Protein AF-0000000087134354 (afdb_homodimer)

Foldseek 3Di:
DPPLLVVPVVCVVVVVVVVVPVPCVVVPPLFQWDLLVVAQPPFAQVNLVVSCVVSVHDQCDADPVRHGSCPQSHWFAQAAPFWAADPLQPDDPVQAPDCVLDDVAKAKAEQPWGAGRVNHTPRNYGRPRAAEEEAEDFDVRNVLRSVVQRCCCGRRNGHYMYIYDHDCPCVLVCQAVDRSVNHYHHFKRFWDWPAPVVVVSCVVNVVWKDFDDFSPDWKFKAKKKWVLLQVVQCPDVVHAGPQALVCLQVPLVSQVLQFCCVQCVDPVQPPAPDALDDPQQLQDDRQKFWALLLVVQVVVVDTGGEEEEAHCVVPLCQRVQQNNLSSRGYMYGYNHHVSSLVVVVVCLVVVRIHMYIDMPPHCSCVVQPPTMDGRAWAADDPVRCVVFSDRQCSGHGSDRGPDSDNHGIDMTGTGMMGTPCQDPDPNHRHSD/DPPLLVVVVVVVVVVVVVVVPPPCVVVPPLFQWDLLVVAQPPFAQVNLVVCCVVSVHDQCDADPVRHGSCPQSHWFAQAAPFWAADPLQPDDPVQAPDCVLDDVAKAKAEQPWGAGRVNHTPRNYGRPRAAEEEAEDFDVRNSLRSVVQRCCCGRRNGHYMYIYDHACPCVLVCQAVDRSVNHYHHFKRFWHWPAPVVVVSCVVNVVWKDFDDFSPDWKFKAKKKWVLLQVVQCPDVVHAGPQALVCLQVPLVSQVLQFCCVQCVDPVQPPAPDALDDPLALQDDSQKFWALLLVVQVVVVHTGGEEEEAHCVVPLCQHVQQNNLSSRGYMYGYNHHVSSLVVVVVCLVVVRIHMYIDMPPHCSCVVQPPTMDGRAWAADDPVRPPPDSDRQGNDHGNDRTPDSDNHGIDMTGTGMMGTPCQDPDPNHRHSD

pLDDT: mean 79.3, std 19.85, range [17.42, 98.62]

Organism: NCBI:txid53985

Nearest PDB structures (foldseek):
  7yle-assembly1_A  TM=7.166E-01  e=1.846E-07  Roseovarius nubinhibens ISM
  3tmg-assembly4_D  TM=6.777E-01  e=1.315E-06  Borreliella burgdorferi
  3l6h-assembly1_A  TM=6.342E-01  e=6.408E-06  Lactococcus lactis
  2reg-assembly2_B  TM=6.059E-01  e=8.255E-06  unclassified
  5yh5-assembly1_A  TM=3.492E-01  e=7.245E-03  Staphylococcus aureus

Structure (mmCIF, N/CA/C/O backbone):
data_AF-0000000087134354-model_v1
#
loop_
_entity.id
_entity.type
_entity.pdbx_description
1 polymer 'Uncharacterized protein'
#
loop_
_atom_site.group_PDB
_atom_site.id
_atom_site.type_symbol
_atom_site.label_atom_id
_atom_site.label_alt_id
_atom_site.label_comp_id
_atom_site.label_asym_id
_atom_site.label_entity_id
_atom_site.label_seq_id
_atom_site.pdbx_PDB_ins_code
_atom_site.Cartn_x
_atom_site.Cartn_y
_atom_site.Cartn_z
_atom_site.occupancy
_atom_site.B_iso_or_equiv
_atom_site.auth_seq_id
_atom_site.auth_comp_id
_atom_site.auth_asym_id
_atom_site.auth_atom_id
_atom_site.pdbx_PDB_model_num
ATOM 1 N N . MET A 1 1 ? 23.562 -23.797 21.656 1 17.73 1 MET A N 1
ATOM 2 C CA . MET A 1 1 ? 23.828 -22.438 22.109 1 17.73 1 MET A CA 1
ATOM 3 C C . MET A 1 1 ? 23.266 -21.422 21.125 1 17.73 1 MET A C 1
ATOM 5 O O . MET A 1 1 ? 23.594 -21.453 19.938 1 17.73 1 MET A O 1
ATOM 9 N N . PHE A 1 2 ? 21.953 -21.062 21.359 1 21.17 2 PHE A N 1
ATOM 10 C CA . PHE A 1 2 ? 21.062 -20.156 20.641 1 21.17 2 PHE A CA 1
ATOM 11 C C . PHE A 1 2 ? 21.719 -18.797 20.453 1 21.17 2 PHE A C 1
ATOM 13 O O . PHE A 1 2 ? 22.125 -18.156 21.438 1 21.17 2 PHE A O 1
ATOM 20 N N . ASN A 1 3 ? 22.594 -18.719 19.406 1 20.06 3 ASN A N 1
ATOM 21 C CA . ASN A 1 3 ? 23.469 -17.562 19.172 1 20.06 3 ASN A CA 1
ATOM 22 C C . ASN A 1 3 ? 22.703 -16.25 19.219 1 20.06 3 ASN A C 1
ATOM 24 O O . ASN A 1 3 ? 21.766 -16.062 18.453 1 20.06 3 ASN A O 1
ATOM 28 N N . ALA A 1 4 ? 22.875 -15.43 20.328 1 24.58 4 ALA A N 1
ATOM 29 C CA . ALA A 1 4 ? 22.391 -14.172 20.891 1 24.58 4 ALA A CA 1
ATOM 30 C C . ALA A 1 4 ? 22.516 -13.039 19.891 1 24.58 4 ALA A C 1
ATOM 32 O O . ALA A 1 4 ? 22.078 -11.914 20.156 1 24.58 4 ALA A O 1
ATOM 33 N N . ARG A 1 5 ? 23.375 -13.273 18.906 1 27.39 5 ARG A N 1
ATOM 34 C CA . ARG A 1 5 ? 23.719 -12.109 18.109 1 27.39 5 ARG A CA 1
ATOM 35 C C . ARG A 1 5 ? 22.5 -11.578 17.359 1 27.39 5 ARG A C 1
ATOM 37 O O . ARG A 1 5 ? 22.484 -10.43 16.906 1 27.39 5 ARG A O 1
ATOM 44 N N . CYS A 1 6 ? 21.719 -12.5 16.938 1 25.86 6 CYS A N 1
ATOM 45 C CA . CYS A 1 6 ? 20.625 -12.195 16.016 1 25.86 6 CYS A CA 1
ATOM 46 C C . CYS A 1 6 ? 19.531 -11.406 16.734 1 25.86 6 CYS A C 1
ATOM 48 O O . CYS A 1 6 ? 18.547 -11 16.109 1 25.86 6 CYS A O 1
ATOM 50 N N . GLY A 1 7 ? 19.656 -11.328 18.203 1 24.22 7 GLY A N 1
ATOM 51 C CA . GLY A 1 7 ? 18.594 -10.773 19.031 1 24.22 7 GLY A CA 1
ATOM 52 C C . GLY A 1 7 ? 18.562 -9.258 19.031 1 24.22 7 GLY A C 1
ATOM 53 O O . GLY A 1 7 ? 17.547 -8.648 19.375 1 24.22 7 GLY A O 1
ATOM 54 N N . LEU A 1 8 ? 19.859 -8.719 18.859 1 25.52 8 LEU A N 1
ATOM 55 C CA . LEU A 1 8 ? 19.859 -7.297 19.188 1 25.52 8 LEU A CA 1
ATOM 56 C C . LEU A 1 8 ? 19.234 -6.473 18.062 1 25.52 8 LEU A C 1
ATOM 58 O O . LEU A 1 8 ? 18.719 -5.375 18.312 1 25.52 8 LEU A O 1
ATOM 62 N N . LYS A 1 9 ? 19.375 -6.883 16.844 1 29.17 9 LYS A N 1
ATOM 63 C CA . LYS A 1 9 ? 18.797 -6.047 15.789 1 29.17 9 LYS A CA 1
ATOM 64 C C . LYS A 1 9 ? 17.266 -6.004 15.898 1 29.17 9 LYS A C 1
ATOM 66 O O . LYS A 1 9 ? 16.641 -5.008 15.523 1 29.17 9 LYS A O 1
ATOM 71 N N . ARG A 1 10 ? 16.719 -7.09 16.406 1 29.55 10 ARG A N 1
ATOM 72 C CA . ARG A 1 10 ? 15.281 -7.164 16.625 1 29.55 10 ARG A CA 1
ATOM 73 C C . ARG A 1 10 ? 14.844 -6.238 17.75 1 29.55 10 ARG A C 1
ATOM 75 O O . ARG A 1 10 ? 13.703 -5.777 17.766 1 29.55 10 ARG A O 1
ATOM 82 N N . VAL A 1 11 ? 15.797 -6.008 18.719 1 27.39 11 VAL A N 1
ATOM 83 C CA . VAL A 1 11 ? 15.414 -5.246 19.906 1 27.39 11 VAL A CA 1
ATOM 84 C C . VAL A 1 11 ? 15.289 -3.768 19.547 1 27.39 11 VAL A C 1
ATOM 86 O O . VAL A 1 11 ? 14.383 -3.084 20.031 1 27.39 11 VAL A O 1
ATOM 89 N N . TYR A 1 12 ? 16.156 -3.326 18.609 1 28.84 12 TYR A N 1
ATOM 90 C CA . TYR A 1 12 ? 16.078 -1.876 18.453 1 28.84 12 TYR A CA 1
ATOM 91 C C . TYR A 1 12 ? 14.875 -1.473 17.625 1 28.84 12 TYR A C 1
ATOM 93 O O . TYR A 1 12 ? 14.242 -0.447 17.875 1 28.84 12 TYR A O 1
ATOM 101 N N . LEU A 1 13 ? 14.547 -2.275 16.531 1 28.45 13 LEU A N 1
ATOM 102 C CA . LEU A 1 13 ? 13.344 -1.919 15.789 1 28.45 13 LEU A CA 1
ATOM 103 C C . LEU A 1 13 ? 12.094 -2.256 16.594 1 28.45 13 LEU A C 1
ATOM 105 O O . LEU A 1 13 ? 11.094 -1.532 16.531 1 28.45 13 LEU A O 1
ATOM 109 N N . VAL A 1 14 ? 12.094 -3.334 17.438 1 29.77 14 VAL A N 1
ATOM 110 C CA . VAL A 1 14 ? 11.008 -3.621 18.375 1 29.77 14 VAL A CA 1
ATOM 111 C C . VAL A 1 14 ? 10.953 -2.541 19.453 1 29.77 14 VAL A C 1
ATOM 113 O O . VAL A 1 14 ? 9.867 -2.16 19.891 1 29.77 14 VAL A O 1
ATOM 116 N N . ALA A 1 15 ? 12.125 -2.107 19.953 1 28.81 15 ALA A N 1
ATOM 117 C CA . ALA A 1 15 ? 12.023 -1.011 20.906 1 28.81 15 ALA A CA 1
ATOM 118 C C . ALA A 1 15 ? 11.32 0.194 20.297 1 28.81 15 ALA A C 1
ATOM 120 O O . ALA A 1 15 ? 10.594 0.914 20.969 1 28.81 15 ALA A O 1
ATOM 121 N N . PHE A 1 16 ? 11.516 0.318 18.984 1 28.83 16 PHE A N 1
ATOM 122 C CA . PHE A 1 16 ? 10.812 1.447 18.375 1 28.83 16 PHE A CA 1
ATOM 123 C C . PHE A 1 16 ? 9.32 1.172 18.297 1 28.83 16 PHE A C 1
ATOM 125 O O . PHE A 1 16 ? 8.5 2.074 18.484 1 28.83 16 PHE A O 1
ATOM 132 N N . ALA A 1 17 ? 8.867 -0.079 17.953 1 30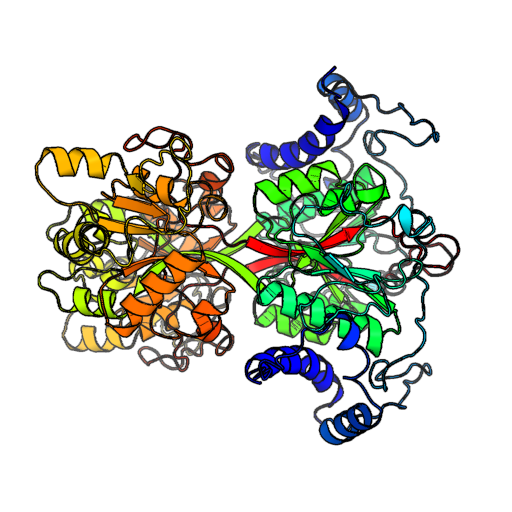.22 17 ALA A N 1
ATOM 133 C CA . ALA A 1 17 ? 7.441 -0.383 17.984 1 30.22 17 ALA A CA 1
ATOM 134 C C . ALA A 1 17 ? 6.891 -0.297 19.406 1 30.22 17 ALA A C 1
ATOM 136 O O . ALA A 1 17 ? 5.75 0.123 19.609 1 30.22 17 ALA A O 1
ATOM 137 N N . THR A 1 18 ? 7.668 -0.879 20.344 1 29.44 18 THR A N 1
ATOM 138 C CA . THR A 1 18 ? 7.164 -0.798 21.703 1 29.44 18 THR A CA 1
ATOM 139 C C . THR A 1 18 ? 7.125 0.65 22.188 1 29.44 18 THR A C 1
ATOM 141 O O . THR A 1 18 ? 6.469 0.963 23.188 1 29.44 18 THR A O 1
ATOM 144 N N . TRP A 1 19 ? 8.031 1.36 21.656 1 29.36 19 TRP A N 1
ATOM 145 C CA . TRP A 1 19 ? 7.859 2.734 22.125 1 29.36 19 TRP A CA 1
ATOM 146 C C . TRP A 1 19 ? 6.543 3.314 21.609 1 29.36 19 TRP A C 1
ATOM 148 O O . TRP A 1 19 ? 6.23 4.477 21.875 1 29.36 19 TRP A O 1
ATOM 158 N N . GLN A 1 20 ? 5.926 2.629 20.703 1 28.64 20 GLN A N 1
ATOM 159 C CA . GLN A 1 20 ? 4.602 3.166 20.406 1 28.64 20 GLN A CA 1
ATOM 160 C C . GLN A 1 20 ? 3.762 3.287 21.672 1 28.64 20 GLN A C 1
ATOM 162 O O . GLN A 1 20 ? 2.938 4.195 21.797 1 28.64 20 GLN A O 1
ATOM 167 N N . ALA A 1 21 ? 3.682 2.098 22.406 1 29.17 21 ALA A N 1
ATOM 168 C CA . ALA A 1 21 ? 2.76 2.223 23.531 1 29.17 21 ALA A CA 1
ATOM 169 C C . ALA A 1 21 ? 3.307 3.18 24.578 1 29.17 21 ALA A C 1
ATOM 171 O O . ALA A 1 21 ? 2.709 3.344 25.656 1 29.17 21 ALA A O 1
ATOM 172 N N . PHE A 1 22 ? 4.621 3.27 24.734 1 27.66 22 PHE A N 1
ATOM 173 C CA . PHE A 1 22 ? 4.84 4.328 25.703 1 27.66 22 PHE A CA 1
ATOM 174 C C . PHE A 1 22 ? 4.121 5.605 25.297 1 27.66 22 PHE A C 1
ATOM 176 O O . PHE A 1 22 ? 4.352 6.133 24.203 1 27.66 22 PHE A O 1
ATOM 183 N N . ALA A 1 23 ? 2.91 5.727 25.672 1 28.72 23 ALA A N 1
ATOM 184 C CA . ALA A 1 23 ? 2.221 7.008 25.797 1 28.72 23 ALA A CA 1
ATOM 185 C C . ALA A 1 23 ? 3.213 8.148 26.016 1 28.72 23 ALA A C 1
ATOM 187 O O . ALA A 1 23 ? 3.846 8.234 27.062 1 28.72 23 ALA A O 1
ATOM 188 N N . LEU A 1 24 ? 4.074 8.445 25.062 1 30.94 24 LEU A N 1
ATOM 189 C CA . LEU A 1 24 ? 4.582 9.797 25.281 1 30.94 24 LEU A CA 1
ATOM 190 C C . LEU A 1 24 ? 3.564 10.641 26.031 1 30.94 24 LEU A C 1
ATOM 192 O O . LEU A 1 24 ? 2.609 11.148 25.438 1 30.94 24 LEU A O 1
ATOM 196 N N . HIS A 1 25 ? 3.074 10.117 27.031 1 28.81 25 HIS A N 1
ATOM 197 C CA . HIS A 1 25 ? 2.58 11.148 27.953 1 28.81 25 HIS A CA 1
ATOM 198 C C . HIS A 1 25 ? 3.523 12.344 27.984 1 28.81 25 HIS A C 1
ATOM 200 O O . HIS A 1 25 ? 4.371 12.445 28.875 1 28.81 25 HIS A O 1
ATOM 206 N N . PHE A 1 26 ? 4.148 12.602 26.906 1 32.78 26 PHE A N 1
ATOM 207 C CA . PHE A 1 26 ? 4.707 13.938 27.078 1 32.78 26 PHE A CA 1
ATOM 208 C C . PHE A 1 26 ? 3.764 14.82 27.891 1 32.78 26 PHE A C 1
ATOM 210 O O . PHE A 1 26 ? 2.602 15 27.516 1 32.78 26 PHE A O 1
ATOM 217 N N . GLN A 1 27 ? 3.83 14.695 29.047 1 29.83 27 GLN A N 1
ATOM 218 C CA . GLN A 1 27 ? 3.346 15.852 29.797 1 29.83 27 GLN A CA 1
ATOM 219 C C . GLN A 1 27 ? 3.488 17.141 28.984 1 29.83 27 GLN A C 1
ATOM 221 O O . GLN A 1 27 ? 4.508 17.344 28.328 1 29.83 27 GLN A O 1
ATOM 226 N N . GLN A 1 28 ? 2.412 17.594 28.469 1 35.72 28 GLN A N 1
ATOM 227 C CA . GLN A 1 28 ? 2.404 18.984 28.062 1 35.72 28 GLN A CA 1
ATOM 228 C C . GLN A 1 28 ? 3.477 19.781 28.797 1 35.72 28 GLN A C 1
ATOM 230 O O . GLN A 1 28 ? 3.309 20.109 29.984 1 35.72 28 GLN A O 1
ATOM 235 N N . VAL A 1 29 ? 4.574 19.391 28.938 1 39.34 29 VAL A N 1
ATOM 236 C CA . VAL A 1 29 ? 5.426 20.438 29.484 1 39.34 29 VAL A CA 1
ATOM 237 C C . VAL A 1 29 ? 5.062 21.781 28.844 1 39.34 29 VAL A C 1
ATOM 239 O O . VAL A 1 29 ? 5.004 21.891 27.625 1 39.34 29 VAL A O 1
ATOM 242 N N . SER A 1 30 ? 4.297 22.547 29.516 1 46.53 30 SER A N 1
ATOM 243 C CA . SER A 1 30 ? 3.773 23.906 29.328 1 46.53 30 SER A CA 1
ATOM 244 C C . SER A 1 30 ? 4.793 24.797 28.625 1 46.53 30 SER A C 1
ATOM 246 O O . SER A 1 30 ? 4.43 25.812 28.031 1 46.53 30 SER A O 1
ATOM 248 N N . ALA A 1 31 ? 6.086 24.562 28.875 1 50.69 31 ALA A N 1
ATOM 249 C CA . ALA A 1 31 ? 6.945 25.594 28.312 1 50.69 31 ALA A CA 1
ATOM 250 C C . ALA A 1 31 ? 7.375 25.25 26.891 1 50.69 31 ALA A C 1
ATOM 252 O O . ALA A 1 31 ? 7.648 24.094 26.578 1 50.69 31 ALA A O 1
ATOM 253 N N . ALA A 1 32 ? 7.113 26.078 26 1 68.56 32 ALA A N 1
ATOM 254 C CA . ALA A 1 32 ? 7.527 26 24.594 1 68.56 32 ALA A CA 1
ATOM 255 C C . ALA A 1 32 ? 9.023 25.719 24.484 1 68.56 32 ALA A C 1
ATOM 257 O O . ALA A 1 32 ? 9.836 26.359 25.156 1 68.56 32 ALA A O 1
ATOM 258 N N . VAL A 1 33 ? 9.445 24.469 24.094 1 74.81 33 VAL A N 1
ATOM 259 C CA . VAL A 1 33 ? 10.859 24.172 23.859 1 74.81 33 VAL A CA 1
ATOM 260 C C . VAL A 1 33 ? 11.102 23.953 22.375 1 74.81 33 VAL A C 1
ATOM 262 O O . VAL A 1 33 ? 10.227 23.438 21.672 1 74.81 33 VAL A O 1
ATOM 265 N N . ALA A 1 34 ? 12.281 24.484 21.984 1 81.31 34 ALA A N 1
ATOM 266 C CA . ALA A 1 34 ? 12.695 24.172 20.625 1 81.31 34 ALA A CA 1
ATOM 267 C C . ALA A 1 34 ? 12.945 22.672 20.453 1 81.31 34 ALA A C 1
ATOM 269 O O . ALA A 1 34 ? 13.461 22.016 21.359 1 81.31 34 ALA A O 1
ATOM 270 N N . PRO A 1 35 ? 12.57 22.109 19.312 1 81.5 35 PRO A N 1
ATOM 271 C CA . PRO A 1 35 ? 12.742 20.672 19.109 1 81.5 35 PRO A CA 1
ATOM 272 C C . PRO A 1 35 ? 14.188 20.219 19.266 1 81.5 35 PRO A C 1
ATOM 274 O O . PRO A 1 35 ? 14.445 19.078 19.625 1 81.5 35 PRO A O 1
ATOM 277 N N . ASN A 1 36 ? 15.172 21.141 19.094 1 81.69 36 ASN A N 1
ATOM 278 C CA . ASN A 1 36 ? 16.578 20.781 19.188 1 81.69 36 ASN A CA 1
ATOM 279 C C . ASN A 1 36 ? 16.984 20.516 20.641 1 81.69 36 ASN A C 1
ATOM 281 O O . ASN A 1 36 ? 17.969 19.828 20.891 1 81.69 36 ASN A O 1
ATOM 285 N N . GLU A 1 37 ? 16.281 21.141 21.469 1 77.19 37 GLU A N 1
ATOM 286 C CA . GLU A 1 37 ? 16.656 21.078 22.891 1 77.19 37 GLU A CA 1
ATOM 287 C C . GLU A 1 37 ? 16.438 19.672 23.438 1 77.19 37 GLU A C 1
ATOM 289 O O . GLU A 1 37 ? 17 19.312 24.484 1 77.19 37 GLU A O 1
ATOM 294 N N . LEU A 1 38 ? 15.695 18.984 22.75 1 75.06 38 LEU A N 1
ATOM 295 C CA . LEU A 1 38 ? 15.352 17.641 23.219 1 75.06 38 LEU A CA 1
ATOM 296 C C . LEU A 1 38 ? 16.406 16.625 22.797 1 75.06 38 LEU A C 1
ATOM 298 O O . LEU A 1 38 ? 16.406 15.484 23.281 1 75.06 38 LEU A O 1
ATOM 302 N N . LEU A 1 39 ? 17.375 17.094 22.031 1 82.56 39 LEU A N 1
ATOM 303 C CA . LEU A 1 39 ? 18.359 16.156 21.469 1 82.56 39 LEU A CA 1
ATOM 304 C C . LEU A 1 39 ? 19.578 16.047 22.391 1 82.56 39 LEU A C 1
ATOM 306 O O . LEU A 1 39 ? 19.953 17.016 23.047 1 82.56 39 LEU A O 1
ATOM 310 N N . GLY A 1 40 ? 20.234 14.875 22.438 1 74.44 40 GLY A N 1
ATOM 311 C CA . GLY A 1 40 ? 21.453 14.648 23.188 1 74.44 40 GLY A CA 1
ATOM 312 C C . GLY A 1 40 ? 21.234 14.023 24.547 1 74.44 40 GLY A C 1
ATOM 313 O O . GLY A 1 40 ? 22.188 13.82 25.312 1 74.44 40 GLY A O 1
ATOM 314 N N . THR A 1 41 ? 20.031 13.727 24.797 1 72.56 41 THR A N 1
ATOM 315 C CA . THR A 1 41 ? 19.734 13.312 26.156 1 72.56 41 THR A CA 1
ATOM 316 C C . THR A 1 41 ? 19.219 11.875 26.203 1 72.56 41 THR A C 1
ATOM 318 O O . THR A 1 41 ? 19 11.32 27.281 1 72.56 41 THR A O 1
ATOM 321 N N . CYS A 1 42 ? 19.141 11.25 25.094 1 76.69 42 CYS A N 1
ATOM 322 C CA . CYS A 1 42 ? 18.453 9.969 25.078 1 76.69 42 CYS A CA 1
ATOM 323 C C . CYS A 1 42 ? 19.438 8.82 25.281 1 76.69 42 CYS A C 1
ATOM 325 O O . CYS A 1 42 ? 19.188 7.926 26.094 1 76.69 42 CYS A O 1
ATOM 327 N N . PHE A 1 43 ? 20.547 8.891 24.562 1 79.88 43 PHE A N 1
ATOM 328 C CA . PHE A 1 43 ? 21.531 7.824 24.672 1 79.88 43 PHE A CA 1
ATOM 329 C C . PHE A 1 43 ? 22.672 8.227 25.609 1 79.88 43 PHE A C 1
ATOM 331 O O . PHE A 1 43 ? 23.375 9.203 25.344 1 79.88 43 PHE A O 1
ATOM 338 N N . ASP A 1 44 ? 22.75 7.586 26.766 1 81.88 44 ASP A N 1
ATOM 339 C CA . ASP A 1 44 ? 23.875 7.801 27.672 1 81.88 44 ASP A CA 1
ATOM 340 C C . ASP A 1 44 ? 24.531 6.477 28.047 1 81.88 44 ASP A C 1
ATOM 342 O O . ASP A 1 44 ? 24.156 5.418 27.547 1 81.88 44 ASP A O 1
ATOM 346 N N . ASP A 1 45 ? 25.641 6.684 28.812 1 84.19 45 ASP A N 1
ATOM 347 C CA . ASP A 1 45 ? 26.406 5.496 29.188 1 84.19 45 ASP A CA 1
ATOM 348 C C . ASP A 1 45 ? 25.547 4.531 30 1 84.19 45 ASP A C 1
ATOM 350 O O . ASP A 1 45 ? 25.734 3.314 29.938 1 84.19 45 ASP A O 1
ATOM 354 N N . ALA A 1 46 ? 24.688 5.137 30.703 1 85.75 46 ALA A N 1
ATOM 355 C CA . ALA A 1 46 ? 23.797 4.293 31.484 1 85.75 46 ALA A CA 1
ATOM 356 C C . ALA A 1 46 ? 22.875 3.473 30.578 1 85.75 46 ALA A C 1
ATOM 358 O O . ALA A 1 46 ? 22.609 2.301 30.844 1 85.75 46 ALA A O 1
ATOM 359 N N . TRP A 1 47 ? 22.391 4.141 29.547 1 82.38 47 TRP A N 1
ATOM 360 C CA . TRP A 1 47 ? 21.594 3.436 28.547 1 82.38 47 TRP A CA 1
ATOM 361 C C . TRP A 1 47 ? 22.375 2.289 27.922 1 82.38 47 TRP A C 1
ATOM 363 O O . TRP A 1 47 ? 21.875 1.163 27.844 1 82.38 47 TRP A O 1
ATOM 373 N N . ALA A 1 48 ? 23.562 2.48 27.547 1 84.81 48 ALA A N 1
ATOM 374 C CA . ALA A 1 48 ? 24.406 1.466 26.906 1 84.81 48 ALA A CA 1
ATOM 375 C C . ALA A 1 48 ? 24.641 0.29 27.844 1 84.81 48 ALA A C 1
ATOM 377 O O . ALA A 1 48 ? 24.578 -0.87 27.438 1 84.81 48 ALA A O 1
ATOM 378 N N . ALA A 1 49 ? 24.875 0.635 29.062 1 87.81 49 ALA A N 1
ATOM 379 C CA . ALA A 1 49 ? 25.078 -0.4 30.078 1 87.81 49 ALA A CA 1
ATOM 380 C C . ALA A 1 49 ? 23.828 -1.232 30.281 1 87.81 49 ALA A C 1
ATOM 382 O O . ALA A 1 49 ? 23.891 -2.455 30.406 1 87.81 49 ALA A O 1
ATOM 383 N N . SER A 1 50 ? 22.797 -0.517 30.297 1 86 50 SER A N 1
ATOM 384 C CA . SER A 1 50 ? 21.516 -1.203 30.484 1 86 50 SER A CA 1
ATOM 385 C C . SER A 1 50 ? 21.219 -2.152 29.328 1 86 50 SER A C 1
ATOM 387 O O . SER A 1 50 ? 20.797 -3.287 29.531 1 86 50 SER A O 1
ATOM 389 N N . ILE A 1 51 ? 21.422 -1.726 28.141 1 79.94 51 ILE A N 1
ATOM 390 C CA . ILE A 1 51 ? 21.188 -2.551 26.969 1 79.94 51 ILE A CA 1
ATOM 391 C C . ILE A 1 51 ? 22.156 -3.738 26.969 1 79.94 51 ILE A C 1
ATOM 393 O O . ILE A 1 51 ? 21.75 -4.867 26.672 1 79.94 51 ILE A O 1
ATOM 397 N N . SER A 1 52 ? 23.391 -3.5 27.344 1 84.56 52 SER A N 1
ATOM 398 C CA . SER A 1 52 ? 24.375 -4.562 27.453 1 84.56 52 SER A CA 1
ATOM 399 C C . SER A 1 52 ? 23.938 -5.641 28.438 1 84.56 52 SER A C 1
ATOM 401 O O . SER A 1 52 ? 24.047 -6.836 28.141 1 84.56 52 SER A O 1
ATOM 403 N N . ALA A 1 53 ? 23.422 -5.207 29.453 1 85.5 53 ALA A N 1
ATOM 404 C CA . ALA A 1 53 ? 22.969 -6.125 30.5 1 85.5 53 ALA A CA 1
ATOM 405 C C . ALA A 1 53 ? 21.719 -6.887 30.062 1 85.5 53 ALA A C 1
ATOM 407 O O . ALA A 1 53 ? 21.641 -8.109 30.234 1 85.5 53 ALA A O 1
ATOM 408 N N . ASN A 1 54 ? 20.812 -6.129 29.531 1 80.31 54 ASN A N 1
ATOM 409 C CA . ASN A 1 54 ? 19.531 -6.703 29.172 1 80.31 54 ASN A CA 1
ATOM 410 C C . ASN A 1 54 ? 19.656 -7.707 28.031 1 80.31 54 ASN A C 1
ATOM 412 O O . ASN A 1 54 ? 18.969 -8.719 28 1 80.31 54 ASN A O 1
ATOM 416 N N . LEU A 1 55 ? 20.547 -7.438 27.078 1 81.12 55 LEU A N 1
ATOM 417 C CA . LEU A 1 55 ? 20.656 -8.281 25.891 1 81.12 55 LEU A CA 1
ATOM 418 C C . LEU A 1 55 ? 21.875 -9.188 25.969 1 81.12 55 LEU A C 1
ATOM 420 O O . LEU A 1 55 ? 22.125 -9.984 25.078 1 81.12 55 LEU A O 1
ATOM 424 N N . SER A 1 56 ? 22.562 -9.086 27.016 1 84.25 56 SER A N 1
ATOM 425 C CA . SER A 1 56 ? 23.781 -9.867 27.234 1 84.25 56 SER A CA 1
ATOM 426 C C . SER A 1 56 ? 24.75 -9.711 26.078 1 84.25 56 SER A C 1
ATOM 428 O O . SER A 1 56 ? 25.234 -10.711 25.531 1 84.25 56 SER A O 1
ATOM 430 N N . ILE A 1 57 ? 24.812 -8.453 25.672 1 82.69 57 ILE A N 1
ATOM 431 C CA . ILE A 1 57 ? 25.781 -8.117 24.641 1 82.69 57 ILE A CA 1
ATOM 432 C C . ILE A 1 57 ? 26.797 -7.117 25.188 1 82.69 57 ILE A C 1
ATOM 434 O O . ILE A 1 57 ? 26.547 -6.473 26.219 1 82.69 57 ILE A O 1
ATOM 438 N N . SER A 1 58 ? 28.016 -7.188 24.516 1 87.56 58 SER A N 1
ATOM 439 C CA . SER A 1 58 ? 29.094 -6.305 24.953 1 87.56 58 SER A CA 1
ATOM 440 C C . SER A 1 58 ? 29.297 -5.152 23.969 1 87.56 58 SER A C 1
ATOM 442 O O . SER A 1 58 ? 29.234 -5.352 22.75 1 87.56 58 SER A O 1
ATOM 444 N N . ALA A 1 59 ? 29.453 -3.953 24.562 1 84.38 59 ALA A N 1
ATOM 445 C CA . ALA A 1 59 ? 29.719 -2.76 23.766 1 84.38 59 ALA A CA 1
ATOM 446 C C . ALA A 1 59 ? 31.141 -2.773 23.219 1 84.38 59 ALA A C 1
ATOM 448 O O . ALA A 1 59 ? 31.469 -2.025 22.297 1 84.38 59 ALA A O 1
ATOM 449 N N . THR A 1 60 ? 32 -3.703 23.719 1 86.81 60 THR A N 1
ATOM 450 C CA . THR A 1 60 ? 33.438 -3.615 23.391 1 86.81 60 THR A CA 1
ATOM 451 C C . THR A 1 60 ? 33.875 -4.863 22.641 1 86.81 60 THR A C 1
ATOM 453 O O . THR A 1 60 ? 35.031 -4.93 22.188 1 86.81 60 THR A O 1
ATOM 456 N N . ASP A 1 61 ? 32.969 -5.766 22.531 1 85.81 61 ASP A N 1
ATOM 457 C CA . ASP A 1 61 ? 33.344 -6.988 21.828 1 85.81 61 ASP A CA 1
ATOM 458 C C . ASP A 1 61 ? 33.719 -6.691 20.375 1 85.81 61 ASP A C 1
ATOM 460 O O . ASP A 1 61 ? 33.094 -5.863 19.719 1 85.81 61 ASP A O 1
ATOM 464 N N . ARG A 1 62 ? 34.75 -7.262 19.844 1 82.38 62 ARG A N 1
ATOM 465 C CA . ARG A 1 62 ? 35.25 -7.129 18.469 1 82.38 62 ARG A CA 1
ATOM 466 C C . ARG A 1 62 ? 35.344 -8.492 17.797 1 82.38 62 ARG A C 1
ATOM 468 O O . ARG A 1 62 ? 35.562 -9.508 18.453 1 82.38 62 ARG A O 1
ATOM 475 N N . ASP A 1 63 ? 35.062 -8.508 16.531 1 68.31 63 ASP A N 1
ATOM 476 C CA . ASP A 1 63 ? 35.188 -9.742 15.758 1 68.31 63 ASP A CA 1
ATOM 477 C C . ASP A 1 63 ? 36.656 -10.039 15.422 1 68.31 63 ASP A C 1
ATOM 479 O O . ASP A 1 63 ? 37.562 -9.367 15.922 1 68.31 63 ASP A O 1
ATOM 483 N N . SER A 1 64 ? 36.875 -11.195 14.641 1 68.94 64 SER A N 1
ATOM 484 C CA . SER A 1 64 ? 38.219 -11.648 14.336 1 68.94 64 SER A CA 1
ATOM 485 C C . SER A 1 64 ? 38.969 -10.609 13.531 1 68.94 64 SER A C 1
ATOM 487 O O . SER A 1 64 ? 40.219 -10.586 13.555 1 68.94 64 SER A O 1
ATOM 489 N N . ALA A 1 65 ? 38.25 -9.711 12.984 1 63.53 65 ALA A N 1
ATOM 490 C CA . ALA A 1 65 ? 38.844 -8.672 12.156 1 63.53 65 ALA A CA 1
ATOM 491 C C . ALA A 1 65 ? 39.094 -7.395 12.961 1 63.53 65 ALA A C 1
ATOM 493 O O . ALA A 1 65 ? 39.594 -6.41 12.445 1 63.53 65 ALA A O 1
ATOM 494 N N . GLY A 1 66 ? 38.719 -7.41 14.258 1 72.31 66 GLY A N 1
ATOM 495 C CA . GLY A 1 66 ? 38.906 -6.258 15.125 1 72.31 66 GLY A CA 1
ATOM 496 C C . GLY A 1 66 ? 37.75 -5.262 15.055 1 72.31 66 GLY A C 1
ATOM 497 O O . GLY A 1 66 ? 37.844 -4.18 15.641 1 72.31 66 GLY A O 1
ATOM 498 N N . THR A 1 67 ? 36.75 -5.562 14.297 1 67.75 67 THR A N 1
ATOM 499 C CA . THR A 1 67 ? 35.625 -4.672 14.156 1 67.75 67 THR A CA 1
ATOM 500 C C . THR A 1 67 ? 34.625 -4.875 15.305 1 67.75 67 THR A C 1
ATOM 502 O O . THR A 1 67 ? 34.375 -6.004 15.719 1 67.75 67 THR A O 1
ATOM 505 N N . LEU A 1 68 ? 34.188 -3.662 15.781 1 74.38 68 LEU A N 1
ATOM 506 C CA . LEU A 1 68 ? 33.188 -3.752 16.859 1 74.38 68 LEU A CA 1
ATOM 507 C C . LEU A 1 68 ? 31.984 -4.559 16.406 1 74.38 68 LEU A C 1
ATOM 509 O O . LEU A 1 68 ? 31.453 -4.336 15.32 1 74.38 68 LEU A O 1
ATOM 513 N N . VAL A 1 69 ? 31.609 -5.457 17.312 1 71.19 69 VAL A N 1
ATOM 514 C CA . VAL A 1 69 ? 30.453 -6.293 17.031 1 71.19 69 VAL A CA 1
ATOM 515 C C . VAL A 1 69 ? 29.172 -5.457 17.156 1 71.19 69 VAL A C 1
ATOM 517 O O . VAL A 1 69 ? 28.234 -5.629 16.375 1 71.19 69 VAL A O 1
ATOM 520 N N . ASN A 1 70 ? 29.125 -4.559 18.141 1 76.62 70 ASN A N 1
ATOM 521 C CA . ASN A 1 70 ? 27.984 -3.676 18.359 1 76.62 70 ASN A CA 1
ATOM 522 C C . ASN A 1 70 ? 28.391 -2.207 18.297 1 76.62 70 ASN A C 1
ATOM 524 O O . ASN A 1 70 ? 28.453 -1.532 19.328 1 76.62 70 ASN A O 1
ATOM 528 N N . PRO A 1 71 ? 28.594 -1.764 17.078 1 75.94 71 PRO A N 1
ATOM 529 C CA . PRO A 1 71 ? 29.172 -0.429 16.938 1 75.94 71 PRO A CA 1
ATOM 530 C C . PRO A 1 71 ? 28.234 0.683 17.391 1 75.94 71 PRO A C 1
ATOM 532 O O . PRO A 1 71 ? 28.688 1.802 17.656 1 75.94 71 PRO A O 1
ATOM 535 N N . PHE A 1 72 ? 26.953 0.402 17.609 1 76.19 72 PHE A N 1
ATOM 536 C CA . PHE A 1 72 ? 26.016 1.47 17.938 1 76.19 72 PHE A CA 1
ATOM 537 C C . PHE A 1 72 ? 25.656 1.435 19.422 1 76.19 72 PHE A C 1
ATOM 539 O O . PHE A 1 72 ? 24.891 2.271 19.906 1 76.19 72 PHE A O 1
ATOM 546 N N . LEU A 1 73 ? 26.281 0.501 20.047 1 81.38 73 LEU A N 1
ATOM 547 C CA . LEU A 1 73 ? 26.047 0.378 21.484 1 81.38 73 LEU A CA 1
ATOM 548 C C . LEU A 1 73 ? 27.016 1.244 22.281 1 81.38 73 LEU A C 1
ATOM 550 O O . LEU A 1 73 ? 27.969 0.735 22.859 1 81.38 73 LEU A O 1
ATOM 554 N N . HIS A 1 74 ? 26.781 2.484 22.281 1 82.19 74 HIS A N 1
ATOM 555 C CA . HIS A 1 74 ? 27.609 3.459 22.984 1 82.19 74 HIS A CA 1
ATOM 556 C C . HIS A 1 74 ? 26.797 4.684 23.391 1 82.19 74 HIS A C 1
ATOM 558 O O . HIS A 1 74 ? 25.672 4.867 22.922 1 82.19 74 HIS A O 1
ATOM 564 N N . GLY A 1 75 ? 27.312 5.402 24.344 1 80.69 75 GLY A N 1
ATOM 565 C CA . GLY A 1 75 ? 26.719 6.688 24.656 1 80.69 75 GLY A CA 1
ATOM 566 C C . GLY A 1 75 ? 26.766 7.668 23.5 1 80.69 75 GLY A C 1
ATOM 567 O O . GLY A 1 75 ? 27.453 7.434 22.516 1 80.69 75 GLY A O 1
ATOM 568 N N . ALA A 1 76 ? 26.016 8.75 23.609 1 82.12 76 ALA A N 1
ATOM 569 C CA . ALA A 1 76 ? 25.859 9.742 22.547 1 82.12 76 ALA A CA 1
ATOM 570 C C . ALA A 1 76 ? 27.234 10.234 22.062 1 82.12 76 ALA A C 1
ATOM 572 O O . ALA A 1 76 ? 28.094 10.594 22.875 1 82.12 76 ALA A O 1
ATOM 573 N N . LEU A 1 77 ? 27.422 10.273 20.766 1 82 77 LEU A N 1
ATOM 574 C CA . LEU A 1 77 ? 28.641 10.82 20.172 1 82 77 LEU A CA 1
ATOM 575 C C . LEU A 1 77 ? 28.594 12.344 20.141 1 82 77 LEU A C 1
ATOM 577 O O . LEU A 1 77 ? 27.516 12.938 20.031 1 82 77 LEU A O 1
ATOM 581 N N . SER A 1 78 ? 29.844 12.93 20.281 1 81.19 78 SER A N 1
ATOM 582 C CA . SER A 1 78 ? 29.922 14.383 20.219 1 81.19 78 SER A CA 1
ATOM 583 C C . SER A 1 78 ? 30.422 14.844 18.859 1 81.19 78 SER A C 1
ATOM 585 O O . SER A 1 78 ? 30.328 16.031 18.531 1 81.19 78 SER A O 1
ATOM 587 N N . THR A 1 79 ? 30.906 13.859 18.094 1 84.19 79 THR A N 1
ATOM 588 C CA . THR A 1 79 ? 31.422 14.211 16.766 1 84.19 79 THR A CA 1
ATOM 589 C C . THR A 1 79 ? 31.062 13.141 15.742 1 84.19 79 THR A C 1
ATOM 591 O O . THR A 1 79 ? 31.125 11.945 16.031 1 84.19 79 THR A O 1
ATOM 594 N N . PRO A 1 80 ? 30.656 13.648 14.586 1 81.94 80 PRO A N 1
ATOM 595 C CA . PRO A 1 80 ? 30.297 12.688 13.539 1 81.94 80 PRO A CA 1
ATOM 596 C C . PRO A 1 80 ? 31.516 12.156 12.781 1 81.94 80 PRO A C 1
ATOM 598 O O . PRO A 1 80 ? 32.562 12.805 12.766 1 81.94 80 PRO A O 1
ATOM 601 N N . ARG A 1 81 ? 31.328 11 12.266 1 69.75 81 ARG A N 1
ATOM 602 C CA . ARG A 1 81 ? 32.344 10.43 11.406 1 69.75 81 ARG A CA 1
ATOM 603 C C . ARG A 1 81 ? 32.531 11.242 10.133 1 69.75 81 ARG A C 1
ATOM 605 O O . ARG A 1 81 ? 33.656 11.383 9.617 1 69.75 81 ARG A O 1
ATOM 612 N N . PHE A 1 82 ? 31.406 11.773 9.633 1 73.25 82 PHE A N 1
ATOM 613 C CA . PHE A 1 82 ? 31.422 12.578 8.422 1 73.25 82 PHE A CA 1
ATOM 614 C C . PHE A 1 82 ? 30.875 13.977 8.695 1 73.25 82 PHE A C 1
ATOM 616 O O . PHE A 1 82 ? 30.016 14.148 9.57 1 73.25 82 PHE A O 1
ATOM 623 N N . ARG A 1 83 ? 31.453 14.922 7.93 1 78.44 83 ARG A N 1
ATOM 624 C CA . ARG A 1 83 ? 31 16.312 8.102 1 78.44 83 ARG A CA 1
ATOM 625 C C . ARG A 1 83 ? 29.922 16.656 7.09 1 78.44 83 ARG A C 1
ATOM 627 O O . ARG A 1 83 ? 29.891 16.125 5.984 1 78.44 83 ARG A O 1
ATOM 634 N N . VAL A 1 84 ? 29 17.516 7.477 1 83.69 84 VAL A N 1
ATOM 635 C CA . VAL A 1 84 ? 28.031 18.094 6.559 1 83.69 84 VAL A CA 1
ATOM 636 C C . VAL A 1 84 ? 28.641 19.328 5.875 1 83.69 84 VAL A C 1
ATOM 638 O O . VAL A 1 84 ? 28.906 20.328 6.523 1 83.69 84 VAL A O 1
ATOM 641 N N . ASN A 1 85 ? 28.938 19.125 4.637 1 81.69 85 ASN A N 1
ATOM 642 C CA . ASN A 1 85 ? 29.5 20.219 3.848 1 81.69 85 ASN A CA 1
ATOM 643 C C . ASN A 1 85 ? 28.531 20.656 2.75 1 81.69 85 ASN A C 1
ATOM 645 O O . ASN A 1 85 ? 28.531 20.094 1.65 1 81.69 85 ASN A O 1
ATOM 649 N N . ASP A 1 86 ? 27.688 21.641 3.021 1 84 86 ASP A N 1
ATOM 650 C CA . ASP A 1 86 ? 26.75 22.234 2.072 1 84 86 ASP A CA 1
ATOM 651 C C . ASP A 1 86 ? 27.047 23.719 1.859 1 84 86 ASP A C 1
ATOM 653 O O . ASP A 1 86 ? 26.844 24.531 2.76 1 84 86 ASP A O 1
ATOM 657 N N . ALA A 1 87 ? 27.469 23.984 0.604 1 83.25 87 ALA A N 1
ATOM 658 C CA . ALA A 1 87 ? 27.844 25.359 0.282 1 83.25 87 ALA A CA 1
ATOM 659 C C . ALA A 1 87 ? 26.656 26.312 0.495 1 83.25 87 ALA A C 1
ATOM 661 O O . ALA A 1 87 ? 26.859 27.484 0.811 1 83.25 87 ALA A O 1
ATOM 662 N N . ARG A 1 88 ? 25.469 25.875 0.412 1 89.69 88 ARG A N 1
ATOM 663 C CA . ARG A 1 88 ? 24.297 26.719 0.564 1 89.69 88 ARG A CA 1
ATOM 664 C C . ARG A 1 88 ? 24.156 27.219 2 1 89.69 88 ARG A C 1
ATOM 666 O O . ARG A 1 88 ? 23.625 28.312 2.238 1 89.69 88 ARG A O 1
ATOM 673 N N . THR A 1 89 ? 24.641 26.375 2.957 1 92.25 89 THR A N 1
ATOM 674 C CA . THR A 1 89 ? 24.453 26.703 4.367 1 92.25 89 THR A CA 1
ATOM 675 C C . THR A 1 89 ? 25.641 27.5 4.895 1 92.25 89 THR A C 1
ATOM 677 O O . THR A 1 89 ? 25.641 27.953 6.039 1 92.25 89 THR A O 1
ATOM 680 N N . ALA A 1 90 ? 26.688 27.672 4.102 1 89.69 90 ALA A N 1
ATOM 681 C CA . ALA A 1 90 ? 27.875 28.406 4.508 1 89.69 90 ALA A CA 1
ATOM 682 C C . ALA A 1 90 ? 27.688 29.906 4.352 1 89.69 90 ALA A C 1
ATOM 684 O O . ALA A 1 90 ? 28.531 30.688 4.781 1 89.69 90 ALA A O 1
ATOM 685 N N . ARG A 1 91 ? 26.578 30.281 3.857 1 90.69 91 ARG A N 1
ATOM 686 C CA . ARG A 1 91 ? 26.281 31.703 3.67 1 90.69 91 ARG A CA 1
ATOM 687 C C . ARG A 1 91 ? 25.953 32.375 5 1 90.69 91 ARG A C 1
ATOM 689 O O . ARG A 1 91 ? 25.766 31.688 6.016 1 90.69 91 ARG A O 1
ATOM 696 N N . ALA A 1 92 ? 25.859 33.688 4.902 1 91.5 92 ALA A N 1
ATOM 697 C CA . ALA A 1 92 ? 25.562 34.438 6.117 1 91.5 92 ALA A CA 1
ATOM 698 C C . ALA A 1 92 ? 24.172 34.125 6.645 1 91.5 92 ALA A C 1
ATOM 700 O O . ALA A 1 92 ? 23.234 33.906 5.863 1 91.5 92 ALA A O 1
ATOM 701 N N . ARG A 1 93 ? 24.047 34.062 8.016 1 89.62 93 ARG A N 1
ATOM 702 C CA . ARG A 1 93 ? 22.797 33.688 8.672 1 89.62 93 ARG A CA 1
ATOM 703 C C . ARG A 1 93 ? 21.641 34.594 8.25 1 89.62 93 ARG A C 1
ATOM 705 O O . ARG A 1 93 ? 20.5 34.125 8.141 1 89.62 93 ARG A O 1
ATOM 712 N N . ASP A 1 94 ? 21.922 35.812 7.992 1 90.06 94 ASP A N 1
ATOM 713 C CA . ASP A 1 94 ? 20.875 36.781 7.656 1 90.06 94 ASP A CA 1
ATOM 714 C C . ASP A 1 94 ? 20.375 36.562 6.227 1 90.06 94 ASP A C 1
ATOM 716 O O . ASP A 1 94 ? 19.375 37.156 5.82 1 90.06 94 ASP A O 1
ATOM 720 N N . GLU A 1 95 ? 21.031 35.688 5.535 1 93.12 95 GLU A N 1
ATOM 721 C CA . GLU A 1 95 ? 20.609 35.344 4.18 1 93.12 95 GLU A CA 1
ATOM 722 C C . GLU A 1 95 ? 19.828 34.031 4.156 1 93.12 95 GLU A C 1
ATOM 724 O O . GLU A 1 95 ? 19.281 33.656 3.123 1 93.12 95 GLU A O 1
ATOM 729 N N . LEU A 1 96 ? 19.859 33.375 5.281 1 95.5 96 LEU A N 1
ATOM 730 C CA . LEU A 1 96 ? 19.297 32.031 5.324 1 95.5 96 LEU A CA 1
ATOM 731 C C . LEU A 1 96 ? 18.078 31.969 6.25 1 95.5 96 LEU A C 1
ATOM 733 O O . LEU A 1 96 ? 18.078 32.594 7.32 1 95.5 96 LEU A O 1
ATOM 737 N N . PHE A 1 97 ? 17.047 31.297 5.777 1 95.38 97 PHE A N 1
ATOM 738 C CA . PHE A 1 97 ? 15.844 30.984 6.555 1 95.38 97 PHE A CA 1
ATOM 739 C C . PHE A 1 97 ? 15.188 32.25 7.074 1 95.38 97 PHE A C 1
ATOM 741 O O . PHE A 1 97 ? 14.828 32.344 8.25 1 95.38 97 PHE A O 1
ATOM 748 N N . GLN A 1 98 ? 15.188 33.188 6.184 1 92.06 98 GLN A N 1
ATOM 749 C CA . GLN A 1 98 ? 14.461 34.438 6.461 1 92.06 98 GLN A CA 1
ATOM 750 C C . GLN A 1 98 ? 13 34.312 6.039 1 92.06 98 GLN A C 1
ATOM 752 O O . GLN A 1 98 ? 12.641 33.469 5.246 1 92.06 98 GLN A O 1
ATOM 757 N N . SER A 1 99 ? 12.141 35.219 6.539 1 87.94 99 SER A N 1
ATOM 758 C CA . SER A 1 99 ? 10.695 35.156 6.344 1 87.94 99 SER A CA 1
ATOM 759 C C . SER A 1 99 ? 10.328 35.25 4.867 1 87.94 99 SER A C 1
ATOM 761 O O . SER A 1 99 ? 9.305 34.719 4.434 1 87.94 99 SER A O 1
ATOM 763 N N . ASP A 1 100 ? 11.18 35.875 4.09 1 88.88 100 ASP A N 1
ATOM 764 C CA . ASP A 1 100 ? 10.867 36.094 2.68 1 88.88 100 ASP A CA 1
ATOM 765 C C . ASP A 1 100 ? 11.266 34.875 1.84 1 88.88 100 ASP A C 1
ATOM 767 O O . ASP A 1 100 ? 11 34.844 0.638 1 88.88 100 ASP A O 1
ATOM 771 N N . CYS A 1 101 ? 11.875 33.875 2.406 1 89.38 101 CYS A N 1
ATOM 772 C CA . CYS A 1 101 ? 12.305 32.688 1.66 1 89.38 101 CYS A CA 1
ATOM 773 C C . CYS A 1 101 ? 11.711 31.422 2.258 1 89.38 101 CYS A C 1
ATOM 775 O O . CYS A 1 101 ? 12.172 30.312 1.967 1 89.38 101 CYS A O 1
ATOM 777 N N . MET A 1 102 ? 10.859 31.5 3.197 1 88.06 102 MET A N 1
ATOM 778 C CA . MET A 1 102 ? 10.18 30.375 3.811 1 88.06 102 MET A CA 1
ATOM 779 C C . MET A 1 102 ? 8.664 30.547 3.744 1 88.06 102 MET A C 1
ATOM 781 O O . MET A 1 102 ? 8.172 31.672 3.686 1 88.06 102 MET A O 1
ATOM 785 N N . PRO A 1 103 ? 7.973 29.391 3.693 1 83 103 PRO A N 1
ATOM 786 C CA . PRO A 1 103 ? 6.523 29.531 3.863 1 83 103 PRO A CA 1
ATOM 787 C C . PRO A 1 103 ? 6.152 30.281 5.141 1 83 103 PRO A C 1
ATOM 789 O O . PRO A 1 103 ? 6.891 30.234 6.125 1 83 103 PRO A O 1
ATOM 792 N N . SER A 1 104 ? 5.004 30.984 5.141 1 82.19 104 SER A N 1
ATOM 793 C CA . SER A 1 104 ? 4.602 31.891 6.215 1 82.19 104 SER A CA 1
ATOM 794 C C . SER A 1 104 ? 4.453 31.141 7.535 1 82.19 104 SER A C 1
ATOM 796 O O . SER A 1 104 ? 4.609 31.719 8.609 1 82.19 104 SER A O 1
ATOM 798 N N . ASP A 1 105 ? 4.195 29.891 7.496 1 84.06 105 ASP A N 1
ATOM 799 C CA . ASP A 1 105 ? 3.955 29.172 8.742 1 84.06 105 ASP A CA 1
ATOM 800 C C . ASP A 1 105 ? 5.16 28.312 9.117 1 84.06 105 ASP A C 1
ATOM 802 O O . ASP A 1 105 ? 5.07 27.469 10.008 1 84.06 105 ASP A O 1
ATOM 806 N N . SER A 1 106 ? 6.277 28.562 8.508 1 90.31 106 SER A N 1
ATOM 807 C CA . SER A 1 106 ? 7.469 27.75 8.766 1 90.31 106 SER A CA 1
ATOM 808 C C . SER A 1 106 ? 8.367 28.422 9.805 1 90.31 106 SER A C 1
ATOM 810 O O . SER A 1 106 ? 8.312 29.641 9.984 1 90.31 106 SER A O 1
ATOM 812 N N . VAL A 1 107 ? 9.086 27.656 10.57 1 92 107 VAL A N 1
ATOM 813 C CA . VAL A 1 107 ? 10.047 28.109 11.57 1 92 107 VAL A CA 1
ATOM 814 C C . VAL A 1 107 ? 11.336 27.312 11.445 1 92 107 VAL A C 1
ATOM 816 O O . VAL A 1 107 ? 11.297 26.094 11.219 1 92 107 VAL A O 1
ATOM 819 N N . PHE A 1 108 ? 12.438 28.031 11.547 1 94.62 108 PHE A N 1
ATOM 820 C CA . PHE A 1 108 ? 13.742 27.375 11.531 1 94.62 108 PHE A CA 1
ATOM 821 C C . PHE A 1 108 ? 14.344 27.344 12.93 1 94.62 108 PHE A C 1
ATOM 823 O O . PHE A 1 108 ? 14.352 28.359 13.633 1 94.62 108 PHE A O 1
ATOM 830 N N . TYR A 1 109 ? 14.797 26.172 13.281 1 94.94 109 TYR A N 1
ATOM 831 C CA . TYR A 1 109 ? 15.508 25.953 14.539 1 94.94 109 TYR A CA 1
ATOM 832 C C . TYR A 1 109 ? 16.922 25.422 14.281 1 94.94 109 TYR A C 1
ATOM 834 O O . TYR A 1 109 ? 17.109 24.219 14.141 1 94.94 109 TYR A O 1
ATOM 842 N N . GLY A 1 110 ? 17.859 26.297 14.281 1 95.19 110 GLY A N 1
ATOM 843 C CA . GLY A 1 110 ? 19.234 25.891 14.141 1 95.19 110 GLY A CA 1
ATOM 844 C C . GLY A 1 110 ? 19.812 25.281 15.406 1 95.19 110 GLY A C 1
ATOM 845 O O . GLY A 1 110 ? 19.156 25.266 16.453 1 95.19 110 GLY A O 1
ATOM 846 N N . VAL A 1 111 ? 20.969 24.734 15.281 1 93.31 111 VAL A N 1
ATOM 847 C CA . VAL A 1 111 ? 21.641 24.172 16.453 1 93.31 111 VAL A CA 1
ATOM 848 C C . VAL A 1 111 ? 21.828 25.25 17.516 1 93.31 111 VAL A C 1
ATOM 850 O O . VAL A 1 111 ? 22.375 26.328 17.219 1 93.31 111 VAL A O 1
ATOM 853 N N . GLY A 1 112 ? 21.312 25.031 18.703 1 89.94 112 GLY A N 1
ATOM 854 C CA . GLY A 1 112 ? 21.422 26 19.781 1 89.94 112 GLY A CA 1
ATOM 855 C C . GLY A 1 112 ? 20.281 27.016 19.797 1 89.94 112 GLY A C 1
ATOM 856 O O . GLY A 1 112 ? 20.328 28 20.531 1 89.94 112 GLY A O 1
ATOM 857 N N . ALA A 1 113 ? 19.312 26.797 19 1 93.25 113 ALA A N 1
ATOM 858 C CA . ALA A 1 113 ? 18.172 27.719 18.953 1 93.25 113 ALA A CA 1
ATOM 859 C C . ALA A 1 113 ? 17.5 27.828 20.312 1 93.25 113 ALA A C 1
ATOM 861 O O . ALA A 1 113 ? 17.453 26.859 21.078 1 93.25 113 ALA A O 1
ATOM 862 N N . ARG A 1 114 ? 17.016 29.016 20.641 1 90.44 114 ARG A N 1
ATOM 863 C CA . ARG A 1 114 ? 16.281 29.297 21.875 1 90.44 114 ARG A CA 1
ATOM 864 C C . ARG A 1 114 ? 14.93 29.953 21.562 1 90.44 114 ARG A C 1
ATOM 866 O O . ARG A 1 114 ? 14.82 30.766 20.641 1 90.44 114 ARG A O 1
ATOM 873 N N . VAL A 1 115 ? 13.961 29.531 22.297 1 90.94 115 VAL A N 1
ATOM 874 C CA . VAL A 1 115 ? 12.625 30.094 22.125 1 90.94 115 VAL A CA 1
ATOM 875 C C . VAL A 1 115 ? 12.148 30.703 23.453 1 90.94 115 VAL A C 1
ATOM 877 O O . VAL A 1 115 ? 12.648 30.344 24.516 1 90.94 115 VAL A O 1
ATOM 880 N N . ASP A 1 116 ? 11.312 31.656 23.391 1 90.25 116 ASP A N 1
ATOM 881 C CA . ASP A 1 116 ? 10.727 32.219 24.609 1 90.25 116 ASP A CA 1
ATOM 882 C C . ASP A 1 116 ? 9.547 31.391 25.094 1 90.25 116 ASP A C 1
ATOM 884 O O . ASP A 1 116 ? 9.312 30.297 24.594 1 90.25 116 ASP A O 1
ATOM 888 N N . SER A 1 117 ? 8.844 31.875 26.094 1 83.75 117 SER A N 1
ATOM 889 C CA . SER A 1 117 ? 7.766 31.125 26.75 1 83.75 117 SER A CA 1
ATOM 890 C C . SER A 1 117 ? 6.594 30.922 25.797 1 83.75 117 SER A C 1
ATOM 892 O O . SER A 1 117 ? 5.816 29.984 25.953 1 83.75 117 SER A O 1
ATOM 894 N N . ASP A 1 118 ? 6.547 31.844 24.734 1 86.62 118 ASP A N 1
ATOM 895 C CA . ASP A 1 118 ? 5.461 31.734 23.766 1 86.62 118 ASP A CA 1
ATOM 896 C C . ASP A 1 118 ? 5.879 30.906 22.562 1 86.62 118 ASP A C 1
ATOM 898 O O . ASP A 1 118 ? 5.074 30.656 21.656 1 86.62 118 ASP A O 1
ATOM 902 N N . GLY A 1 119 ? 7.078 30.453 22.531 1 86.12 119 GLY A N 1
ATOM 903 C CA . GLY A 1 119 ? 7.57 29.609 21.453 1 86.12 119 GLY A CA 1
ATOM 904 C C . GLY A 1 119 ? 8.219 30.375 20.328 1 86.12 119 GLY A C 1
ATOM 905 O O . GLY A 1 119 ? 8.578 29.797 19.297 1 86.12 119 GLY A O 1
ATOM 906 N N . ASN A 1 120 ? 8.328 31.688 20.531 1 89.38 120 ASN A N 1
ATOM 907 C CA . ASN A 1 120 ? 8.984 32.5 19.516 1 89.38 120 ASN A CA 1
ATOM 908 C C . ASN A 1 120 ? 10.5 32.312 19.547 1 89.38 120 ASN A C 1
ATOM 910 O O . ASN A 1 120 ? 11.094 32.25 20.625 1 89.38 120 ASN A O 1
ATOM 914 N N . VAL A 1 121 ? 11.016 32.281 18.391 1 90.62 121 VAL A N 1
ATOM 915 C CA . VAL A 1 121 ? 12.461 32.094 18.297 1 90.62 121 VAL A CA 1
ATOM 916 C C . VAL A 1 121 ? 13.18 33.375 18.719 1 90.62 121 VAL A C 1
ATOM 918 O O . VAL A 1 121 ? 12.953 34.438 18.141 1 90.62 121 VAL A O 1
ATOM 921 N N . ILE A 1 122 ? 14.047 33.312 19.734 1 91.62 122 ILE A N 1
ATOM 922 C CA . ILE A 1 122 ? 14.836 34.469 20.188 1 91.62 122 ILE A CA 1
ATOM 923 C C . ILE A 1 122 ? 16.25 34.375 19.625 1 91.62 122 ILE A C 1
ATOM 925 O O . ILE A 1 122 ? 16.906 35.375 19.391 1 91.62 122 ILE A O 1
ATOM 929 N N . ASP A 1 123 ? 16.734 33.188 19.438 1 91 123 ASP A N 1
ATOM 930 C CA . ASP A 1 123 ? 17.984 32.844 18.781 1 91 123 ASP A CA 1
ATOM 931 C C . ASP A 1 123 ? 17.781 31.703 17.781 1 91 123 ASP A C 1
ATOM 933 O O . ASP A 1 123 ? 17.438 30.594 18.156 1 91 123 ASP A O 1
ATOM 937 N N . PRO A 1 124 ? 17.984 31.969 16.484 1 91.88 124 PRO A N 1
ATOM 938 C CA . PRO A 1 124 ? 17.688 30.953 15.469 1 91.88 124 PRO A CA 1
ATOM 939 C C . PRO A 1 124 ? 18.734 29.828 15.438 1 91.88 124 PRO A C 1
ATOM 941 O O . PRO A 1 124 ? 18.5 28.781 14.82 1 91.88 124 PRO A O 1
ATOM 944 N N . GLY A 1 125 ? 19.875 30.016 16.062 1 93.25 125 GLY A N 1
ATOM 945 C CA . GLY A 1 125 ? 20.891 28.969 16.141 1 93.25 125 GLY A CA 1
ATOM 946 C C . GLY A 1 125 ? 21.75 28.875 14.898 1 93.25 125 GLY A C 1
ATOM 947 O O . GLY A 1 125 ? 21.562 29.641 13.953 1 93.25 125 GLY A O 1
ATOM 948 N N . ARG A 1 126 ? 22.688 27.953 14.867 1 94 126 ARG A N 1
ATOM 949 C CA . ARG A 1 126 ? 23.656 27.766 13.797 1 94 126 ARG A CA 1
ATOM 950 C C . ARG A 1 126 ? 23.094 26.906 12.68 1 94 126 ARG A C 1
ATOM 952 O O . ARG A 1 126 ? 22.375 25.922 12.938 1 94 126 ARG A O 1
ATOM 959 N N . VAL A 1 127 ? 23.484 27.25 11.445 1 93.94 127 VAL A N 1
ATOM 960 C CA . VAL A 1 127 ? 23.016 26.516 10.273 1 93.94 127 VAL A CA 1
ATOM 961 C C . VAL A 1 127 ? 24.156 25.719 9.672 1 93.94 127 VAL A C 1
ATOM 963 O O . VAL A 1 127 ? 24.016 24.516 9.414 1 93.94 127 VAL A O 1
ATOM 966 N N . ASN A 1 128 ? 25.266 26.391 9.555 1 93.19 128 ASN A N 1
ATOM 967 C CA . ASN A 1 128 ? 26.391 25.812 8.82 1 93.19 128 ASN A CA 1
ATOM 968 C C . ASN A 1 128 ? 26.906 24.547 9.5 1 93.19 128 ASN A C 1
ATOM 970 O O . ASN A 1 128 ? 27.078 24.516 10.719 1 93.19 128 ASN A O 1
ATOM 974 N N . GLY A 1 129 ? 27.031 23.531 8.656 1 90.5 129 GLY A N 1
ATOM 975 C CA . GLY A 1 129 ? 27.609 22.281 9.148 1 90.5 129 GLY A CA 1
ATOM 976 C C . GLY A 1 129 ? 26.594 21.375 9.805 1 90.5 129 GLY A C 1
ATOM 977 O O . GLY A 1 129 ? 26.938 20.297 10.289 1 90.5 129 GLY A O 1
ATOM 978 N N . THR A 1 130 ? 25.375 21.766 9.852 1 92.88 130 THR A N 1
ATOM 979 C CA . THR A 1 130 ? 24.344 20.969 10.523 1 92.88 130 THR A CA 1
ATOM 980 C C . THR A 1 130 ? 23.531 20.172 9.508 1 92.88 130 THR A C 1
ATOM 982 O O . THR A 1 130 ? 23.484 20.516 8.32 1 92.88 130 THR A O 1
ATOM 985 N N . LEU A 1 131 ? 23 19.016 9.914 1 92.75 131 LEU A N 1
ATOM 986 C CA . LEU A 1 131 ? 22 18.281 9.148 1 92.75 131 LEU A CA 1
ATOM 987 C C . LEU A 1 131 ? 20.625 18.891 9.344 1 92.75 131 LEU A C 1
ATOM 989 O O . LEU A 1 131 ? 20.062 18.844 10.445 1 92.75 131 LEU A O 1
ATOM 993 N N . ILE A 1 132 ? 20.047 19.438 8.297 1 94.19 132 ILE A N 1
ATOM 994 C CA . ILE A 1 132 ? 18.766 20.125 8.414 1 94.19 132 ILE A CA 1
ATOM 995 C C . ILE A 1 132 ? 17.625 19.188 8.055 1 94.19 132 ILE A C 1
ATOM 997 O O . ILE A 1 132 ? 17.469 18.812 6.887 1 94.19 132 ILE A O 1
ATOM 1001 N N . LEU A 1 133 ? 16.797 18.859 9.016 1 93.19 133 LEU A N 1
ATOM 1002 C CA . LEU A 1 133 ? 15.648 17.969 8.836 1 93.19 133 LEU A CA 1
ATOM 1003 C C . LEU A 1 133 ? 14.352 18.766 8.789 1 93.19 133 LEU A C 1
ATOM 1005 O O . LEU A 1 133 ? 14.133 19.656 9.625 1 93.19 133 LEU A O 1
ATOM 1009 N N . GLU A 1 134 ? 13.586 18.422 7.785 1 92.69 134 GLU A N 1
ATOM 1010 C CA . GLU A 1 134 ? 12.227 18.969 7.812 1 92.69 134 GLU A CA 1
ATOM 1011 C C . GLU A 1 134 ? 11.359 18.219 8.82 1 92.69 134 GLU A C 1
ATOM 1013 O O . GLU A 1 134 ? 11.453 17 8.938 1 92.69 134 GLU A O 1
ATOM 1018 N N . ILE A 1 135 ? 10.617 18.969 9.617 1 90.44 135 ILE A N 1
ATOM 1019 C CA . ILE A 1 135 ? 9.703 18.391 10.586 1 90.44 135 ILE A CA 1
ATOM 1020 C C . ILE A 1 135 ? 8.328 19.047 10.461 1 90.44 135 ILE A C 1
ATOM 1022 O O . ILE A 1 135 ? 8.203 20.266 10.586 1 90.44 135 ILE A O 1
ATOM 1026 N N . ASP A 1 136 ? 7.355 18.219 10.141 1 87.69 136 ASP A N 1
ATOM 1027 C CA . ASP A 1 136 ? 6.008 18.766 9.984 1 87.69 136 ASP A CA 1
ATOM 1028 C C . ASP A 1 136 ? 5.207 18.609 11.273 1 87.69 136 ASP A C 1
ATOM 1030 O O . ASP A 1 136 ? 5.656 17.969 12.227 1 87.69 136 ASP A O 1
ATOM 1034 N N . LYS A 1 137 ? 4.066 19.219 11.281 1 80.12 137 LYS A N 1
ATOM 1035 C CA . LYS A 1 137 ? 3.334 19.422 12.523 1 80.12 137 LYS A CA 1
ATOM 1036 C C . LYS A 1 137 ? 2.428 18.234 12.836 1 80.12 137 LYS A C 1
ATOM 1038 O O . LYS A 1 137 ? 1.944 18.094 13.961 1 80.12 137 LYS A O 1
ATOM 1043 N N . TRP A 1 138 ? 2.203 17.406 11.906 1 84 138 TRP A N 1
ATOM 1044 C CA . TRP A 1 138 ? 1.34 16.281 12.258 1 84 138 TRP A CA 1
ATOM 1045 C C . TRP A 1 138 ? 2.127 15.203 12.992 1 84 138 TRP A C 1
ATOM 1047 O O . TRP A 1 138 ? 3.344 15.094 12.82 1 84 138 TRP A O 1
ATOM 1057 N N . SER A 1 139 ? 1.549 14.414 13.781 1 84.19 139 SER A N 1
ATOM 1058 C CA . SER A 1 139 ? 2.152 13.594 14.828 1 84.19 139 SER A CA 1
ATOM 1059 C C . SER A 1 139 ? 3.113 12.57 14.242 1 84.19 139 SER A C 1
ATOM 1061 O O . SER A 1 139 ? 4.234 12.406 14.734 1 84.19 139 SER A O 1
ATOM 1063 N N . SER A 1 140 ? 2.689 11.836 13.227 1 87.88 140 SER A N 1
ATOM 1064 C CA . SER A 1 140 ? 3.533 10.773 12.703 1 87.88 140 SER A CA 1
ATOM 1065 C C . SER A 1 140 ? 4.824 11.328 12.109 1 87.88 140 SER A C 1
ATOM 1067 O O . SER A 1 140 ? 5.898 10.75 12.297 1 87.88 140 SER A O 1
ATOM 1069 N N . HIS A 1 141 ? 4.688 12.469 11.453 1 89.94 141 HIS A N 1
ATOM 1070 C CA . HIS A 1 141 ? 5.875 13.109 10.898 1 89.94 141 HIS A CA 1
ATOM 1071 C C . HIS A 1 141 ? 6.809 13.586 12.008 1 89.94 141 HIS A C 1
ATOM 1073 O O . HIS A 1 141 ? 8.023 13.352 11.945 1 89.94 141 HIS A O 1
ATOM 1079 N N . SER A 1 142 ? 6.25 14.242 12.984 1 88.25 142 SER A N 1
ATOM 1080 C CA . SER A 1 142 ? 7.035 14.773 14.102 1 88.25 142 SER A CA 1
ATOM 1081 C C . SER A 1 142 ? 7.758 13.648 14.844 1 88.25 142 SER A C 1
ATOM 1083 O O . SER A 1 142 ? 8.938 13.781 15.164 1 88.25 142 SER A O 1
ATOM 1085 N N . LEU A 1 143 ? 7.043 12.656 15.008 1 87.81 143 LEU A N 1
ATOM 1086 C CA . LEU A 1 143 ? 7.621 11.523 15.727 1 87.81 143 LEU A CA 1
ATOM 1087 C C . LEU A 1 143 ? 8.766 10.898 14.93 1 87.81 143 LEU A C 1
ATOM 1089 O O . LEU A 1 143 ? 9.852 10.68 15.469 1 87.81 143 LEU A O 1
ATOM 1093 N N . SER A 1 144 ? 8.484 10.602 13.656 1 89.31 144 SER A N 1
ATOM 1094 C CA . SER A 1 144 ? 9.5 9.945 12.836 1 89.31 144 SER A CA 1
ATOM 1095 C C . SER A 1 144 ? 10.711 10.852 12.625 1 89.31 144 SER A C 1
ATOM 1097 O O . SER A 1 144 ? 11.852 10.383 12.648 1 89.31 144 SER A O 1
ATOM 1099 N N . SER A 1 145 ? 10.477 12.125 12.453 1 90.12 145 SER A N 1
ATOM 1100 C CA . SER A 1 145 ? 11.578 13.07 12.273 1 90.12 145 SER A CA 1
ATOM 1101 C C . SER A 1 145 ? 12.406 13.195 13.547 1 90.12 145 SER A C 1
ATOM 1103 O O . SER A 1 145 ? 13.641 13.273 13.484 1 90.12 145 SER A O 1
ATOM 1105 N N . THR A 1 146 ? 11.766 13.242 14.664 1 89.75 146 THR A N 1
ATOM 1106 C CA . THR A 1 146 ? 12.477 13.328 15.93 1 89.75 146 THR A CA 1
ATOM 1107 C C . THR A 1 146 ? 13.328 12.078 16.156 1 89.75 146 THR A C 1
ATOM 1109 O O . THR A 1 146 ? 14.469 12.172 16.625 1 89.75 146 THR A O 1
ATOM 1112 N N . LEU A 1 147 ? 12.766 11.008 15.836 1 86.94 147 LEU A N 1
ATOM 1113 C CA . LEU A 1 147 ? 13.516 9.766 15.953 1 86.94 147 LEU A CA 1
ATOM 1114 C C . LEU A 1 147 ? 14.766 9.797 15.086 1 86.94 147 LEU A C 1
ATOM 1116 O O . LEU A 1 147 ? 15.852 9.422 15.531 1 86.94 147 LEU A O 1
ATOM 1120 N N . LEU A 1 148 ? 14.617 10.195 13.867 1 88.88 148 LEU A N 1
ATOM 1121 C CA . LEU A 1 148 ? 15.781 10.32 12.992 1 88.88 148 LEU A CA 1
ATOM 1122 C C . LEU A 1 148 ? 16.797 11.289 13.57 1 88.88 148 LEU A C 1
ATOM 1124 O O . LEU A 1 148 ? 18 11.039 13.508 1 88.88 148 LEU A O 1
ATOM 1128 N N . ALA A 1 149 ? 16.312 12.336 14.117 1 90.69 149 ALA A N 1
ATOM 1129 C CA . ALA A 1 149 ? 17.188 13.344 14.703 1 90.69 149 ALA A CA 1
ATOM 1130 C C . ALA A 1 149 ? 17.984 12.758 15.875 1 90.69 149 ALA A C 1
ATOM 1132 O O . ALA A 1 149 ? 19.188 13.023 16.016 1 90.69 149 ALA A O 1
ATOM 1133 N N . ILE A 1 150 ? 17.328 12.062 16.703 1 88 150 ILE A N 1
ATOM 1134 C CA . ILE A 1 150 ? 17.984 11.422 17.828 1 88 150 ILE A CA 1
ATOM 1135 C C . ILE A 1 150 ? 19.078 10.477 17.328 1 88 150 ILE A C 1
ATOM 1137 O O . ILE A 1 150 ? 20.219 10.5 17.812 1 88 150 ILE A O 1
ATOM 1141 N N . LEU A 1 151 ? 18.766 9.68 16.297 1 85.56 151 LEU A N 1
ATOM 1142 C CA . LEU A 1 151 ? 19.75 8.75 15.742 1 85.56 151 LEU A CA 1
ATOM 1143 C C . LEU A 1 151 ? 20.906 9.5 15.102 1 85.56 151 LEU A C 1
ATOM 1145 O O . LEU A 1 151 ? 22.078 9.156 15.32 1 85.56 151 LEU A O 1
ATOM 1149 N N . ALA A 1 152 ? 20.609 10.508 14.383 1 87 152 ALA A N 1
ATOM 1150 C CA . ALA A 1 152 ? 21.625 11.289 13.68 1 87 152 ALA A CA 1
ATOM 1151 C C . ALA A 1 152 ? 22.547 11.984 14.672 1 87 152 ALA A C 1
ATOM 1153 O O . ALA A 1 152 ? 23.781 11.953 14.523 1 87 152 ALA A O 1
ATOM 1154 N N . GLN A 1 153 ? 21.953 12.531 15.656 1 88.5 153 GLN A N 1
ATOM 1155 C CA . GLN A 1 153 ? 22.75 13.359 16.562 1 88.5 153 GLN A CA 1
ATOM 1156 C C . GLN A 1 153 ? 23.453 12.5 17.609 1 88.5 153 GLN A C 1
ATOM 1158 O O . GLN A 1 153 ? 24.656 12.664 17.859 1 88.5 153 GLN A O 1
ATOM 1163 N N . GLU A 1 154 ? 22.719 11.617 18.172 1 85.75 154 GLU A N 1
ATOM 1164 C CA . GLU A 1 154 ? 23.266 10.93 19.328 1 85.75 154 GLU A CA 1
ATOM 1165 C C . GLU A 1 154 ? 24.031 9.664 18.938 1 85.75 154 GLU A C 1
ATOM 1167 O O . GLU A 1 154 ? 25.047 9.328 19.531 1 85.75 154 GLU A O 1
ATOM 1172 N N . LEU A 1 155 ? 23.562 9.008 17.984 1 81.81 155 LEU A N 1
ATOM 1173 C CA . LEU A 1 155 ? 24.219 7.773 17.578 1 81.81 155 LEU A CA 1
ATOM 1174 C C . LEU A 1 155 ? 25.344 8.055 16.578 1 81.81 155 LEU A C 1
ATOM 1176 O O . LEU A 1 155 ? 26.375 7.379 16.594 1 81.81 155 LEU A O 1
ATOM 1180 N N . LEU A 1 156 ? 25.141 9.062 15.703 1 82.38 156 LEU A N 1
ATOM 1181 C CA . LEU A 1 156 ? 26.094 9.273 14.617 1 82.38 156 LEU A CA 1
ATOM 1182 C C . LEU A 1 156 ? 26.906 10.547 14.836 1 82.38 156 LEU A C 1
ATOM 1184 O O . LEU A 1 156 ? 27.875 10.797 14.125 1 82.38 156 LEU A O 1
ATOM 1188 N N . GLY A 1 157 ? 26.438 11.398 15.766 1 85.94 157 GLY A N 1
ATOM 1189 C CA . GLY A 1 157 ? 27.234 12.523 16.203 1 85.94 157 GLY A CA 1
ATOM 1190 C C . GLY A 1 157 ? 26.969 13.797 15.422 1 85.94 157 GLY A C 1
ATOM 1191 O O . GLY A 1 157 ? 27.609 14.82 15.656 1 85.94 157 GLY A O 1
ATOM 1192 N N . TYR A 1 158 ? 26.047 13.789 14.5 1 89.75 158 TYR A N 1
ATOM 1193 C CA . TYR A 1 158 ? 25.719 14.984 13.734 1 89.75 158 TYR A CA 1
ATOM 1194 C C . TYR A 1 158 ? 25.016 16.016 14.609 1 89.75 158 TYR A C 1
ATOM 1196 O O . TYR A 1 158 ? 24.391 15.672 15.609 1 89.75 158 TYR A O 1
ATOM 1204 N N . GLU A 1 159 ? 25.266 17.219 14.219 1 91.06 159 GLU A N 1
ATOM 1205 C CA . GLU A 1 159 ? 24.406 18.266 14.758 1 91.06 159 GLU A CA 1
ATOM 1206 C C . GLU A 1 159 ? 23.172 18.484 13.875 1 91.06 159 GLU A C 1
ATOM 1208 O O . GLU A 1 159 ? 23.297 18.516 12.648 1 91.06 159 GLU A O 1
ATOM 1213 N N . VAL A 1 160 ? 22.016 18.594 14.484 1 93.5 160 VAL A N 1
ATOM 1214 C CA . VAL A 1 160 ? 20.781 18.562 13.711 1 93.5 160 VAL A CA 1
ATOM 1215 C C . VAL A 1 160 ? 20.031 19.891 13.875 1 93.5 160 VAL A C 1
ATOM 1217 O O . VAL A 1 160 ? 19.906 20.406 14.992 1 93.5 160 VAL A O 1
ATOM 1220 N N . SER A 1 161 ? 19.672 20.531 12.812 1 94.88 161 SER A N 1
ATOM 1221 C CA . SER A 1 161 ? 18.734 21.641 12.742 1 94.88 161 SER A CA 1
ATOM 1222 C C . SER A 1 161 ? 17.375 21.188 12.211 1 94.88 161 SER A C 1
ATOM 1224 O O . SER A 1 161 ? 17.281 20.172 11.508 1 94.88 161 SER A O 1
ATOM 1226 N N . PHE A 1 162 ? 16.266 21.953 12.57 1 94.69 162 PHE A N 1
ATOM 1227 C CA . PHE A 1 162 ? 14.93 21.609 12.117 1 94.69 162 PHE A CA 1
ATOM 1228 C C . PHE A 1 162 ? 14.336 22.75 11.289 1 94.69 162 PHE A C 1
ATOM 1230 O O . PHE A 1 162 ? 14.477 23.922 11.641 1 94.69 162 PHE A O 1
ATOM 1237 N N . PHE A 1 163 ? 13.828 22.375 10.188 1 94 163 PHE A N 1
ATOM 1238 C CA . PHE A 1 163 ? 12.93 23.234 9.43 1 94 163 PHE A CA 1
ATOM 1239 C C . PHE A 1 163 ? 11.477 22.797 9.609 1 94 163 PHE A C 1
ATOM 1241 O O . PHE A 1 163 ? 11.055 21.797 9.039 1 94 163 PHE A O 1
ATOM 1248 N N . GLN A 1 164 ? 10.742 23.5 10.367 1 91.12 164 GLN A N 1
ATOM 1249 C CA . GLN A 1 164 ? 9.352 23.141 10.648 1 91.12 164 GLN A CA 1
ATOM 1250 C C . GLN A 1 164 ? 8.398 23.797 9.648 1 91.12 164 GLN A C 1
ATOM 1252 O O . GLN A 1 164 ? 8.477 25 9.406 1 91.12 164 GLN A O 1
ATOM 1257 N N . ALA A 1 165 ? 7.625 22.938 9.016 1 82.62 165 ALA A N 1
ATOM 1258 C CA . ALA A 1 165 ? 6.637 23.453 8.07 1 82.62 165 ALA A CA 1
ATOM 1259 C C . ALA A 1 165 ? 5.336 22.656 8.148 1 82.62 165 ALA A C 1
ATOM 1261 O O . ALA A 1 165 ? 5.234 21.703 8.922 1 82.62 165 ALA A O 1
ATOM 1262 N N . SER A 1 166 ? 4.117 23.203 7.539 1 72 166 SER A N 1
ATOM 1263 C CA . SER A 1 166 ? 2.828 22.531 7.539 1 72 166 SER A CA 1
ATOM 1264 C C . SER A 1 166 ? 2.619 21.734 6.254 1 72 166 SER A C 1
ATOM 1266 O O . SER A 1 166 ? 1.534 21.203 6.02 1 72 166 SER A O 1
ATOM 1268 N N . GLY A 1 167 ? 3.648 21.453 5.59 1 68.44 167 GLY A N 1
ATOM 1269 C CA . GLY A 1 167 ? 3.449 20.672 4.379 1 68.44 167 GLY A CA 1
ATOM 1270 C C . GLY A 1 167 ? 4.727 20.453 3.586 1 68.44 167 GLY A C 1
ATOM 1271 O O . GLY A 1 167 ? 5.719 21.156 3.801 1 68.44 167 GLY A O 1
ATOM 1272 N N . SER A 1 168 ? 4.645 19.391 2.82 1 63.62 168 SER A N 1
ATOM 1273 C CA . SER A 1 168 ? 5.828 18.969 2.072 1 63.62 168 SER A CA 1
ATOM 1274 C C . SER A 1 168 ? 5.918 19.703 0.735 1 63.62 168 SER A C 1
ATOM 1276 O O . SER A 1 168 ? 6.77 19.375 -0.097 1 63.62 168 SER A O 1
ATOM 1278 N N . ALA A 1 169 ? 5.02 20.797 0.764 1 64.38 169 ALA A N 1
ATOM 1279 C CA . ALA A 1 169 ? 5.09 21.531 -0.499 1 64.38 169 ALA A CA 1
ATOM 1280 C C . ALA A 1 169 ? 6.473 22.141 -0.706 1 64.38 169 ALA A C 1
ATOM 1282 O O . ALA A 1 169 ? 7.129 22.531 0.257 1 64.38 169 ALA A O 1
ATOM 1283 N N . ASP A 1 170 ? 7.102 22.047 -1.731 1 76.31 170 ASP A N 1
ATOM 1284 C CA . ASP A 1 170 ? 8.344 22.656 -2.209 1 76.31 170 ASP A CA 1
ATOM 1285 C C . ASP A 1 170 ? 9.562 22 -1.547 1 76.31 170 ASP A C 1
ATOM 1287 O O . ASP A 1 170 ? 10.648 22.578 -1.552 1 76.31 170 ASP A O 1
ATOM 1291 N N . MET A 1 171 ? 9.305 20.984 -0.808 1 82.69 171 MET A N 1
ATOM 1292 C CA . MET A 1 171 ? 10.422 20.328 -0.13 1 82.69 171 MET A CA 1
ATOM 1293 C C . MET A 1 171 ? 11.539 20 -1.112 1 82.69 171 MET A C 1
ATOM 1295 O O . MET A 1 171 ? 12.719 20.141 -0.788 1 82.69 171 MET A O 1
ATOM 1299 N N . THR A 1 172 ? 11.156 19.547 -2.293 1 81.19 172 THR A N 1
ATOM 1300 C CA . THR A 1 172 ? 12.188 19.156 -3.25 1 81.19 172 THR A CA 1
ATOM 1301 C C . THR A 1 172 ? 12.922 20.391 -3.775 1 81.19 172 THR A C 1
ATOM 1303 O O . THR A 1 172 ? 14.109 20.312 -4.117 1 81.19 172 THR A O 1
ATOM 1306 N N . GLN A 1 173 ? 12.195 21.516 -3.842 1 83 173 GLN A N 1
ATOM 1307 C CA . GLN A 1 173 ? 12.875 22.75 -4.188 1 83 173 GLN A CA 1
ATOM 1308 C C . GLN A 1 173 ? 13.898 23.125 -3.123 1 83 173 GLN A C 1
ATOM 1310 O O . GLN A 1 173 ? 15.023 23.531 -3.447 1 83 173 GLN A O 1
ATOM 1315 N N . ARG A 1 174 ? 13.555 22.953 -1.892 1 88.75 174 ARG A N 1
ATOM 1316 C CA . ARG A 1 174 ? 14.461 23.266 -0.791 1 88.75 174 ARG A CA 1
ATOM 1317 C C . ARG A 1 174 ? 15.648 22.312 -0.772 1 88.75 174 ARG A C 1
ATOM 1319 O O . ARG A 1 174 ? 16.672 22.594 -0.156 1 88.75 174 ARG A O 1
ATOM 1326 N N . MET A 1 175 ? 15.492 21.203 -1.487 1 85.38 175 MET A N 1
ATOM 1327 C CA . MET A 1 175 ? 16.562 20.203 -1.574 1 85.38 175 MET A CA 1
ATOM 1328 C C . MET A 1 175 ? 17.375 20.406 -2.846 1 85.38 175 MET A C 1
ATOM 1330 O O . MET A 1 175 ? 18.312 19.641 -3.107 1 85.38 175 MET A O 1
ATOM 1334 N N . SER A 1 176 ? 16.969 21.438 -3.547 1 80.31 176 SER A N 1
ATOM 1335 C CA . SER A 1 176 ? 17.656 21.688 -4.809 1 80.31 176 SER A CA 1
ATOM 1336 C C . SER A 1 176 ? 18.625 22.859 -4.676 1 80.31 176 SER A C 1
ATOM 1338 O O . SER A 1 176 ? 18.766 23.438 -3.602 1 80.31 176 SER A O 1
ATOM 1340 N N . SER A 1 177 ? 19.344 23.172 -5.793 1 79.75 177 SER A N 1
ATOM 1341 C CA . SER A 1 177 ? 20.359 24.219 -5.793 1 79.75 177 SER A CA 1
ATOM 1342 C C . SER A 1 177 ? 19.781 25.547 -6.23 1 79.75 177 SER A C 1
ATOM 1344 O O . SER A 1 177 ? 20.5 26.531 -6.395 1 79.75 177 SER A O 1
ATOM 1346 N N . VAL A 1 178 ? 18.391 25.531 -6.43 1 81.25 178 VAL A N 1
ATOM 1347 C CA . VAL A 1 178 ? 17.812 26.75 -7.004 1 81.25 178 VAL A CA 1
ATOM 1348 C C . VAL A 1 178 ? 16.656 27.234 -6.125 1 81.25 178 VAL A C 1
ATOM 1350 O O . VAL A 1 178 ? 16.172 26.484 -5.27 1 81.25 178 VAL A O 1
ATOM 1353 N N . LYS A 1 179 ? 16.266 28.531 -6.25 1 87.62 179 LYS A N 1
ATOM 1354 C CA . LYS A 1 179 ? 15.125 29.156 -5.59 1 87.62 179 LYS A CA 1
ATOM 1355 C C . LYS A 1 179 ? 15.203 28.984 -4.078 1 87.62 179 LYS A C 1
ATOM 1357 O O . LYS A 1 179 ? 16.219 29.328 -3.463 1 87.62 179 LYS A O 1
ATOM 1362 N N . THR A 1 180 ? 14.242 28.312 -3.5 1 88.56 180 THR A N 1
ATOM 1363 C CA . THR A 1 180 ? 14.234 28.234 -2.043 1 88.56 180 THR A CA 1
ATOM 1364 C C . THR A 1 180 ? 15.344 27.328 -1.535 1 88.56 180 THR A C 1
ATOM 1366 O O . THR A 1 180 ? 15.703 27.375 -0.356 1 88.56 180 THR A O 1
ATOM 1369 N N . GLY A 1 181 ? 15.852 26.516 -2.395 1 88.19 181 GLY A N 1
ATOM 1370 C CA . GLY A 1 181 ? 17.016 25.719 -2.021 1 88.19 181 GLY A CA 1
ATOM 1371 C C . GLY A 1 181 ? 18.234 26.562 -1.678 1 88.19 181 GLY A C 1
ATOM 1372 O O . GLY A 1 181 ? 19.094 26.125 -0.919 1 88.19 181 GLY A O 1
ATOM 1373 N N . THR A 1 182 ? 18.312 27.75 -2.203 1 87.81 182 THR A N 1
ATOM 1374 C CA . THR A 1 182 ? 19.469 28.609 -1.99 1 87.81 182 THR A CA 1
ATOM 1375 C C . THR A 1 182 ? 19.359 29.344 -0.656 1 87.81 182 THR A C 1
ATOM 1377 O O . THR A 1 182 ? 20.375 29.75 -0.077 1 87.81 182 THR A O 1
ATOM 1380 N N . CYS A 1 183 ? 18.156 29.5 -0.087 1 91.94 183 CYS A N 1
ATOM 1381 C CA . CYS A 1 183 ? 18.016 30.344 1.096 1 91.94 183 CYS A CA 1
ATOM 1382 C C . CYS A 1 183 ? 17.344 29.578 2.229 1 91.94 183 CYS A C 1
ATOM 1384 O O . CYS A 1 183 ? 17.359 30.016 3.381 1 91.94 183 CYS A O 1
ATOM 1386 N N . SER A 1 184 ? 16.719 28.422 1.949 1 93.12 184 SER A N 1
ATOM 1387 C CA . SER A 1 184 ? 16.156 27.562 2.979 1 93.12 184 SER A CA 1
ATOM 1388 C C . SER A 1 184 ? 16.469 26.094 2.703 1 93.12 184 SER A C 1
ATOM 1390 O O . SER A 1 184 ? 15.578 25.25 2.695 1 93.12 184 SER A O 1
ATOM 1392 N N . PRO A 1 185 ? 17.734 25.844 2.584 1 91.75 185 PRO A N 1
ATOM 1393 C CA . PRO A 1 185 ? 18.109 24.469 2.252 1 91.75 185 PRO A CA 1
ATOM 1394 C C . PRO A 1 185 ? 17.703 23.469 3.322 1 91.75 185 PRO A C 1
ATOM 1396 O O . PRO A 1 185 ? 17.781 23.766 4.516 1 91.75 185 PRO A O 1
ATOM 1399 N N . THR A 1 186 ? 17.203 22.312 2.877 1 91.56 186 THR A N 1
ATOM 1400 C CA . THR A 1 186 ? 16.844 21.188 3.73 1 91.56 186 THR A C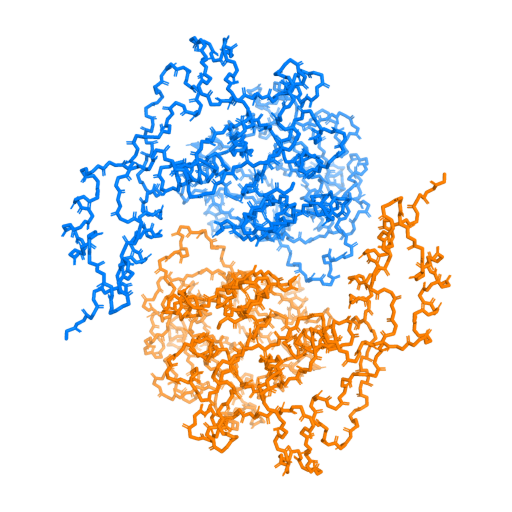A 1
ATOM 1401 C C . THR A 1 186 ? 17.469 19.891 3.223 1 91.56 186 THR A C 1
ATOM 1403 O O . THR A 1 186 ? 17.641 19.719 2.016 1 91.56 186 THR A O 1
ATOM 1406 N N . HIS A 1 187 ? 17.812 19.047 4.164 1 90.19 187 HIS A N 1
ATOM 1407 C CA . HIS A 1 187 ? 18.609 17.891 3.779 1 90.19 187 HIS A CA 1
ATOM 1408 C C . HIS A 1 187 ? 17.766 16.609 3.789 1 90.19 187 HIS A C 1
ATOM 1410 O O . HIS A 1 187 ? 18.125 15.625 3.139 1 90.19 187 HIS A O 1
ATOM 1416 N N . ALA A 1 188 ? 16.656 16.609 4.551 1 89.88 188 ALA A N 1
ATOM 1417 C CA . ALA A 1 188 ? 15.875 15.367 4.602 1 89.88 188 ALA A CA 1
ATOM 1418 C C . ALA A 1 188 ? 14.43 15.648 5.008 1 89.88 188 ALA A C 1
ATOM 1420 O O . ALA A 1 188 ? 14.164 16.531 5.828 1 89.88 188 ALA A O 1
ATOM 1421 N N . ASN A 1 189 ? 13.516 15.016 4.453 1 90.31 189 ASN A N 1
ATOM 1422 C CA . ASN A 1 189 ? 12.125 14.836 4.852 1 90.31 189 ASN A CA 1
ATOM 1423 C C . ASN A 1 189 ? 11.75 13.359 4.922 1 90.31 189 ASN A C 1
ATOM 1425 O O . ASN A 1 189 ? 11.773 12.656 3.908 1 90.31 189 ASN A O 1
ATOM 1429 N N . ILE A 1 190 ? 11.391 12.875 6.043 1 88.62 190 ILE A N 1
ATOM 1430 C CA . ILE A 1 190 ? 11.414 11.43 6.227 1 88.62 190 ILE A CA 1
ATOM 1431 C C . ILE A 1 190 ? 10 10.867 6.047 1 88.62 190 ILE A C 1
ATOM 1433 O O . ILE A 1 190 ? 9.82 9.656 5.965 1 88.62 190 ILE A O 1
ATOM 1437 N N . GLU A 1 191 ? 9.055 11.656 6.016 1 88.75 191 GLU A N 1
ATOM 1438 C CA . GLU A 1 191 ? 7.691 11.195 5.758 1 88.75 191 GLU A CA 1
ATOM 1439 C C . GLU A 1 191 ? 7.016 12.047 4.684 1 88.75 191 GLU A C 1
ATOM 1441 O O . GLU A 1 191 ? 6.344 13.031 4.992 1 88.75 191 GLU A O 1
ATOM 1446 N N . VAL A 1 192 ? 7.184 11.633 3.543 1 85.81 192 VAL A N 1
ATOM 1447 C CA . VAL A 1 192 ? 6.594 12.297 2.385 1 85.81 192 VAL A CA 1
ATOM 1448 C C . VAL A 1 192 ? 5.465 11.445 1.818 1 85.81 192 VAL A C 1
ATOM 1450 O O . VAL A 1 192 ? 5.656 10.258 1.539 1 85.81 192 VAL A O 1
ATOM 1453 N N . TRP A 1 193 ? 4.258 12.031 1.75 1 80.62 193 TRP A N 1
ATOM 1454 C CA . TRP A 1 193 ? 3.127 11.352 1.124 1 80.62 193 TRP A CA 1
ATOM 1455 C C . TRP A 1 193 ? 3.26 11.359 -0.395 1 80.62 193 TRP A C 1
ATOM 1457 O O . TRP A 1 193 ? 3.244 12.422 -1.02 1 80.62 193 TRP A O 1
ATOM 1467 N N . MET A 1 194 ? 3.42 10.211 -0.997 1 75.12 194 MET A N 1
ATOM 1468 C CA . MET A 1 194 ? 3.703 10.109 -2.426 1 75.12 194 MET A CA 1
ATOM 1469 C C . MET A 1 194 ? 2.412 10.062 -3.234 1 75.12 194 MET A C 1
ATOM 1471 O O . MET A 1 194 ? 2.217 9.156 -4.047 1 75.12 194 MET A O 1
ATOM 1475 N N . ASP A 1 195 ? 1.638 11.047 -2.965 1 66.69 195 ASP A N 1
ATOM 1476 C CA . ASP A 1 195 ? 0.463 11.195 -3.82 1 66.69 195 ASP A CA 1
ATOM 1477 C C . ASP A 1 195 ? 0.845 11.766 -5.188 1 66.69 195 ASP A C 1
ATOM 1479 O O . ASP A 1 195 ? 2.006 12.109 -5.418 1 66.69 195 ASP A O 1
ATOM 1483 N N . ALA A 1 196 ? -0.107 11.812 -6.102 1 61.22 196 ALA A N 1
ATOM 1484 C CA . ALA A 1 196 ? 0.186 12.188 -7.48 1 61.22 196 ALA A CA 1
ATOM 1485 C C . ALA A 1 196 ? 0.789 13.594 -7.555 1 61.22 196 ALA A C 1
ATOM 1487 O O . ALA A 1 196 ? 1.708 13.836 -8.336 1 61.22 196 ALA A O 1
ATOM 1488 N N . ALA A 1 197 ? 0.293 14.5 -6.727 1 62.44 197 ALA A N 1
ATOM 1489 C CA . ALA A 1 197 ? 0.813 15.867 -6.723 1 62.44 197 ALA A CA 1
ATOM 1490 C C . ALA A 1 197 ? 2.26 15.906 -6.238 1 62.44 197 ALA A C 1
ATOM 1492 O O . ALA A 1 197 ? 3.104 16.578 -6.836 1 62.44 197 ALA A O 1
ATOM 1493 N N . THR A 1 198 ? 2.525 15.203 -5.219 1 69.5 198 THR A N 1
ATOM 1494 C CA . THR A 1 198 ? 3.877 15.133 -4.672 1 69.5 198 THR A CA 1
ATOM 1495 C C . THR A 1 198 ? 4.832 14.492 -5.68 1 69.5 198 THR A C 1
ATOM 1497 O O . THR A 1 198 ? 5.945 14.984 -5.883 1 69.5 198 THR A O 1
ATOM 1500 N N . VAL A 1 199 ? 4.359 13.453 -6.344 1 64.38 199 VAL A N 1
ATOM 1501 C CA . VAL A 1 199 ? 5.199 12.773 -7.32 1 64.38 199 VAL A CA 1
ATOM 1502 C C . VAL A 1 199 ? 5.566 13.734 -8.453 1 64.38 199 VAL A C 1
ATOM 1504 O O . VAL A 1 199 ? 6.719 13.766 -8.891 1 64.38 199 VAL A O 1
ATOM 1507 N N . ARG A 1 200 ? 4.656 14.531 -8.859 1 63.94 200 ARG A N 1
ATOM 1508 C CA . ARG A 1 200 ? 4.93 15.516 -9.906 1 63.94 200 ARG A CA 1
ATOM 1509 C C . ARG A 1 200 ? 5.961 16.547 -9.438 1 63.94 200 ARG A C 1
ATOM 1511 O O . ARG A 1 200 ? 6.855 16.922 -10.195 1 63.94 200 ARG A O 1
ATOM 1518 N N . SER A 1 201 ? 5.809 16.938 -8.18 1 65.75 201 SER A N 1
ATOM 1519 C CA . SER A 1 201 ? 6.746 17.906 -7.625 1 65.75 201 SER A CA 1
ATOM 1520 C C . SER A 1 201 ? 8.148 17.312 -7.523 1 65.75 201 SER A C 1
ATOM 1522 O O . SER A 1 201 ? 9.141 18 -7.809 1 65.75 201 SER A O 1
ATOM 1524 N N . LEU A 1 202 ? 8.219 16.078 -7.152 1 66 202 LEU A N 1
ATOM 1525 C CA . LEU A 1 202 ? 9.492 15.375 -7.035 1 66 202 LEU A CA 1
ATOM 1526 C C . LEU A 1 202 ? 10.164 15.234 -8.398 1 66 202 LEU A C 1
ATOM 1528 O O . LEU A 1 202 ? 11.391 15.297 -8.492 1 66 202 LEU A O 1
ATOM 1532 N N . SER A 1 203 ? 9.312 15.188 -9.336 1 64.12 203 SER A N 1
ATOM 1533 C CA . SER A 1 203 ? 9.844 14.977 -10.68 1 64.12 203 SER A CA 1
ATOM 1534 C C . SER A 1 203 ? 10.562 16.219 -11.195 1 64.12 203 SER A C 1
ATOM 1536 O O . SER A 1 203 ? 11.555 16.125 -11.922 1 64.12 203 SER A O 1
ATOM 1538 N N . VAL A 1 204 ? 10.188 17.375 -10.742 1 68.69 204 VAL A N 1
ATOM 1539 C CA . VAL A 1 204 ? 10.75 18.641 -11.195 1 68.69 204 VAL A CA 1
ATOM 1540 C C . VAL A 1 204 ? 12.211 18.734 -10.766 1 68.69 204 VAL A C 1
ATOM 1542 O O . VAL A 1 204 ? 13.055 19.234 -11.516 1 68.69 204 VAL A O 1
ATOM 1545 N N . TYR A 1 205 ? 12.555 18.219 -9.602 1 72.75 205 TYR A N 1
ATOM 1546 C CA . TYR A 1 205 ? 13.906 18.328 -9.055 1 72.75 205 TYR A CA 1
ATOM 1547 C C . TYR A 1 205 ? 14.539 16.953 -8.883 1 72.75 205 TYR A C 1
ATOM 1549 O O . TYR A 1 205 ? 15.336 16.75 -7.969 1 72.75 205 TYR A O 1
ATOM 1557 N N . SER A 1 206 ? 14.109 16.016 -9.672 1 66.56 206 SER A N 1
ATOM 1558 C CA . SER A 1 206 ? 14.516 14.625 -9.555 1 66.56 206 SER A CA 1
ATOM 1559 C C . SER A 1 206 ? 16.016 14.469 -9.781 1 66.56 206 SER A C 1
ATOM 1561 O O . SER A 1 206 ? 16.609 13.453 -9.391 1 66.56 206 SER A O 1
ATOM 1563 N N . ASN A 1 207 ? 16.641 15.484 -10.352 1 61.34 207 ASN A N 1
ATOM 1564 C CA . ASN A 1 207 ? 18.078 15.43 -10.562 1 61.34 207 ASN A CA 1
ATOM 1565 C C . ASN A 1 207 ? 18.844 15.781 -9.297 1 61.34 207 ASN A C 1
ATOM 1567 O O . ASN A 1 207 ? 20.047 15.508 -9.195 1 61.34 207 ASN A O 1
ATOM 1571 N N . GLU A 1 208 ? 18.156 16.391 -8.367 1 70.12 208 GLU A N 1
ATOM 1572 C CA . GLU A 1 208 ? 18.875 16.859 -7.184 1 70.12 208 GLU A CA 1
ATOM 1573 C C . GLU A 1 208 ? 18.297 16.266 -5.91 1 70.12 208 GLU A C 1
ATOM 1575 O O . GLU A 1 208 ? 18.922 16.344 -4.844 1 70.12 208 GLU A O 1
ATOM 1580 N N . SER A 1 209 ? 17.156 15.711 -6.031 1 74.88 209 SER A N 1
ATOM 1581 C CA . SER A 1 209 ? 16.531 15.062 -4.883 1 74.88 209 SER A CA 1
ATOM 1582 C C . SER A 1 209 ? 15.844 13.766 -5.285 1 74.88 209 SER A C 1
ATOM 1584 O O . SER A 1 209 ? 15.453 13.594 -6.441 1 74.88 209 SER A O 1
ATOM 1586 N N . SER A 1 210 ? 15.812 12.781 -4.379 1 71.5 210 SER A N 1
ATOM 1587 C CA . SER A 1 210 ? 15.195 11.5 -4.703 1 71.5 210 SER A CA 1
ATOM 1588 C C . SER A 1 210 ? 14.477 10.914 -3.492 1 71.5 210 SER A C 1
ATOM 1590 O O . SER A 1 210 ? 14.875 11.141 -2.352 1 71.5 210 SER A O 1
ATOM 1592 N N . PHE A 1 211 ? 13.391 10.273 -3.855 1 72.06 211 PHE A N 1
ATOM 1593 C CA . PHE A 1 211 ? 12.734 9.43 -2.867 1 72.06 211 PHE A CA 1
ATOM 1594 C C . PHE A 1 211 ? 13.57 8.195 -2.561 1 72.06 211 PHE A C 1
ATOM 1596 O O . PHE A 1 211 ? 14.008 7.496 -3.473 1 72.06 211 PHE A O 1
ATOM 1603 N N . VAL A 1 212 ? 13.977 7.902 -1.316 1 67 212 VAL A N 1
ATOM 1604 C CA . VAL A 1 212 ? 15.008 6.906 -1.051 1 67 212 VAL A CA 1
ATOM 1605 C C . VAL A 1 212 ? 14.391 5.688 -0.364 1 67 212 VAL A C 1
ATOM 1607 O O . VAL A 1 212 ? 14.914 4.578 -0.47 1 67 212 VAL A O 1
ATOM 1610 N N . GLY A 1 213 ? 13.227 5.848 0.331 1 67.81 213 GLY A N 1
ATOM 1611 C CA . GLY A 1 213 ? 12.719 4.641 0.966 1 67.81 213 GLY A CA 1
ATOM 1612 C C . GLY A 1 213 ? 11.5 4.887 1.83 1 67.81 213 GLY A C 1
ATOM 1613 O O . GLY A 1 213 ? 11.133 6.039 2.082 1 67.81 213 GLY A O 1
ATOM 1614 N N . SER A 1 214 ? 11.031 3.771 2.35 1 71.75 214 SER A N 1
ATOM 1615 C CA . SER A 1 214 ? 9.82 3.791 3.168 1 71.75 214 SER A CA 1
ATOM 1616 C C . SER A 1 214 ? 10.141 4.148 4.617 1 71.75 214 SER A C 1
ATOM 1618 O O . SER A 1 214 ? 11.203 3.777 5.133 1 71.75 214 SER A O 1
ATOM 1620 N N . VAL A 1 215 ? 9.305 4.926 5.211 1 76.94 215 VAL A N 1
ATOM 1621 C CA . VAL A 1 215 ? 9.422 5.195 6.641 1 76.94 215 VAL A CA 1
ATOM 1622 C C . VAL A 1 215 ? 8.914 3.994 7.434 1 76.94 215 VAL A C 1
ATOM 1624 O O . VAL A 1 215 ? 9.18 3.879 8.633 1 76.94 215 VAL A O 1
ATOM 1627 N N . GLY A 1 216 ? 8.336 3.076 6.801 1 69.81 216 GLY A N 1
ATOM 1628 C CA . GLY A 1 216 ? 7.945 1.846 7.465 1 69.81 216 GLY A CA 1
ATOM 1629 C C . GLY A 1 216 ? 6.441 1.703 7.617 1 69.81 216 GLY A C 1
ATOM 1630 O O . GLY A 1 216 ? 5.953 0.675 8.094 1 69.81 216 GLY A O 1
ATOM 1631 N N . TYR A 1 217 ? 5.707 2.73 7.301 1 77.25 217 TYR A N 1
ATOM 1632 C CA . TYR A 1 217 ? 4.25 2.678 7.32 1 77.25 217 TYR A CA 1
ATOM 1633 C C . TYR A 1 217 ? 3.66 3.424 6.125 1 77.25 217 TYR A C 1
ATOM 1635 O O . TYR A 1 217 ? 4.363 4.184 5.453 1 77.25 217 TYR A O 1
ATOM 1643 N N . ASP A 1 218 ? 2.381 3.146 5.863 1 76.38 218 ASP A N 1
ATOM 1644 C CA . ASP A 1 218 ? 1.71 3.705 4.695 1 76.38 218 ASP A CA 1
ATOM 1645 C C . ASP A 1 218 ? 0.639 4.715 5.105 1 76.38 218 ASP A C 1
ATOM 1647 O O . ASP A 1 218 ? 0.254 4.777 6.273 1 76.38 218 ASP A O 1
ATOM 1651 N N . GLY A 1 219 ? 0.375 5.488 4.145 1 82.12 219 GLY A N 1
ATOM 1652 C CA . GLY A 1 219 ? -0.732 6.414 4.309 1 82.12 219 GLY A CA 1
ATOM 1653 C C . GLY A 1 219 ? -1.997 5.969 3.6 1 82.12 219 GLY A C 1
ATOM 1654 O O . GLY A 1 219 ? -1.937 5.414 2.5 1 82.12 219 GLY A O 1
ATOM 1655 N N . LEU A 1 220 ? -3.098 6.164 4.23 1 83.94 220 LEU A N 1
ATOM 1656 C CA . LEU A 1 220 ? -4.379 5.789 3.639 1 83.94 220 LEU A CA 1
ATOM 1657 C C . LEU A 1 220 ? -5.488 6.723 4.105 1 83.94 220 LEU A C 1
ATOM 1659 O O . LEU A 1 220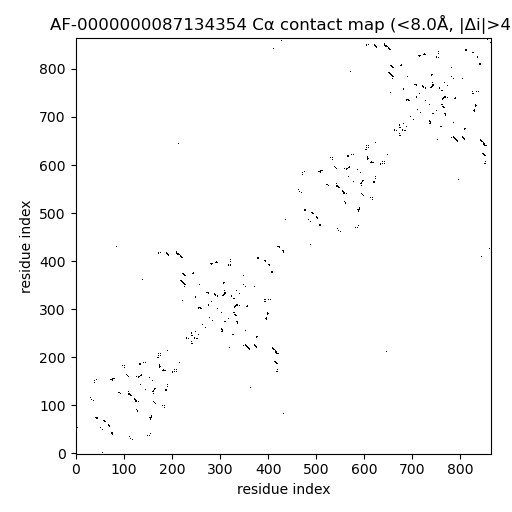 ? -5.691 6.898 5.309 1 83.94 220 LEU A O 1
ATOM 1663 N N . SER A 1 221 ? -6.125 7.383 3.166 1 88.44 221 SER A N 1
ATOM 1664 C CA . SER A 1 221 ? -7.316 8.18 3.432 1 88.44 221 SER A CA 1
ATOM 1665 C C . SER A 1 221 ? -8.586 7.414 3.068 1 88.44 221 SER A C 1
ATOM 1667 O O . SER A 1 221 ? -8.516 6.355 2.438 1 88.44 221 SER A O 1
ATOM 1669 N N . GLY A 1 222 ? -9.672 7.941 3.537 1 91.62 222 GLY A N 1
ATOM 1670 C CA . GLY A 1 222 ? -10.906 7.281 3.133 1 91.62 222 GLY A CA 1
ATOM 1671 C C . GLY A 1 222 ? -12.117 7.734 3.928 1 91.62 222 GLY A C 1
ATOM 1672 O O . GLY A 1 222 ? -12.07 8.773 4.594 1 91.62 222 GLY A O 1
ATOM 1673 N N . LEU A 1 223 ? -13.195 7.031 3.615 1 96.06 223 LEU A N 1
ATOM 1674 C CA . LEU A 1 223 ? -14.453 7.211 4.32 1 96.06 223 LEU A CA 1
ATOM 1675 C C . LEU A 1 223 ? -14.539 6.293 5.535 1 96.06 223 LEU A C 1
ATOM 1677 O O . LEU A 1 223 ? -14.227 5.102 5.438 1 96.06 223 LEU A O 1
ATOM 1681 N N . PHE A 1 224 ? -14.883 6.871 6.664 1 95.88 224 PHE A N 1
ATOM 1682 C CA . PHE A 1 224 ? -15 6.113 7.906 1 95.88 224 PHE A CA 1
ATOM 1683 C C . PHE A 1 224 ? -16.391 6.273 8.508 1 95.88 224 PHE A C 1
ATOM 1685 O O . PHE A 1 224 ? -17.062 7.27 8.258 1 95.88 224 PHE A O 1
ATOM 1692 N N . ALA A 1 225 ? -16.812 5.301 9.219 1 96.75 225 ALA A N 1
ATOM 1693 C CA . ALA A 1 225 ? -18.078 5.305 9.938 1 96.75 225 ALA A CA 1
ATOM 1694 C C . ALA A 1 225 ? -17.891 4.82 11.375 1 96.75 225 ALA A C 1
ATOM 1696 O O . ALA A 1 225 ? -16.953 4.09 11.68 1 96.75 225 ALA A O 1
ATOM 1697 N N . SER A 1 226 ? -18.781 5.277 12.289 1 95.25 226 SER A N 1
ATOM 1698 C CA . SER A 1 226 ? -18.734 4.812 13.672 1 95.25 226 SER A CA 1
ATOM 1699 C C . SER A 1 226 ? -19.172 3.359 13.781 1 95.25 226 SER A C 1
ATOM 1701 O O . SER A 1 226 ? -20.094 2.934 13.078 1 95.25 226 SER A O 1
ATOM 1703 N N . THR A 1 227 ? -18.516 2.584 14.656 1 91.88 227 THR A N 1
ATOM 1704 C CA . THR A 1 227 ? -18.875 1.19 14.891 1 91.88 227 THR A CA 1
ATOM 1705 C C . THR A 1 227 ? -20.297 1.086 15.43 1 91.88 227 THR A C 1
ATOM 1707 O O . THR A 1 227 ? -21.016 0.127 15.133 1 91.88 227 THR A O 1
ATOM 1710 N N . SER A 1 228 ? -20.719 2.133 16.141 1 94.5 228 SER A N 1
ATOM 1711 C CA . SER A 1 228 ? -22.078 2.146 16.656 1 94.5 228 SER A CA 1
ATOM 1712 C C . SER A 1 228 ? -23.109 2.209 15.531 1 94.5 228 SER A C 1
ATOM 1714 O O . SER A 1 228 ? -24.172 1.588 15.609 1 94.5 228 SER A O 1
ATOM 1716 N N . LEU A 1 229 ? -22.797 2.957 14.492 1 96.75 229 LEU A N 1
ATOM 1717 C CA . LEU A 1 229 ? -23.672 3 13.32 1 96.75 229 LEU A CA 1
ATOM 1718 C C . LEU A 1 229 ? -23.734 1.637 12.641 1 96.75 229 LEU A C 1
ATOM 1720 O O . LEU A 1 229 ? -24.797 1.211 12.203 1 96.75 229 LEU A O 1
ATOM 1724 N N . ILE A 1 230 ? -22.641 0.941 12.555 1 94.69 230 ILE A N 1
ATOM 1725 C CA . ILE A 1 230 ? -22.594 -0.387 11.953 1 94.69 230 ILE A CA 1
ATOM 1726 C C . ILE A 1 230 ? -23.453 -1.357 12.758 1 94.69 230 ILE A C 1
ATOM 1728 O O . ILE A 1 230 ? -24.25 -2.102 12.203 1 94.69 230 ILE A O 1
ATOM 1732 N N . GLU A 1 231 ? -23.328 -1.288 14.078 1 93.94 231 GLU A N 1
ATOM 1733 C CA . GLU A 1 231 ? -24.109 -2.146 14.961 1 93.94 231 GLU A CA 1
ATOM 1734 C C . GLU A 1 231 ? -25.609 -1.865 14.82 1 93.94 231 GLU A C 1
ATOM 1736 O O . GLU A 1 231 ? -26.422 -2.793 14.75 1 93.94 231 GLU A O 1
ATOM 1741 N N . THR A 1 232 ? -25.906 -0.593 14.742 1 95.12 232 THR A N 1
ATOM 1742 C CA . THR A 1 232 ? -27.297 -0.19 14.531 1 95.12 232 THR A CA 1
ATOM 1743 C C . THR A 1 232 ? -27.828 -0.769 13.227 1 95.12 232 THR A C 1
ATOM 1745 O O . THR A 1 232 ? -28.953 -1.27 13.18 1 95.12 232 THR A O 1
ATOM 1748 N N . GLY A 1 233 ? -27.062 -0.686 12.234 1 95.31 233 GLY A N 1
ATOM 1749 C CA . GLY A 1 233 ? -27.469 -1.193 10.93 1 95.31 233 GLY A CA 1
ATOM 1750 C C . GLY A 1 233 ? -27.688 -2.695 10.914 1 95.31 233 GLY A C 1
ATOM 1751 O O . GLY A 1 233 ? -28.656 -3.184 10.328 1 95.31 233 GLY A O 1
ATOM 1752 N N . LEU A 1 234 ? -26.906 -3.404 11.633 1 93.56 234 LEU A N 1
ATOM 1753 C CA . LEU A 1 234 ? -26.938 -4.863 11.625 1 93.56 234 LEU A CA 1
ATOM 1754 C C . LEU A 1 234 ? -28.141 -5.371 12.406 1 93.56 234 LEU A C 1
ATOM 1756 O O . LEU A 1 234 ? -28.609 -6.496 12.188 1 93.56 234 LEU A O 1
ATOM 1760 N N . THR A 1 235 ? -28.734 -4.508 13.219 1 93.81 235 THR A N 1
ATOM 1761 C CA . THR A 1 235 ? -29.875 -4.902 14.023 1 93.81 235 THR A CA 1
ATOM 1762 C C . THR A 1 235 ? -31.156 -4.285 13.461 1 93.81 235 THR A C 1
ATOM 1764 O O . THR A 1 235 ? -32.25 -4.539 13.977 1 93.81 235 THR A O 1
ATOM 1767 N N . ALA A 1 236 ? -30.938 -3.486 12.469 1 93.62 236 ALA A N 1
ATOM 1768 C CA . ALA A 1 236 ? -32.094 -2.875 11.828 1 93.62 236 ALA A CA 1
ATOM 1769 C C . ALA A 1 236 ? -32.875 -3.904 11.031 1 93.62 236 ALA A C 1
ATOM 1771 O O . ALA A 1 236 ? -32.438 -5.027 10.82 1 93.62 236 ALA A O 1
ATOM 1772 N N . SER A 1 237 ? -34.219 -3.514 10.633 1 90.81 237 SER A N 1
ATOM 1773 C CA . SER A 1 237 ? -35.062 -4.344 9.781 1 90.81 237 SER A CA 1
ATOM 1774 C C . SER A 1 237 ? -35.656 -3.539 8.633 1 90.81 237 SER A C 1
ATOM 1776 O O . SER A 1 237 ? -36.5 -2.684 8.844 1 90.81 237 SER A O 1
ATOM 1778 N N . PRO A 1 238 ? -35.219 -3.727 7.453 1 90.81 238 PRO A N 1
ATOM 1779 C CA . PRO A 1 238 ? -34.156 -4.629 7.047 1 90.81 238 PRO A CA 1
ATOM 1780 C C . PRO A 1 238 ? -32.781 -4.117 7.449 1 90.81 238 PRO A C 1
ATOM 1782 O O . PRO A 1 238 ? -32.594 -2.914 7.648 1 90.81 238 PRO A O 1
ATOM 1785 N N . PRO A 1 239 ? -31.828 -5.023 7.527 1 93.56 239 PRO A N 1
ATOM 1786 C CA . PRO A 1 239 ? -30.5 -4.602 7.941 1 93.56 239 PRO A CA 1
ATOM 1787 C C . PRO A 1 239 ? -29.766 -3.807 6.859 1 93.56 239 PRO A C 1
ATOM 1789 O O . PRO A 1 239 ? -30.094 -3.918 5.676 1 93.56 239 PRO A O 1
ATOM 1792 N N . PHE A 1 240 ? -28.828 -2.967 7.285 1 96.06 240 PHE A N 1
ATOM 1793 C CA . PHE A 1 240 ? -27.906 -2.291 6.379 1 96.06 240 PHE A CA 1
ATOM 1794 C C . PHE A 1 240 ? -26.484 -2.342 6.914 1 96.06 240 PHE A C 1
ATOM 1796 O O . PHE A 1 240 ? -26.266 -2.51 8.117 1 96.06 240 PHE A O 1
ATOM 1803 N N . SER A 1 241 ? -25.5 -2.316 6.023 1 96.12 241 SER A N 1
ATOM 1804 C CA . SER A 1 241 ? -24.078 -2.318 6.352 1 96.12 241 SER A CA 1
ATOM 1805 C C . SER A 1 241 ? -23.469 -0.933 6.172 1 96.12 241 SER A C 1
ATOM 1807 O O . SER A 1 241 ? -23.141 -0.531 5.055 1 96.12 241 SER A O 1
ATOM 1809 N N . ALA A 1 242 ? -23.172 -0.264 7.293 1 97.12 242 ALA A N 1
ATOM 1810 C CA . ALA A 1 242 ? -22.609 1.085 7.234 1 97.12 242 ALA A CA 1
ATOM 1811 C C . ALA A 1 242 ? -21.125 1.052 6.887 1 97.12 242 ALA A C 1
ATOM 1813 O O . ALA A 1 242 ? -20.5 2.098 6.684 1 97.12 242 ALA A O 1
ATOM 1814 N N . ASP A 1 243 ? -20.547 -0.165 6.793 1 95.19 243 ASP A N 1
ATOM 1815 C CA . ASP A 1 243 ? -19.156 -0.314 6.402 1 95.19 243 ASP A CA 1
ATOM 1816 C C . ASP A 1 243 ? -19.031 -0.742 4.941 1 95.19 243 ASP A C 1
ATOM 1818 O O . ASP A 1 243 ? -17.984 -1.222 4.512 1 95.19 243 ASP A O 1
ATOM 1822 N N . PHE A 1 244 ? -20.141 -0.582 4.16 1 96.25 244 PHE A N 1
ATOM 1823 C CA . PHE A 1 244 ? -20.141 -0.934 2.744 1 96.25 244 PHE A CA 1
ATOM 1824 C C . PHE A 1 244 ? -20.828 0.15 1.921 1 96.25 244 PHE A C 1
ATOM 1826 O O . PHE A 1 244 ? -21.984 0.507 2.189 1 96.25 244 PHE A O 1
ATOM 1833 N N . TRP A 1 245 ? -20.141 0.59 0.829 1 95.5 245 TRP A N 1
ATOM 1834 C CA . TRP A 1 245 ? -20.5 1.803 0.104 1 95.5 245 TRP A CA 1
ATOM 1835 C C . TRP A 1 245 ? -21.891 1.674 -0.506 1 95.5 245 TRP A C 1
ATOM 1837 O O . TRP A 1 245 ? -22.625 2.656 -0.595 1 95.5 245 TRP A O 1
ATOM 1847 N N . ARG A 1 246 ? -22.281 0.517 -1.001 1 96.06 246 ARG A N 1
ATOM 1848 C CA . ARG A 1 246 ? -23.516 0.371 -1.777 1 96.06 246 ARG A CA 1
ATOM 1849 C C . ARG A 1 246 ? -24.734 0.666 -0.921 1 96.06 246 ARG A C 1
ATOM 1851 O O . ARG A 1 246 ? -25.75 1.171 -1.423 1 96.06 246 ARG A O 1
ATOM 1858 N N . ASP A 1 247 ? -24.625 0.407 0.39 1 97.38 247 ASP A N 1
ATOM 1859 C CA . ASP A 1 247 ? -25.766 0.646 1.274 1 97.38 247 ASP A CA 1
ATOM 1860 C C . ASP A 1 247 ? -26 2.141 1.479 1 97.38 247 ASP A C 1
ATOM 1862 O O . ASP A 1 247 ? -27.109 2.564 1.797 1 97.38 247 ASP A O 1
ATOM 1866 N N . TYR A 1 248 ? -25 2.988 1.217 1 97.88 248 TYR A N 1
ATOM 1867 C CA . TYR A 1 248 ? -25.141 4.438 1.266 1 97.88 248 TYR A CA 1
ATOM 1868 C C . TYR A 1 248 ? -25.984 4.945 0.104 1 97.88 248 TYR A C 1
ATOM 1870 O O . TYR A 1 248 ? -26.469 6.078 0.128 1 97.88 248 TYR A O 1
ATOM 1878 N N . ARG A 1 249 ? -26.094 4.152 -0.865 1 96.56 249 ARG A N 1
ATOM 1879 C CA . ARG A 1 249 ? -26.891 4.461 -2.045 1 96.56 249 ARG A CA 1
ATOM 1880 C C . ARG A 1 249 ? -28.281 3.811 -1.958 1 96.56 249 ARG A C 1
ATOM 1882 O O . ARG A 1 249 ? -29.281 4.457 -2.23 1 96.56 249 ARG A O 1
ATOM 1889 N N . ASP A 1 250 ? -28.359 2.564 -1.418 1 95.56 250 ASP A N 1
ATOM 1890 C CA . ASP A 1 250 ? -29.531 1.73 -1.675 1 95.56 250 ASP A CA 1
ATOM 1891 C C . ASP A 1 250 ? -30.406 1.617 -0.43 1 95.56 250 ASP A C 1
ATOM 1893 O O . ASP A 1 250 ? -31.562 1.183 -0.513 1 95.56 250 ASP A O 1
ATOM 1897 N N . LYS A 1 251 ? -29.875 1.972 0.759 1 96.62 251 LYS A N 1
ATOM 1898 C CA . LYS A 1 251 ? -30.609 1.764 2 1 96.62 251 LYS A CA 1
ATOM 1899 C C . LYS A 1 251 ? -31.078 3.092 2.592 1 96.62 251 LYS A C 1
ATOM 1901 O O . LYS A 1 251 ? -30.297 3.795 3.242 1 96.62 251 LYS A O 1
ATOM 1906 N N . ASP A 1 252 ? -32.375 3.348 2.527 1 96.81 252 ASP A N 1
ATOM 1907 C CA . ASP A 1 252 ? -32.969 4.578 3.035 1 96.81 252 ASP A CA 1
ATOM 1908 C C . ASP A 1 252 ? -32.719 4.727 4.535 1 96.81 252 ASP A C 1
ATOM 1910 O O . ASP A 1 252 ? -32.562 5.84 5.035 1 96.81 252 ASP A O 1
ATOM 1914 N N . ALA A 1 253 ? -32.75 3.592 5.188 1 97.12 253 ALA A N 1
ATOM 1915 C CA . ALA A 1 253 ? -32.562 3.637 6.637 1 97.12 253 ALA A CA 1
ATOM 1916 C C . ALA A 1 253 ? -31.172 4.191 6.988 1 97.12 253 ALA A C 1
ATOM 1918 O O . ALA A 1 253 ? -31.031 4.945 7.953 1 97.12 253 ALA A O 1
ATOM 1919 N N . LEU A 1 254 ? -30.141 3.746 6.242 1 98.12 254 LEU A N 1
ATOM 1920 C CA . LEU A 1 254 ? -28.781 4.254 6.473 1 98.12 254 LEU A CA 1
ATOM 1921 C C . LEU A 1 254 ? -28.703 5.746 6.16 1 98.12 254 LEU A C 1
ATOM 1923 O O . LEU A 1 254 ? -28.141 6.516 6.934 1 98.12 254 LEU A O 1
ATOM 1927 N N . ILE A 1 255 ? -29.328 6.172 5.055 1 98.19 255 ILE A N 1
ATOM 1928 C CA . ILE A 1 255 ? -29.359 7.578 4.664 1 98.19 255 ILE A CA 1
ATOM 1929 C C . ILE A 1 255 ? -30.047 8.398 5.75 1 98.19 255 ILE A C 1
ATOM 1931 O O . ILE A 1 255 ? -29.594 9.492 6.098 1 98.19 255 ILE A O 1
ATOM 1935 N N . HIS A 1 256 ? -31.047 7.824 6.32 1 97.44 256 HIS A N 1
ATOM 1936 C CA . HIS A 1 256 ? -31.797 8.508 7.371 1 97.44 256 HIS A CA 1
ATOM 1937 C C . HIS A 1 256 ? -30.953 8.672 8.633 1 97.44 256 HIS A C 1
ATOM 1939 O O . HIS A 1 256 ? -30.984 9.719 9.281 1 97.44 256 HIS A O 1
ATOM 1945 N N . GLU A 1 257 ? -30.25 7.629 9.023 1 97.5 257 GLU A N 1
ATOM 1946 C CA . GLU A 1 257 ? -29.406 7.691 10.219 1 97.5 257 GLU A CA 1
ATOM 1947 C C . GLU A 1 257 ? -28.359 8.789 10.086 1 97.5 257 GLU A C 1
ATOM 1949 O O . GLU A 1 257 ? -27.969 9.398 11.086 1 97.5 257 GLU A O 1
ATOM 1954 N N . LEU A 1 258 ? -27.891 9.062 8.828 1 98.38 258 LEU A N 1
ATOM 1955 C CA . LEU A 1 258 ? -26.828 10.031 8.57 1 98.38 258 LEU A CA 1
ATOM 1956 C C . LEU A 1 258 ? -27.391 11.32 7.98 1 98.38 258 LEU A C 1
ATOM 1958 O O . LEU A 1 258 ? -26.672 12.094 7.352 1 98.38 258 LEU A O 1
ATOM 1962 N N . ARG A 1 259 ? -28.672 11.562 8.133 1 98.44 259 ARG A N 1
ATOM 1963 C CA . ARG A 1 259 ? -29.359 12.656 7.457 1 98.44 259 ARG A CA 1
ATOM 1964 C C . ARG A 1 259 ? -28.688 13.992 7.758 1 98.44 259 ARG A C 1
ATOM 1966 O O . ARG A 1 259 ? -28.266 14.242 8.891 1 98.44 259 ARG A O 1
ATOM 1973 N N . ALA A 1 260 ? -28.625 14.859 6.801 1 97.75 260 ALA A N 1
ATOM 1974 C CA . ALA A 1 260 ? -27.891 16.109 6.832 1 97.75 260 ALA A CA 1
ATOM 1975 C C . ALA A 1 260 ? -28.469 17.062 7.875 1 97.75 260 ALA A C 1
ATOM 1977 O O . ALA A 1 260 ? -27.734 17.891 8.438 1 97.75 260 ALA A O 1
ATOM 1978 N N . SER A 1 261 ? -29.734 16.906 8.172 1 97.88 261 SER A N 1
ATOM 1979 C CA . SER A 1 261 ? -30.391 17.812 9.117 1 97.88 261 SER A CA 1
ATOM 1980 C C . SER A 1 261 ? -29.766 17.703 10.5 1 97.88 261 SER A C 1
ATOM 1982 O O . SER A 1 261 ? -29.812 18.656 11.281 1 97.88 261 SER A O 1
ATOM 1984 N N . VAL A 1 262 ? -29.156 16.547 10.789 1 96.81 262 VAL A N 1
ATOM 1985 C CA . VAL A 1 262 ? -28.516 16.375 12.086 1 96.81 262 VAL A CA 1
ATOM 1986 C C . VAL A 1 262 ? -27.391 17.391 12.234 1 96.81 262 VAL A C 1
ATOM 1988 O O . VAL A 1 262 ? -27.188 17.969 13.305 1 96.81 262 VAL A O 1
ATOM 1991 N N . LEU A 1 263 ? -26.625 17.609 11.148 1 98.06 263 LEU A N 1
ATOM 1992 C CA . LEU A 1 263 ? -25.562 18.609 11.164 1 98.06 263 LEU A CA 1
ATOM 1993 C C . LEU A 1 263 ? -26.141 20.016 11.039 1 98.06 263 LEU A C 1
ATOM 1995 O O . LEU A 1 263 ? -25.812 20.906 11.836 1 98.06 263 LEU A O 1
ATOM 1999 N N . PHE A 1 264 ? -27.094 20.234 10.133 1 97.88 264 PHE A N 1
ATOM 2000 C CA . PHE A 1 264 ? -27.562 21.562 9.781 1 97.88 264 PHE A CA 1
ATOM 2001 C C . PHE A 1 264 ? -28.359 22.172 10.93 1 97.88 264 PHE A C 1
ATOM 2003 O O . PHE A 1 264 ? -28.406 23.391 11.078 1 97.88 264 PHE A O 1
ATOM 2010 N N . ASP A 1 265 ? -28.953 21.344 11.75 1 97.06 265 ASP A N 1
ATOM 2011 C CA . ASP A 1 265 ? -29.766 21.828 12.867 1 97.06 265 ASP A CA 1
ATOM 2012 C C . ASP A 1 265 ? -28.938 21.938 14.141 1 97.06 265 ASP A C 1
ATOM 2014 O O . ASP A 1 265 ? -29.469 22.172 15.227 1 97.06 265 ASP A O 1
ATOM 2018 N N . ASN A 1 266 ? -27.656 21.766 14.055 1 96.81 266 ASN A N 1
ATOM 2019 C CA . ASN A 1 266 ? -26.75 21.859 15.195 1 96.81 266 ASN A CA 1
ATOM 2020 C C . ASN A 1 266 ? -25.953 23.141 15.172 1 96.81 266 ASN A C 1
ATOM 2022 O O . ASN A 1 266 ? -24.875 23.203 14.578 1 96.81 266 ASN A O 1
ATOM 2026 N N . PRO A 1 267 ? -26.359 24.188 15.875 1 96.31 267 PRO A N 1
ATOM 2027 C CA . PRO A 1 267 ? -25.719 25.5 15.789 1 96.31 267 PRO A CA 1
ATOM 2028 C C . PRO A 1 267 ? -24.297 25.484 16.328 1 96.31 267 PRO A C 1
ATOM 2030 O O . PRO A 1 267 ? -23.531 26.422 16.078 1 96.31 267 PRO A O 1
ATOM 2033 N N . ASP A 1 268 ? -23.938 24.438 17.062 1 96.69 268 ASP A N 1
ATOM 2034 C CA . ASP A 1 268 ? -22.578 24.344 17.594 1 96.69 268 ASP A CA 1
ATOM 2035 C C . ASP A 1 268 ? -21.578 24 16.5 1 96.69 268 ASP A C 1
ATOM 2037 O O . ASP A 1 268 ? -20.375 24.203 16.656 1 96.69 268 ASP A O 1
ATOM 2041 N N . HIS A 1 269 ? -22.141 23.453 15.359 1 97.88 269 HIS A N 1
ATOM 2042 C CA . HIS A 1 269 ? -21.203 22.891 14.391 1 97.88 269 HIS A CA 1
ATOM 2043 C C . HIS A 1 269 ? -21.469 23.453 12.992 1 97.88 269 HIS A C 1
ATOM 2045 O O . HIS A 1 269 ? -20.609 23.359 12.117 1 97.88 269 HIS A O 1
ATOM 2051 N N . TYR A 1 270 ? -22.625 24 12.734 1 97.69 270 TYR A N 1
ATOM 2052 C CA . TYR A 1 270 ? -22.953 24.5 11.406 1 97.69 270 TYR A CA 1
ATOM 2053 C C . TYR A 1 270 ? -23.734 25.812 11.492 1 97.69 270 TYR A C 1
ATOM 2055 O O . TYR A 1 270 ? -24.703 25.906 12.234 1 97.69 270 TYR A O 1
ATOM 2063 N N . PRO A 1 271 ? -23.391 26.859 10.82 1 97 271 PRO A N 1
ATOM 2064 C CA . PRO A 1 271 ? -22.188 26.906 9.984 1 97 271 PRO A CA 1
ATOM 2065 C C . PRO A 1 271 ? -20.891 26.828 10.797 1 97 271 PRO A C 1
ATOM 2067 O O . PRO A 1 271 ? -20.875 27.219 11.969 1 97 271 PRO A O 1
ATOM 2070 N N . PRO A 1 272 ? -19.891 26.203 10.172 1 97.69 272 PRO A N 1
ATOM 2071 C CA . PRO A 1 272 ? -18.641 26.078 10.93 1 97.69 272 PRO A CA 1
ATOM 2072 C C . PRO A 1 272 ? -17.969 27.422 11.18 1 97.69 272 PRO A C 1
ATOM 2074 O O . PRO A 1 272 ? -18.109 28.344 10.367 1 97.69 272 PRO A O 1
ATOM 2077 N N . LYS A 1 273 ? -17.25 27.484 12.328 1 93.81 273 LYS A N 1
ATOM 2078 C CA . LYS A 1 273 ? -16.5 28.688 12.664 1 93.81 273 LYS A CA 1
ATOM 2079 C C . LYS A 1 273 ? -15.445 29 11.602 1 93.81 273 LYS A C 1
ATOM 2081 O O . LYS A 1 273 ? -15.266 30.156 11.211 1 93.81 273 LYS A O 1
ATOM 2086 N N . GLU A 1 274 ? -14.805 28.047 11.211 1 93.56 274 GLU A N 1
ATOM 2087 C CA . GLU A 1 274 ? -13.852 28.109 10.109 1 93.56 274 GLU A CA 1
ATOM 2088 C C . GLU A 1 274 ? -14.219 27.125 9 1 93.56 274 GLU A C 1
ATOM 2090 O O . GLU A 1 274 ? -14.133 25.906 9.195 1 93.56 274 GLU A O 1
ATOM 2095 N N . SER A 1 275 ? -14.562 27.672 7.871 1 94.06 275 SER A N 1
ATOM 2096 C CA . SER A 1 275 ? -14.93 26.812 6.754 1 94.06 275 SER A CA 1
ATOM 2097 C C . SER A 1 275 ? -13.719 26.094 6.188 1 94.06 275 SER A C 1
ATOM 2099 O O . SER A 1 275 ? -12.641 26.672 6.051 1 94.06 275 SER A O 1
ATOM 2101 N N . GLY A 1 276 ? -13.93 24.828 5.875 1 94.38 276 GLY A N 1
ATOM 2102 C CA . GLY A 1 276 ? -12.867 24.031 5.277 1 94.38 276 GLY A CA 1
ATOM 2103 C C . GLY A 1 276 ? -12.836 24.109 3.764 1 94.38 276 GLY A C 1
ATOM 2104 O O . GLY A 1 276 ? -12 23.484 3.119 1 94.38 276 GLY A O 1
ATOM 2105 N N . CYS A 1 277 ? -13.773 24.859 3.186 1 91 277 CYS A N 1
ATOM 2106 C CA . CYS A 1 277 ? -13.758 25.047 1.737 1 91 277 CYS A CA 1
ATOM 2107 C C . CYS A 1 277 ? -14.312 26.406 1.349 1 91 277 CYS A C 1
ATOM 2109 O O . CYS A 1 277 ? -15.242 26.906 1.983 1 91 277 CYS A O 1
ATOM 2111 N N . ALA A 1 278 ? -13.688 27.078 0.371 1 89.81 278 ALA A N 1
ATOM 2112 C CA . ALA A 1 278 ? -14.164 28.359 -0.165 1 89.81 278 ALA A CA 1
ATOM 2113 C C . ALA A 1 278 ? -15.281 28.141 -1.18 1 89.81 278 ALA A C 1
ATOM 2115 O O . ALA A 1 278 ? -15.266 27.156 -1.93 1 89.81 278 ALA A O 1
ATOM 2116 N N . ASP A 1 279 ? -16.25 29.078 -1.187 1 87.81 279 ASP A N 1
ATOM 2117 C CA . ASP A 1 279 ? -17.312 29 -2.186 1 87.81 279 ASP A CA 1
ATOM 2118 C C . ASP A 1 279 ? -16.734 28.953 -3.598 1 87.81 279 ASP A C 1
ATOM 2120 O O . ASP A 1 279 ? -15.828 29.719 -3.926 1 87.81 279 ASP A O 1
ATOM 2124 N N . GLY A 1 280 ? -17.234 28 -4.398 1 80.94 280 GLY A N 1
ATOM 2125 C CA . GLY A 1 280 ? -16.766 27.891 -5.773 1 80.94 280 GLY A CA 1
ATOM 2126 C C . GLY A 1 280 ? -15.641 26.906 -5.949 1 80.94 280 GLY A C 1
ATOM 2127 O O . GLY A 1 280 ? -15.344 26.484 -7.07 1 80.94 280 GLY A O 1
ATOM 2128 N N . VAL A 1 281 ? -15.07 26.516 -4.809 1 78.12 281 VAL A N 1
ATOM 2129 C CA . VAL A 1 281 ? -13.992 25.547 -4.855 1 78.12 281 VAL A CA 1
ATOM 2130 C C . VAL A 1 281 ? -14.547 24.141 -4.637 1 78.12 281 VAL A C 1
ATOM 2132 O O . VAL A 1 281 ? -15.219 23.875 -3.631 1 78.12 281 VAL A O 1
ATOM 2135 N N . LEU A 1 282 ? -14.312 23.219 -5.488 1 78.81 282 LEU A N 1
ATOM 2136 C CA . LEU A 1 282 ? -14.773 21.828 -5.422 1 78.81 282 LEU A CA 1
ATOM 2137 C C . LEU A 1 282 ? -16.297 21.781 -5.266 1 78.81 282 LEU A C 1
ATOM 2139 O O . LEU A 1 282 ? -16.812 20.969 -4.492 1 78.81 282 LEU A O 1
ATOM 2143 N N . GLY A 1 283 ? -16.906 22.75 -5.859 1 82.31 283 GLY A N 1
ATOM 2144 C CA . GLY A 1 283 ? -18.359 22.781 -5.816 1 82.31 283 GLY A CA 1
ATOM 2145 C C . GLY A 1 283 ? -18.906 23.266 -4.484 1 82.31 283 GLY A C 1
ATOM 2146 O O . GLY A 1 283 ? -20.078 23.062 -4.188 1 82.31 283 GLY A O 1
ATOM 2147 N N . CYS A 1 284 ? -18.125 23.906 -3.734 1 88.69 284 CYS A N 1
ATOM 2148 C CA . CYS A 1 284 ? -18.469 24.281 -2.369 1 88.69 284 CYS A CA 1
ATOM 2149 C C . CYS A 1 284 ? -19.359 25.516 -2.355 1 88.69 284 CYS A C 1
ATOM 2151 O O . CYS A 1 284 ? -19.109 26.469 -3.109 1 88.69 284 CYS A O 1
ATOM 2153 N N . LYS A 1 285 ? -20.375 25.484 -1.604 1 90.44 285 LYS A N 1
ATOM 2154 C CA . LYS A 1 285 ? -21.234 26.594 -1.215 1 90.44 285 LYS A CA 1
ATOM 2155 C C . LYS A 1 285 ? -21.672 26.469 0.242 1 90.44 285 LYS A C 1
ATOM 2157 O O . LYS A 1 285 ? -22.156 25.422 0.664 1 90.44 285 LYS A O 1
ATOM 2162 N N . ASP A 1 286 ? -21.422 27.547 1.033 1 93.81 286 ASP A N 1
ATOM 2163 C CA . ASP A 1 286 ? -21.781 27.562 2.449 1 93.81 286 ASP A CA 1
ATOM 2164 C C . ASP A 1 286 ? -21.125 26.391 3.184 1 93.81 286 ASP A C 1
ATOM 2166 O O . ASP A 1 286 ? -21.797 25.672 3.93 1 93.81 286 ASP A O 1
ATOM 2170 N N . SER A 1 287 ? -19.922 26 2.836 1 95.25 287 SER A N 1
ATOM 2171 C CA . SER A 1 287 ? -19.031 25.031 3.492 1 95.25 287 SER A CA 1
ATOM 2172 C C . SER A 1 287 ? -19.422 23.609 3.139 1 95.25 287 SER A C 1
ATOM 2174 O O . SER A 1 287 ? -18.953 22.656 3.783 1 95.25 287 SER A O 1
ATOM 2176 N N . CYS A 1 288 ? -20.328 23.484 2.131 1 95.19 288 CYS A N 1
ATOM 2177 C CA . CYS A 1 288 ? -20.719 22.141 1.717 1 95.19 288 CYS A CA 1
ATOM 2178 C C . CYS A 1 288 ? -20.75 22.031 0.198 1 95.19 288 CYS A C 1
ATOM 2180 O O . CYS A 1 288 ? -20.875 23.031 -0.502 1 95.19 288 CYS A O 1
ATOM 2182 N N . SER A 1 289 ? -20.531 20.844 -0.266 1 91.94 289 SER A N 1
ATOM 2183 C CA . SER A 1 289 ? -20.906 20.438 -1.616 1 91.94 289 SER A CA 1
ATOM 2184 C C . SER A 1 289 ? -21.922 19.297 -1.587 1 91.94 289 SER A C 1
ATOM 2186 O O . SER A 1 289 ? -22.281 18.812 -0.516 1 91.94 289 SER A O 1
ATOM 2188 N N . LYS A 1 290 ? -22.5 18.969 -2.713 1 92.31 290 LYS A N 1
ATOM 2189 C CA . LYS A 1 290 ? -23.469 17.891 -2.748 1 92.31 290 LYS A CA 1
ATOM 2190 C C . LYS A 1 290 ? -23.344 17.078 -4.039 1 92.31 290 LYS A C 1
ATOM 2192 O O . LYS A 1 290 ? -22.953 17.625 -5.078 1 92.31 290 LYS A O 1
ATOM 2197 N N . SER A 1 291 ? -23.672 15.836 -4.02 1 90.69 291 SER A N 1
ATOM 2198 C CA . SER A 1 291 ? -23.656 14.977 -5.195 1 90.69 291 SER A CA 1
ATOM 2199 C C . SER A 1 291 ? -24.859 15.242 -6.086 1 90.69 291 SER A C 1
ATOM 2201 O O . SER A 1 291 ? -25.859 15.812 -5.637 1 90.69 291 SER A O 1
ATOM 2203 N N . GLU A 1 292 ? -24.75 14.867 -7.316 1 87.69 292 GLU A N 1
ATOM 2204 C CA . GLU A 1 292 ? -25.891 14.953 -8.219 1 87.69 292 GLU A CA 1
ATOM 2205 C C . GLU A 1 292 ? -27.078 14.148 -7.691 1 87.69 292 GLU A C 1
ATOM 2207 O O . GLU A 1 292 ? -28.234 14.594 -7.773 1 87.69 292 GLU A O 1
ATOM 2212 N N . ALA A 1 293 ? -26.797 12.977 -7.172 1 93.19 293 ALA A N 1
ATOM 2213 C CA . ALA A 1 293 ? -27.844 12.117 -6.621 1 93.19 293 ALA A CA 1
ATOM 2214 C C . ALA A 1 293 ? -28.594 12.82 -5.488 1 93.19 293 ALA A C 1
ATOM 2216 O O . ALA A 1 293 ? -29.797 12.625 -5.312 1 93.19 293 ALA A O 1
ATOM 2217 N N . CYS A 1 294 ? -27.859 13.594 -4.742 1 94.88 294 CYS A N 1
ATOM 2218 C CA . CYS A 1 294 ? -28.5 14.352 -3.67 1 94.88 294 CYS A CA 1
ATOM 2219 C C . CYS A 1 294 ? -29.453 15.398 -4.23 1 94.88 294 CYS A C 1
ATOM 2221 O O . CYS A 1 294 ? -30.562 15.578 -3.711 1 94.88 294 CYS A O 1
ATOM 2223 N N . THR A 1 295 ? -29.078 16.078 -5.277 1 91.88 295 THR A N 1
ATOM 2224 C CA . THR A 1 295 ? -29.953 17.047 -5.926 1 91.88 295 THR A CA 1
ATOM 2225 C C . THR A 1 295 ? -31.266 16.375 -6.363 1 91.88 295 THR A C 1
ATOM 2227 O O . THR A 1 295 ? -32.344 16.891 -6.094 1 91.88 295 THR A O 1
ATOM 2230 N N . THR A 1 296 ? -31.109 15.297 -6.98 1 92.69 296 THR A N 1
ATOM 2231 C CA . THR A 1 296 ? -32.281 14.555 -7.469 1 92.69 296 THR A CA 1
ATOM 2232 C C . THR A 1 296 ? -33.156 14.102 -6.309 1 92.69 296 THR A C 1
ATOM 2234 O O . THR A 1 296 ? -34.375 14.195 -6.379 1 92.69 296 THR A O 1
ATOM 2237 N N . ARG A 1 297 ? -32.531 13.633 -5.293 1 95.75 297 ARG A N 1
ATOM 2238 C CA . ARG A 1 297 ? -33.25 13.141 -4.121 1 95.75 297 ARG A CA 1
ATOM 2239 C C . ARG A 1 297 ? -34.031 14.273 -3.447 1 95.75 297 ARG A C 1
ATOM 2241 O O . ARG A 1 297 ? -35.188 14.102 -3.082 1 95.75 297 ARG A O 1
ATOM 2248 N N . GLU A 1 298 ? -33.469 15.406 -3.355 1 95.69 298 GLU A N 1
ATOM 2249 C CA . GLU A 1 298 ? -34.094 16.562 -2.713 1 95.69 298 GLU A CA 1
ATOM 2250 C C . GLU A 1 298 ? -35.25 17.094 -3.551 1 95.69 298 GLU A C 1
ATOM 2252 O O . GLU A 1 298 ? -36.25 17.578 -3.008 1 95.69 298 GLU A O 1
ATOM 2257 N N . LEU A 1 299 ? -35.094 17.047 -4.82 1 94.81 299 LEU A N 1
ATOM 2258 C CA . LEU A 1 299 ? -36.156 17.453 -5.707 1 94.81 299 LEU A CA 1
ATOM 2259 C C . LEU A 1 299 ? -37.406 16.594 -5.469 1 94.81 299 LEU A C 1
ATOM 2261 O O . LEU A 1 299 ? -38.531 17.062 -5.691 1 94.81 299 LEU A O 1
ATOM 2265 N N . LYS A 1 300 ? -37.25 15.383 -4.938 1 96.06 300 LYS A N 1
ATOM 2266 C CA . LYS A 1 300 ? -38.344 14.484 -4.633 1 96.06 300 LYS A CA 1
ATOM 2267 C C . LYS A 1 300 ? -38.844 14.672 -3.199 1 96.06 300 LYS A C 1
ATOM 2269 O O . LYS A 1 300 ? -39.75 13.969 -2.75 1 96.06 300 LYS A O 1
ATOM 2274 N N . GLY A 1 301 ? -38.188 15.508 -2.463 1 96.31 301 GLY A N 1
ATOM 2275 C CA . GLY A 1 301 ? -38.625 15.844 -1.118 1 96.31 301 GLY A CA 1
ATOM 2276 C C . GLY A 1 301 ? -37.938 15.016 -0.045 1 96.31 301 GLY A C 1
ATOM 2277 O O . GLY A 1 301 ? -38.344 15.062 1.124 1 96.31 301 GLY A O 1
ATOM 2278 N N . ASP A 1 302 ? -36.938 14.203 -0.397 1 96.88 302 ASP A N 1
ATOM 2279 C CA . ASP A 1 302 ? -36.25 13.344 0.56 1 96.88 302 ASP A CA 1
ATOM 2280 C C . ASP A 1 302 ? -34.938 13.992 1.032 1 96.88 302 ASP A C 1
ATOM 2282 O O . ASP A 1 302 ? -34.438 14.891 0.378 1 96.88 302 ASP A O 1
ATOM 2286 N N . GLU A 1 303 ? -34.469 13.5 2.154 1 96.88 303 GLU A N 1
ATOM 2287 C CA . GLU A 1 303 ? -33.219 14.039 2.725 1 96.88 303 GLU A CA 1
ATOM 2288 C C . GLU A 1 303 ? -32 13.234 2.268 1 96.88 303 GLU A C 1
ATOM 2290 O O . GLU A 1 303 ? -32.125 12.039 1.997 1 96.88 303 GLU A O 1
ATOM 2295 N N . CYS A 1 304 ? -30.875 13.992 2.178 1 98.06 304 CYS A N 1
ATOM 2296 C CA . CYS A 1 304 ? -29.609 13.359 1.837 1 98.06 304 CYS A CA 1
ATOM 2297 C C . CYS A 1 304 ? -28.797 13.07 3.09 1 98.06 304 CYS A C 1
ATOM 2299 O O . CYS A 1 304 ? -29.094 13.578 4.168 1 98.06 304 CYS A O 1
ATOM 2301 N N . LEU A 1 305 ? -27.812 12.164 2.961 1 98.62 305 LEU A N 1
ATOM 2302 C CA . LEU A 1 305 ? -26.875 11.953 4.059 1 98.62 305 LEU A CA 1
ATOM 2303 C C . LEU A 1 305 ? -25.781 13.016 4.051 1 98.62 305 LEU A C 1
ATOM 2305 O O . LEU A 1 305 ? -25.672 13.789 3.092 1 98.62 305 LEU A O 1
ATOM 2309 N N . VAL A 1 306 ? -25.031 13.102 5.172 1 98.62 306 VAL A N 1
ATOM 2310 C CA . VAL A 1 306 ? -23.938 14.07 5.25 1 98.62 306 VAL A CA 1
ATOM 2311 C C . VAL A 1 306 ? -22.641 13.352 5.609 1 98.62 306 VAL A C 1
ATOM 2313 O O . VAL A 1 306 ? -22.641 12.445 6.441 1 98.62 306 VAL A O 1
ATOM 2316 N N . VAL A 1 307 ? -21.609 13.641 4.891 1 98.31 307 VAL A N 1
ATOM 2317 C CA . VAL A 1 307 ? -20.234 13.227 5.195 1 98.31 307 VAL A CA 1
ATOM 2318 C C . VAL A 1 307 ? -19.453 14.414 5.742 1 98.31 307 VAL A C 1
ATOM 2320 O O . VAL A 1 307 ? -19.406 15.484 5.121 1 98.31 307 VAL A O 1
ATOM 2323 N N . ILE A 1 308 ? -18.859 14.227 6.898 1 98.56 308 ILE A N 1
ATOM 2324 C CA . ILE A 1 308 ? -18.062 15.281 7.508 1 98.56 308 ILE A CA 1
ATOM 2325 C C . ILE A 1 308 ? -16.656 15.297 6.883 1 98.56 308 ILE A C 1
ATOM 2327 O O . ILE A 1 308 ? -15.945 14.297 6.918 1 98.56 308 ILE A O 1
ATOM 2331 N N . MET A 1 309 ? -16.391 16.406 6.309 1 96.5 309 MET A N 1
ATOM 2332 C CA . MET A 1 309 ? -15.094 16.609 5.664 1 96.5 309 MET A CA 1
ATOM 2333 C C . MET A 1 309 ? -14.211 17.531 6.496 1 96.5 309 MET A C 1
ATOM 2335 O O . MET A 1 309 ? -14.711 18.281 7.328 1 96.5 309 MET A O 1
ATOM 2339 N N . MET A 1 310 ? -12.93 17.469 6.273 1 94.75 310 MET A N 1
ATOM 2340 C CA . MET A 1 310 ? -11.977 18.375 6.906 1 94.75 310 MET A CA 1
ATOM 2341 C C . MET A 1 310 ? -11.758 19.609 6.051 1 94.75 310 MET A C 1
ATOM 2343 O O . MET A 1 310 ? -12.727 20.266 5.648 1 94.75 310 MET A O 1
ATOM 2347 N N . ASP A 1 311 ? -10.547 19.938 5.824 1 91.88 311 ASP A N 1
ATOM 2348 C CA . ASP A 1 311 ? -10.195 20.984 4.879 1 91.88 311 ASP A CA 1
ATOM 2349 C C . ASP A 1 311 ? -10.07 20.438 3.461 1 91.88 311 ASP A C 1
ATOM 2351 O O . ASP A 1 311 ? -9.562 19.328 3.262 1 91.88 311 ASP A O 1
ATOM 2355 N N . ALA A 1 312 ? -10.531 21.281 2.488 1 88 312 ALA A N 1
ATOM 2356 C CA . ALA A 1 312 ? -10.57 20.844 1.094 1 88 312 ALA A CA 1
ATOM 2357 C C . ALA A 1 312 ? -9.172 20.469 0.6 1 88 312 ALA A C 1
ATOM 2359 O O . ALA A 1 312 ? -9.031 19.703 -0.361 1 88 312 ALA A O 1
ATOM 2360 N N . SER A 1 313 ? -8.156 20.938 1.237 1 80.75 313 SER A N 1
ATOM 2361 C CA . SER A 1 313 ? -6.785 20.656 0.818 1 80.75 313 SER A CA 1
ATOM 2362 C C . SER A 1 313 ? -6.383 19.234 1.177 1 80.75 313 SER A C 1
ATOM 2364 O O . SER A 1 313 ? -5.398 18.703 0.654 1 80.75 313 SER A O 1
ATOM 2366 N N . TYR A 1 314 ? -7.129 18.578 2.023 1 83.06 314 TYR A N 1
ATOM 2367 C CA . TYR A 1 314 ? -6.777 17.234 2.471 1 83.06 314 TYR A CA 1
ATOM 2368 C C . TYR A 1 314 ? -7.297 16.188 1.496 1 83.06 314 TYR A C 1
ATOM 2370 O O . TYR A 1 314 ? -6.801 15.055 1.471 1 83.06 314 TYR A O 1
ATOM 2378 N N . ASP A 1 315 ? -8.289 16.453 0.869 1 82.62 315 ASP A N 1
ATOM 2379 C CA . ASP A 1 315 ? -8.852 15.641 -0.203 1 82.62 315 ASP A CA 1
ATOM 2380 C C . ASP A 1 315 ? -9.336 16.516 -1.359 1 82.62 315 ASP A C 1
ATOM 2382 O O . ASP A 1 315 ? -10.383 17.156 -1.265 1 82.62 315 ASP A O 1
ATOM 2386 N N . VAL A 1 316 ? -8.656 16.484 -2.438 1 79.19 316 VAL A N 1
ATOM 2387 C CA . VAL A 1 316 ? -8.938 17.391 -3.537 1 79.19 316 VAL A CA 1
ATOM 2388 C C . VAL A 1 316 ? -10.055 16.828 -4.41 1 79.19 316 VAL A C 1
ATOM 2390 O O . VAL A 1 316 ? -9.922 16.75 -5.633 1 79.19 316 VAL A O 1
ATOM 2393 N N . GLY A 1 317 ? -11.125 16.328 -3.729 1 80.75 317 GLY A N 1
ATOM 2394 C CA . GLY A 1 317 ? -12.352 15.953 -4.414 1 80.75 317 GLY A CA 1
ATOM 2395 C C . GLY A 1 317 ? -12.453 14.461 -4.676 1 80.75 317 GLY A C 1
ATOM 2396 O O . GLY A 1 317 ? -13.406 14 -5.301 1 80.75 317 GLY A O 1
ATOM 2397 N N . TYR A 1 318 ? -11.547 13.68 -4.234 1 81.81 318 TYR A N 1
ATOM 2398 C CA . TYR A 1 318 ? -11.547 12.25 -4.539 1 81.81 318 TYR A CA 1
ATOM 2399 C C . TYR A 1 318 ? -12.758 11.562 -3.932 1 81.81 318 TYR A C 1
ATOM 2401 O O . TYR A 1 318 ? -13.477 10.828 -4.621 1 81.81 318 TYR A O 1
ATOM 2409 N N . LEU A 1 319 ? -12.977 11.766 -2.691 1 88.5 319 LEU A N 1
ATOM 2410 C CA . LEU A 1 319 ? -14.102 11.117 -2.035 1 88.5 319 LEU A CA 1
ATOM 2411 C C . LEU A 1 319 ? -15.422 11.594 -2.627 1 88.5 319 LEU A C 1
ATOM 2413 O O . LEU A 1 319 ? -16.328 10.789 -2.85 1 88.5 319 LEU A O 1
ATOM 2417 N N . GLN A 1 320 ? -15.5 12.914 -2.861 1 87.81 320 GLN A N 1
ATOM 2418 C CA . GLN A 1 320 ? -16.688 13.469 -3.494 1 87.81 320 GLN A CA 1
ATOM 2419 C C . GLN A 1 320 ? -16.969 12.781 -4.832 1 87.81 320 GLN A C 1
ATOM 2421 O O . GLN A 1 320 ? -18.109 12.391 -5.109 1 87.81 320 GLN A O 1
ATOM 2426 N N . ALA A 1 321 ? -15.953 12.664 -5.602 1 84.19 321 ALA A N 1
ATOM 2427 C CA . ALA A 1 321 ? -16.094 12.039 -6.918 1 84.19 321 ALA A CA 1
ATOM 2428 C C . ALA A 1 321 ? -16.5 10.578 -6.789 1 84.19 321 ALA A C 1
ATOM 2430 O O . ALA A 1 321 ? -17.391 10.109 -7.504 1 84.19 321 ALA A O 1
ATOM 2431 N N . THR A 1 322 ? -15.844 9.859 -5.883 1 86.25 322 THR A N 1
ATOM 2432 C CA . THR A 1 322 ? -16.125 8.438 -5.695 1 86.25 322 THR A CA 1
ATOM 2433 C C . THR A 1 322 ? -17.594 8.234 -5.293 1 86.25 322 THR A C 1
ATOM 2435 O O . THR A 1 322 ? -18.281 7.402 -5.879 1 86.25 322 THR A O 1
ATOM 2438 N N . MET A 1 323 ? -18.062 9 -4.414 1 90.69 323 MET A N 1
ATOM 2439 C CA . MET A 1 323 ? -19.422 8.812 -3.918 1 90.69 323 MET A CA 1
ATOM 2440 C C . MET A 1 323 ? -20.438 9.328 -4.93 1 90.69 323 MET A C 1
ATOM 2442 O O . MET A 1 323 ? -21.469 8.695 -5.145 1 90.69 323 MET A O 1
ATOM 2446 N N . SER A 1 324 ? -20.141 10.438 -5.562 1 87.69 324 SER A N 1
ATOM 2447 C CA . SER A 1 324 ? -21.047 10.992 -6.562 1 87.69 324 SER A CA 1
ATOM 2448 C C . SER A 1 324 ? -21.188 10.062 -7.758 1 87.69 324 SER A C 1
ATOM 2450 O O . SER A 1 324 ? -22.312 9.789 -8.211 1 87.69 324 SER A O 1
ATOM 2452 N N . ASN A 1 325 ? -20.109 9.555 -8.234 1 85.5 325 ASN A N 1
ATOM 2453 C CA . ASN A 1 325 ? -20.109 8.688 -9.414 1 85.5 325 ASN A CA 1
ATOM 2454 C C . ASN A 1 325 ? -20.766 7.348 -9.117 1 85.5 325 ASN A C 1
ATOM 2456 O O . ASN A 1 325 ? -21.156 6.617 -10.031 1 85.5 325 ASN A O 1
ATOM 2460 N N . ASN A 1 326 ? -20.875 7.016 -7.883 1 89.44 326 ASN A N 1
ATOM 2461 C CA . ASN A 1 326 ? -21.547 5.773 -7.5 1 89.44 326 ASN A CA 1
ATOM 2462 C C . ASN A 1 326 ? -22.984 6.023 -7.047 1 89.44 326 ASN A C 1
ATOM 2464 O O . ASN A 1 326 ? -23.609 5.156 -6.438 1 89.44 326 ASN A O 1
ATOM 2468 N N . GLY A 1 327 ? -23.5 7.281 -7.242 1 91.69 327 GLY A N 1
ATOM 2469 C CA . GLY A 1 327 ? -24.906 7.578 -7.066 1 91.69 327 GLY A CA 1
ATOM 2470 C C . GLY A 1 327 ? -25.297 7.77 -5.617 1 91.69 327 GLY A C 1
ATOM 2471 O O . GLY A 1 327 ? -26.469 7.605 -5.258 1 91.69 327 GLY A O 1
ATOM 2472 N N . ILE A 1 328 ? -24.375 7.973 -4.77 1 95.81 328 ILE A N 1
ATOM 2473 C CA . ILE A 1 328 ? -24.672 8.148 -3.352 1 95.81 328 ILE A CA 1
ATOM 2474 C C . ILE A 1 328 ? -25.188 9.562 -3.105 1 95.81 328 ILE A C 1
ATOM 2476 O O . ILE A 1 328 ? -24.531 10.547 -3.463 1 95.81 328 ILE A O 1
ATOM 2480 N N . PRO A 1 329 ? -26.391 9.75 -2.561 1 97.19 329 PRO A N 1
ATOM 2481 C CA . PRO A 1 329 ? -26.953 11.078 -2.301 1 97.19 329 PRO A CA 1
ATOM 2482 C C . PRO A 1 329 ? -26.375 11.727 -1.045 1 97.19 329 PRO A C 1
ATOM 2484 O O . PRO A 1 329 ? -26.938 11.602 0.039 1 97.19 329 PRO A O 1
ATOM 2487 N N . ALA A 1 330 ? -25.281 12.5 -1.215 1 96.69 330 ALA A N 1
ATOM 2488 C CA . ALA A 1 330 ? -24.531 12.953 -0.046 1 96.69 330 ALA A CA 1
ATOM 2489 C C . ALA A 1 330 ? -24.219 14.438 -0.139 1 96.69 330 ALA A C 1
ATOM 2491 O O . ALA A 1 330 ? -23.938 14.953 -1.222 1 96.69 330 ALA A O 1
ATOM 2492 N N . TYR A 1 331 ? -24.344 15.07 1.029 1 96.38 331 TYR A N 1
ATOM 2493 C CA . TYR A 1 331 ? -23.641 16.312 1.28 1 96.38 331 TYR A CA 1
ATOM 2494 C C . TYR A 1 331 ? -22.219 16.047 1.758 1 96.38 331 TYR A C 1
ATOM 2496 O O . TYR A 1 331 ? -21.984 15.102 2.516 1 96.38 331 TYR A O 1
ATOM 2504 N N . PHE A 1 332 ? -21.312 16.781 1.282 1 96.06 332 PHE A N 1
ATOM 2505 C CA . PHE A 1 332 ? -19.953 16.844 1.8 1 96.06 332 PHE A CA 1
ATOM 2506 C C . PHE A 1 332 ? -19.688 18.172 2.477 1 96.06 332 PHE A C 1
ATOM 2508 O O . PHE A 1 332 ? -19.516 19.188 1.806 1 96.06 332 PHE A O 1
ATOM 2515 N N . CYS A 1 333 ? -19.672 18.203 3.805 1 97.44 333 CYS A N 1
ATOM 2516 C CA . CYS A 1 333 ? -19.578 19.469 4.527 1 97.44 333 CYS A CA 1
ATOM 2517 C C . CYS A 1 333 ? -18.203 19.625 5.172 1 97.44 333 CYS A C 1
ATOM 2519 O O . CYS A 1 333 ? -17.812 18.812 6.008 1 97.44 333 CYS A O 1
ATOM 2521 N N . PHE A 1 334 ? -17.547 20.672 4.781 1 97 334 PHE A N 1
ATOM 2522 C CA . PHE A 1 334 ? -16.172 20.953 5.176 1 97 334 PHE A CA 1
ATOM 2523 C C . PHE A 1 334 ? -16.141 21.828 6.434 1 97 334 PHE A C 1
ATOM 2525 O O . PHE A 1 334 ? -16.203 23.047 6.352 1 97 334 PHE A O 1
ATOM 2532 N N . LEU A 1 335 ? -15.93 21.188 7.582 1 98.12 335 LEU A N 1
ATOM 2533 C CA . LEU A 1 335 ? -16.016 21.875 8.867 1 98.12 335 LEU A CA 1
ATOM 2534 C C . LEU A 1 335 ? -14.648 22.375 9.312 1 98.12 335 LEU A C 1
ATOM 2536 O O . LEU A 1 335 ? -14.484 22.828 10.445 1 98.12 335 LEU A O 1
ATOM 2540 N N . GLY A 1 336 ? -13.656 22.25 8.383 1 95.31 336 GLY A N 1
ATOM 2541 C CA . GLY A 1 336 ? -12.297 22.547 8.805 1 95.31 336 GLY A CA 1
ATOM 2542 C C . GLY A 1 336 ? -11.672 21.438 9.609 1 95.31 336 GLY A C 1
ATOM 2543 O O . GLY A 1 336 ? -12.359 20.5 10.039 1 95.31 336 GLY A O 1
ATOM 2544 N N . ILE A 1 337 ? -10.406 21.531 9.852 1 90.75 337 ILE A N 1
ATOM 2545 C CA . ILE A 1 337 ? -9.656 20.469 10.523 1 90.75 337 ILE A CA 1
ATOM 2546 C C . ILE A 1 337 ? -10.141 20.344 11.969 1 90.75 337 ILE A C 1
ATOM 2548 O O . ILE A 1 337 ? -10.586 19.266 12.383 1 90.75 337 ILE A O 1
ATOM 2552 N N . ALA A 1 338 ? -10.133 21.453 12.711 1 91.88 338 ALA A N 1
ATOM 2553 C CA . ALA A 1 338 ? -10.516 21.438 14.117 1 91.88 338 ALA A CA 1
ATOM 2554 C C . ALA A 1 338 ? -12.016 21.156 14.273 1 91.88 338 ALA A C 1
ATOM 2556 O O . ALA A 1 338 ? -12.43 20.422 15.164 1 91.88 338 ALA A O 1
ATOM 2557 N N . GLY A 1 339 ? -12.773 21.766 13.391 1 96.81 339 GLY A N 1
ATOM 2558 C CA . GLY A 1 339 ? -14.219 21.578 13.453 1 96.81 339 GLY A CA 1
ATOM 2559 C C . GLY A 1 339 ? -14.648 20.156 13.188 1 96.81 339 GLY A C 1
ATOM 2560 O O . GLY A 1 339 ? -15.516 19.625 13.891 1 96.81 339 GLY A O 1
ATOM 2561 N N . ALA A 1 340 ? -14.062 19.531 12.141 1 97.5 340 ALA A N 1
ATOM 2562 C CA . ALA A 1 340 ? -14.383 18.141 11.812 1 97.5 340 ALA A CA 1
ATOM 2563 C C . ALA A 1 340 ? -14.008 17.203 12.961 1 97.5 340 ALA A C 1
ATOM 2565 O O . ALA A 1 340 ? -14.797 16.344 13.352 1 97.5 340 ALA A O 1
ATOM 2566 N N . ALA A 1 341 ? -12.797 17.438 13.508 1 94.69 341 ALA A N 1
ATOM 2567 C CA . ALA A 1 341 ? -12.336 16.609 14.617 1 94.69 341 ALA A CA 1
ATOM 2568 C C . ALA A 1 341 ? -13.273 16.719 15.812 1 94.69 341 ALA A C 1
ATOM 2570 O O . ALA A 1 341 ? -13.633 15.703 16.422 1 94.69 341 ALA A O 1
ATOM 2571 N N . LYS A 1 342 ? -13.656 17.922 16.125 1 96.38 342 LYS A N 1
ATOM 2572 C CA . LYS A 1 342 ? -14.547 18.156 17.266 1 96.38 342 LYS A CA 1
ATOM 2573 C C . LYS A 1 342 ? -15.906 17.5 17.031 1 96.38 342 LYS A C 1
ATOM 2575 O O . LYS A 1 342 ? -16.438 16.812 17.922 1 96.38 342 LYS A O 1
ATOM 2580 N N . TYR A 1 343 ? -16.5 17.703 15.883 1 97.88 343 TYR A N 1
ATOM 2581 C CA . TYR A 1 343 ? -17.812 17.125 15.57 1 97.88 343 TYR A CA 1
ATOM 2582 C C . TYR A 1 343 ? -17.766 15.609 15.695 1 97.88 343 TYR A C 1
ATOM 2584 O O . TYR A 1 343 ? -18.641 15.016 16.328 1 97.88 343 TYR A O 1
ATOM 2592 N N . VAL A 1 344 ? -16.797 14.953 15.07 1 98.06 344 VAL A N 1
ATOM 2593 C CA . VAL A 1 344 ? -16.703 13.5 15.047 1 98.06 344 VAL A CA 1
ATOM 2594 C C . VAL A 1 344 ? -16.453 12.977 16.453 1 98.06 344 VAL A C 1
ATOM 2596 O O . VAL A 1 344 ? -17.062 11.984 16.875 1 98.06 344 VAL A O 1
ATOM 2599 N N . ALA A 1 345 ? -15.562 13.68 17.203 1 96.94 345 ALA A N 1
ATOM 2600 C CA . ALA A 1 345 ? -15.312 13.281 18.578 1 96.94 345 ALA A CA 1
ATOM 2601 C C . ALA A 1 345 ? -16.594 13.297 19.406 1 96.94 345 ALA A C 1
ATOM 2603 O O . ALA A 1 345 ? -16.875 12.352 20.141 1 96.94 345 ALA A O 1
ATOM 2604 N N . GLU A 1 346 ? -17.359 14.32 19.266 1 97.31 346 GLU A N 1
ATOM 2605 C CA . GLU A 1 346 ? -18.609 14.438 19.984 1 97.31 346 GLU A CA 1
ATOM 2606 C C . GLU A 1 346 ? -19.625 13.383 19.531 1 97.31 346 GLU A C 1
ATOM 2608 O O . GLU A 1 346 ? -20.328 12.805 20.359 1 97.31 346 GLU A O 1
ATOM 2613 N N . ALA A 1 347 ? -19.672 13.188 18.234 1 97.31 347 ALA A N 1
ATOM 2614 C CA . ALA A 1 347 ? -20.562 12.164 17.703 1 97.31 347 ALA A CA 1
ATOM 2615 C C . ALA A 1 347 ? -20.219 10.789 18.266 1 97.31 347 ALA A C 1
ATOM 2617 O O . ALA A 1 347 ? -21.109 10.039 18.656 1 97.31 347 ALA A O 1
ATOM 2618 N N . LEU A 1 348 ? -18.953 10.438 18.297 1 96.81 348 LEU A N 1
ATOM 2619 C CA . LEU A 1 348 ? -18.516 9.148 18.828 1 96.81 348 LEU A CA 1
ATOM 2620 C C . LEU A 1 348 ? -18.828 9.039 20.328 1 96.81 348 LEU A C 1
ATOM 2622 O O . LEU A 1 348 ? -19.344 8.016 20.781 1 96.81 348 LEU A O 1
ATOM 2626 N N . ALA A 1 349 ? -18.562 10.156 21.062 1 95.75 349 ALA A N 1
ATOM 2627 C CA . ALA A 1 349 ? -18.844 10.172 22.5 1 95.75 349 ALA A CA 1
ATOM 2628 C C . ALA A 1 349 ? -20.328 9.961 22.781 1 95.75 349 ALA A C 1
ATOM 2630 O O . ALA A 1 349 ? -20.688 9.266 23.734 1 95.75 349 ALA A O 1
ATOM 2631 N N . ASN A 1 350 ? -21.172 10.477 21.938 1 95.69 350 ASN A N 1
ATOM 2632 C CA . ASN A 1 350 ? -22.625 10.445 22.141 1 95.69 350 ASN A CA 1
ATOM 2633 C C . ASN A 1 350 ? -23.266 9.297 21.359 1 95.69 350 ASN A C 1
ATOM 2635 O O . ASN A 1 350 ? -24.5 9.172 21.344 1 95.69 350 ASN A O 1
ATOM 2639 N N . LYS A 1 351 ? -22.469 8.508 20.656 1 93.81 351 LYS A N 1
ATOM 2640 C CA . LYS A 1 351 ? -22.938 7.402 19.828 1 93.81 351 LYS A CA 1
ATOM 2641 C C . LYS A 1 351 ? -23.953 7.883 18.781 1 93.81 351 LYS A C 1
ATOM 2643 O O . LYS A 1 351 ? -24.938 7.199 18.5 1 93.81 351 LYS A O 1
ATOM 2648 N N . THR A 1 352 ? -23.75 9.164 18.391 1 94.06 352 THR A N 1
ATOM 2649 C CA . THR A 1 352 ? -24.484 9.68 17.234 1 94.06 352 THR A CA 1
ATOM 2650 C C . THR A 1 352 ? -23.859 9.172 15.93 1 94.06 352 THR A C 1
ATOM 2652 O O . THR A 1 352 ? -22.641 9.227 15.75 1 94.06 352 THR A O 1
ATOM 2655 N N . PRO A 1 353 ? -24.734 8.672 15.016 1 95 353 PRO A N 1
ATOM 2656 C CA . PRO A 1 353 ? -24.219 8.188 13.734 1 95 353 PRO A CA 1
ATOM 2657 C C . PRO A 1 353 ? -23.406 9.25 12.992 1 95 353 PRO A C 1
ATOM 2659 O O . PRO A 1 353 ? -23.812 10.406 12.922 1 95 353 PRO A O 1
ATOM 2662 N N . VAL A 1 354 ? -22.25 8.805 12.516 1 97.94 354 VAL A N 1
ATOM 2663 C CA . VAL A 1 354 ? -21.422 9.766 11.797 1 97.94 354 VAL A CA 1
ATOM 2664 C C . VAL A 1 354 ? -20.609 9.047 10.719 1 97.94 354 VAL A C 1
ATOM 2666 O O . VAL A 1 354 ? -20.125 7.93 10.938 1 97.94 354 VAL A O 1
ATOM 2669 N N . ALA A 1 355 ? -20.562 9.539 9.539 1 98.31 355 ALA A N 1
ATOM 2670 C CA . ALA A 1 355 ? -19.641 9.195 8.453 1 98.31 355 ALA A CA 1
ATOM 2671 C C . ALA A 1 355 ? -18.719 10.367 8.141 1 98.31 355 ALA A C 1
ATOM 2673 O O . ALA A 1 355 ? -19.141 11.516 8.07 1 98.31 355 ALA A O 1
ATOM 2674 N N . PHE A 1 356 ? -17.422 10.109 8.008 1 98.25 356 PHE A N 1
ATOM 2675 C CA . PHE A 1 356 ? -16.484 11.219 7.914 1 98.25 356 PHE A CA 1
ATOM 2676 C C . PHE A 1 356 ? -15.234 10.812 7.152 1 98.25 356 PHE A C 1
ATOM 2678 O O . PHE A 1 356 ? -14.906 9.625 7.082 1 98.25 356 PHE A O 1
ATOM 2685 N N . TYR A 1 357 ? -14.625 11.789 6.578 1 96.5 357 TYR A N 1
ATOM 2686 C CA . TYR A 1 357 ? -13.32 11.641 5.941 1 96.5 357 TYR A CA 1
ATOM 2687 C C . TYR A 1 357 ? -12.195 11.742 6.965 1 96.5 357 TYR A C 1
ATOM 2689 O O . TYR A 1 357 ? -12.25 12.57 7.875 1 96.5 357 TYR A O 1
ATOM 2697 N N . ASN A 1 358 ? -11.25 10.828 6.816 1 93.88 358 ASN A N 1
ATOM 2698 C CA . ASN A 1 358 ? -10.031 10.914 7.613 1 93.88 358 ASN A CA 1
ATOM 2699 C C . ASN A 1 358 ? -8.875 10.188 6.938 1 93.88 358 ASN A C 1
ATOM 2701 O O . ASN A 1 358 ? -8.992 9.734 5.797 1 93.88 358 ASN A O 1
ATOM 2705 N N . TYR A 1 359 ? -7.746 10.312 7.555 1 89 359 TYR A N 1
ATOM 2706 C CA . TYR A 1 359 ? -6.547 9.68 7.016 1 89 359 TYR A CA 1
ATOM 2707 C C . TYR A 1 359 ? -5.715 9.055 8.133 1 89 359 TYR A C 1
ATOM 2709 O O . TYR A 1 359 ? -5.781 9.484 9.281 1 89 359 TYR A O 1
ATOM 2717 N N . GLN A 1 360 ? -4.988 7.969 7.699 1 84.5 360 GLN A N 1
ATOM 2718 C CA . GLN A 1 360 ? -4.047 7.285 8.586 1 84.5 360 GLN A CA 1
ATOM 2719 C C . GLN A 1 360 ? -2.637 7.305 8 1 84.5 360 GLN A C 1
ATOM 2721 O O . GLN A 1 360 ? -2.459 7.207 6.789 1 84.5 360 GLN A O 1
ATOM 2726 N N . PRO A 1 361 ? -1.6 7.465 8.875 1 84.5 361 PRO A N 1
ATOM 2727 C CA . PRO A 1 361 ? -1.627 7.465 10.344 1 84.5 361 PRO A CA 1
ATOM 2728 C C . PRO A 1 361 ? -2.029 8.82 10.922 1 84.5 361 PRO A C 1
ATOM 2730 O O . PRO A 1 361 ? -1.686 9.867 10.359 1 84.5 361 PRO A O 1
ATOM 2733 N N . ASP A 1 362 ? -2.805 8.836 11.922 1 84.38 362 ASP A N 1
ATOM 2734 C CA . ASP A 1 362 ? -3.182 10 12.719 1 84.38 362 ASP A CA 1
ATOM 2735 C C . ASP A 1 362 ? -3.533 9.594 14.148 1 84.38 362 ASP A C 1
ATOM 2737 O O . ASP A 1 362 ? -4.121 8.531 14.375 1 84.38 362 ASP A O 1
ATOM 2741 N N . GLU A 1 363 ? -3.129 10.43 15.062 1 84.94 363 GLU A N 1
ATOM 2742 C CA . GLU A 1 363 ? -3.373 10.133 16.469 1 84.94 363 GLU A CA 1
ATOM 2743 C C . GLU A 1 363 ? -4.867 9.977 16.75 1 84.94 363 GLU A C 1
ATOM 2745 O O . GLU A 1 363 ? -5.258 9.312 17.703 1 84.94 363 GLU A O 1
ATOM 2750 N N . PHE A 1 364 ? -5.691 10.523 15.93 1 85.88 364 PHE A N 1
ATOM 2751 C CA . PHE A 1 364 ? -7.137 10.391 16.047 1 85.88 364 PHE A CA 1
ATOM 2752 C C . PHE A 1 364 ? -7.531 8.922 16.188 1 85.88 364 PHE A C 1
ATOM 2754 O O . PHE A 1 364 ? -8.328 8.578 17.062 1 85.88 364 PHE A O 1
ATOM 2761 N N . PHE A 1 365 ? -6.953 8.062 15.445 1 84.19 365 PHE A N 1
ATOM 2762 C CA . PHE A 1 365 ? -7.336 6.66 15.406 1 84.19 365 PHE A CA 1
ATOM 2763 C C . PHE A 1 365 ? -6.863 5.938 16.672 1 84.19 365 PHE A C 1
ATOM 2765 O O . PHE A 1 365 ? -7.426 4.906 17.047 1 84.19 365 PHE A O 1
ATOM 2772 N N . GLN A 1 366 ? -5.859 6.477 17.312 1 81.19 366 GLN A N 1
ATOM 2773 C CA . GLN A 1 366 ? -5.383 5.891 18.562 1 81.19 366 GLN A CA 1
ATOM 2774 C C . GLN A 1 366 ? -6.324 6.223 19.719 1 81.19 366 GLN A C 1
ATOM 2776 O O . GLN A 1 366 ? -6.453 5.445 20.656 1 81.19 366 GLN A O 1
ATOM 2781 N N . HIS A 1 367 ? -6.957 7.34 19.625 1 86.88 367 HIS A N 1
ATOM 2782 C CA . HIS A 1 367 ? -7.871 7.777 20.672 1 86.88 367 HIS A CA 1
ATOM 2783 C C . HIS A 1 367 ? -9.203 7.047 20.578 1 86.88 367 HIS A C 1
ATOM 2785 O O . HIS A 1 367 ? -9.938 6.953 21.578 1 86.88 367 HIS A O 1
ATOM 2791 N N . TYR A 1 368 ? -9.469 6.539 19.391 1 89.38 368 TYR A N 1
ATOM 2792 C CA . TYR A 1 368 ? -10.797 5.969 19.203 1 89.38 368 TYR A CA 1
ATOM 2793 C C . TYR A 1 368 ? -10.703 4.539 18.672 1 89.38 368 TYR A C 1
ATOM 2795 O O . TYR A 1 368 ? -11.492 4.133 17.828 1 89.38 368 TYR A O 1
ATOM 2803 N N . ILE A 1 369 ? -9.797 3.793 19.25 1 82.31 369 ILE A N 1
ATOM 2804 C CA . ILE A 1 369 ? -9.602 2.396 18.875 1 82.31 369 ILE A CA 1
ATOM 2805 C C . ILE A 1 369 ? -10.898 1.619 19.078 1 82.31 369 ILE A C 1
ATOM 2807 O O . ILE A 1 369 ? -11.523 1.716 20.141 1 82.31 369 ILE A O 1
ATOM 2811 N N . GLY A 1 370 ? -11.297 0.953 18.031 1 82.31 370 GLY A N 1
ATOM 2812 C CA . GLY A 1 370 ? -12.469 0.092 18.125 1 82.31 370 GLY A CA 1
ATOM 2813 C C . GLY A 1 370 ? -13.773 0.836 17.906 1 82.31 370 GLY A C 1
ATOM 2814 O O . GLY A 1 370 ? -14.852 0.231 17.922 1 82.31 370 GLY A O 1
ATOM 2815 N N . GLU A 1 371 ? -13.711 2.148 17.656 1 90.38 371 GLU A N 1
ATOM 2816 C CA . GLU A 1 371 ? -14.938 2.939 17.562 1 90.38 371 GLU A CA 1
ATOM 2817 C C . GLU A 1 371 ? -15.195 3.383 16.125 1 90.38 371 GLU A C 1
ATOM 2819 O O . GLU A 1 371 ? -16.266 3.908 15.812 1 90.38 371 GLU A O 1
ATOM 2824 N N . ILE A 1 372 ? -14.266 3.141 15.297 1 91.44 372 ILE A N 1
ATOM 2825 C CA . ILE A 1 372 ? -14.352 3.615 13.922 1 91.44 372 ILE A CA 1
ATOM 2826 C C . ILE A 1 372 ? -13.961 2.49 12.969 1 91.44 372 ILE A C 1
ATOM 2828 O O . ILE A 1 372 ? -13.133 1.641 13.297 1 91.44 372 ILE A O 1
ATOM 2832 N N . GLU A 1 373 ? -14.648 2.438 11.906 1 89.62 373 GLU A N 1
ATOM 2833 C CA . GLU A 1 373 ? -14.359 1.461 10.859 1 89.62 373 GLU A CA 1
ATOM 2834 C C . GLU A 1 373 ? -14.305 2.123 9.484 1 89.62 373 GLU A C 1
ATOM 2836 O O . GLU A 1 373 ? -15.039 3.076 9.219 1 89.62 373 GLU A O 1
ATOM 2841 N N . ARG A 1 374 ? -13.406 1.616 8.641 1 91.69 374 ARG A N 1
ATOM 2842 C CA . ARG A 1 374 ? -13.328 2.119 7.277 1 91.69 374 ARG A CA 1
ATOM 2843 C C . ARG A 1 374 ? -14.484 1.586 6.434 1 91.69 374 ARG A C 1
ATOM 2845 O O . ARG A 1 374 ? -14.859 0.418 6.555 1 91.69 374 ARG A O 1
ATOM 2852 N N . VAL A 1 375 ? -15.023 2.436 5.637 1 95.19 375 VAL A N 1
ATOM 2853 C CA . VAL A 1 375 ? -16.094 2.033 4.719 1 95.19 375 VAL A CA 1
ATOM 2854 C C . VAL A 1 375 ? -15.484 1.48 3.434 1 95.19 375 VAL A C 1
ATOM 2856 O O . VAL A 1 375 ? -14.609 2.109 2.83 1 95.19 375 VAL A O 1
ATOM 2859 N N . ALA A 1 376 ? -15.914 0.266 3.064 1 92.94 376 ALA A N 1
ATOM 2860 C CA . ALA A 1 376 ? -15.445 -0.325 1.814 1 92.94 376 ALA A CA 1
ATOM 2861 C C . ALA A 1 376 ? -16.031 0.405 0.609 1 92.94 376 ALA A C 1
ATOM 2863 O O . ALA A 1 376 ? -17.234 0.351 0.37 1 92.94 376 ALA A O 1
ATOM 2864 N N . LEU A 1 377 ? -15.164 1.112 -0.101 1 91.56 377 LEU A N 1
ATOM 2865 C CA . LEU A 1 377 ? -15.5 1.736 -1.375 1 91.56 377 LEU A CA 1
ATOM 2866 C C . LEU A 1 377 ? -15.164 0.813 -2.541 1 91.56 377 LEU A C 1
ATOM 2868 O O . LEU A 1 377 ? -14.508 -0.216 -2.352 1 91.56 377 LEU A O 1
ATOM 2872 N N . PRO A 1 378 ? -15.695 1.159 -3.684 1 86.62 378 PRO A N 1
ATOM 2873 C CA . PRO A 1 378 ? -15.383 0.273 -4.809 1 86.62 378 PRO A CA 1
ATOM 2874 C C . PRO A 1 378 ? -13.883 0.112 -5.035 1 86.62 378 PRO A C 1
ATOM 2876 O O . PRO A 1 378 ? -13.125 1.081 -4.914 1 86.62 378 PRO A O 1
ATOM 2879 N N . TRP A 1 379 ? -13.539 -1.147 -5.285 1 78.5 379 TRP A N 1
ATOM 2880 C CA . TRP A 1 379 ? -12.117 -1.432 -5.461 1 78.5 379 TRP A CA 1
ATOM 2881 C C . TRP A 1 379 ? -11.586 -0.777 -6.73 1 78.5 379 TRP A C 1
ATOM 2883 O O . TRP A 1 379 ? -12.297 -0.685 -7.734 1 78.5 379 TRP A O 1
ATOM 2893 N N . ALA A 1 380 ? -10.305 -0.302 -6.57 1 62.31 380 ALA A N 1
ATOM 2894 C CA . ALA A 1 380 ? -9.602 0.354 -7.668 1 62.31 380 ALA A CA 1
ATOM 2895 C C . ALA A 1 380 ? -8.586 -0.587 -8.312 1 62.31 380 ALA A C 1
ATOM 2897 O O . ALA A 1 380 ? -7.734 -1.156 -7.621 1 62.31 380 ALA A O 1
ATOM 2898 N N . THR A 1 381 ? -8.914 -1.025 -9.625 1 59.41 381 THR A N 1
ATOM 2899 C CA . THR A 1 381 ? -7.828 -1.702 -10.328 1 59.41 381 THR A CA 1
ATOM 2900 C C . THR A 1 381 ? -6.797 -0.695 -10.828 1 59.41 381 THR A C 1
ATOM 2902 O O . THR A 1 381 ? -7.121 0.473 -11.055 1 59.41 381 THR A O 1
ATOM 2905 N N . PRO A 1 382 ? -5.559 -1.052 -10.789 1 56.59 382 PRO A N 1
ATOM 2906 C CA . PRO A 1 382 ? -4.543 -0.147 -11.328 1 56.59 382 PRO A CA 1
ATOM 2907 C C . PRO A 1 382 ? -4.941 0.461 -12.672 1 56.59 382 PRO A C 1
ATOM 2909 O O . PRO A 1 382 ? -4.637 1.625 -12.945 1 56.59 382 PRO A O 1
ATOM 2912 N N . GLU A 1 383 ? -5.609 -0.295 -13.484 1 54.94 383 GLU A N 1
ATOM 2913 C CA . GLU A 1 383 ? -5.992 0.174 -14.812 1 54.94 383 GLU A CA 1
ATOM 2914 C C . GLU A 1 383 ? -6.965 1.345 -14.727 1 54.94 383 GLU A C 1
ATOM 2916 O O . GLU A 1 383 ? -6.906 2.271 -15.539 1 54.94 383 GLU A O 1
ATOM 2921 N N . LEU A 1 384 ? -7.664 1.246 -13.633 1 55.97 384 LEU A N 1
ATOM 2922 C CA . LEU A 1 384 ? -8.68 2.281 -13.492 1 55.97 384 LEU A C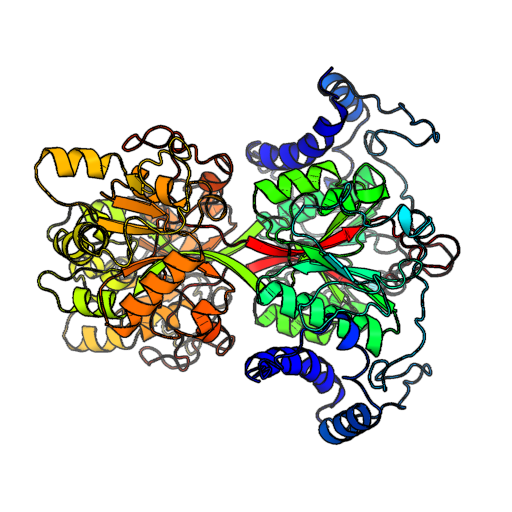A 1
ATOM 2923 C C . LEU A 1 384 ? -8.117 3.506 -12.781 1 55.97 384 LEU A C 1
ATOM 2925 O O . LEU A 1 384 ? -8.586 4.625 -12.992 1 55.97 384 LEU A O 1
ATOM 2929 N N . THR A 1 385 ? -7.012 3.225 -11.914 1 53.5 385 THR A N 1
ATOM 2930 C CA . THR A 1 385 ? -6.426 4.305 -11.133 1 53.5 385 THR A CA 1
ATOM 2931 C C . THR A 1 385 ? -5.527 5.18 -12 1 53.5 385 THR A C 1
ATOM 2933 O O . THR A 1 385 ? -5.395 6.379 -11.75 1 53.5 385 THR A O 1
ATOM 2936 N N . GLY A 1 386 ? -4.645 4.598 -12.852 1 48.88 386 GLY A N 1
ATOM 2937 C CA . GLY A 1 386 ? -3.68 5.336 -13.648 1 48.88 386 GLY A CA 1
ATOM 2938 C C . GLY A 1 386 ? -4.301 6.48 -14.43 1 48.88 386 GLY A C 1
ATOM 2939 O O . GLY A 1 386 ? -3.643 7.488 -14.688 1 48.88 386 GLY A O 1
ATOM 2940 N N . VAL A 1 387 ? -5.383 6.18 -14.875 1 44.16 387 VAL A N 1
ATOM 2941 C CA . VAL A 1 387 ? -5.902 7.164 -15.812 1 44.16 387 VAL A CA 1
ATOM 2942 C C . VAL A 1 387 ? -6.281 8.445 -15.062 1 44.16 387 VAL A C 1
ATOM 2944 O O . VAL A 1 387 ? -6.426 9.508 -15.672 1 44.16 387 VAL A O 1
ATOM 2947 N N . ASN A 1 388 ? -6.383 8.43 -13.758 1 44.5 388 ASN A N 1
ATOM 2948 C CA . ASN A 1 388 ? -7.168 9.586 -13.344 1 44.5 388 ASN A CA 1
ATOM 2949 C C . ASN A 1 388 ? -6.539 10.289 -12.141 1 44.5 388 ASN A C 1
ATOM 2951 O O . ASN A 1 388 ? -7.25 10.727 -11.234 1 44.5 388 ASN A O 1
ATOM 2955 N N . THR A 1 389 ? -5.246 10.164 -11.977 1 47.41 389 THR A N 1
ATOM 2956 C CA . THR A 1 389 ? -4.641 10.773 -10.797 1 47.41 389 THR A CA 1
ATOM 2957 C C . THR A 1 389 ? -4.727 12.297 -10.875 1 47.41 389 THR A C 1
ATOM 2959 O O . THR A 1 389 ? -3.984 13 -10.18 1 47.41 389 THR A O 1
ATOM 2962 N N . GLY A 1 390 ? -5.668 12.867 -11.648 1 47.09 390 GLY A N 1
ATOM 2963 C CA . GLY A 1 390 ? -5.695 14.32 -11.703 1 47.09 390 GLY A CA 1
ATOM 2964 C C . GLY A 1 390 ? -6.648 14.93 -10.688 1 47.09 390 GLY A C 1
ATOM 2965 O O . GLY A 1 390 ? -6.973 14.305 -9.68 1 47.09 390 GLY A O 1
ATOM 2966 N N . GLU A 1 391 ? -6.953 16.188 -10.945 1 51.16 391 GLU A N 1
ATOM 2967 C CA . GLU A 1 391 ? -7.887 17.062 -10.242 1 51.16 391 GLU A CA 1
ATOM 2968 C C . GLU A 1 391 ? -9.305 16.5 -10.273 1 51.16 391 GLU A C 1
ATOM 2970 O O . GLU A 1 391 ? -9.797 16.109 -11.336 1 51.16 391 GLU A O 1
ATOM 2975 N N . PHE A 1 392 ? -9.641 15.812 -9.328 1 54.5 392 PHE A N 1
ATOM 2976 C CA . PHE A 1 392 ? -10.945 15.172 -9.312 1 54.5 392 PHE A CA 1
ATOM 2977 C C . PHE A 1 392 ? -12.062 16.219 -9.336 1 54.5 392 PHE A C 1
ATOM 2979 O O . PHE A 1 392 ? -13.242 15.867 -9.422 1 54.5 392 PHE A O 1
ATOM 2986 N N . GLY A 1 393 ? -11.727 17.562 -9.883 1 49.22 393 GLY A N 1
ATOM 2987 C CA . GLY A 1 393 ? -12.445 18.734 -10.359 1 49.22 393 GLY A CA 1
ATOM 2988 C C . GLY A 1 393 ? -13.891 18.781 -9.883 1 49.22 393 GLY A C 1
ATOM 2989 O O . GLY A 1 393 ? -14.727 18 -10.352 1 49.22 393 GLY A O 1
ATOM 2990 N N . GLU A 1 394 ? -14.289 18.625 -8.562 1 53.34 394 GLU A N 1
ATOM 2991 C CA . GLU A 1 394 ? -15.734 18.844 -8.547 1 53.34 394 GLU A CA 1
ATOM 2992 C C . GLU A 1 394 ? -16.078 20.219 -9.102 1 53.34 394 GLU A C 1
ATOM 2994 O O . GLU A 1 394 ? -15.5 21.234 -8.688 1 53.34 394 GLU A O 1
ATOM 2999 N N . MET A 1 395 ? -16.5 20.219 -10.281 1 53.16 395 MET A N 1
ATOM 3000 C CA . MET A 1 395 ? -16.953 21.547 -10.703 1 53.16 395 MET A CA 1
ATOM 3001 C C . MET A 1 395 ? -18.016 22.078 -9.758 1 53.16 395 MET A C 1
ATOM 3003 O O . MET A 1 395 ? -18.188 21.578 -8.648 1 53.16 395 MET A O 1
ATOM 3007 N N . ALA A 1 396 ? -19.422 22.25 -10.273 1 51.56 396 ALA A N 1
ATOM 3008 C CA . ALA A 1 396 ? -20.516 22.969 -9.617 1 51.56 396 ALA A CA 1
ATOM 3009 C C . ALA A 1 396 ? -21.234 22.078 -8.609 1 51.56 396 ALA A C 1
ATOM 3011 O O . ALA A 1 396 ? -21.188 20.844 -8.727 1 51.56 396 ALA A O 1
ATOM 3012 N N . MET A 1 397 ? -21.578 22.688 -7.484 1 53.75 397 MET A N 1
ATOM 3013 C CA . MET A 1 397 ? -22.391 22.016 -6.477 1 53.75 397 MET A CA 1
ATOM 3014 C C . MET A 1 397 ? -23.5 21.203 -7.133 1 53.75 397 MET A C 1
ATOM 3016 O O . MET A 1 397 ? -24.281 21.734 -7.93 1 53.75 397 MET A O 1
ATOM 3020 N N . GLY A 1 398 ? -23.516 19.938 -6.812 1 57.19 398 GLY A N 1
ATOM 3021 C CA . GLY A 1 398 ? -24.625 19.094 -7.254 1 57.19 398 GLY A CA 1
ATOM 3022 C C . GLY A 1 398 ? -24.438 18.562 -8.664 1 57.19 398 GLY A C 1
ATOM 3023 O O . GLY A 1 398 ? -25.359 17.984 -9.242 1 57.19 398 GLY A O 1
ATOM 3024 N N . MET A 1 399 ? -23.297 18.844 -9.25 1 55.28 399 MET A N 1
ATOM 3025 C CA . MET A 1 399 ? -23.047 18.328 -10.594 1 55.28 399 MET A CA 1
ATOM 3026 C C . MET A 1 399 ? -22.047 17.172 -10.562 1 55.28 399 MET A C 1
ATOM 3028 O O . MET A 1 399 ? -21.297 17.031 -9.602 1 55.28 399 MET A O 1
ATOM 3032 N N . LEU A 1 400 ? -22.234 16.234 -11.602 1 56.62 400 LEU A N 1
ATOM 3033 C CA . LEU A 1 400 ? -21.312 15.109 -11.734 1 56.62 400 LEU A CA 1
ATOM 3034 C C . LEU A 1 400 ? -19.875 15.602 -11.859 1 56.62 400 LEU A C 1
ATOM 3036 O O . LEU A 1 400 ? -19.609 16.594 -12.539 1 56.62 400 LEU A O 1
ATOM 3040 N N . PRO A 1 401 ? -19.062 14.906 -11.078 1 59 401 PRO A N 1
ATOM 3041 C CA . PRO A 1 401 ? -17.641 15.266 -11.203 1 59 401 PRO A CA 1
ATOM 3042 C C . PRO A 1 401 ? -17.094 15.039 -12.617 1 59 401 PRO A C 1
ATOM 3044 O O . PRO A 1 401 ? -17.672 14.273 -13.391 1 59 401 PRO A O 1
ATOM 3047 N N . THR A 1 402 ? -16.203 15.789 -12.961 1 59.12 402 THR A N 1
ATOM 3048 C CA . THR A 1 402 ? -15.562 15.688 -14.273 1 59.12 402 THR A CA 1
ATOM 3049 C C . THR A 1 402 ? -14.773 14.391 -14.391 1 59.12 402 THR A C 1
ATOM 3051 O O . THR A 1 402 ? -14.516 13.914 -15.5 1 59.12 402 THR A O 1
ATOM 3054 N N . THR A 1 403 ? -14.539 13.82 -13.18 1 63.34 403 THR A N 1
ATOM 3055 C CA . THR A 1 403 ? -13.758 12.586 -13.227 1 63.34 403 THR A CA 1
ATOM 3056 C C . THR A 1 403 ? -14.656 11.367 -13.023 1 63.34 403 THR A C 1
ATOM 3058 O O . THR A 1 403 ? -15.578 11.398 -12.203 1 63.34 403 THR A O 1
ATOM 3061 N N . PRO A 1 404 ? -14.516 10.406 -13.875 1 64.31 404 PRO A N 1
ATOM 3062 C CA . PRO A 1 404 ? -15.336 9.203 -13.719 1 64.31 404 PRO A CA 1
ATOM 3063 C C . PRO A 1 404 ? -14.852 8.305 -12.586 1 64.31 404 PRO A C 1
ATOM 3065 O O . PRO A 1 404 ? -15.367 7.195 -12.406 1 64.31 404 PRO A O 1
ATOM 3068 N N . PHE A 1 405 ? -14.078 8.875 -11.68 1 63.81 405 PHE A N 1
ATOM 3069 C CA . PHE A 1 405 ? -13.469 8.023 -10.656 1 63.81 405 PHE A CA 1
ATOM 3070 C C . PHE A 1 405 ? -14.492 7.637 -9.602 1 63.81 405 PHE A C 1
ATOM 3072 O O . PHE A 1 405 ? -15.211 8.492 -9.078 1 63.81 405 PHE A O 1
ATOM 3079 N N . GLY A 1 406 ? -14.688 6.41 -9.414 1 65.69 406 GLY A N 1
ATOM 3080 C CA . GLY A 1 406 ? -15.602 5.898 -8.406 1 65.69 406 GLY A CA 1
ATOM 3081 C C . GLY A 1 406 ? -15.008 4.773 -7.578 1 65.69 406 GLY A C 1
ATOM 3082 O O . GLY A 1 406 ? -15.703 3.824 -7.223 1 65.69 406 GLY A O 1
ATOM 3083 N N . LEU A 1 407 ? -13.641 4.984 -7.246 1 74.88 407 LEU A N 1
ATOM 3084 C CA . LEU A 1 407 ? -12.938 3.855 -6.641 1 74.88 407 LEU A CA 1
ATOM 3085 C C . LEU A 1 407 ? -12.406 4.227 -5.262 1 74.88 407 LEU A C 1
ATOM 3087 O O . LEU A 1 407 ? -12.523 5.379 -4.832 1 74.88 407 LEU A O 1
ATOM 3091 N N . THR A 1 408 ? -11.938 3.211 -4.562 1 77.19 408 THR A N 1
ATOM 3092 C CA . THR A 1 408 ? -11.375 3.369 -3.23 1 77.19 408 THR A CA 1
ATOM 3093 C C . THR A 1 408 ? -10.039 4.109 -3.295 1 77.19 408 THR A C 1
ATOM 3095 O O . THR A 1 408 ? -9.461 4.262 -4.371 1 77.19 408 THR A O 1
ATOM 3098 N N . PHE A 1 409 ? -9.68 4.613 -2.113 1 73 409 PHE A N 1
ATOM 3099 C CA . PHE A 1 409 ? -8.406 5.309 -1.968 1 73 409 PHE A CA 1
ATOM 3100 C C . PHE A 1 409 ? -7.238 4.34 -2.102 1 73 409 PHE A C 1
ATOM 3102 O O . PHE A 1 409 ? -7.301 3.215 -1.602 1 73 409 PHE A O 1
ATOM 3109 N N . ARG A 1 410 ? -6.281 4.871 -2.666 1 73 410 ARG A N 1
ATOM 3110 C CA . ARG A 1 410 ? -5.051 4.09 -2.762 1 73 410 ARG A CA 1
ATOM 3111 C C . ARG A 1 410 ? -4.199 4.25 -1.508 1 73 410 ARG A C 1
ATOM 3113 O O . ARG A 1 410 ? -4.203 5.312 -0.881 1 73 410 ARG A O 1
ATOM 3120 N N . MET A 1 411 ? -3.576 3.189 -1.217 1 74.81 411 MET A N 1
ATOM 3121 C CA . MET A 1 411 ? -2.545 3.273 -0.185 1 74.81 411 MET A CA 1
ATOM 3122 C C . MET A 1 411 ? -1.288 3.947 -0.724 1 74.81 411 MET A C 1
ATOM 3124 O O . MET A 1 411 ? -0.875 3.686 -1.855 1 74.81 411 MET A O 1
ATOM 3128 N N . TYR A 1 412 ? -0.785 4.902 0.063 1 74.5 412 TYR A N 1
ATOM 3129 C CA . TYR A 1 412 ? 0.42 5.617 -0.347 1 74.5 412 TYR A CA 1
ATOM 3130 C C . TYR A 1 412 ? 1.628 5.152 0.459 1 74.5 412 TYR A C 1
ATOM 3132 O O . TYR A 1 412 ? 1.524 4.922 1.666 1 74.5 412 TYR A O 1
ATOM 3140 N N . TYR A 1 413 ? 2.666 5.086 -0.307 1 69.25 413 TYR A N 1
ATOM 3141 C CA . TYR A 1 413 ? 3.959 4.926 0.351 1 69.25 413 TYR A CA 1
ATOM 3142 C C . TYR A 1 413 ? 4.375 6.211 1.058 1 69.25 413 TYR A C 1
ATOM 3144 O O . TYR A 1 413 ? 4.215 7.309 0.513 1 69.25 413 TYR A O 1
ATOM 3152 N N . LEU A 1 414 ? 4.652 6.035 2.283 1 77.38 414 LEU A N 1
ATOM 3153 C CA . LEU A 1 414 ? 5.289 7.137 2.996 1 77.38 414 LEU A CA 1
ATOM 3154 C C . LEU A 1 414 ? 6.789 6.895 3.143 1 77.38 414 LEU A C 1
ATOM 3156 O O . LEU A 1 414 ? 7.211 5.797 3.508 1 77.38 414 LEU A O 1
ATOM 3160 N N . GLY A 1 415 ? 7.562 7.891 2.674 1 77.94 415 GLY A N 1
ATOM 3161 C CA . GLY A 1 415 ? 8.992 7.633 2.756 1 77.94 415 GLY A CA 1
ATOM 3162 C C . GLY A 1 415 ? 9.828 8.898 2.74 1 77.94 415 GLY A C 1
ATOM 3163 O O . GLY A 1 415 ? 9.297 10 2.928 1 77.94 415 GLY A O 1
ATOM 3164 N N . SER A 1 416 ? 11.117 8.633 2.633 1 75.75 416 SER A N 1
ATOM 3165 C CA . SER A 1 416 ? 12.102 9.695 2.803 1 75.75 416 SER A CA 1
ATOM 3166 C C . SER A 1 416 ? 12.539 10.258 1.457 1 75.75 416 SER A C 1
ATOM 3168 O O . SER A 1 416 ? 12.711 9.516 0.49 1 75.75 416 SER A O 1
ATOM 3170 N N . THR A 1 417 ? 12.648 11.547 1.431 1 71.25 417 THR A N 1
ATOM 3171 C CA . THR A 1 417 ? 13.266 12.234 0.301 1 71.25 417 THR A CA 1
ATOM 3172 C C . THR A 1 417 ? 14.516 12.984 0.739 1 71.25 417 THR A C 1
ATOM 3174 O O . THR A 1 417 ? 14.539 13.609 1.801 1 71.25 417 THR A O 1
ATOM 3177 N N . LEU A 1 418 ? 15.602 12.711 -0.024 1 71.94 418 LEU A N 1
ATOM 3178 C CA . LEU A 1 418 ? 16.906 13.281 0.27 1 71.94 418 LEU A CA 1
ATOM 3179 C C . LEU A 1 418 ? 17.5 13.945 -0.966 1 71.94 418 LEU A C 1
ATOM 3181 O O . LEU A 1 418 ? 17.172 13.578 -2.096 1 71.94 418 LEU A O 1
ATOM 3185 N N . PRO A 1 419 ? 18.312 15 -0.731 1 67 419 PRO A N 1
ATOM 3186 C CA . PRO A 1 419 ? 19.109 15.508 -1.863 1 67 419 PRO A CA 1
ATOM 3187 C C . PRO A 1 419 ? 20.141 14.5 -2.352 1 67 419 PRO A C 1
ATOM 3189 O O . PRO A 1 419 ? 20.625 13.672 -1.569 1 67 419 PRO A O 1
ATOM 3192 N N . MET A 1 420 ? 20.344 14.414 -3.723 1 54.41 420 MET A N 1
ATOM 3193 C CA . MET A 1 420 ? 21.328 13.516 -4.312 1 54.41 420 MET A CA 1
ATOM 3194 C C . MET A 1 420 ? 22.719 14.125 -4.234 1 54.41 420 MET A C 1
ATOM 3196 O O . MET A 1 420 ? 23.703 13.5 -4.664 1 54.41 420 MET A O 1
ATOM 3200 N N . PHE A 1 421 ? 23.031 15.258 -3.898 1 48.16 421 PHE A N 1
ATOM 3201 C CA . PHE A 1 421 ? 24.359 15.852 -3.953 1 48.16 421 PHE A CA 1
ATOM 3202 C C . PHE A 1 421 ? 25.344 15.039 -3.129 1 48.16 421 PHE A C 1
ATOM 3204 O O . PHE A 1 421 ? 26.438 15.516 -2.809 1 48.16 421 PHE A O 1
ATOM 3211 N N . TYR A 1 422 ? 24.938 13.828 -2.904 1 41.84 422 TYR A N 1
ATOM 3212 C CA . TYR A 1 422 ? 25.969 13.141 -2.129 1 41.84 422 TYR A CA 1
ATOM 3213 C C . TYR A 1 422 ? 27.062 12.617 -3.033 1 41.84 422 TYR A C 1
ATOM 3215 O O . TYR A 1 422 ? 26.797 11.898 -4.004 1 41.84 422 TYR A O 1
ATOM 3223 N N . ARG A 1 423 ? 27.844 13.539 -3.514 1 41.06 423 ARG A N 1
ATOM 3224 C CA . ARG A 1 423 ? 28.984 13.023 -4.258 1 41.06 423 ARG A CA 1
ATOM 3225 C C . ARG A 1 423 ? 30.156 12.727 -3.328 1 41.06 423 ARG A C 1
ATOM 3227 O O . ARG A 1 423 ? 30.391 13.469 -2.371 1 41.06 423 ARG A O 1
ATOM 3234 N N . ARG A 1 424 ? 30.5 11.492 -3.316 1 35.88 424 ARG A N 1
ATOM 3235 C CA . ARG A 1 424 ? 31.766 11.148 -2.678 1 35.88 424 ARG A CA 1
ATOM 3236 C C . ARG A 1 424 ? 32.938 11.828 -3.385 1 35.88 424 ARG A C 1
ATOM 3238 O O . ARG A 1 424 ? 33.125 11.641 -4.586 1 35.88 424 ARG A O 1
ATOM 3245 N N . THR A 1 425 ? 33.094 13.008 -3.193 1 34.59 425 THR A N 1
ATOM 3246 C CA . THR A 1 425 ? 34.406 13.453 -3.656 1 34.59 425 THR A CA 1
ATOM 3247 C C . THR A 1 425 ? 35.5 13.102 -2.641 1 34.59 425 THR A C 1
ATOM 3249 O O . THR A 1 425 ? 35.375 13.453 -1.466 1 34.59 425 THR A O 1
ATOM 3252 N N . LYS A 1 426 ? 36.719 12.695 -3.199 1 37.94 426 LYS A N 1
ATOM 3253 C CA . LYS A 1 426 ? 38 12.391 -2.582 1 37.94 426 LYS A CA 1
ATOM 3254 C C . LYS A 1 426 ? 37.812 11.828 -1.176 1 37.94 426 LYS A C 1
ATOM 3256 O O . LYS A 1 426 ? 38.375 12.344 -0.216 1 37.94 426 LYS A O 1
ATOM 3261 N N . GLY A 1 427 ? 37.031 10.758 -0.907 1 35.53 427 GLY A N 1
ATOM 3262 C CA . GLY A 1 427 ? 36.938 10.039 0.353 1 35.53 427 GLY A CA 1
ATOM 3263 C C . GLY A 1 427 ? 35.812 10.547 1.229 1 35.53 427 GLY A C 1
ATOM 3264 O O . GLY A 1 427 ? 35.5 9.953 2.268 1 35.53 427 GLY A O 1
ATOM 3265 N N . GLU A 1 428 ? 35.562 11.789 1.134 1 33.41 428 GLU A N 1
ATOM 3266 C CA . GLU A 1 428 ? 34.562 12.352 2.02 1 33.41 428 GLU A CA 1
ATOM 3267 C C . GLU A 1 428 ? 33.156 12.328 1.372 1 33.41 428 GLU A C 1
ATOM 3269 O O . GLU A 1 428 ? 33.031 12.5 0.157 1 33.41 428 GLU A O 1
ATOM 3274 N N . TRP A 1 429 ? 32.344 11.547 1.895 1 34.28 429 TRP A N 1
ATOM 3275 C CA . TRP A 1 429 ? 30.953 11.641 1.487 1 34.28 429 TRP A CA 1
ATOM 3276 C C . TRP A 1 429 ? 30.469 13.078 1.581 1 34.28 429 TRP A C 1
ATOM 3278 O O . TRP A 1 429 ? 30.641 13.734 2.609 1 34.28 429 TRP A O 1
ATOM 3288 N N . GLN A 1 430 ? 30.625 13.883 0.529 1 33.91 430 GLN A N 1
ATOM 3289 C CA . GLN A 1 430 ? 30.094 15.25 0.53 1 33.91 430 GLN A CA 1
ATOM 3290 C C . GLN A 1 430 ? 28.625 15.266 0.131 1 33.91 430 GLN A C 1
ATOM 3292 O O . GLN A 1 430 ? 28.203 14.516 -0.754 1 33.91 430 GLN A O 1
ATOM 3297 N N . VAL A 1 431 ? 27.797 15.391 0.93 1 36.91 431 VAL A N 1
ATOM 3298 C CA . VAL A 1 431 ? 26.484 15.891 0.527 1 36.91 431 VAL A CA 1
ATOM 3299 C C . VAL A 1 431 ? 26.656 17.141 -0.341 1 36.91 431 VAL A C 1
ATOM 3301 O O . VAL A 1 431 ? 27.266 18.125 0.083 1 36.91 431 VAL A O 1
ATOM 3304 N N . LEU A 1 432 ? 26.922 17.031 -1.776 1 35.12 432 LEU A N 1
ATOM 3305 C CA . LEU A 1 432 ? 26.938 18.312 -2.473 1 35.12 432 LEU A CA 1
ATOM 3306 C C . LEU A 1 432 ? 25.609 19.047 -2.305 1 35.12 432 LEU A C 1
ATOM 3308 O O . LEU A 1 432 ? 24.547 18.406 -2.289 1 35.12 432 LEU A O 1
ATOM 3312 N N . MET B 1 1 ? 8.352 29.938 -24.172 1 17.42 1 MET B N 1
ATOM 3313 C CA . MET B 1 1 ? 9.047 28.797 -24.719 1 17.42 1 MET B CA 1
ATOM 3314 C C . MET B 1 1 ? 9.164 27.672 -23.703 1 17.42 1 MET B C 1
ATOM 3316 O O . MET B 1 1 ? 9.688 27.875 -22.609 1 17.42 1 MET B O 1
ATOM 3320 N N . PHE B 1 2 ? 8.094 26.781 -23.672 1 20.86 2 PHE B N 1
ATOM 3321 C CA . PHE B 1 2 ? 7.789 25.625 -22.828 1 20.86 2 PHE B CA 1
ATOM 3322 C C . PHE B 1 2 ? 8.953 24.641 -22.828 1 20.86 2 PHE B C 1
ATOM 3324 O O . PHE B 1 2 ? 9.383 24.188 -23.891 1 20.86 2 PHE B O 1
ATOM 3331 N N . ASN B 1 3 ? 9.961 24.953 -21.969 1 19.27 3 ASN B N 1
ATOM 3332 C CA . ASN B 1 3 ? 11.25 24.266 -21.969 1 19.27 3 ASN B CA 1
ATOM 3333 C C . ASN B 1 3 ? 11.086 22.75 -21.906 1 19.27 3 ASN B C 1
ATOM 3335 O O . ASN B 1 3 ? 10.461 22.234 -20.984 1 19.27 3 ASN B O 1
ATOM 3339 N N . ALA B 1 4 ? 11.367 22.031 -23.062 1 24.33 4 ALA B N 1
ATOM 3340 C CA . ALA B 1 4 ? 11.344 20.656 -23.562 1 24.33 4 ALA B CA 1
ATOM 3341 C C . ALA B 1 4 ? 12.102 19.719 -22.641 1 24.33 4 ALA B C 1
ATOM 3343 O O . ALA B 1 4 ? 12.125 18.5 -22.859 1 24.33 4 ALA B O 1
ATOM 3344 N N . ARG B 1 5 ? 12.977 20.344 -21.828 1 26.58 5 ARG B N 1
ATOM 3345 C CA . ARG B 1 5 ? 13.914 19.453 -21.141 1 26.58 5 ARG B CA 1
ATOM 3346 C C . ARG B 1 5 ? 13.18 18.5 -20.219 1 26.58 5 ARG B C 1
ATOM 3348 O O . ARG B 1 5 ? 13.727 17.469 -19.828 1 26.58 5 ARG B O 1
ATOM 3355 N N . CYS B 1 6 ? 12.188 19.016 -19.578 1 25.61 6 CYS B N 1
ATOM 3356 C CA . CYS B 1 6 ? 11.516 18.328 -18.484 1 25.61 6 CYS B CA 1
ATOM 3357 C C . CYS B 1 6 ? 10.695 17.156 -19.016 1 25.61 6 CYS B C 1
ATOM 3359 O O . CYS B 1 6 ? 10.07 16.438 -18.234 1 25.61 6 CYS B O 1
ATOM 3361 N N . GLY B 1 7 ? 10.594 17.078 -20.469 1 23.91 7 GLY B N 1
ATOM 3362 C CA . GLY B 1 7 ? 9.719 16.125 -21.141 1 23.91 7 GLY B CA 1
ATOM 3363 C C . GLY B 1 7 ? 10.281 14.719 -21.172 1 23.91 7 GLY B C 1
ATOM 3364 O O . GLY B 1 7 ? 9.539 13.75 -21.391 1 23.91 7 GLY B O 1
ATOM 3365 N N . LEU B 1 8 ? 11.68 14.719 -21.234 1 25.31 8 LEU B N 1
ATOM 3366 C CA . LEU B 1 8 ? 12.219 13.422 -21.625 1 25.31 8 LEU B CA 1
ATOM 3367 C C . LEU B 1 8 ? 12.188 12.453 -20.453 1 25.31 8 LEU B C 1
ATOM 3369 O O . LEU B 1 8 ? 12.086 11.234 -20.656 1 25.31 8 LEU B O 1
ATOM 3373 N N . LYS B 1 9 ? 12.375 12.969 -19.234 1 28.66 9 LYS B N 1
ATOM 3374 C CA . LYS B 1 9 ? 12.406 12.016 -18.125 1 28.66 9 LYS B CA 1
ATOM 3375 C C . LYS B 1 9 ? 11.047 11.352 -17.938 1 28.66 9 LYS B C 1
ATOM 3377 O O . LYS B 1 9 ? 10.969 10.203 -17.5 1 28.66 9 LYS B O 1
ATOM 3382 N N . ARG B 1 10 ? 9.992 12.023 -18.25 1 29.61 10 ARG B N 1
ATOM 3383 C CA . ARG B 1 10 ? 8.633 11.5 -18.203 1 29.61 10 ARG B CA 1
ATOM 3384 C C . ARG B 1 10 ? 8.391 10.484 -19.312 1 29.61 10 ARG B C 1
ATOM 3386 O O . ARG B 1 10 ? 7.52 9.617 -19.188 1 29.61 10 ARG B O 1
ATOM 3393 N N . VAL B 1 11 ? 9.203 10.664 -20.438 1 26.94 11 VAL B N 1
ATOM 3394 C CA . VAL B 1 11 ? 8.984 9.828 -21.609 1 26.94 11 VAL B CA 1
ATOM 3395 C C . VAL B 1 11 ? 9.5 8.414 -21.328 1 26.94 11 VAL B C 1
ATOM 3397 O O . VAL B 1 11 ? 8.883 7.43 -21.734 1 26.94 11 VAL B O 1
ATOM 3400 N N . TYR B 1 12 ? 10.633 8.352 -20.562 1 28.73 12 TYR B N 1
ATOM 3401 C CA . TYR B 1 12 ? 11.148 6.992 -20.531 1 28.73 12 TYR B CA 1
ATOM 3402 C C . TYR B 1 12 ? 10.336 6.129 -19.578 1 28.73 12 TYR B C 1
ATOM 3404 O O . TYR B 1 12 ? 10.117 4.941 -19.828 1 28.73 12 TYR B O 1
ATOM 3412 N N . LEU B 1 13 ? 9.898 6.688 -18.391 1 28.33 13 LEU B N 1
ATOM 3413 C CA . LEU B 1 13 ? 9.062 5.855 -17.516 1 28.33 13 LEU B CA 1
ATOM 3414 C C . LEU B 1 13 ? 7.672 5.68 -18.109 1 28.33 13 LEU B C 1
ATOM 3416 O O . LEU B 1 13 ? 7.062 4.617 -17.969 1 28.33 13 LEU B O 1
ATOM 3420 N N . VAL B 1 14 ? 7.121 6.688 -18.844 1 29.39 14 VAL B N 1
ATOM 3421 C CA . VAL B 1 14 ? 5.883 6.527 -19.594 1 29.39 14 VAL B CA 1
ATOM 3422 C C . VAL B 1 14 ? 6.109 5.555 -20.75 1 29.39 14 VAL B C 1
ATOM 3424 O O . VAL B 1 14 ? 5.227 4.758 -21.078 1 29.39 14 VAL B O 1
ATOM 3427 N N . ALA B 1 15 ? 7.27 5.652 -21.453 1 28.7 15 ALA B N 1
ATOM 3428 C CA . ALA B 1 15 ? 7.496 4.625 -22.469 1 28.7 15 ALA B CA 1
ATOM 3429 C C . ALA B 1 15 ? 7.445 3.23 -21.859 1 28.7 15 ALA B C 1
ATOM 3431 O O . ALA B 1 15 ? 6.98 2.281 -22.5 1 28.7 15 ALA B O 1
ATOM 3432 N N . PHE B 1 16 ? 7.859 3.168 -20.609 1 28.88 16 PHE B N 1
ATOM 3433 C CA . PHE B 1 16 ? 7.77 1.842 -20 1 28.88 16 PHE B CA 1
ATOM 3434 C C . PHE B 1 16 ? 6.316 1.48 -19.703 1 28.88 16 PHE B C 1
ATOM 3436 O O . PHE B 1 16 ? 5.914 0.328 -19.875 1 28.88 16 PHE B O 1
ATOM 3443 N N . ALA B 1 17 ? 5.461 2.424 -19.234 1 29.84 17 ALA B N 1
ATOM 3444 C CA . ALA B 1 17 ? 4.043 2.117 -19.062 1 29.84 17 ALA B CA 1
ATOM 3445 C C . ALA B 1 17 ? 3.377 1.853 -20.422 1 29.84 17 ALA B C 1
ATOM 3447 O O . ALA B 1 17 ? 2.477 1.017 -20.516 1 29.84 17 ALA B O 1
ATOM 3448 N N . THR B 1 18 ? 3.713 2.732 -21.359 1 29.28 18 THR B N 1
ATOM 3449 C CA . THR B 1 18 ? 3.111 2.473 -22.672 1 29.28 18 THR B CA 1
ATOM 3450 C C . THR B 1 18 ? 3.621 1.153 -23.234 1 29.28 18 THR B C 1
ATOM 3452 O O . THR B 1 18 ? 3.049 0.625 -24.203 1 29.28 18 THR B O 1
ATOM 3455 N N . TRP B 1 19 ? 4.793 0.868 -22.875 1 29.73 19 TRP B N 1
ATOM 3456 C CA . TRP B 1 19 ? 5.129 -0.457 -23.391 1 29.73 19 TRP B CA 1
ATOM 3457 C C . TRP B 1 19 ? 4.223 -1.522 -22.781 1 29.73 19 TRP B C 1
ATOM 3459 O O . TRP B 1 19 ? 4.379 -2.713 -23.062 1 29.73 19 TRP B O 1
ATOM 3469 N N . GLN B 1 20 ? 3.465 -1.154 -21.797 1 28.52 20 GLN B N 1
ATOM 3470 C CA . GLN B 1 20 ? 2.5 -2.186 -21.438 1 28.52 20 GLN B CA 1
ATOM 3471 C C . GLN B 1 20 ? 1.677 -2.625 -22.641 1 28.52 20 GLN B C 1
ATOM 3473 O O . GLN B 1 20 ? 1.253 -3.779 -22.719 1 28.52 20 GLN B O 1
ATOM 3478 N N . ALA B 1 21 ? 1.066 -1.557 -23.328 1 29.02 21 ALA B N 1
ATOM 3479 C CA . ALA B 1 21 ? 0.164 -2.021 -24.375 1 29.02 21 ALA B CA 1
ATOM 3480 C C . ALA B 1 21 ? 0.938 -2.693 -25.5 1 29.02 21 ALA B C 1
ATOM 3482 O O . ALA B 1 21 ? 0.356 -3.074 -26.516 1 29.02 21 ALA B O 1
ATOM 3483 N N . PHE B 1 22 ? 2.158 -2.264 -25.781 1 27.34 22 PHE B N 1
ATOM 3484 C CA . PHE B 1 22 ? 2.674 -3.186 -26.781 1 27.34 22 PHE B CA 1
ATOM 3485 C C . PHE B 1 22 ? 2.523 -4.629 -26.312 1 27.34 22 PHE B C 1
ATOM 3487 O O . PHE B 1 22 ? 3.053 -5.012 -25.281 1 27.34 22 PHE B O 1
ATOM 3494 N N . ALA B 1 23 ? 1.41 -5.195 -26.516 1 28.61 23 ALA B N 1
ATOM 3495 C CA . ALA B 1 23 ? 1.213 -6.641 -26.609 1 28.61 23 ALA B CA 1
ATOM 3496 C C . ALA B 1 23 ? 2.516 -7.352 -26.953 1 28.61 23 ALA B C 1
ATOM 3498 O O . ALA B 1 23 ? 3.023 -7.219 -28.062 1 28.61 23 ALA B O 1
ATOM 3499 N N . LEU B 1 24 ? 3.535 -7.309 -26.094 1 30.72 24 LEU B N 1
ATOM 3500 C CA . LEU B 1 24 ? 4.488 -8.375 -26.375 1 30.72 24 LEU B CA 1
ATOM 3501 C C . LEU B 1 24 ? 3.801 -9.555 -27.062 1 30.72 24 LEU B C 1
ATOM 3503 O O . LEU B 1 24 ? 3.18 -10.383 -26.391 1 30.72 24 LEU B O 1
ATOM 3507 N N . HIS B 1 25 ? 3.031 -9.281 -27.969 1 28.92 25 HIS B N 1
ATOM 3508 C CA . HIS B 1 25 ? 2.893 -10.422 -28.875 1 28.92 25 HIS B CA 1
ATOM 3509 C C . HIS B 1 25 ? 4.227 -11.141 -29.062 1 28.92 25 HIS B C 1
ATOM 3511 O O . HIS B 1 25 ? 4.918 -10.914 -30.047 1 28.92 25 HIS B O 1
ATOM 3517 N N . PHE B 1 26 ? 5.035 -11.094 -28.062 1 32.5 26 PHE B N 1
ATOM 3518 C CA . PHE B 1 26 ? 6.051 -12.109 -28.328 1 32.5 26 PHE B CA 1
ATOM 3519 C C . PHE B 1 26 ? 5.438 -13.32 -29.016 1 32.5 26 PHE B C 1
ATOM 3521 O O . PHE B 1 26 ? 4.484 -13.914 -28.5 1 32.5 26 PHE B O 1
ATOM 3528 N N . GLN B 1 27 ? 5.332 -13.234 -30.172 1 30.19 27 GLN B N 1
ATOM 3529 C CA . GLN B 1 27 ? 5.258 -14.523 -30.844 1 30.19 27 GLN B CA 1
ATOM 3530 C C . GLN B 1 27 ? 5.988 -15.609 -30.062 1 30.19 27 GLN B C 1
ATOM 3532 O O . GLN B 1 27 ? 7.07 -15.367 -29.516 1 30.19 27 GLN B O 1
ATOM 3537 N N . GLN B 1 28 ? 5.254 -16.438 -29.406 1 35.69 28 GLN B N 1
ATOM 3538 C CA . GLN B 1 28 ? 5.855 -17.703 -29.016 1 35.69 28 GLN B CA 1
ATOM 3539 C C . GLN B 1 28 ? 7.066 -18.031 -29.891 1 35.69 28 GLN B C 1
ATOM 3541 O O . GLN B 1 28 ? 6.914 -18.438 -31.047 1 35.69 28 GLN B O 1
ATOM 3546 N N . VAL B 1 29 ? 7.879 -17.234 -30.172 1 39.53 29 VAL B N 1
ATOM 3547 C CA . VAL B 1 29 ? 9.008 -17.875 -30.844 1 39.53 29 VAL B CA 1
ATOM 3548 C C . VAL B 1 29 ? 9.305 -19.219 -30.203 1 39.53 29 VAL B C 1
ATOM 3550 O O . VAL B 1 29 ? 9.438 -19.328 -28.969 1 39.53 29 VAL B O 1
ATOM 3553 N N . SER B 1 30 ? 8.836 -20.266 -30.75 1 46.88 30 SER B N 1
ATOM 3554 C CA . SER B 1 30 ? 8.945 -21.703 -30.516 1 46.88 30 SER B CA 1
ATOM 3555 C C . SER B 1 30 ? 10.312 -22.078 -29.969 1 46.88 30 SER B C 1
ATOM 3557 O O . SER B 1 30 ? 10.469 -23.109 -29.312 1 46.88 30 SER B O 1
ATOM 3559 N N . ALA B 1 31 ? 11.375 -21.359 -30.406 1 51 31 ALA B N 1
ATOM 3560 C CA . ALA B 1 31 ? 12.648 -21.938 -29.969 1 51 31 ALA B CA 1
ATOM 3561 C C . ALA B 1 31 ? 13.086 -21.375 -28.625 1 51 31 ALA B C 1
ATOM 3563 O O . ALA B 1 31 ? 12.922 -20.188 -28.359 1 51 31 ALA B O 1
ATOM 3564 N N . ALA B 1 32 ? 13.297 -22.172 -27.703 1 69.81 32 ALA B N 1
ATOM 3565 C CA . ALA B 1 32 ? 13.828 -21.859 -26.375 1 69.81 32 ALA B CA 1
ATOM 3566 C C . ALA B 1 32 ? 15.078 -21 -26.469 1 69.81 32 ALA B C 1
ATOM 3568 O O . ALA B 1 32 ? 15.984 -21.281 -27.25 1 69.81 32 ALA B O 1
ATOM 3569 N N . VAL B 1 33 ? 15.016 -19.656 -26.094 1 75 33 VAL B N 1
ATOM 3570 C CA . VAL B 1 33 ? 16.203 -18.812 -26.062 1 75 33 VAL B CA 1
ATOM 3571 C C . VAL B 1 33 ? 16.531 -18.453 -24.609 1 75 33 VAL B C 1
ATOM 3573 O O . VAL B 1 33 ? 15.633 -18.312 -23.781 1 75 33 VAL B O 1
ATOM 3576 N N . ALA B 1 34 ? 17.875 -18.453 -24.391 1 81.38 34 ALA B N 1
ATOM 3577 C CA . ALA B 1 34 ? 18.312 -17.953 -23.094 1 81.38 34 ALA B CA 1
ATOM 3578 C C . ALA B 1 34 ? 17.969 -16.484 -22.922 1 81.38 34 ALA B C 1
ATOM 3580 O O . ALA B 1 34 ? 18.047 -15.703 -23.875 1 81.38 34 ALA B O 1
ATOM 3581 N N . PRO B 1 35 ? 17.547 -16.078 -21.734 1 81.62 35 PRO B N 1
ATOM 3582 C CA . PRO B 1 35 ? 17.156 -14.68 -21.516 1 81.62 35 PRO B CA 1
ATOM 3583 C C . PRO B 1 35 ? 18.281 -13.688 -21.859 1 81.62 35 PRO B C 1
ATOM 3585 O O . PRO B 1 35 ? 18 -12.547 -22.219 1 81.62 35 PRO B O 1
ATOM 3588 N N . ASN B 1 36 ? 19.562 -14.133 -21.828 1 81.25 36 ASN B N 1
ATOM 3589 C CA . ASN B 1 36 ? 20.688 -13.242 -22.109 1 81.25 36 ASN B CA 1
ATOM 3590 C C . ASN B 1 36 ? 20.766 -12.898 -23.594 1 81.25 36 ASN B C 1
ATOM 3592 O O . ASN B 1 36 ? 21.344 -11.883 -23.969 1 81.25 36 ASN B O 1
ATOM 3596 N N . GLU B 1 37 ? 20.25 -13.797 -24.328 1 77 37 GLU B N 1
ATOM 3597 C CA . GLU B 1 37 ? 20.359 -13.633 -25.781 1 77 37 GLU B CA 1
ATOM 3598 C C . GLU B 1 37 ? 19.531 -12.453 -26.266 1 77 37 GLU B C 1
ATOM 3600 O O . GLU B 1 37 ? 19.75 -11.938 -27.359 1 77 37 GLU B O 1
ATOM 3605 N N . LEU B 1 38 ? 18.703 -12.094 -25.469 1 75.25 38 LEU B N 1
ATOM 3606 C CA . LEU B 1 38 ? 17.781 -11.039 -25.875 1 75.25 38 LEU B CA 1
ATOM 3607 C C . LEU B 1 38 ? 18.359 -9.664 -25.562 1 75.25 38 LEU B C 1
ATOM 3609 O O . LEU B 1 38 ? 17.812 -8.641 -26 1 75.25 38 LEU B O 1
ATOM 3613 N N . LEU B 1 39 ? 19.531 -9.664 -24.922 1 82.62 39 LEU B N 1
ATOM 3614 C CA . LEU B 1 39 ? 20.109 -8.391 -24.5 1 82.62 39 LEU B CA 1
ATOM 3615 C C . LEU B 1 39 ? 21.031 -7.828 -25.562 1 82.62 39 LEU B C 1
ATOM 3617 O O . LEU B 1 39 ? 21.672 -8.578 -26.312 1 82.62 39 LEU B O 1
ATOM 3621 N N . GLY B 1 40 ? 21.141 -6.484 -25.688 1 74.19 40 GLY B N 1
ATOM 3622 C CA . GLY B 1 40 ? 22.062 -5.805 -26.578 1 74.19 40 GLY B CA 1
ATOM 3623 C C . GLY B 1 40 ? 21.422 -5.371 -27.891 1 74.19 40 GLY B C 1
ATOM 3624 O O . GLY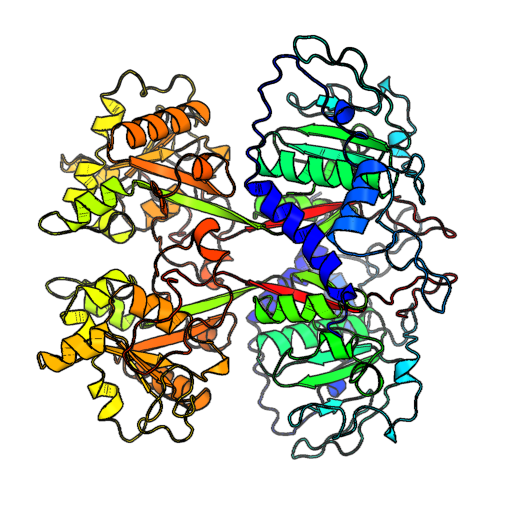 B 1 40 ? 22.094 -4.828 -28.766 1 74.19 40 GLY B O 1
ATOM 36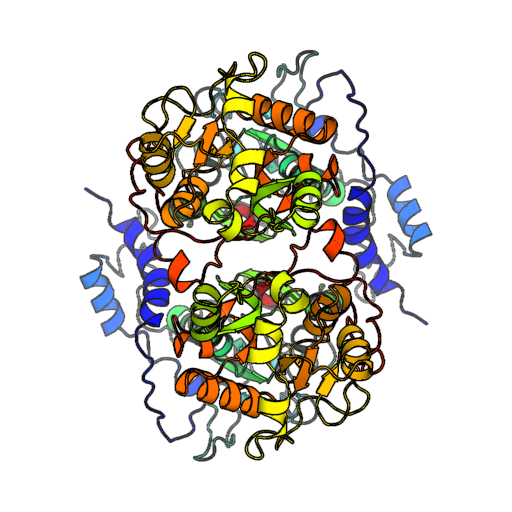25 N N . THR B 1 41 ? 20.188 -5.598 -27.953 1 72.44 41 THR B N 1
ATOM 3626 C CA . THR B 1 41 ? 19.578 -5.383 -29.266 1 72.44 41 THR B CA 1
ATOM 3627 C C . THR B 1 41 ? 18.531 -4.27 -29.203 1 72.44 41 THR B C 1
ATOM 3629 O O . THR B 1 41 ? 17.969 -3.891 -30.219 1 72.44 41 THR B O 1
ATOM 3632 N N . CYS B 1 42 ? 18.359 -3.689 -28.094 1 77 42 CYS B N 1
ATOM 3633 C CA . CYS B 1 42 ? 17.234 -2.781 -27.938 1 77 42 CYS B CA 1
ATOM 3634 C C . CYS B 1 42 ? 17.641 -1.348 -28.266 1 77 42 CYS B C 1
ATOM 3636 O O . CYS B 1 42 ? 16.953 -0.657 -29.016 1 77 42 CYS B O 1
ATOM 3638 N N . PHE B 1 43 ? 18.781 -0.938 -27.688 1 80 43 PHE B N 1
ATOM 3639 C CA . PHE B 1 43 ? 19.234 0.432 -27.891 1 80 43 PHE B CA 1
ATOM 3640 C C . PHE B 1 43 ? 20.297 0.49 -28.984 1 80 43 PHE B C 1
ATOM 3642 O O . PHE B 1 43 ? 21.375 -0.098 -28.828 1 80 43 PHE B O 1
ATOM 3649 N N . ASP B 1 44 ? 19.953 1.061 -30.125 1 81.56 44 ASP B N 1
ATOM 3650 C CA . ASP B 1 44 ? 20.953 1.295 -31.172 1 81.56 44 ASP B CA 1
ATOM 3651 C C . ASP B 1 44 ? 20.969 2.762 -31.594 1 81.56 44 ASP B C 1
ATOM 3653 O O . ASP B 1 44 ? 20.266 3.59 -31.016 1 81.56 44 ASP B O 1
ATOM 3657 N N . ASP B 1 45 ? 21.953 3.01 -32.5 1 83.88 45 ASP B N 1
ATOM 3658 C CA . ASP B 1 45 ? 22.125 4.395 -32.938 1 83.88 45 ASP B CA 1
ATOM 3659 C C . ASP B 1 45 ? 20.859 4.914 -33.594 1 83.88 45 ASP B C 1
ATOM 3661 O O . ASP B 1 45 ? 20.547 6.105 -33.531 1 83.88 45 ASP B O 1
ATOM 3665 N N . ALA B 1 46 ? 20.219 4.004 -34.219 1 85.62 46 ALA B N 1
ATOM 3666 C CA . ALA B 1 46 ? 18.953 4.395 -34.844 1 85.62 46 ALA B CA 1
ATOM 3667 C C . ALA B 1 46 ? 17.922 4.809 -33.812 1 85.62 46 ALA B C 1
ATOM 3669 O O . ALA B 1 46 ? 17.188 5.77 -34 1 85.62 46 ALA B O 1
ATOM 3670 N N . TRP B 1 47 ? 17.891 4.035 -32.75 1 82.12 47 TRP B N 1
ATOM 3671 C CA . TRP B 1 47 ? 17.016 4.383 -31.625 1 82.12 47 TRP B CA 1
ATOM 3672 C C . TRP B 1 47 ? 17.344 5.766 -31.078 1 82.12 47 TRP B C 1
ATOM 3674 O O . TRP B 1 47 ? 16.453 6.602 -30.906 1 82.12 47 TRP B O 1
ATOM 3684 N N . ALA B 1 48 ? 18.562 6.066 -30.859 1 84.69 48 ALA B N 1
ATOM 3685 C CA . ALA B 1 48 ? 19 7.348 -30.312 1 84.69 48 ALA B CA 1
ATOM 3686 C C . ALA B 1 48 ? 18.625 8.5 -31.25 1 84.69 48 ALA B C 1
ATOM 3688 O O . ALA B 1 48 ? 18.156 9.547 -30.797 1 84.69 48 ALA B O 1
ATOM 3689 N N . ALA B 1 49 ? 18.812 8.25 -32.469 1 87.75 49 ALA B N 1
ATOM 3690 C CA . ALA B 1 49 ? 18.453 9.258 -33.469 1 87.75 49 ALA B CA 1
ATOM 3691 C C . ALA B 1 49 ? 16.953 9.508 -33.5 1 87.75 49 ALA B C 1
ATOM 3693 O O . ALA B 1 49 ? 16.516 10.656 -33.594 1 87.75 49 ALA B O 1
ATOM 3694 N N . SER B 1 50 ? 16.297 8.445 -33.406 1 85.62 50 SER B N 1
ATOM 3695 C CA . SER B 1 50 ? 14.836 8.555 -33.406 1 85.62 50 SER B CA 1
ATOM 3696 C C . SER B 1 50 ? 14.352 9.344 -32.188 1 85.62 50 SER B C 1
ATOM 3698 O O . SER B 1 50 ? 13.477 10.211 -32.312 1 85.62 50 SER B O 1
ATOM 3700 N N . ILE B 1 51 ? 14.867 9.055 -31.047 1 80.38 51 ILE B N 1
ATOM 3701 C CA . ILE B 1 51 ? 14.477 9.75 -29.812 1 80.38 51 ILE B CA 1
ATOM 3702 C C . ILE B 1 51 ? 14.875 11.227 -29.922 1 80.38 51 ILE B C 1
ATOM 3704 O O . ILE B 1 51 ? 14.102 12.109 -29.547 1 80.38 51 ILE B O 1
ATOM 3708 N N . SER B 1 52 ? 16.031 11.484 -30.469 1 84.62 52 SER B N 1
ATOM 3709 C CA . SER B 1 52 ? 16.5 12.852 -30.672 1 84.62 52 SER B CA 1
ATOM 3710 C C . SER B 1 52 ? 15.523 13.633 -31.547 1 84.62 52 SER B C 1
ATOM 3712 O O . SER B 1 52 ? 15.18 14.773 -31.25 1 84.62 52 SER B O 1
ATOM 3714 N N . ALA B 1 53 ? 15.102 13.008 -32.531 1 85.19 53 ALA B N 1
ATOM 3715 C CA . ALA B 1 53 ? 14.195 13.641 -33.5 1 85.19 53 ALA B CA 1
ATOM 3716 C C . ALA B 1 53 ? 12.812 13.852 -32.875 1 85.19 53 ALA B C 1
ATOM 3718 O O . ALA B 1 53 ? 12.234 14.938 -33 1 85.19 53 ALA B O 1
ATOM 3719 N N . ASN B 1 54 ? 12.352 12.82 -32.219 1 79.75 54 ASN B N 1
ATOM 3720 C CA . ASN B 1 54 ? 11 12.836 -31.688 1 79.75 54 ASN B CA 1
ATOM 3721 C C . ASN B 1 54 ? 10.875 13.844 -30.547 1 79.75 54 ASN B C 1
ATOM 3723 O O . ASN B 1 54 ? 9.836 14.492 -30.391 1 79.75 54 ASN B O 1
ATOM 3727 N N . LEU B 1 55 ? 11.898 13.969 -29.719 1 80.38 55 LEU B N 1
ATOM 3728 C CA . LEU B 1 55 ? 11.812 14.812 -28.531 1 80.38 55 LEU B CA 1
ATOM 3729 C C . LEU B 1 55 ? 12.555 16.125 -28.75 1 80.38 55 LEU B C 1
ATOM 3731 O O . LEU B 1 55 ? 12.586 16.984 -27.875 1 80.38 55 LEU B O 1
ATOM 3735 N N . SER B 1 56 ? 13.078 16.297 -29.875 1 83.56 56 SER B N 1
ATOM 3736 C CA . SER B 1 56 ? 13.836 17.5 -30.234 1 83.56 56 SER B CA 1
ATOM 3737 C C . SER B 1 56 ? 14.938 17.781 -29.219 1 83.56 56 SER B C 1
ATOM 3739 O O . SER B 1 56 ? 15.055 18.891 -28.719 1 83.56 56 SER B O 1
ATOM 3741 N N . ILE B 1 57 ? 15.555 16.641 -28.875 1 82.25 57 ILE B N 1
ATOM 3742 C CA . ILE B 1 57 ? 16.719 16.75 -27.984 1 82.25 57 ILE B CA 1
ATOM 3743 C C . ILE B 1 57 ? 17.953 16.234 -28.688 1 82.25 57 ILE B C 1
ATOM 3745 O O . ILE B 1 57 ? 17.859 15.508 -29.688 1 82.25 57 ILE B O 1
ATOM 3749 N N . SER B 1 58 ? 19.125 16.812 -28.188 1 87.19 58 SER B N 1
ATOM 3750 C CA . SER B 1 58 ? 20.406 16.422 -28.781 1 87.19 58 SER B CA 1
ATOM 3751 C C . SER B 1 58 ? 21.172 15.477 -27.875 1 87.19 58 SER B C 1
ATOM 3753 O O . SER B 1 58 ? 21.219 15.672 -26.656 1 87.19 58 SER B O 1
ATOM 3755 N N . ALA B 1 59 ? 21.734 14.422 -28.516 1 84.25 59 ALA B N 1
ATOM 3756 C CA . ALA B 1 59 ? 22.578 13.461 -27.797 1 84.25 59 ALA B CA 1
ATOM 3757 C C . ALA B 1 59 ? 23.938 14.062 -27.453 1 84.25 59 ALA B C 1
ATOM 3759 O O . ALA B 1 59 ? 24.656 13.539 -26.594 1 84.25 59 ALA B O 1
ATOM 3760 N N . THR B 1 60 ? 24.266 15.242 -28.031 1 86.31 60 THR B N 1
ATOM 3761 C CA . THR B 1 60 ? 25.625 15.742 -27.906 1 86.31 60 THR B CA 1
ATOM 3762 C C . THR B 1 60 ? 25.641 17.094 -27.188 1 86.31 60 THR B C 1
ATOM 3764 O O . THR B 1 60 ? 26.703 17.641 -26.891 1 86.31 60 THR B O 1
ATOM 3767 N N . ASP B 1 61 ? 24.469 17.562 -26.922 1 85.38 61 ASP B N 1
ATOM 3768 C CA . ASP B 1 61 ? 24.406 18.844 -26.25 1 85.38 61 ASP B CA 1
ATOM 3769 C C . ASP B 1 61 ? 25.062 18.781 -24.875 1 85.38 61 ASP B C 1
ATOM 3771 O O . ASP B 1 61 ? 24.922 17.781 -24.156 1 85.38 61 ASP B O 1
ATOM 3775 N N . ARG B 1 62 ? 25.859 19.719 -24.469 1 82.19 62 ARG B N 1
ATOM 3776 C CA . ARG B 1 62 ? 26.531 19.828 -23.188 1 82.19 62 ARG B CA 1
ATOM 3777 C C . ARG B 1 62 ? 26.172 21.125 -22.484 1 82.19 62 ARG B C 1
ATOM 3779 O O . ARG B 1 62 ? 25.875 22.141 -23.141 1 82.19 62 ARG B O 1
ATOM 3786 N N . ASP B 1 63 ? 26.078 21.094 -21.172 1 68 63 ASP B N 1
ATOM 3787 C CA . ASP B 1 63 ? 25.797 22.297 -20.391 1 68 63 ASP B CA 1
ATOM 3788 C C . ASP B 1 63 ? 27.062 23.156 -20.25 1 68 63 ASP B C 1
ATOM 3790 O O . ASP B 1 63 ? 28.078 22.891 -20.906 1 68 63 ASP B O 1
ATOM 3794 N N . SER B 1 64 ? 26.859 24.297 -19.484 1 69.06 64 SER B N 1
ATOM 3795 C CA . SER B 1 64 ? 27.938 25.266 -19.359 1 69.06 64 SER B CA 1
ATOM 3796 C C . SER B 1 64 ? 29.172 24.641 -18.688 1 69.06 64 SER B C 1
ATOM 3798 O O . SER B 1 64 ? 30.297 25.125 -18.875 1 69.06 64 SER B O 1
ATOM 3800 N N . ALA B 1 65 ? 28.953 23.547 -18.062 1 63.56 65 ALA B N 1
ATOM 3801 C CA . ALA B 1 65 ? 30.031 22.859 -17.359 1 63.56 65 ALA B CA 1
ATOM 3802 C C . ALA B 1 65 ? 30.641 21.766 -18.219 1 63.56 65 ALA B C 1
ATOM 3804 O O . ALA B 1 65 ? 31.562 21.078 -17.797 1 63.56 65 ALA B O 1
ATOM 3805 N N . GLY B 1 66 ? 30.141 21.609 -19.469 1 72.12 66 GLY B N 1
ATOM 3806 C CA . GLY B 1 66 ? 30.656 20.609 -20.391 1 72.12 66 GLY B CA 1
ATOM 3807 C C . GLY B 1 66 ? 30.031 19.234 -20.188 1 72.12 66 GLY B C 1
ATOM 3808 O O . GLY B 1 66 ? 30.469 18.266 -20.812 1 72.12 66 GLY B O 1
ATOM 3809 N N . THR B 1 67 ? 29.109 19.125 -19.297 1 67.62 67 THR B N 1
ATOM 3810 C CA . THR B 1 67 ? 28.453 17.859 -19.031 1 67.62 67 THR B CA 1
ATOM 3811 C C . THR B 1 67 ? 27.312 17.609 -20.031 1 67.62 67 THR B C 1
ATOM 3813 O O . THR B 1 67 ? 26.578 18.531 -20.375 1 67.62 67 THR B O 1
ATOM 3816 N N . LEU B 1 68 ? 27.328 16.328 -20.5 1 74.12 68 LEU B N 1
ATOM 3817 C CA . LEU B 1 68 ? 26.266 15.984 -21.422 1 74.12 68 LEU B CA 1
ATOM 3818 C C . LEU B 1 68 ? 24.891 16.25 -20.781 1 74.12 68 LEU B C 1
ATOM 3820 O O . LEU B 1 68 ? 24.656 15.852 -19.641 1 74.12 68 LEU B O 1
ATOM 3824 N N . VAL B 1 69 ? 24.062 16.891 -21.609 1 70.88 69 VAL B N 1
ATOM 3825 C CA . VAL B 1 69 ? 22.719 17.188 -21.156 1 70.88 69 VAL B CA 1
ATOM 3826 C C . VAL B 1 69 ? 21.891 15.906 -21.109 1 70.88 69 VAL B C 1
ATOM 3828 O O . VAL B 1 69 ? 21.078 15.711 -20.203 1 70.88 69 VAL B O 1
ATOM 3831 N N . ASN B 1 70 ? 22.078 15.031 -22.109 1 76.44 70 ASN B N 1
ATOM 3832 C CA . ASN B 1 70 ? 21.359 13.758 -22.203 1 76.44 70 ASN B CA 1
ATOM 3833 C C . ASN B 1 70 ? 22.328 12.578 -22.234 1 76.44 70 ASN B C 1
ATOM 3835 O O . ASN B 1 70 ? 22.516 11.953 -23.281 1 76.44 70 ASN B O 1
ATOM 3839 N N . PRO B 1 71 ? 22.859 12.297 -21.047 1 75.88 71 PRO B N 1
ATOM 3840 C CA . PRO B 1 71 ? 23.953 11.32 -21.016 1 75.88 71 PRO B CA 1
ATOM 3841 C C . PRO B 1 71 ? 23.484 9.906 -21.375 1 75.88 71 PRO B C 1
ATOM 3843 O O . PRO B 1 71 ? 24.297 9.055 -21.734 1 75.88 71 PRO B O 1
ATOM 3846 N N . PHE B 1 72 ? 22.172 9.641 -21.406 1 76.38 72 PHE B N 1
ATOM 3847 C CA . PHE B 1 72 ? 21.719 8.273 -21.641 1 76.38 72 PHE B CA 1
ATOM 3848 C C . PHE B 1 72 ? 21.172 8.125 -23.062 1 76.38 72 PHE B C 1
ATOM 3850 O O . PHE B 1 72 ? 20.75 7.035 -23.453 1 76.38 72 PHE B O 1
ATOM 3857 N N . LEU B 1 73 ? 21.281 9.203 -23.75 1 81.19 73 LEU B N 1
ATOM 3858 C CA . LEU B 1 73 ? 20.797 9.172 -25.125 1 81.19 73 LEU B CA 1
ATOM 3859 C C . LEU B 1 73 ? 21.922 8.734 -26.078 1 81.19 73 LEU B C 1
ATOM 3861 O O . LEU B 1 73 ? 22.5 9.57 -26.781 1 81.19 73 LEU B O 1
ATOM 3865 N N . HIS B 1 74 ? 22.203 7.5 -26.078 1 81.94 74 HIS B N 1
ATOM 3866 C CA . HIS B 1 74 ? 23.234 6.914 -26.922 1 81.94 74 HIS B CA 1
ATOM 3867 C C . HIS B 1 74 ? 22.938 5.453 -27.234 1 81.94 74 HIS B C 1
ATOM 3869 O O . HIS B 1 74 ? 22.062 4.848 -26.594 1 81.94 74 HIS B O 1
ATOM 3875 N N . GLY B 1 75 ? 23.547 4.977 -28.281 1 80.31 75 GLY B N 1
ATOM 3876 C CA . GLY B 1 75 ? 23.469 3.549 -28.547 1 80.31 75 GLY B CA 1
ATOM 3877 C C . GLY B 1 75 ? 24.078 2.705 -27.438 1 80.31 75 GLY B C 1
ATOM 3878 O O . GLY B 1 75 ? 24.766 3.225 -26.562 1 80.31 75 GLY B O 1
ATOM 3879 N N . ALA B 1 76 ? 23.797 1.419 -27.453 1 82.12 76 ALA B N 1
ATOM 3880 C CA . ALA B 1 76 ? 24.219 0.484 -26.422 1 82.12 76 ALA B CA 1
ATOM 3881 C C . ALA B 1 76 ? 25.719 0.58 -26.156 1 82.12 76 ALA B C 1
ATOM 3883 O O . ALA B 1 76 ? 26.516 0.581 -27.109 1 82.12 76 ALA B O 1
ATOM 3884 N N . LEU B 1 77 ? 26.109 0.647 -24.906 1 82.06 77 LEU B N 1
ATOM 3885 C CA . LEU B 1 77 ? 27.516 0.648 -24.516 1 82.06 77 LEU B CA 1
ATOM 3886 C C . LEU B 1 77 ? 28.078 -0.768 -24.531 1 82.06 77 LEU B C 1
ATOM 3888 O O . LEU B 1 77 ? 27.344 -1.734 -24.297 1 82.06 77 LEU B O 1
ATOM 3892 N N . SER B 1 78 ? 29.422 -0.82 -24.875 1 81.62 78 SER B N 1
ATOM 3893 C CA . SER B 1 78 ? 30.078 -2.123 -24.859 1 81.62 78 SER B CA 1
ATOM 3894 C C . SER B 1 78 ? 30.922 -2.307 -23.594 1 81.62 78 SER B C 1
ATOM 3896 O O . SER B 1 78 ? 31.344 -3.42 -23.281 1 81.62 78 SER B O 1
ATOM 3898 N N . THR B 1 79 ? 31.062 -1.188 -22.891 1 84.38 79 THR B N 1
ATOM 3899 C CA . THR B 1 79 ? 31.875 -1.265 -21.672 1 84.38 79 THR B CA 1
ATOM 3900 C C . THR B 1 79 ? 31.266 -0.39 -20.562 1 84.38 79 THR B C 1
ATOM 3902 O O . THR B 1 79 ? 30.812 0.723 -20.828 1 84.38 79 THR B O 1
ATOM 3905 N N . PRO B 1 80 ? 31.266 -0.977 -19.375 1 81.81 80 PRO B N 1
ATOM 3906 C CA . PRO B 1 80 ? 30.703 -0.202 -18.266 1 81.81 80 PRO B CA 1
ATOM 3907 C C . PRO B 1 80 ? 31.703 0.792 -17.688 1 81.81 80 PRO B C 1
ATOM 3909 O O . PRO B 1 80 ? 32.906 0.62 -17.844 1 81.81 80 PRO B O 1
ATOM 3912 N N . ARG B 1 81 ? 31.141 1.804 -17.109 1 69.94 81 ARG B N 1
ATOM 3913 C CA . ARG B 1 81 ? 31.969 2.768 -16.406 1 69.94 81 ARG B CA 1
ATOM 3914 C C . ARG B 1 81 ? 32.625 2.129 -15.188 1 69.94 81 ARG B C 1
ATOM 3916 O O . ARG B 1 81 ? 33.781 2.467 -14.836 1 69.94 81 ARG B O 1
ATOM 3923 N N . PHE B 1 82 ? 31.906 1.224 -14.555 1 73.25 82 PHE B N 1
ATOM 3924 C CA . PHE B 1 82 ? 32.406 0.526 -13.375 1 73.25 82 PHE B CA 1
ATOM 3925 C C . PHE B 1 82 ? 32.438 -0.98 -13.609 1 73.25 82 PHE B C 1
ATOM 3927 O O . PHE B 1 82 ? 31.609 -1.51 -14.359 1 73.25 82 PHE B O 1
ATOM 3934 N N . ARG B 1 83 ? 33.438 -1.596 -12.953 1 78.5 83 ARG B N 1
ATOM 3935 C CA . ARG B 1 83 ? 33.562 -3.043 -13.094 1 78.5 83 ARG B CA 1
ATOM 3936 C C . ARG B 1 83 ? 32.844 -3.768 -11.953 1 78.5 83 ARG B C 1
ATOM 3938 O O . ARG B 1 83 ? 32.75 -3.244 -10.836 1 78.5 83 ARG B O 1
ATOM 3945 N N . VAL B 1 84 ? 32.312 -4.926 -12.234 1 83.06 84 VAL B N 1
ATOM 3946 C CA . VAL B 1 84 ? 31.781 -5.82 -11.203 1 83.06 84 VAL B CA 1
ATOM 3947 C C . VAL B 1 84 ? 32.906 -6.676 -10.641 1 83.06 84 VAL B C 1
ATOM 3949 O O . VAL B 1 84 ? 33.469 -7.512 -11.352 1 83.06 84 VAL B O 1
ATOM 3952 N N . ASN B 1 85 ? 33.281 -6.32 -9.445 1 81.56 85 ASN B N 1
ATOM 3953 C CA . ASN B 1 85 ? 34.312 -7.078 -8.773 1 81.56 85 ASN B CA 1
ATOM 3954 C C . ASN B 1 85 ? 33.781 -7.832 -7.562 1 81.56 85 ASN B C 1
ATOM 3956 O O . ASN B 1 85 ? 33.719 -7.281 -6.461 1 81.56 85 ASN B O 1
ATOM 3960 N N . ASP B 1 86 ? 33.375 -9.086 -7.746 1 84.06 86 ASP B N 1
ATOM 3961 C CA . ASP B 1 86 ? 32.875 -9.969 -6.691 1 84.06 86 ASP B CA 1
ATOM 3962 C C . ASP B 1 86 ? 33.75 -11.203 -6.555 1 84.06 86 ASP B C 1
ATOM 3964 O O . ASP B 1 86 ? 33.781 -12.055 -7.441 1 84.06 86 ASP B O 1
ATOM 3968 N N . ALA B 1 87 ? 34.438 -11.219 -5.359 1 83.31 87 ALA B N 1
ATOM 3969 C CA . ALA B 1 87 ? 35.344 -12.32 -5.125 1 83.31 87 ALA B CA 1
ATOM 3970 C C . ALA B 1 87 ? 34.625 -13.664 -5.191 1 83.31 87 ALA B C 1
ATOM 3972 O O . ALA B 1 87 ? 35.25 -14.672 -5.559 1 83.31 87 ALA B O 1
ATOM 3973 N N . ARG B 1 88 ? 33.406 -13.734 -4.945 1 90.19 88 ARG B N 1
ATOM 3974 C CA . ARG B 1 88 ? 32.656 -14.984 -4.949 1 90.19 88 ARG B CA 1
ATOM 3975 C C . ARG B 1 88 ? 32.531 -15.547 -6.363 1 90.19 88 ARG B C 1
ATOM 3977 O O . ARG B 1 88 ? 32.469 -16.766 -6.547 1 90.19 88 ARG B O 1
ATOM 3984 N N . THR B 1 89 ? 32.5 -14.648 -7.367 1 92.19 89 THR B N 1
ATOM 3985 C CA . THR B 1 89 ? 32.281 -15.062 -8.75 1 92.19 89 THR B CA 1
ATOM 3986 C C . THR B 1 89 ? 33.625 -15.328 -9.453 1 92.19 89 THR B C 1
ATOM 3988 O O . THR B 1 89 ? 33.625 -15.789 -10.594 1 92.19 89 THR B O 1
ATOM 3991 N N . ALA B 1 90 ? 34.719 -15.062 -8.805 1 89.44 90 ALA B N 1
ATOM 3992 C CA . ALA B 1 90 ? 36.062 -15.258 -9.391 1 89.44 90 ALA B CA 1
ATOM 3993 C C . ALA B 1 90 ? 36.5 -16.719 -9.258 1 89.44 90 ALA B C 1
ATOM 3995 O O . ALA B 1 90 ? 37.531 -17.109 -9.82 1 89.44 90 ALA B O 1
ATOM 3996 N N . ARG B 1 91 ? 35.688 -17.484 -8.633 1 90.5 91 ARG B N 1
ATOM 3997 C CA . ARG B 1 91 ? 36.031 -18.891 -8.453 1 90.5 91 ARG B CA 1
ATOM 3998 C C . ARG B 1 91 ? 35.812 -19.672 -9.75 1 90.5 91 ARG B C 1
ATOM 4000 O O . ARG B 1 91 ? 35.219 -19.156 -10.703 1 90.5 91 ARG B O 1
ATOM 4007 N N . ALA B 1 92 ? 36.25 -20.938 -9.672 1 91.31 92 ALA B N 1
ATOM 4008 C CA . ALA B 1 92 ? 36.094 -21.781 -10.852 1 91.31 92 ALA B CA 1
ATOM 4009 C C . ALA B 1 92 ? 34.625 -22.047 -11.172 1 91.31 92 ALA B C 1
ATOM 4011 O O . ALA B 1 92 ? 33.812 -22.203 -10.258 1 91.31 92 ALA B O 1
ATOM 4012 N N . ARG B 1 93 ? 34.312 -22.078 -12.516 1 89.62 93 ARG B N 1
ATOM 4013 C CA . ARG B 1 93 ? 32.938 -22.234 -12.977 1 89.62 93 ARG B CA 1
ATOM 4014 C C . ARG B 1 93 ? 32.312 -23.516 -12.43 1 89.62 93 ARG B C 1
ATOM 4016 O O . ARG B 1 93 ? 31.125 -23.547 -12.141 1 89.62 93 ARG B O 1
ATOM 4023 N N . ASP B 1 94 ? 33.094 -24.547 -12.258 1 90.06 94 ASP B N 1
ATOM 4024 C CA . ASP B 1 94 ? 32.594 -25.844 -11.812 1 90.06 94 ASP B CA 1
ATOM 4025 C C . ASP B 1 94 ? 32.25 -25.812 -10.32 1 90.06 94 ASP B C 1
ATOM 4027 O O . ASP B 1 94 ? 31.641 -26.734 -9.797 1 90.06 94 ASP B O 1
ATOM 4031 N N . GLU B 1 95 ? 32.594 -24.719 -9.703 1 93.12 95 GLU B N 1
ATOM 4032 C CA . GLU B 1 95 ? 32.281 -24.547 -8.289 1 93.12 95 GLU B CA 1
ATOM 4033 C C . GLU B 1 95 ? 31.047 -23.656 -8.109 1 93.12 95 GLU B C 1
ATOM 4035 O O . GLU B 1 95 ? 30.531 -23.5 -7 1 93.12 95 GLU B O 1
ATOM 4040 N N . LEU B 1 96 ? 30.641 -23.062 -9.211 1 95.5 96 LEU B N 1
ATOM 4041 C CA . LEU B 1 96 ? 29.594 -22.047 -9.125 1 95.5 96 LEU B CA 1
ATOM 4042 C C . LEU B 1 96 ? 28.344 -22.516 -9.867 1 95.5 96 LEU B C 1
ATOM 4044 O O . LEU B 1 96 ? 28.438 -23.094 -10.953 1 95.5 96 LEU B O 1
ATOM 4048 N N . PHE B 1 97 ? 27.203 -22.297 -9.234 1 95.44 97 PHE B N 1
ATOM 4049 C CA . PHE B 1 97 ? 25.891 -22.5 -9.828 1 95.44 97 PHE B CA 1
ATOM 4050 C C . PHE B 1 97 ? 25.719 -23.953 -10.281 1 95.44 97 PHE B C 1
ATOM 4052 O O . PHE B 1 97 ? 25.266 -24.203 -11.398 1 95.44 97 PHE B O 1
ATOM 4059 N N . GLN B 1 98 ? 26.234 -24.781 -9.422 1 92.12 98 GLN B N 1
ATOM 4060 C CA . GLN B 1 98 ? 26.031 -26.203 -9.633 1 92.12 98 GLN B CA 1
ATOM 4061 C C . GLN B 1 98 ? 24.719 -26.688 -9.008 1 92.12 98 GLN B C 1
ATOM 4063 O O . GLN B 1 98 ? 24.172 -26.016 -8.141 1 92.12 98 GLN B O 1
ATOM 4068 N N . SER B 1 99 ? 24.219 -27.859 -9.414 1 88.19 99 SER B N 1
ATOM 4069 C CA . SER B 1 99 ? 22.906 -28.359 -9.016 1 88.19 99 SER B CA 1
ATOM 4070 C C . SER B 1 99 ? 22.828 -28.578 -7.508 1 88.19 99 SER B C 1
ATOM 4072 O O . SER B 1 99 ? 21.75 -28.484 -6.918 1 88.19 99 SER B O 1
ATOM 4074 N N . ASP B 1 100 ? 23.953 -28.797 -6.875 1 89.06 100 ASP B N 1
ATOM 4075 C CA . ASP B 1 100 ? 23.969 -29.078 -5.441 1 89.06 100 ASP B CA 1
ATOM 4076 C C . ASP B 1 100 ? 23.953 -27.781 -4.625 1 89.06 100 ASP B C 1
ATOM 4078 O O . ASP B 1 100 ? 23.859 -27.828 -3.396 1 89.06 100 ASP B O 1
ATOM 4082 N N . CYS B 1 101 ? 24.016 -26.609 -5.242 1 89.5 101 CYS B N 1
ATOM 4083 C CA . CYS B 1 101 ? 24.031 -25.344 -4.523 1 89.5 101 CYS B CA 1
ATOM 4084 C C . CYS B 1 101 ? 22.906 -24.438 -4.992 1 89.5 101 CYS B C 1
ATOM 4086 O O . CYS B 1 101 ? 22.922 -23.234 -4.719 1 89.5 101 CYS B O 1
ATOM 4088 N N . MET B 1 102 ? 22.062 -24.875 -5.824 1 88.12 102 MET B N 1
ATOM 4089 C CA . MET B 1 102 ? 20.906 -24.125 -6.305 1 88.12 102 MET B CA 1
ATOM 4090 C C . MET B 1 102 ? 19.609 -24.891 -6.031 1 88.12 102 MET B C 1
ATOM 4092 O O . MET B 1 102 ? 19.625 -26.109 -5.93 1 88.12 102 MET B O 1
ATOM 4096 N N . PRO B 1 103 ? 18.531 -24.109 -5.852 1 83.12 103 PRO B N 1
ATOM 4097 C CA . PRO B 1 103 ? 17.25 -24.812 -5.824 1 83.12 103 PRO B CA 1
ATOM 4098 C C . PRO B 1 103 ? 17.031 -25.688 -7.062 1 83.12 103 PRO B C 1
ATOM 4100 O O . PRO B 1 103 ? 17.531 -25.375 -8.141 1 83.12 103 PRO B O 1
ATOM 4103 N N . SER B 1 104 ? 16.281 -26.797 -6.918 1 82.38 104 SER B N 1
ATOM 4104 C CA . SER B 1 104 ? 16.125 -27.812 -7.953 1 82.38 104 SER B CA 1
ATOM 4105 C C . SER B 1 104 ? 15.5 -27.219 -9.219 1 82.38 104 SER B C 1
ATOM 4107 O O . SER B 1 104 ? 15.734 -27.719 -10.32 1 82.38 104 SER B O 1
ATOM 4109 N N . ASP B 1 105 ? 14.766 -26.188 -9.094 1 84 105 ASP B N 1
ATOM 4110 C CA . ASP B 1 105 ? 14.07 -25.656 -10.266 1 84 105 ASP B CA 1
ATOM 4111 C C . ASP B 1 105 ? 14.766 -24.406 -10.789 1 84 105 ASP B C 1
ATOM 4113 O O . ASP B 1 105 ? 14.219 -23.688 -11.633 1 84 105 ASP B O 1
ATOM 4117 N N . SER B 1 106 ? 15.969 -24.172 -10.344 1 90.25 106 SER B N 1
ATOM 4118 C CA . SER B 1 106 ? 16.688 -22.969 -10.75 1 90.25 106 SER B CA 1
ATOM 4119 C C . SER B 1 106 ? 17.625 -23.25 -11.93 1 90.25 106 SER B C 1
ATOM 4121 O O . SER B 1 106 ? 18.031 -24.391 -12.141 1 90.25 106 SER B O 1
ATOM 4123 N N . VAL B 1 107 ? 17.859 -22.281 -12.758 1 92 107 VAL B N 1
ATOM 4124 C CA . VAL B 1 107 ? 18.766 -22.344 -13.898 1 92 107 VAL B CA 1
ATOM 4125 C C . VAL B 1 107 ? 19.625 -21.078 -13.93 1 92 107 VAL B C 1
ATOM 4127 O O . VAL B 1 107 ? 19.141 -19.984 -13.664 1 92 107 VAL B O 1
ATOM 4130 N N . PHE B 1 108 ? 20.891 -21.297 -14.188 1 94.62 108 PHE B N 1
ATOM 4131 C CA . PHE B 1 108 ? 21.812 -20.188 -14.344 1 94.62 108 PHE B CA 1
ATOM 4132 C C . PHE B 1 108 ? 22.156 -19.953 -15.812 1 94.62 108 PHE B C 1
ATOM 4134 O O . PHE B 1 108 ? 22.469 -20.906 -16.531 1 94.62 108 PHE B O 1
ATOM 4141 N N . TYR B 1 109 ? 22.047 -18.703 -16.188 1 94.94 109 TYR B N 1
ATOM 4142 C CA . TYR B 1 109 ? 22.422 -18.266 -17.531 1 94.94 109 TYR B CA 1
ATOM 4143 C C . TYR B 1 109 ? 23.516 -17.203 -17.453 1 94.94 109 TYR B C 1
ATOM 4145 O O . TYR B 1 109 ? 23.234 -16.016 -17.312 1 94.94 109 TYR B O 1
ATOM 4153 N N . GLY B 1 110 ? 24.719 -17.641 -17.609 1 95.19 110 GLY B N 1
ATOM 4154 C CA . GLY B 1 110 ? 25.828 -16.703 -17.656 1 95.19 110 GLY B CA 1
ATOM 4155 C C . GLY B 1 110 ? 25.938 -15.977 -18.984 1 95.19 110 GLY B C 1
ATOM 4156 O O . GLY B 1 110 ? 25.188 -16.25 -19.922 1 95.19 110 GLY B O 1
ATOM 4157 N N . VAL B 1 111 ? 26.781 -15 -19 1 93.25 111 VAL B N 1
ATOM 4158 C CA . VAL B 1 111 ? 27 -14.258 -20.234 1 93.25 111 VAL B CA 1
ATOM 4159 C C . VAL B 1 111 ? 27.469 -15.211 -21.344 1 93.25 111 VAL B C 1
ATOM 4161 O O . VAL B 1 111 ? 28.422 -15.969 -21.156 1 93.25 111 VAL B O 1
ATOM 4164 N N . GLY B 1 112 ? 26.734 -15.25 -22.438 1 90 112 GLY B N 1
ATOM 4165 C CA . GLY B 1 112 ? 27.062 -16.141 -23.547 1 90 112 GLY B CA 1
ATOM 4166 C C . GLY B 1 112 ? 26.438 -17.516 -23.422 1 90 112 GLY B C 1
ATOM 4167 O O . GLY B 1 112 ? 26.766 -18.422 -24.172 1 90 112 GLY B O 1
ATOM 4168 N N . ALA B 1 113 ? 25.594 -17.672 -22.5 1 93.19 113 ALA B N 1
ATOM 4169 C CA . ALA B 1 113 ? 24.922 -18.969 -22.312 1 93.19 113 ALA B CA 1
ATOM 4170 C C . ALA B 1 113 ? 24.172 -19.375 -23.562 1 93.19 113 ALA B C 1
ATOM 4172 O O . ALA B 1 113 ? 23.625 -18.547 -24.281 1 93.19 113 ALA B O 1
ATOM 4173 N N . ARG B 1 114 ? 24.156 -20.672 -23.859 1 90.38 114 ARG B N 1
ATOM 4174 C CA . ARG B 1 114 ? 23.422 -21.266 -24.969 1 90.38 114 ARG B CA 1
ATOM 4175 C C . ARG B 1 114 ? 22.516 -22.391 -24.5 1 90.38 114 ARG B C 1
ATOM 4177 O O . ARG B 1 114 ? 22.859 -23.141 -23.594 1 90.38 114 ARG B O 1
ATOM 4184 N N . VAL B 1 115 ? 21.359 -22.422 -25.078 1 90.94 115 VAL B N 1
ATOM 4185 C CA . VAL B 1 115 ? 20.391 -23.469 -24.734 1 90.94 115 VAL B CA 1
ATOM 4186 C C . VAL B 1 115 ? 20.016 -24.25 -26 1 90.94 115 VAL B C 1
ATOM 4188 O O . VAL B 1 115 ? 20.172 -23.75 -27.109 1 90.94 115 VAL B O 1
ATOM 4191 N N . ASP B 1 116 ? 19.641 -25.453 -25.844 1 90.19 116 ASP B N 1
ATOM 4192 C CA . ASP B 1 116 ? 19.172 -26.25 -26.969 1 90.19 116 ASP B CA 1
ATOM 4193 C C . ASP B 1 116 ? 17.688 -25.969 -27.266 1 90.19 116 ASP B C 1
ATOM 4195 O O . ASP B 1 116 ? 17.109 -25.031 -26.703 1 90.19 116 ASP B O 1
ATOM 4199 N N . SER B 1 117 ? 17.109 -26.719 -28.203 1 83.44 117 SER B N 1
ATOM 4200 C CA . SER B 1 117 ? 15.742 -26.484 -28.656 1 83.44 117 SER B CA 1
ATOM 4201 C C . SER B 1 117 ? 14.734 -26.734 -27.547 1 83.44 117 SER B C 1
ATOM 4203 O O . SER B 1 117 ? 13.625 -26.188 -27.578 1 83.44 117 SER B O 1
ATOM 4205 N N . ASP B 1 118 ? 15.203 -27.547 -26.516 1 86.69 118 ASP B N 1
ATOM 4206 C CA . ASP B 1 118 ? 14.32 -27.859 -25.406 1 86.69 118 ASP B CA 1
ATOM 4207 C C . ASP B 1 118 ? 14.539 -26.891 -24.25 1 86.69 118 ASP B C 1
ATOM 4209 O O . ASP B 1 118 ? 13.844 -26.953 -23.234 1 86.69 118 ASP B O 1
ATOM 4213 N N . GLY B 1 119 ? 15.461 -26.016 -24.375 1 86.12 119 GLY B N 1
ATOM 4214 C CA . GLY B 1 119 ? 15.719 -25 -23.359 1 86.12 119 GLY B CA 1
ATOM 4215 C C . GLY B 1 119 ? 16.781 -25.422 -22.344 1 86.12 119 GLY B C 1
ATOM 4216 O O . GLY B 1 119 ? 17.016 -24.719 -21.359 1 86.12 119 GLY B O 1
ATOM 4217 N N . ASN B 1 120 ? 17.359 -26.578 -22.594 1 89.44 120 ASN B N 1
ATOM 4218 C CA . ASN B 1 120 ? 18.422 -27.031 -21.703 1 89.44 120 ASN B CA 1
ATOM 4219 C C . ASN B 1 120 ? 19.719 -26.266 -21.953 1 89.44 120 ASN B C 1
ATOM 4221 O O . ASN B 1 120 ? 20.078 -26 -23.094 1 89.44 120 ASN B O 1
ATOM 4225 N N . VAL B 1 121 ? 20.344 -26 -20.875 1 90.75 121 VAL B N 1
ATOM 4226 C CA . VAL B 1 121 ? 21.594 -25.234 -21 1 90.75 121 VAL B CA 1
ATOM 4227 C C . VAL B 1 121 ? 22.703 -26.141 -21.547 1 90.75 121 VAL B C 1
ATOM 4229 O O . VAL B 1 121 ? 23 -27.188 -20.969 1 90.75 121 VAL B O 1
ATOM 4232 N N . ILE B 1 122 ? 23.297 -25.766 -22.672 1 91.56 122 ILE B N 1
ATOM 4233 C CA . ILE B 1 122 ? 24.406 -26.516 -23.266 1 91.56 122 ILE B CA 1
ATOM 4234 C C . ILE B 1 122 ? 25.719 -25.844 -22.906 1 91.56 122 ILE B C 1
ATOM 4236 O O . ILE B 1 122 ? 26.75 -26.516 -22.766 1 91.56 122 ILE B O 1
ATOM 4240 N N . ASP B 1 123 ? 25.719 -24.578 -22.75 1 90.94 123 ASP B N 1
ATOM 4241 C CA . ASP B 1 123 ? 26.812 -23.75 -22.266 1 90.94 123 ASP B CA 1
ATOM 4242 C C . ASP B 1 123 ? 26.328 -22.75 -21.219 1 90.94 123 ASP B C 1
ATOM 4244 O O . ASP B 1 123 ? 25.516 -21.875 -21.516 1 90.94 123 ASP B O 1
ATOM 4248 N N . PRO B 1 124 ? 26.797 -22.859 -19.984 1 91.81 124 PRO B N 1
ATOM 4249 C CA . PRO B 1 124 ? 26.266 -22 -18.906 1 91.81 124 PRO B CA 1
ATOM 4250 C C . PRO B 1 124 ? 26.766 -20.562 -18.984 1 91.81 124 PRO B C 1
ATOM 4252 O O . PRO B 1 124 ? 26.234 -19.688 -18.312 1 91.81 124 PRO B O 1
ATOM 4255 N N . GLY B 1 125 ? 27.797 -20.312 -19.766 1 93.25 125 GLY B N 1
ATOM 4256 C CA . GLY B 1 125 ? 28.297 -18.953 -19.969 1 93.25 125 GLY B CA 1
ATOM 4257 C C . GLY B 1 125 ? 29.203 -18.484 -18.844 1 93.25 125 GLY B C 1
ATOM 4258 O O . GLY B 1 125 ? 29.484 -19.234 -17.906 1 93.25 125 GLY B O 1
ATOM 4259 N N . ARG B 1 126 ? 29.688 -17.266 -18.922 1 93.94 126 ARG B N 1
ATOM 4260 C CA . ARG B 1 126 ? 30.641 -16.672 -18 1 93.94 126 ARG B CA 1
ATOM 4261 C C . ARG B 1 126 ? 29.938 -16.078 -16.781 1 93.94 126 ARG B C 1
ATOM 4263 O O . ARG B 1 126 ? 28.875 -15.469 -16.922 1 93.94 126 ARG B O 1
ATOM 4270 N N . VAL B 1 127 ? 30.609 -16.203 -15.633 1 93.88 127 VAL B N 1
ATOM 4271 C CA . VAL B 1 127 ? 30.047 -15.688 -14.391 1 93.88 127 VAL B CA 1
ATOM 4272 C C . VAL B 1 127 ? 30.844 -14.469 -13.93 1 93.88 127 VAL B C 1
ATOM 4274 O O . VAL B 1 127 ? 30.281 -13.422 -13.625 1 93.88 127 VAL B O 1
ATOM 4277 N N . ASN B 1 128 ? 32.125 -14.625 -13.984 1 93 128 ASN B N 1
ATOM 4278 C CA . ASN B 1 128 ? 33.031 -13.625 -13.398 1 93 128 ASN B CA 1
ATOM 4279 C C . ASN B 1 128 ? 32.906 -12.281 -14.109 1 93 128 ASN B C 1
ATOM 4281 O O . ASN B 1 128 ? 32.875 -12.219 -15.336 1 93 128 ASN B O 1
ATOM 4285 N N . GLY B 1 129 ? 32.719 -11.281 -13.273 1 90.5 129 GLY B N 1
ATOM 4286 C CA . GLY B 1 129 ? 32.688 -9.922 -13.805 1 90.5 129 GLY B CA 1
ATOM 4287 C C . GLY B 1 129 ? 31.297 -9.516 -14.289 1 90.5 129 GLY B C 1
ATOM 4288 O O . GLY B 1 129 ? 31.125 -8.406 -14.789 1 90.5 129 GLY B O 1
ATOM 4289 N N . THR B 1 130 ? 30.344 -10.352 -14.172 1 92.88 130 THR B N 1
ATOM 4290 C CA . THR B 1 130 ? 29 -10.055 -14.664 1 92.88 130 THR B CA 1
ATOM 4291 C C . THR B 1 130 ? 28.094 -9.617 -13.523 1 92.88 130 THR B C 1
ATOM 4293 O O . THR B 1 130 ? 28.359 -9.914 -12.359 1 92.88 130 THR B O 1
ATOM 4296 N N . LEU B 1 131 ? 27.094 -8.781 -13.828 1 92.75 131 LEU B N 1
ATOM 4297 C CA . LEU B 1 131 ? 26 -8.5 -12.906 1 92.75 131 LEU B CA 1
ATOM 4298 C C . LEU B 1 131 ? 24.969 -9.617 -12.922 1 92.75 131 LEU B C 1
ATOM 4300 O O . LEU B 1 131 ? 24.297 -9.836 -13.938 1 92.75 131 LEU B O 1
ATOM 4304 N N . ILE B 1 132 ? 24.812 -10.297 -11.82 1 94.19 132 ILE B N 1
ATOM 4305 C CA . ILE B 1 132 ? 23.922 -11.453 -11.773 1 94.19 132 ILE B CA 1
ATOM 4306 C C . ILE B 1 132 ? 22.562 -11.039 -11.219 1 94.19 132 ILE B C 1
ATOM 4308 O O . ILE B 1 132 ? 22.438 -10.734 -10.031 1 94.19 132 ILE B O 1
ATOM 4312 N N . LEU B 1 133 ? 21.547 -11.094 -12.047 1 93 133 LEU B N 1
ATOM 4313 C CA . LEU B 1 133 ? 20.172 -10.734 -11.68 1 93 133 LEU B CA 1
ATOM 4314 C C . LEU B 1 133 ? 19.328 -11.977 -11.477 1 93 133 LEU B C 1
ATOM 4316 O O . LEU B 1 133 ? 19.359 -12.898 -12.289 1 93 133 LEU B O 1
ATOM 4320 N N . GLU B 1 134 ? 18.625 -11.938 -10.367 1 92.62 134 GLU B N 1
ATOM 4321 C CA . GLU B 1 134 ? 17.594 -12.969 -10.227 1 92.62 134 GLU B CA 1
ATOM 4322 C C . GLU B 1 134 ? 16.375 -12.656 -11.094 1 92.62 134 GLU B C 1
ATOM 4324 O O . GLU B 1 134 ? 15.961 -11.5 -11.203 1 92.62 134 GLU B O 1
ATOM 4329 N N . ILE B 1 135 ? 15.883 -13.68 -11.766 1 90.19 135 ILE B N 1
ATOM 4330 C CA . ILE B 1 135 ? 14.688 -13.539 -12.586 1 90.19 135 ILE B CA 1
ATOM 4331 C C . ILE B 1 135 ? 13.719 -14.68 -12.297 1 90.19 135 ILE B C 1
ATOM 4333 O O . ILE B 1 135 ? 14.078 -15.859 -12.422 1 90.19 135 ILE B O 1
ATOM 4337 N N . ASP B 1 136 ? 12.562 -14.312 -11.82 1 87.31 136 ASP B N 1
ATOM 4338 C CA . ASP B 1 136 ? 11.57 -15.336 -11.508 1 87.31 136 ASP B CA 1
ATOM 4339 C C . ASP B 1 136 ? 10.617 -15.555 -12.68 1 87.31 136 ASP B C 1
ATOM 4341 O O . ASP B 1 136 ? 10.633 -14.789 -13.648 1 87.31 136 ASP B O 1
ATOM 4345 N N . LYS B 1 137 ? 9.82 -16.562 -12.539 1 79.62 137 LYS B N 1
ATOM 4346 C CA . LYS B 1 137 ? 9.07 -17.062 -13.68 1 79.62 137 LYS B CA 1
ATOM 4347 C C . LYS B 1 137 ? 7.734 -16.344 -13.828 1 79.62 137 LYS B C 1
ATOM 4349 O O . LYS B 1 137 ? 7.094 -16.406 -14.883 1 79.62 137 LYS B O 1
ATOM 4354 N N . TRP B 1 138 ? 7.324 -15.664 -12.836 1 83.56 138 TRP B N 1
ATOM 4355 C CA . TRP B 1 138 ? 6.047 -14.992 -13.031 1 83.56 138 TRP B CA 1
ATOM 4356 C C . TRP B 1 138 ? 6.23 -13.703 -13.828 1 83.56 138 TRP B C 1
ATOM 4358 O O . TRP B 1 138 ? 7.309 -13.109 -13.82 1 83.56 138 TRP B O 1
ATOM 4368 N N . SER B 1 139 ? 5.281 -13.234 -14.516 1 83.75 139 SER B N 1
ATOM 4369 C CA . SER B 1 139 ? 5.352 -12.266 -15.609 1 83.75 139 SER B CA 1
ATOM 4370 C C . SER B 1 139 ? 5.902 -10.93 -15.125 1 83.75 139 SER B C 1
ATOM 4372 O O . SER B 1 139 ? 6.793 -10.352 -15.758 1 83.75 139 SER B O 1
ATOM 4374 N N . SER B 1 140 ? 5.367 -10.406 -14.031 1 87.44 140 SER B N 1
ATOM 4375 C CA . SER B 1 140 ? 5.781 -9.078 -13.594 1 87.44 140 SER B CA 1
ATOM 4376 C C . SER B 1 140 ? 7.258 -9.055 -13.203 1 87.44 140 SER B C 1
ATOM 4378 O O . SER B 1 140 ? 7.973 -8.102 -13.516 1 87.44 140 SER B O 1
ATOM 4380 N N . HIS B 1 141 ? 7.68 -10.141 -12.57 1 89.44 141 HIS B N 1
ATOM 4381 C CA . HIS B 1 141 ? 9.086 -10.234 -12.211 1 89.44 141 HIS B CA 1
ATOM 4382 C C . HIS B 1 141 ? 9.969 -10.336 -13.453 1 89.44 141 HIS B C 1
ATOM 4384 O O . HIS B 1 141 ? 10.984 -9.648 -13.555 1 89.44 141 HIS B O 1
ATOM 4390 N N . SER B 1 142 ? 9.594 -11.18 -14.359 1 87.88 142 SER B N 1
ATOM 4391 C CA . SER B 1 142 ? 10.352 -11.383 -15.586 1 87.88 142 SER B CA 1
ATOM 4392 C C . SER B 1 142 ? 10.461 -10.086 -16.391 1 87.88 142 SER B C 1
ATOM 4394 O O . SER B 1 142 ? 11.531 -9.742 -16.875 1 87.88 142 SER B O 1
ATOM 4396 N N . LEU B 1 143 ? 9.391 -9.461 -16.422 1 87.62 143 LEU B N 1
ATOM 4397 C CA . LEU B 1 143 ? 9.352 -8.219 -17.172 1 87.62 143 LEU B CA 1
ATOM 4398 C C . LEU B 1 143 ? 10.258 -7.168 -16.531 1 87.62 143 LEU B C 1
ATOM 4400 O O . LEU B 1 143 ? 11.078 -6.551 -17.203 1 87.62 143 LEU B O 1
ATOM 4404 N N . SER B 1 144 ? 10.062 -6.973 -15.219 1 89.06 144 SER B N 1
ATOM 4405 C CA . SER B 1 144 ? 10.836 -5.945 -14.531 1 89.06 144 SER B CA 1
ATOM 4406 C C . SER B 1 144 ? 12.328 -6.285 -14.523 1 89.06 144 SER B C 1
ATOM 4408 O O . SER B 1 144 ? 13.172 -5.402 -14.695 1 89.06 144 SER B O 1
ATOM 4410 N N . SER B 1 145 ? 12.648 -7.539 -14.344 1 89.88 145 SER B N 1
ATOM 4411 C CA . SER B 1 145 ? 14.047 -7.969 -14.352 1 89.88 145 SER B CA 1
ATOM 4412 C C . SER B 1 145 ? 14.672 -7.785 -15.727 1 89.88 145 SER B C 1
ATOM 4414 O O . SER B 1 145 ? 15.82 -7.359 -15.844 1 89.88 145 SER B O 1
ATOM 4416 N N . THR B 1 146 ? 13.953 -8.117 -16.75 1 89.69 146 THR B N 1
ATOM 4417 C CA . THR B 1 146 ? 14.453 -7.949 -18.109 1 89.69 146 THR B CA 1
ATOM 4418 C C . THR B 1 146 ? 14.695 -6.473 -18.422 1 89.69 146 THR B C 1
ATOM 4420 O O . THR B 1 146 ? 15.695 -6.117 -19.047 1 89.69 146 THR B O 1
ATOM 4423 N N . LEU B 1 147 ? 13.805 -5.703 -17.984 1 86.81 147 LEU B N 1
ATOM 4424 C CA . LEU B 1 147 ? 13.977 -4.266 -18.172 1 86.81 147 LEU B CA 1
ATOM 4425 C C . LEU B 1 147 ? 15.242 -3.773 -17.484 1 86.81 147 LEU B C 1
ATOM 4427 O O . LEU B 1 147 ? 16.016 -3.01 -18.078 1 86.81 147 LEU B O 1
ATOM 4431 N N . LEU B 1 148 ? 15.43 -4.164 -16.266 1 88.62 148 LEU B N 1
ATOM 4432 C CA . LEU B 1 148 ? 16.656 -3.787 -15.578 1 88.62 148 LEU B CA 1
ATOM 4433 C C . LEU B 1 148 ? 17.891 -4.289 -16.328 1 88.62 148 LEU B C 1
ATOM 4435 O O . LEU B 1 148 ? 18.891 -3.578 -16.438 1 88.62 148 LEU B O 1
ATOM 4439 N N . ALA B 1 149 ? 17.781 -5.453 -16.844 1 90.56 149 ALA B N 1
ATOM 4440 C CA . ALA B 1 149 ? 18.906 -6.039 -17.578 1 90.56 149 ALA B CA 1
ATOM 4441 C C . ALA B 1 149 ? 19.219 -5.223 -18.828 1 90.56 149 ALA B C 1
ATOM 4443 O O . ALA B 1 149 ? 20.391 -4.996 -19.141 1 90.56 149 ALA B O 1
ATOM 4444 N N . ILE B 1 150 ? 18.234 -4.871 -19.531 1 87.81 150 ILE B N 1
ATOM 4445 C CA . ILE B 1 150 ? 18.406 -4.051 -20.719 1 87.81 150 ILE B CA 1
ATOM 4446 C C . ILE B 1 150 ? 19.094 -2.738 -20.344 1 87.81 150 ILE B C 1
ATOM 4448 O O . ILE B 1 150 ? 20.062 -2.326 -21 1 87.81 150 ILE B O 1
ATOM 4452 N N . LEU B 1 151 ? 18.656 -2.1 -19.266 1 85.44 151 LEU B N 1
ATOM 4453 C CA . LEU B 1 151 ? 19.25 -0.842 -18.844 1 85.44 151 LEU B CA 1
ATOM 4454 C C . LEU B 1 151 ? 20.703 -1.052 -18.391 1 85.44 151 LEU B C 1
ATOM 4456 O O . LEU B 1 151 ? 21.578 -0.279 -18.766 1 85.44 151 LEU B O 1
ATOM 4460 N N . ALA B 1 152 ? 20.922 -2.078 -17.656 1 86.94 152 ALA B N 1
ATOM 4461 C CA . ALA B 1 152 ? 22.25 -2.363 -17.141 1 86.94 152 ALA B CA 1
ATOM 4462 C C . ALA B 1 152 ? 23.219 -2.668 -18.281 1 86.94 152 ALA B C 1
ATOM 4464 O O . ALA B 1 152 ? 24.344 -2.145 -18.297 1 86.94 152 ALA B O 1
ATOM 4465 N N . GLN B 1 153 ? 22.766 -3.438 -19.172 1 88.44 153 GLN B N 1
ATOM 4466 C CA . GLN B 1 153 ? 23.672 -3.904 -20.203 1 88.44 153 GLN B CA 1
ATOM 4467 C C . GLN B 1 153 ? 23.812 -2.873 -21.328 1 88.44 153 GLN B C 1
ATOM 4469 O O . GLN B 1 153 ? 24.938 -2.555 -21.75 1 88.44 153 GLN B O 1
ATOM 4474 N N . GLU B 1 154 ? 22.734 -2.383 -21.75 1 85.62 154 GLU B N 1
ATOM 4475 C CA . GLU B 1 154 ? 22.781 -1.574 -22.953 1 85.62 154 GLU B CA 1
ATOM 4476 C C . GLU B 1 154 ? 23.016 -0.103 -22.641 1 85.62 154 GLU B C 1
ATOM 4478 O O . GLU B 1 154 ? 23.719 0.595 -23.375 1 85.62 154 GLU B O 1
ATOM 4483 N N . LEU B 1 155 ? 22.484 0.356 -21.609 1 81.75 155 LEU B N 1
ATOM 4484 C CA . LEU B 1 155 ? 22.656 1.764 -21.266 1 81.75 155 LEU B CA 1
ATOM 4485 C C . LEU B 1 155 ? 23.922 1.979 -20.453 1 81.75 155 LEU B C 1
ATOM 4487 O O . LEU B 1 155 ? 24.594 3.01 -20.594 1 81.75 155 LEU B O 1
ATOM 4491 N N . LEU B 1 156 ? 24.266 0.999 -19.594 1 82.38 156 LEU B N 1
ATOM 4492 C CA . LEU B 1 156 ? 25.375 1.227 -18.656 1 82.38 156 LEU B CA 1
ATOM 4493 C C . LEU B 1 156 ? 26.578 0.37 -19.016 1 82.38 156 LEU B C 1
ATOM 4495 O O . LEU B 1 156 ? 27.656 0.548 -18.453 1 82.38 156 LEU B O 1
ATOM 4499 N N . GLY B 1 157 ? 26.359 -0.616 -19.906 1 86.06 157 GLY B N 1
ATOM 4500 C CA . GLY B 1 157 ? 27.484 -1.343 -20.484 1 86.06 157 GLY B CA 1
ATOM 4501 C C . GLY B 1 157 ? 27.859 -2.592 -19.703 1 86.06 157 GLY B C 1
ATOM 4502 O O . GLY B 1 157 ? 28.797 -3.293 -20.062 1 86.06 157 GLY B O 1
ATOM 4503 N N . TYR B 1 158 ? 27.141 -2.916 -18.656 1 89.75 158 TYR B N 1
ATOM 4504 C CA . TYR B 1 158 ? 27.422 -4.117 -17.875 1 89.75 158 TYR B CA 1
ATOM 4505 C C . TYR B 1 158 ? 27.078 -5.375 -18.672 1 89.75 158 TYR B C 1
ATOM 4507 O O . TYR B 1 158 ? 26.234 -5.336 -19.562 1 89.75 158 TYR B O 1
ATOM 4515 N N . GLU B 1 159 ? 27.812 -6.375 -18.359 1 91 159 GLU B N 1
ATOM 4516 C CA . GLU B 1 159 ? 27.375 -7.691 -18.797 1 91 159 GLU B CA 1
ATOM 4517 C C . GLU B 1 159 ? 26.484 -8.352 -17.75 1 91 159 GLU B C 1
ATOM 4519 O O . GLU B 1 159 ? 26.766 -8.305 -16.562 1 91 159 GLU B O 1
ATOM 4524 N N . VAL B 1 160 ? 25.375 -8.93 -18.203 1 93.44 160 VAL B N 1
ATOM 4525 C CA . VAL B 1 160 ? 24.359 -9.383 -17.25 1 93.44 160 VAL B CA 1
ATOM 4526 C C . VAL B 1 160 ? 24.188 -10.898 -17.359 1 93.44 160 VAL B C 1
ATOM 4528 O O . VAL B 1 160 ? 24.109 -11.445 -18.453 1 93.44 160 VAL B O 1
ATOM 4531 N N . SER B 1 161 ? 24.266 -11.586 -16.266 1 94.75 161 SER B N 1
ATOM 4532 C CA . SER B 1 161 ? 23.859 -12.977 -16.094 1 94.75 161 SER B CA 1
ATOM 4533 C C . SER B 1 161 ? 22.531 -13.078 -15.367 1 94.75 161 SER B C 1
ATOM 4535 O O . SER B 1 161 ? 22.141 -12.172 -14.625 1 94.75 161 SER B O 1
ATOM 4537 N N . PHE B 1 162 ? 21.781 -14.242 -15.594 1 94.56 162 PHE B N 1
ATOM 4538 C CA . PHE B 1 162 ? 20.5 -14.453 -14.945 1 94.56 162 PHE B CA 1
ATOM 4539 C C . PHE B 1 162 ? 20.531 -15.711 -14.078 1 94.56 162 PHE B C 1
ATOM 4541 O O . PHE B 1 162 ? 21.078 -16.734 -14.484 1 94.56 162 PHE B O 1
ATOM 4548 N N . PHE B 1 163 ? 20.062 -15.531 -12.914 1 94 163 PHE B N 1
ATOM 4549 C CA . PHE B 1 163 ? 19.719 -16.656 -12.062 1 94 163 PHE B CA 1
ATOM 4550 C C . PHE B 1 163 ? 18.203 -16.844 -12.008 1 94 163 PHE B C 1
ATOM 4552 O O . PHE B 1 163 ? 17.5 -16.062 -11.359 1 94 163 PHE B O 1
ATOM 4559 N N . GLN B 1 164 ? 17.703 -17.812 -12.656 1 90.94 164 GLN B N 1
ATOM 4560 C CA . GLN B 1 164 ? 16.266 -18.047 -12.719 1 90.94 164 GLN B CA 1
ATOM 4561 C C . GLN B 1 164 ? 15.812 -19 -11.625 1 90.94 164 GLN B C 1
ATOM 4563 O O . GLN B 1 164 ? 16.406 -20.078 -11.453 1 90.94 164 GLN B O 1
ATOM 4568 N N . ALA B 1 165 ? 14.875 -18.516 -10.836 1 81.62 165 ALA B N 1
ATOM 4569 C CA . ALA B 1 165 ? 14.328 -19.391 -9.797 1 81.62 165 ALA B CA 1
ATOM 4570 C C . ALA B 1 165 ? 12.828 -19.156 -9.633 1 81.62 165 ALA B C 1
ATOM 4572 O O . ALA B 1 165 ? 12.25 -18.281 -10.281 1 81.62 165 ALA B O 1
ATOM 4573 N N . SER B 1 166 ? 12.039 -20.203 -8.945 1 71 166 SER B N 1
ATOM 4574 C CA . SER B 1 166 ? 10.602 -20.078 -8.695 1 71 166 SER B CA 1
ATOM 4575 C C . SER B 1 166 ? 10.336 -19.469 -7.324 1 71 166 SER B C 1
ATOM 4577 O O . SER B 1 166 ? 9.258 -19.656 -6.754 1 71 166 SER B O 1
ATOM 4579 N N . GLY B 1 167 ? 11.07 -18.484 -6.953 1 67.75 167 GLY B N 1
ATOM 4580 C CA . GLY B 1 167 ? 10.766 -17.844 -5.68 1 67.75 167 GLY B CA 1
ATOM 4581 C C . GLY B 1 167 ? 11.945 -17.109 -5.082 1 67.75 167 GLY B C 1
ATOM 4582 O O . GLY B 1 167 ? 13.094 -17.328 -5.488 1 67.75 167 GLY B O 1
ATOM 4583 N N . SER B 1 168 ? 11.586 -16.172 -4.23 1 63.66 168 SER B N 1
ATOM 4584 C CA . SER B 1 168 ? 12.594 -15.297 -3.641 1 63.66 168 SER B CA 1
ATOM 4585 C C . SER B 1 168 ? 13.172 -15.906 -2.365 1 63.66 168 SER B C 1
ATOM 4587 O O . SER B 1 168 ? 13.945 -15.258 -1.657 1 63.66 168 SER B O 1
ATOM 4589 N N . ALA B 1 169 ? 12.797 -17.25 -2.283 1 64.31 169 ALA B N 1
ATOM 4590 C CA . ALA B 1 169 ? 13.336 -17.875 -1.07 1 64.31 169 ALA B CA 1
ATOM 4591 C C . ALA B 1 169 ? 14.859 -17.875 -1.087 1 64.31 169 ALA B C 1
ATOM 4593 O O . ALA B 1 169 ? 15.477 -18 -2.148 1 64.31 169 ALA B O 1
ATOM 4594 N N . ASP B 1 170 ? 15.539 -17.531 -0.158 1 76.5 170 ASP B N 1
ATOM 4595 C CA . ASP B 1 170 ? 16.969 -17.594 0.12 1 76.5 170 ASP B CA 1
ATOM 4596 C C . ASP B 1 170 ? 17.734 -16.531 -0.688 1 76.5 170 ASP B C 1
ATOM 4598 O O . ASP B 1 170 ? 18.953 -16.625 -0.855 1 76.5 170 ASP B O 1
ATOM 4602 N N . MET B 1 171 ? 17 -15.711 -1.346 1 82.62 171 MET B N 1
ATOM 4603 C CA . MET B 1 171 ? 17.656 -14.68 -2.154 1 82.62 171 MET B CA 1
ATOM 4604 C C . MET B 1 171 ? 18.672 -13.906 -1.331 1 82.62 171 MET B C 1
ATOM 4606 O O . MET B 1 171 ? 19.766 -13.586 -1.821 1 82.62 171 MET B O 1
ATOM 4610 N N . THR B 1 172 ? 18.312 -13.609 -0.094 1 80.88 172 THR B N 1
ATOM 4611 C CA . THR B 1 172 ? 19.219 -12.812 0.72 1 80.88 172 THR B CA 1
ATOM 4612 C C . THR B 1 172 ? 20.453 -13.633 1.098 1 80.88 172 THR B C 1
ATOM 4614 O O . THR B 1 172 ? 21.547 -13.078 1.269 1 80.88 172 THR B O 1
ATOM 4617 N N . GLN B 1 173 ? 20.25 -14.945 1.233 1 83 173 GLN B N 1
ATOM 4618 C CA . GLN B 1 173 ? 21.406 -15.805 1.442 1 83 173 GLN B CA 1
ATOM 4619 C C . GLN B 1 173 ? 22.328 -15.781 0.235 1 83 173 GLN B C 1
ATOM 4621 O O . GLN B 1 173 ? 23.562 -15.688 0.388 1 83 173 GLN B O 1
ATOM 4626 N N . ARG B 1 174 ? 21.781 -15.797 -0.925 1 88.75 174 ARG B N 1
ATOM 4627 C CA . ARG B 1 174 ? 22.578 -15.75 -2.15 1 88.75 174 ARG B CA 1
ATOM 4628 C C . ARG B 1 174 ? 23.266 -14.398 -2.305 1 88.75 174 ARG B C 1
ATOM 4630 O O . ARG B 1 174 ? 24.234 -14.273 -3.053 1 88.75 174 ARG B O 1
ATOM 4637 N N . MET B 1 175 ? 22.797 -13.422 -1.55 1 85.5 175 MET B N 1
ATOM 4638 C CA . MET B 1 175 ? 23.375 -12.086 -1.587 1 85.5 175 MET B CA 1
ATOM 4639 C C . MET B 1 175 ? 24.375 -11.891 -0.443 1 85.5 175 MET B C 1
ATOM 4641 O O . MET B 1 175 ? 24.938 -10.805 -0.278 1 85.5 175 MET B O 1
ATOM 4645 N N . SER B 1 176 ? 24.516 -12.984 0.268 1 80.31 176 SER B N 1
ATOM 4646 C CA . SER B 1 176 ? 25.422 -12.914 1.415 1 80.31 176 SER B CA 1
ATOM 4647 C C . SER B 1 176 ? 26.75 -13.594 1.114 1 80.31 176 SER B C 1
ATOM 4649 O O . SER B 1 176 ? 26.953 -14.117 0.017 1 80.31 176 SER B O 1
ATOM 4651 N N . SER B 1 177 ? 27.672 -13.555 2.102 1 79.75 177 SER B N 1
ATOM 4652 C CA . SER B 1 177 ? 29.016 -14.109 1.936 1 79.75 177 SER B CA 1
ATOM 4653 C C . SER B 1 177 ? 29.078 -15.562 2.408 1 79.75 177 SER B C 1
ATOM 4655 O O . SER B 1 177 ? 30.156 -16.172 2.43 1 79.75 177 SER B O 1
ATOM 4657 N N . VAL B 1 178 ? 27.844 -16.094 2.809 1 81.44 178 VAL B N 1
ATOM 4658 C CA . VAL B 1 178 ? 27.875 -17.422 3.424 1 81.44 178 VAL B CA 1
ATOM 4659 C C . VAL B 1 178 ? 26.891 -18.344 2.707 1 81.44 178 VAL B C 1
ATOM 4661 O O . VAL B 1 178 ? 26.031 -17.891 1.957 1 81.44 178 VAL B O 1
ATOM 4664 N N . LYS B 1 179 ? 27.078 -19.703 2.855 1 87.62 179 LYS B N 1
ATOM 4665 C CA . LYS B 1 179 ? 26.188 -20.734 2.348 1 87.62 179 LYS B CA 1
ATOM 4666 C C . LYS B 1 179 ? 25.984 -20.594 0.841 1 87.62 179 LYS B C 1
ATOM 4668 O O . LYS B 1 179 ? 26.953 -20.531 0.086 1 87.62 179 LYS B O 1
ATOM 4673 N N . THR B 1 180 ? 24.781 -20.391 0.418 1 88.56 180 THR B N 1
ATOM 4674 C CA . THR B 1 180 ? 24.531 -20.375 -1.021 1 88.56 180 THR B CA 1
ATOM 4675 C C . THR B 1 180 ? 25.125 -19.109 -1.654 1 88.56 180 THR B C 1
ATOM 4677 O O . THR B 1 180 ? 25.312 -19.047 -2.871 1 88.56 180 THR B O 1
ATOM 4680 N N . GLY B 1 181 ? 25.375 -18.125 -0.849 1 88.19 181 GLY B N 1
ATOM 4681 C CA . GLY B 1 181 ? 26.062 -16.953 -1.358 1 88.19 181 GLY B CA 1
ATOM 4682 C C . GLY B 1 181 ? 27.453 -17.25 -1.889 1 88.19 181 GLY B C 1
ATOM 4683 O O . GLY B 1 181 ? 27.969 -16.531 -2.742 1 88.19 181 GLY B O 1
ATOM 4684 N N . THR B 1 182 ? 28.078 -18.297 -1.425 1 87.88 182 THR B N 1
ATOM 4685 C CA . THR B 1 182 ? 29.438 -18.641 -1.821 1 87.88 182 THR B CA 1
ATOM 4686 C C . THR B 1 182 ? 29.438 -19.406 -3.146 1 87.88 182 THR B C 1
ATOM 4688 O O . THR B 1 182 ? 30.438 -19.391 -3.867 1 87.88 182 THR B O 1
ATOM 4691 N N . CYS B 1 183 ? 28.328 -20.047 -3.537 1 92.12 183 CYS B N 1
ATOM 4692 C CA . CYS B 1 183 ? 28.359 -20.906 -4.711 1 92.12 183 CYS B CA 1
ATOM 4693 C C . CYS B 1 183 ? 27.281 -20.5 -5.715 1 92.12 183 CYS B C 1
ATOM 4695 O O . CYS B 1 183 ? 27.328 -20.922 -6.875 1 92.12 183 CYS B O 1
ATOM 4697 N N . SER B 1 184 ? 26.297 -19.703 -5.324 1 93.31 184 SER B N 1
ATOM 4698 C CA . SER B 1 184 ? 25.297 -19.172 -6.238 1 93.31 184 SER B CA 1
ATOM 4699 C C . SER B 1 184 ? 25.031 -17.688 -5.961 1 93.31 184 SER B C 1
ATOM 4701 O O . SER B 1 184 ? 23.875 -17.281 -5.812 1 93.31 184 SER B O 1
ATOM 4703 N N . PRO B 1 185 ? 26.078 -16.953 -6.004 1 91.81 185 PRO B N 1
ATOM 4704 C CA . PRO B 1 185 ? 25.922 -15.531 -5.688 1 91.81 185 PRO B CA 1
ATOM 4705 C C . PRO B 1 185 ? 25 -14.812 -6.676 1 91.81 185 PRO B C 1
ATOM 4707 O O . PRO B 1 185 ? 25.062 -15.078 -7.879 1 91.81 185 PRO B O 1
ATOM 4710 N N . THR B 1 186 ? 24.172 -13.938 -6.168 1 91.75 186 THR B N 1
ATOM 4711 C CA . THR B 1 186 ? 23.328 -13.055 -6.961 1 91.75 186 THR B CA 1
ATOM 4712 C C . THR B 1 186 ? 23.453 -11.609 -6.488 1 91.75 186 THR B C 1
ATOM 4714 O O . THR B 1 186 ? 23.797 -11.359 -5.332 1 91.75 186 THR B O 1
ATOM 4717 N N . HIS B 1 187 ? 23.219 -10.688 -7.41 1 90.12 187 HIS B N 1
ATOM 4718 C CA . HIS B 1 187 ? 23.531 -9.297 -7.102 1 90.12 187 HIS B CA 1
ATOM 4719 C C . HIS B 1 187 ? 22.266 -8.469 -6.961 1 90.12 187 HIS B C 1
ATOM 4721 O O . HIS B 1 187 ? 22.281 -7.398 -6.348 1 90.12 187 HIS B O 1
ATOM 4727 N N . ALA B 1 188 ? 21.141 -8.938 -7.543 1 89.75 188 ALA B N 1
ATOM 4728 C CA . ALA B 1 188 ? 19.938 -8.125 -7.449 1 89.75 188 ALA B CA 1
ATOM 4729 C C . ALA B 1 188 ? 18.688 -8.969 -7.656 1 89.75 188 ALA B C 1
ATOM 4731 O O . ALA B 1 188 ? 18.688 -9.906 -8.461 1 89.75 188 ALA B O 1
ATOM 4732 N N . ASN B 1 189 ? 17.688 -8.734 -6.957 1 90.25 189 ASN B N 1
ATOM 4733 C CA . ASN B 1 189 ? 16.297 -9.133 -7.156 1 90.25 189 ASN B CA 1
ATOM 4734 C C . ASN B 1 189 ? 15.359 -7.93 -7.133 1 90.25 189 ASN B C 1
ATOM 4736 O O . ASN B 1 189 ? 15.242 -7.25 -6.113 1 90.25 189 ASN B O 1
ATOM 4740 N N . ILE B 1 190 ? 14.688 -7.66 -8.172 1 88.44 190 ILE B N 1
ATOM 4741 C CA . ILE B 1 190 ? 14.102 -6.332 -8.32 1 88.44 190 ILE B CA 1
ATOM 4742 C C . ILE B 1 190 ? 12.633 -6.375 -7.918 1 88.44 190 ILE B C 1
ATOM 4744 O O . ILE B 1 190 ? 11.992 -5.332 -7.77 1 88.44 190 ILE B O 1
ATOM 4748 N N . GLU B 1 191 ? 12.094 -7.48 -7.777 1 88.62 191 GLU B N 1
ATOM 4749 C CA . GLU B 1 191 ? 10.711 -7.594 -7.32 1 88.62 191 GLU B CA 1
ATOM 4750 C C . GLU B 1 191 ? 10.594 -8.609 -6.188 1 88.62 191 GLU B C 1
ATOM 4752 O O . GLU B 1 191 ? 10.328 -9.789 -6.43 1 88.62 191 GLU B O 1
ATOM 4757 N N . VAL B 1 192 ? 10.742 -8.141 -5.07 1 85.62 192 VAL B N 1
ATOM 4758 C CA . VAL B 1 192 ? 10.633 -8.953 -3.861 1 85.62 192 VAL B CA 1
ATOM 4759 C C . VAL B 1 192 ? 9.352 -8.602 -3.113 1 85.62 192 VAL B C 1
ATOM 4761 O O . VAL B 1 192 ? 9.094 -7.43 -2.824 1 85.62 192 VAL B O 1
ATOM 4764 N N . TRP B 1 193 ? 8.5 -9.625 -2.896 1 80.5 193 TRP B N 1
ATOM 4765 C CA . TRP B 1 193 ? 7.301 -9.43 -2.088 1 80.5 193 TRP B CA 1
ATOM 4766 C C . TRP B 1 193 ? 7.652 -9.336 -0.607 1 80.5 193 TRP B C 1
ATOM 4768 O O . TRP B 1 193 ? 8.164 -10.297 -0.022 1 80.5 193 TRP B O 1
ATOM 4778 N N . MET B 1 194 ? 7.422 -8.203 -0.007 1 74.69 194 MET B N 1
ATOM 4779 C CA . MET B 1 194 ? 7.84 -7.957 1.371 1 74.69 194 MET B CA 1
ATOM 4780 C C . MET B 1 194 ? 6.77 -8.422 2.354 1 74.69 194 MET B C 1
ATOM 4782 O O . MET B 1 194 ? 6.34 -7.652 3.217 1 74.69 194 MET B O 1
ATOM 4786 N N . ASP B 1 195 ? 6.438 -9.648 2.156 1 66.06 195 ASP B N 1
ATOM 4787 C CA . ASP B 1 195 ? 5.551 -10.242 3.152 1 66.06 195 ASP B CA 1
ATOM 4788 C C . ASP B 1 195 ? 6.309 -10.57 4.434 1 66.06 195 ASP B C 1
ATOM 4790 O O . ASP B 1 195 ? 7.531 -10.406 4.5 1 66.06 195 ASP B O 1
ATOM 4794 N N . ALA B 1 196 ? 5.602 -11.008 5.461 1 60.84 196 ALA B N 1
ATOM 4795 C CA . ALA B 1 196 ? 6.207 -11.203 6.777 1 60.84 196 ALA B CA 1
ATOM 4796 C C . ALA B 1 196 ? 7.332 -12.227 6.719 1 60.84 196 ALA B C 1
ATOM 4798 O O . ALA B 1 196 ? 8.367 -12.062 7.363 1 60.84 196 ALA B O 1
ATOM 4799 N N . ALA B 1 197 ? 7.137 -13.289 5.914 1 61.84 197 ALA B N 1
ATOM 4800 C CA . ALA B 1 197 ? 8.164 -14.32 5.789 1 61.84 197 ALA B CA 1
ATOM 4801 C C . ALA B 1 197 ? 9.422 -13.766 5.125 1 61.84 197 ALA B C 1
ATOM 4803 O O . ALA B 1 197 ? 10.539 -14.031 5.578 1 61.84 197 ALA B O 1
ATOM 4804 N N . THR B 1 198 ? 9.219 -13.031 4.105 1 68.56 198 THR B N 1
ATOM 4805 C CA . THR B 1 198 ? 10.336 -12.422 3.391 1 68.56 198 THR B CA 1
ATOM 4806 C C . THR B 1 198 ? 11.078 -11.43 4.285 1 68.56 198 THR B C 1
ATOM 4808 O O . THR B 1 198 ? 12.312 -11.422 4.324 1 68.56 198 THR B O 1
ATOM 4811 N N . VAL B 1 199 ? 10.328 -10.664 5.055 1 64.19 199 VAL B N 1
ATOM 4812 C CA . VAL B 1 199 ? 10.938 -9.672 5.938 1 64.19 199 VAL B CA 1
ATOM 4813 C C . VAL B 1 199 ? 11.812 -10.367 6.98 1 64.19 199 VAL B C 1
ATOM 4815 O O . VAL B 1 199 ? 12.922 -9.922 7.27 1 64.19 199 VAL B O 1
ATOM 4818 N N . ARG B 1 200 ? 11.367 -11.477 7.461 1 63.72 200 ARG B N 1
ATOM 4819 C CA . ARG B 1 200 ? 12.156 -12.234 8.43 1 63.72 200 ARG B CA 1
ATOM 4820 C C . ARG B 1 200 ? 13.438 -12.75 7.797 1 63.72 200 ARG B C 1
ATOM 4822 O O . ARG B 1 200 ? 14.508 -12.711 8.422 1 63.72 200 ARG B O 1
ATOM 4829 N N . SER B 1 201 ? 13.297 -13.203 6.574 1 64.94 201 SER B N 1
ATOM 4830 C CA . SER B 1 201 ? 14.477 -13.703 5.867 1 64.94 201 SER B CA 1
ATOM 4831 C C . SER B 1 201 ? 15.484 -12.594 5.613 1 64.94 201 SER B C 1
ATOM 4833 O O . SER B 1 201 ? 16.688 -12.797 5.762 1 64.94 201 SER B O 1
ATOM 4835 N N . LEU B 1 202 ? 15 -11.445 5.285 1 65.69 202 LEU B N 1
ATOM 4836 C CA . LEU B 1 202 ? 15.844 -10.281 5.039 1 65.69 202 LEU B CA 1
ATOM 4837 C C . LEU B 1 202 ? 16.578 -9.859 6.305 1 65.69 202 LEU B C 1
ATOM 4839 O O . LEU B 1 202 ? 17.719 -9.391 6.246 1 65.69 202 LEU B O 1
ATOM 4843 N N . SER B 1 203 ? 15.906 -10.164 7.355 1 63.78 203 SER B N 1
ATOM 4844 C CA . SER B 1 203 ? 16.484 -9.742 8.625 1 63.78 203 SER B CA 1
ATOM 4845 C C . SER B 1 203 ? 17.703 -10.578 8.984 1 63.78 203 SER B C 1
ATOM 4847 O O . SER B 1 203 ? 18.672 -10.078 9.57 1 63.78 203 SER B O 1
ATOM 4849 N N . VAL B 1 204 ? 17.766 -11.781 8.539 1 68.44 204 VAL B N 1
ATOM 4850 C CA . VAL B 1 204 ? 18.859 -12.703 8.852 1 68.44 204 VAL B CA 1
ATOM 4851 C C . VAL B 1 204 ? 20.156 -12.219 8.195 1 68.44 204 VAL B C 1
ATOM 4853 O O . VAL B 1 204 ? 21.219 -12.289 8.789 1 68.44 204 VAL B O 1
ATOM 4856 N N . TYR B 1 205 ? 20.078 -11.641 7.016 1 72.31 205 TYR B N 1
ATOM 4857 C CA . TYR B 1 205 ? 21.25 -11.219 6.262 1 72.31 205 TYR B CA 1
ATOM 4858 C C . TYR B 1 205 ? 21.25 -9.711 6.055 1 72.31 205 TYR B C 1
ATOM 4860 O O . TYR B 1 205 ? 21.766 -9.219 5.047 1 72.31 205 TYR B O 1
ATOM 4868 N N . SER B 1 206 ? 20.594 -8.992 6.938 1 66.69 206 SER B N 1
ATOM 4869 C CA . SER B 1 206 ? 20.391 -7.555 6.809 1 66.69 206 SER B CA 1
ATOM 4870 C C . SER B 1 206 ? 21.719 -6.801 6.816 1 66.69 206 SER B C 1
ATOM 4872 O O . SER B 1 206 ? 21.781 -5.652 6.375 1 66.69 206 SER B O 1
ATOM 4874 N N . ASN B 1 207 ? 22.766 -7.48 7.254 1 61.5 207 ASN B N 1
ATOM 4875 C CA . ASN B 1 207 ? 24.078 -6.844 7.266 1 61.5 207 ASN B CA 1
ATOM 4876 C C . ASN B 1 207 ? 24.734 -6.887 5.887 1 61.5 207 ASN B C 1
ATOM 4878 O O . ASN B 1 207 ? 25.688 -6.156 5.625 1 61.5 207 ASN B O 1
ATOM 4882 N N . GLU B 1 208 ? 24.219 -7.746 5.039 1 69.88 208 GLU B N 1
ATOM 4883 C CA . GLU B 1 208 ? 24.906 -7.93 3.754 1 69.88 208 GLU B CA 1
ATOM 4884 C C . GLU B 1 208 ? 23.953 -7.645 2.59 1 69.88 208 GLU B C 1
ATOM 4886 O O . GLU B 1 208 ? 24.391 -7.484 1.45 1 69.88 208 GLU B O 1
ATOM 4891 N N . SER B 1 209 ? 22.719 -7.605 2.873 1 74.94 209 SER B N 1
ATOM 4892 C CA . SER B 1 209 ? 21.734 -7.289 1.839 1 74.94 209 SER B CA 1
ATOM 4893 C C . SER B 1 209 ? 20.641 -6.379 2.375 1 74.94 209 SER B C 1
ATOM 4895 O O . SER B 1 209 ? 20.375 -6.355 3.58 1 74.94 209 SER B O 1
ATOM 4897 N N . SER B 1 210 ? 20.094 -5.504 1.527 1 71.31 210 SER B N 1
ATOM 4898 C CA . SER B 1 210 ? 19.062 -4.574 1.975 1 71.31 210 SER B CA 1
ATOM 4899 C C . SER B 1 210 ? 18 -4.363 0.898 1 71.31 210 SER B C 1
ATOM 4901 O O . SER B 1 210 ? 18.297 -4.445 -0.295 1 71.31 210 SER B O 1
ATOM 4903 N N . PHE B 1 211 ? 16.812 -4.203 1.419 1 71.88 211 PHE B N 1
ATOM 4904 C CA . PHE B 1 211 ? 15.742 -3.721 0.562 1 71.88 211 PHE B CA 1
ATOM 4905 C C . PHE B 1 211 ? 15.969 -2.264 0.178 1 71.88 211 PHE B C 1
ATOM 4907 O O . PHE B 1 211 ? 16.219 -1.419 1.042 1 71.88 211 PHE B O 1
ATOM 4914 N N . VAL B 1 212 ? 16.031 -1.88 -1.092 1 67 212 VAL B N 1
ATOM 4915 C CA . VAL B 1 212 ? 16.531 -0.563 -1.472 1 67 212 VAL B CA 1
ATOM 4916 C C . VAL B 1 212 ? 15.391 0.291 -2.012 1 67 212 VAL B C 1
ATOM 4918 O O . VAL B 1 212 ? 15.445 1.521 -1.944 1 67 212 VAL B O 1
ATOM 4921 N N . GLY B 1 213 ? 14.305 -0.333 -2.557 1 67.62 213 GLY B N 1
ATOM 4922 C CA . GLY B 1 213 ? 13.273 0.553 -3.062 1 67.62 213 GLY B CA 1
ATOM 4923 C C . GLY B 1 213 ? 12.148 -0.183 -3.768 1 67.62 213 GLY B C 1
ATOM 4924 O O . GLY B 1 213 ? 12.25 -1.384 -4.027 1 67.62 213 GLY B O 1
ATOM 4925 N N . SER B 1 214 ? 11.195 0.627 -4.164 1 71.69 214 SER B N 1
ATOM 4926 C CA . SER B 1 214 ? 10 0.104 -4.812 1 71.69 214 SER B CA 1
ATOM 4927 C C . SER B 1 214 ? 10.227 -0.12 -6.305 1 71.69 214 SER B C 1
ATOM 4929 O O . SER B 1 214 ? 10.961 0.637 -6.945 1 71.69 214 SER B O 1
ATOM 4931 N N . VAL B 1 215 ? 9.695 -1.188 -6.801 1 76.81 215 VAL B N 1
ATOM 4932 C CA . VAL B 1 215 ? 9.711 -1.418 -8.242 1 76.81 215 VAL B CA 1
ATOM 4933 C C . VAL B 1 215 ? 8.656 -0.549 -8.914 1 76.81 215 VAL B C 1
ATOM 4935 O O . VAL B 1 215 ? 8.664 -0.384 -10.141 1 76.81 215 VAL B O 1
ATOM 4938 N N . GLY B 1 216 ? 7.859 0.081 -8.18 1 69.69 216 GLY B N 1
ATOM 4939 C CA . GLY B 1 216 ? 6.91 1.027 -8.742 1 69.69 216 GLY B CA 1
ATOM 4940 C C . GLY B 1 216 ? 5.473 0.544 -8.672 1 69.69 216 GLY B C 1
ATOM 4941 O O . GLY B 1 216 ? 4.547 1.278 -9.023 1 69.69 216 GLY B O 1
ATOM 4942 N N . TYR B 1 217 ? 5.273 -0.689 -8.297 1 77.19 217 TYR B N 1
ATOM 4943 C CA . TYR B 1 217 ? 3.934 -1.232 -8.109 1 77.19 217 TYR B CA 1
ATOM 4944 C C . TYR B 1 217 ? 3.873 -2.119 -6.871 1 77.19 217 TYR B C 1
ATOM 4946 O O . TYR B 1 217 ? 4.91 -2.502 -6.324 1 77.19 217 TYR B O 1
ATOM 4954 N N . ASP B 1 218 ? 2.641 -2.373 -6.426 1 76.19 218 ASP B N 1
ATOM 4955 C CA . ASP B 1 218 ? 2.426 -3.119 -5.188 1 76.19 218 ASP B CA 1
ATOM 4956 C C . ASP B 1 218 ? 1.81 -4.488 -5.473 1 76.19 218 ASP B C 1
ATOM 4958 O O . ASP B 1 218 ? 1.314 -4.734 -6.574 1 76.19 218 ASP B O 1
ATOM 4962 N N . GLY B 1 219 ? 2.025 -5.281 -4.508 1 81.81 219 GLY B N 1
ATOM 4963 C CA . GLY B 1 219 ? 1.379 -6.586 -4.539 1 81.81 219 GLY B CA 1
ATOM 4964 C C . GLY B 1 219 ? 0.155 -6.664 -3.646 1 81.81 219 GLY B C 1
ATOM 4965 O O . GLY B 1 219 ? 0.144 -6.105 -2.547 1 81.81 219 GLY B O 1
ATOM 4966 N N . LEU B 1 220 ? -0.858 -7.293 -4.117 1 83.56 220 LEU B N 1
ATOM 4967 C CA . LEU B 1 220 ? -2.084 -7.449 -3.344 1 83.56 220 LEU B CA 1
ATOM 4968 C C . LEU B 1 220 ? -2.764 -8.773 -3.666 1 83.56 220 LEU B C 1
ATOM 4970 O O . LEU B 1 220 ? -3.031 -9.078 -4.832 1 83.56 220 LEU B O 1
ATOM 4974 N N . SER B 1 221 ? -2.947 -9.609 -2.654 1 88.12 221 SER B N 1
ATOM 4975 C CA . SER B 1 221 ? -3.738 -10.836 -2.764 1 88.12 221 SER B CA 1
ATOM 4976 C C . SER B 1 221 ? -5.141 -10.641 -2.199 1 88.12 221 SER B C 1
ATOM 4978 O O . SER B 1 221 ? -5.418 -9.625 -1.551 1 88.12 221 SER B O 1
ATOM 4980 N N . GLY B 1 222 ? -5.973 -11.57 -2.521 1 91.44 222 GLY B N 1
ATOM 4981 C CA . GLY B 1 222 ? -7.293 -11.461 -1.92 1 91.44 222 GLY B CA 1
ATOM 4982 C C . GLY B 1 222 ? -8.32 -12.383 -2.553 1 91.44 222 GLY B C 1
ATOM 4983 O O . GLY B 1 222 ? -7.957 -13.328 -3.256 1 91.44 222 GLY B O 1
ATOM 4984 N N . LEU B 1 223 ? -9.531 -12.156 -2.076 1 95.94 223 LEU B N 1
ATOM 4985 C CA . LEU B 1 223 ? -10.703 -12.852 -2.604 1 95.94 223 LEU B CA 1
ATOM 4986 C C . LEU B 1 223 ? -11.312 -12.078 -3.766 1 95.94 223 LEU B C 1
ATOM 4988 O O . LEU B 1 223 ? -11.508 -10.859 -3.676 1 95.94 223 LEU B O 1
ATOM 4992 N N . PHE B 1 224 ? -11.555 -12.781 -4.848 1 96 224 PHE B N 1
ATOM 4993 C CA . PHE B 1 224 ? -12.141 -12.172 -6.035 1 96 224 PHE B CA 1
ATOM 4994 C C . PHE B 1 224 ? -13.422 -12.898 -6.441 1 96 224 PHE B C 1
ATOM 4996 O O . PHE B 1 224 ? -13.602 -14.078 -6.125 1 96 224 PHE B O 1
ATOM 5003 N N . ALA B 1 225 ? -14.289 -12.203 -7.051 1 96.75 225 ALA B N 1
ATOM 5004 C CA . ALA B 1 225 ? -15.539 -12.742 -7.582 1 96.75 225 ALA B CA 1
ATOM 5005 C C . ALA B 1 225 ? -15.781 -12.273 -9.016 1 96.75 225 ALA B C 1
ATOM 5007 O O . ALA B 1 225 ? -15.266 -11.227 -9.422 1 96.75 225 ALA B O 1
ATOM 5008 N N . SER B 1 226 ? -16.531 -13.086 -9.797 1 95.44 226 SER B N 1
ATOM 5009 C CA . SER B 1 226 ? -16.875 -12.672 -11.156 1 95.44 226 SER B CA 1
ATOM 5010 C C . SER B 1 226 ? -17.875 -11.531 -11.156 1 95.44 226 SER B C 1
ATOM 5012 O O . SER B 1 226 ? -18.781 -11.492 -10.32 1 95.44 226 SER B O 1
ATOM 5014 N N . THR B 1 227 ? -17.719 -10.578 -12.102 1 91.94 227 THR B N 1
ATOM 5015 C CA . THR B 1 227 ? -18.641 -9.461 -12.234 1 91.94 227 THR B CA 1
ATOM 5016 C C . THR B 1 227 ? -20.047 -9.961 -12.562 1 91.94 227 THR B C 1
ATOM 5018 O O . THR B 1 227 ? -21.047 -9.367 -12.133 1 91.94 227 THR B O 1
ATOM 5021 N N . SER B 1 228 ? -20.109 -11.117 -13.25 1 94.5 228 SER B N 1
ATOM 5022 C CA . SER B 1 228 ? -21.406 -11.695 -13.562 1 94.5 228 SER B CA 1
ATOM 5023 C C . SER B 1 228 ? -22.141 -12.133 -12.297 1 94.5 228 SER B C 1
ATOM 5025 O O . SER B 1 228 ? -23.359 -12 -12.203 1 94.5 228 SER B O 1
ATOM 5027 N N . LEU B 1 229 ? -21.406 -12.656 -11.336 1 96.69 229 LEU B N 1
ATOM 5028 C CA . LEU B 1 229 ? -22 -13.008 -10.055 1 96.69 229 LEU B CA 1
ATOM 5029 C C . LEU B 1 229 ? -22.516 -11.766 -9.336 1 96.69 229 LEU B C 1
ATOM 5031 O O . LEU B 1 229 ? -23.594 -11.797 -8.727 1 96.69 229 LEU B O 1
ATOM 5035 N N . ILE B 1 230 ? -21.812 -10.688 -9.383 1 94.69 230 ILE B N 1
ATOM 5036 C CA . ILE B 1 230 ? -22.219 -9.43 -8.758 1 94.69 230 ILE B CA 1
ATOM 5037 C C . ILE B 1 230 ? -23.5 -8.914 -9.406 1 94.69 230 ILE B C 1
ATOM 5039 O O . ILE B 1 230 ? -24.438 -8.547 -8.711 1 94.69 230 ILE B O 1
ATOM 5043 N N . GLU B 1 231 ? -23.547 -8.977 -10.727 1 93.88 231 GLU B N 1
ATOM 5044 C CA . GLU B 1 231 ? -24.734 -8.539 -11.461 1 93.88 231 GLU B CA 1
ATOM 5045 C C . GLU B 1 231 ? -25.938 -9.391 -11.109 1 93.88 231 GLU B C 1
ATOM 5047 O O . GLU B 1 231 ? -27.047 -8.867 -10.898 1 93.88 231 GLU B O 1
ATOM 5052 N N . THR B 1 232 ? -25.688 -10.68 -11.031 1 95 232 THR B N 1
ATOM 5053 C CA . THR B 1 232 ? -26.75 -11.602 -10.633 1 95 232 THR B CA 1
ATOM 5054 C C . THR B 1 232 ? -27.281 -11.25 -9.25 1 95 232 THR B C 1
ATOM 5056 O O . THR B 1 232 ? -28.5 -11.242 -9.031 1 95 232 THR B O 1
ATOM 5059 N N . GLY B 1 233 ? -26.406 -10.977 -8.383 1 95.31 233 GLY B N 1
ATOM 5060 C CA . GLY B 1 233 ? -26.797 -10.641 -7.02 1 95.31 233 GLY B CA 1
ATOM 5061 C C . GLY B 1 233 ? -27.594 -9.352 -6.93 1 95.31 233 GLY B C 1
ATOM 5062 O O . GLY B 1 233 ? -28.578 -9.273 -6.195 1 95.31 233 GLY B O 1
ATOM 5063 N N . LEU B 1 234 ? -27.266 -8.406 -7.723 1 93.56 234 LEU B N 1
ATOM 5064 C CA . LEU B 1 234 ? -27.891 -7.094 -7.664 1 93.56 234 LEU B CA 1
ATOM 5065 C C . LEU B 1 234 ? -29.297 -7.137 -8.25 1 93.56 234 LEU B C 1
ATOM 5067 O O . LEU B 1 234 ? -30.141 -6.289 -7.934 1 93.56 234 LEU B O 1
ATOM 5071 N N . THR B 1 235 ? -29.594 -8.188 -9 1 93.56 235 THR B N 1
ATOM 5072 C CA . THR B 1 235 ? -30.922 -8.312 -9.617 1 93.56 235 THR B CA 1
ATOM 5073 C C . THR B 1 235 ? -31.75 -9.375 -8.898 1 93.56 235 THR B C 1
ATOM 5075 O O . THR B 1 235 ? -32.906 -9.609 -9.25 1 93.56 235 THR B O 1
ATOM 5078 N N . ALA B 1 236 ? -31.062 -9.992 -7.965 1 93.38 236 ALA B N 1
ATOM 5079 C CA . ALA B 1 236 ? -31.781 -11.008 -7.188 1 93.38 236 ALA B CA 1
ATOM 5080 C C . ALA B 1 236 ? -32.812 -10.359 -6.254 1 93.38 236 ALA B C 1
ATOM 5082 O O . ALA B 1 236 ? -32.812 -9.141 -6.074 1 93.38 236 ALA B O 1
ATOM 5083 N N . SER B 1 237 ? -33.781 -11.25 -5.684 1 90.44 237 SER B N 1
ATOM 5084 C CA . SER B 1 237 ? -34.75 -10.805 -4.699 1 90.44 237 SER B CA 1
ATOM 5085 C C . SER B 1 237 ? -34.781 -11.742 -3.498 1 90.44 237 SER B C 1
ATOM 5087 O O . SER B 1 237 ? -35.25 -12.883 -3.609 1 90.44 237 SER B O 1
ATOM 5089 N N . PRO B 1 238 ? -34.312 -11.367 -2.389 1 90.62 238 PRO B N 1
ATOM 5090 C CA . PRO B 1 238 ? -33.656 -10.094 -2.117 1 90.62 238 PRO B CA 1
ATOM 5091 C C . PRO B 1 238 ? -32.281 -10.016 -2.729 1 90.62 238 PRO B C 1
ATOM 5093 O O . PRO B 1 238 ? -31.641 -11.047 -2.984 1 90.62 238 PRO B O 1
ATOM 5096 N N . PRO B 1 239 ? -31.812 -8.805 -2.912 1 93.44 239 PRO B N 1
ATOM 5097 C CA . PRO B 1 239 ? -30.484 -8.656 -3.525 1 93.44 239 PRO B CA 1
ATOM 5098 C C . PRO B 1 239 ? -29.359 -9.055 -2.582 1 93.44 239 PRO B C 1
ATOM 5100 O O . PRO B 1 239 ? -29.531 -9.055 -1.361 1 93.44 239 PRO B O 1
ATOM 5103 N N . PHE B 1 240 ? -28.219 -9.453 -3.162 1 96.06 240 PHE B N 1
ATOM 5104 C CA . PHE B 1 240 ? -26.984 -9.672 -2.416 1 96.06 240 PHE B CA 1
ATOM 5105 C C . PHE B 1 240 ? -25.797 -9.062 -3.15 1 96.06 240 PHE B C 1
ATOM 5107 O O . PHE B 1 240 ? -25.859 -8.867 -4.367 1 96.06 240 PHE B O 1
ATOM 5114 N N . SER B 1 241 ? -24.781 -8.656 -2.408 1 96.12 241 SER B N 1
ATOM 5115 C CA . SER B 1 241 ? -23.547 -8.094 -2.941 1 96.12 241 SER B CA 1
ATOM 5116 C C . SER B 1 241 ? -22.406 -9.102 -2.893 1 96.12 241 SER B C 1
ATOM 5118 O O . SER B 1 241 ? -21.797 -9.312 -1.84 1 96.12 241 SER B O 1
ATOM 5120 N N . ALA B 1 242 ? -22.016 -9.625 -4.066 1 97.12 242 ALA B N 1
ATOM 5121 C CA . ALA B 1 242 ? -20.969 -10.633 -4.125 1 97.12 242 ALA B CA 1
ATOM 5122 C C . ALA B 1 242 ? -19.578 -9.992 -3.99 1 97.12 242 ALA B C 1
ATOM 5124 O O . ALA B 1 242 ? -18.578 -10.695 -3.896 1 97.12 242 ALA B O 1
ATOM 5125 N N . ASP B 1 243 ? -19.547 -8.641 -3.943 1 95.19 243 ASP B N 1
ATOM 5126 C CA . ASP B 1 243 ? -18.281 -7.926 -3.75 1 95.19 243 ASP B CA 1
ATOM 5127 C C . ASP B 1 243 ? -18.141 -7.441 -2.311 1 95.19 243 ASP B C 1
ATOM 5129 O O . ASP B 1 243 ? -17.328 -6.566 -2.021 1 95.19 243 ASP B O 1
ATOM 5133 N N . PHE B 1 244 ? -18.969 -8.008 -1.383 1 96.19 244 PHE B N 1
ATOM 5134 C CA . PHE B 1 244 ? -18.922 -7.648 0.03 1 96.19 244 PHE B CA 1
ATOM 5135 C C . PHE B 1 244 ? -18.969 -8.891 0.908 1 96.19 244 PHE B C 1
ATOM 5137 O O . PHE B 1 244 ? -19.906 -9.695 0.796 1 96.19 244 PHE B O 1
ATOM 5144 N N . TRP B 1 245 ? -18.016 -8.969 1.874 1 95.56 245 TRP B N 1
ATOM 5145 C CA . TRP B 1 245 ? -17.75 -10.203 2.609 1 95.56 245 TRP B CA 1
ATOM 5146 C C . TRP B 1 245 ? -18.969 -10.633 3.414 1 95.56 245 TRP B C 1
ATOM 5148 O O . TRP B 1 245 ? -19.234 -11.828 3.578 1 95.56 245 TRP B O 1
ATOM 5158 N N . ARG B 1 246 ? -19.719 -9.719 3.984 1 96.06 246 ARG B N 1
ATOM 5159 C CA . ARG B 1 246 ? -20.781 -10.062 4.934 1 96.06 246 ARG B CA 1
ATOM 5160 C C . ARG B 1 246 ? -21.891 -10.852 4.254 1 96.06 246 ARG B C 1
ATOM 5162 O O . ARG B 1 246 ? -22.531 -11.703 4.879 1 96.06 246 ARG B O 1
ATOM 5169 N N . ASP B 1 247 ? -22.078 -10.617 2.947 1 97.38 247 ASP B N 1
ATOM 5170 C CA . ASP B 1 247 ? -23.141 -11.32 2.229 1 97.38 247 ASP B CA 1
ATOM 5171 C C . ASP B 1 247 ? -22.766 -12.789 2.012 1 97.38 247 ASP B C 1
ATOM 5173 O O . ASP B 1 247 ? -23.656 -13.641 1.837 1 97.38 247 ASP B O 1
ATOM 5177 N N . TYR B 1 248 ? -21.484 -13.156 2.105 1 97.88 248 TYR B N 1
ATOM 5178 C CA . TYR B 1 24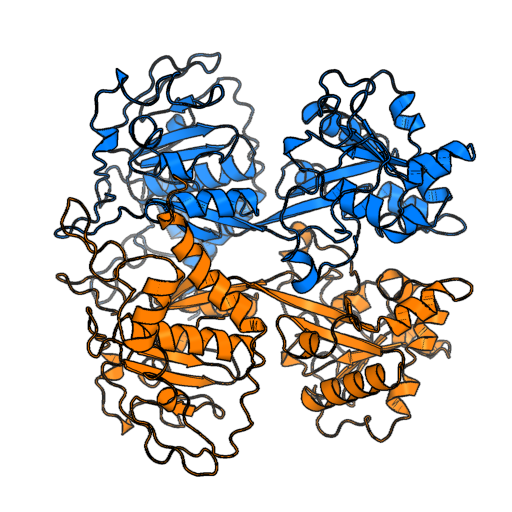8 ? -21.031 -14.539 2.033 1 97.88 248 TYR B CA 1
ATOM 5179 C C . TYR B 1 248 ? -21.422 -15.312 3.289 1 97.88 248 TYR B C 1
ATOM 5181 O O . TYR B 1 248 ? -21.406 -16.547 3.303 1 97.88 248 TYR B O 1
ATOM 5189 N N . ARG B 1 249 ? -21.719 -14.594 4.289 1 96.38 249 ARG B N 1
ATOM 5190 C CA . ARG B 1 249 ? -22.141 -15.164 5.562 1 96.38 249 ARG B CA 1
ATOM 5191 C C . ARG B 1 249 ? -23.656 -15.125 5.695 1 96.38 249 ARG B C 1
ATOM 5193 O O . ARG B 1 249 ? -24.281 -16.109 6.09 1 96.38 249 ARG B O 1
ATOM 5200 N N . ASP B 1 250 ? -24.312 -14.047 5.215 1 95.56 250 ASP B N 1
ATOM 5201 C CA . ASP B 1 250 ? -25.672 -13.75 5.66 1 95.56 250 ASP B CA 1
ATOM 5202 C C . ASP B 1 250 ? -26.688 -14.039 4.559 1 95.56 250 ASP B C 1
ATOM 5204 O O . ASP B 1 250 ? -27.891 -14.102 4.816 1 95.56 250 ASP B O 1
ATOM 5208 N N . LYS B 1 251 ? -26.234 -14.18 3.291 1 96.62 251 LYS B N 1
ATOM 5209 C CA . LYS B 1 251 ? -27.172 -14.328 2.176 1 96.62 251 LYS B CA 1
ATOM 5210 C C . LYS B 1 251 ? -27.141 -15.742 1.62 1 96.62 251 LYS B C 1
ATOM 5212 O O . LYS B 1 251 ? -26.25 -16.094 0.846 1 96.62 251 LYS B O 1
ATOM 5217 N N . ASP B 1 252 ? -28.188 -16.516 1.863 1 96.69 252 ASP B N 1
ATOM 5218 C CA . ASP B 1 252 ? -28.312 -17.891 1.408 1 96.69 252 ASP B CA 1
ATOM 5219 C C . ASP B 1 252 ? -28.25 -17.984 -0.115 1 96.69 252 ASP B C 1
ATOM 5221 O O . ASP B 1 252 ? -27.719 -18.938 -0.667 1 96.69 252 ASP B O 1
ATOM 5225 N N . ALA B 1 253 ? -28.812 -16.953 -0.723 1 97.12 253 ALA B N 1
ATOM 5226 C CA . ALA B 1 253 ? -28.828 -16.969 -2.184 1 97.12 253 ALA B CA 1
ATOM 5227 C C . ALA B 1 253 ? -27.406 -16.922 -2.746 1 97.12 253 ALA B C 1
ATOM 5229 O O . ALA B 1 253 ? -27.109 -17.594 -3.74 1 97.12 253 ALA B O 1
ATOM 5230 N N . LEU B 1 254 ? -26.531 -16.078 -2.131 1 98.12 254 LEU B N 1
ATOM 5231 C CA . LEU B 1 254 ? -25.156 -16.016 -2.57 1 98.12 254 LEU B CA 1
ATOM 5232 C C . LEU B 1 254 ? -24.438 -17.328 -2.318 1 98.12 254 LEU B C 1
ATOM 5234 O O . LEU B 1 254 ? -23.719 -17.828 -3.191 1 98.12 254 LEU B O 1
ATOM 5238 N N . ILE B 1 255 ? -24.656 -17.938 -1.151 1 98.19 255 ILE B N 1
ATOM 5239 C CA . ILE B 1 255 ? -24.062 -19.234 -0.806 1 98.19 255 ILE B CA 1
ATOM 5240 C C . ILE B 1 255 ? -24.516 -20.297 -1.807 1 98.19 255 ILE B C 1
ATOM 5242 O O . ILE B 1 255 ? -23.703 -21.109 -2.252 1 98.19 255 ILE B O 1
ATOM 5246 N N . HIS B 1 256 ? -25.734 -20.188 -2.207 1 97.31 256 HIS B N 1
ATOM 5247 C CA . HIS B 1 256 ? -26.281 -21.141 -3.162 1 97.31 256 HIS B CA 1
ATOM 5248 C C . HIS B 1 256 ? -25.641 -20.984 -4.535 1 97.31 256 HIS B C 1
ATOM 5250 O O . HIS B 1 256 ? -25.328 -21.969 -5.203 1 97.31 256 HIS B O 1
ATOM 5256 N N . GLU B 1 257 ? -25.484 -19.75 -4.992 1 97.44 257 GLU B N 1
ATOM 5257 C CA . GLU B 1 257 ? -24.859 -19.516 -6.293 1 97.44 257 GLU B CA 1
ATOM 5258 C C . GLU B 1 257 ? -23.453 -20.094 -6.352 1 97.44 257 GLU B C 1
ATOM 5260 O O . GLU B 1 257 ? -23 -20.516 -7.414 1 97.44 257 GLU B O 1
ATOM 5265 N N . LEU B 1 258 ? -22.734 -20.109 -5.18 1 98.38 258 LEU B N 1
ATOM 5266 C CA . LEU B 1 258 ? -21.344 -20.562 -5.102 1 98.38 258 LEU B CA 1
ATOM 5267 C C . LEU B 1 258 ? -21.266 -21.953 -4.477 1 98.38 258 LEU B C 1
ATOM 5269 O O . LEU B 1 258 ? -20.203 -22.344 -3.977 1 98.38 258 LEU B O 1
ATOM 5273 N N . ARG B 1 259 ? -22.344 -22.688 -4.453 1 98.38 259 ARG B N 1
ATOM 5274 C CA . ARG B 1 259 ? -22.422 -23.953 -3.719 1 98.38 259 ARG B CA 1
ATOM 5275 C C . ARG B 1 259 ? -21.328 -24.906 -4.152 1 98.38 259 ARG B C 1
ATOM 5277 O O . ARG B 1 259 ? -21 -25 -5.34 1 98.38 259 ARG B O 1
ATOM 5284 N N . ALA B 1 260 ? -20.797 -25.641 -3.246 1 97.75 260 ALA B N 1
ATOM 5285 C CA . ALA B 1 260 ? -19.625 -26.5 -3.418 1 97.75 260 ALA B CA 1
ATOM 5286 C C . ALA B 1 260 ? -19.906 -27.641 -4.402 1 97.75 260 ALA B C 1
ATOM 5288 O O . ALA B 1 260 ? -19 -28.109 -5.09 1 97.75 260 ALA B O 1
ATOM 5289 N N . SER B 1 261 ? -21.156 -28 -4.516 1 97.81 261 SER B N 1
ATOM 5290 C CA . SER B 1 261 ? -21.531 -29.125 -5.383 1 97.81 261 SER B CA 1
ATOM 5291 C C . SER B 1 261 ? -21.203 -28.812 -6.84 1 97.81 261 SER B C 1
ATOM 5293 O O . SER B 1 261 ? -20.969 -29.734 -7.637 1 97.81 261 SER B O 1
ATOM 5295 N N . VAL B 1 262 ? -21.156 -27.516 -7.176 1 96.81 262 VAL B N 1
ATOM 5296 C CA . VAL B 1 262 ? -20.828 -27.125 -8.539 1 96.81 262 VAL B CA 1
ATOM 5297 C C . VAL B 1 262 ? -19.422 -27.625 -8.883 1 96.81 262 VAL B C 1
ATOM 5299 O O . VAL B 1 262 ? -19.172 -28.094 -9.992 1 96.81 262 VAL B O 1
ATOM 5302 N N . LEU B 1 263 ? -18.484 -27.484 -7.922 1 98.06 263 LEU B N 1
ATOM 5303 C CA . LEU B 1 263 ? -17.125 -27.969 -8.125 1 98.06 263 LEU B CA 1
ATOM 5304 C C . LEU B 1 263 ? -17.062 -29.484 -7.957 1 98.06 263 LEU B C 1
ATOM 5306 O O . LEU B 1 263 ? -16.531 -30.188 -8.82 1 98.06 263 LEU B O 1
ATOM 5310 N N . PHE B 1 264 ? -17.703 -30.047 -6.93 1 97.81 264 PHE B N 1
ATOM 5311 C CA . PHE B 1 264 ? -17.562 -31.438 -6.551 1 97.81 264 PHE B CA 1
ATOM 5312 C C . PHE B 1 264 ? -18.203 -32.344 -7.59 1 97.81 264 PHE B C 1
ATOM 5314 O O . PHE B 1 264 ? -17.766 -33.5 -7.77 1 97.81 264 PHE B O 1
ATOM 5321 N N . ASP B 1 265 ? -19.188 -31.844 -8.297 1 97 265 ASP B N 1
ATOM 5322 C CA . ASP B 1 265 ? -19.891 -32.656 -9.297 1 97 265 ASP B CA 1
ATOM 5323 C C . ASP B 1 265 ? -19.266 -32.469 -10.68 1 97 265 ASP B C 1
ATOM 5325 O O . ASP B 1 265 ? -19.812 -32.938 -11.68 1 97 265 ASP B O 1
ATOM 5329 N N . ASN B 1 266 ? -18.172 -31.781 -10.766 1 96.81 266 ASN B N 1
ATOM 5330 C CA . ASN B 1 266 ? -17.484 -31.547 -12.031 1 96.81 266 ASN B CA 1
ATOM 5331 C C . ASN B 1 266 ? -16.234 -32.406 -12.156 1 96.81 266 ASN B C 1
ATOM 5333 O O . ASN B 1 266 ? -15.148 -32 -11.719 1 96.81 266 ASN B O 1
ATOM 5337 N N . PRO B 1 267 ? -16.281 -33.531 -12.828 1 96.31 267 PRO B N 1
ATOM 5338 C CA . PRO B 1 267 ? -15.156 -34.469 -12.875 1 96.31 267 PRO B CA 1
ATOM 5339 C C . PRO B 1 267 ? -13.953 -33.906 -13.625 1 96.31 267 PRO B C 1
ATOM 5341 O O . PRO B 1 267 ? -12.852 -34.469 -13.516 1 96.31 267 PRO B O 1
ATOM 5344 N N . ASP B 1 268 ? -14.164 -32.844 -14.367 1 96.69 268 ASP B N 1
ATOM 5345 C CA . ASP B 1 268 ? -13.047 -32.219 -15.086 1 96.69 268 ASP B CA 1
ATOM 5346 C C . ASP B 1 268 ? -12.125 -31.469 -14.141 1 96.69 268 ASP B C 1
ATOM 5348 O O . ASP B 1 268 ? -10.977 -31.172 -14.484 1 96.69 268 ASP B O 1
ATOM 5352 N N . HIS B 1 269 ? -12.688 -31.156 -12.922 1 97.88 269 HIS B N 1
ATOM 5353 C CA . HIS B 1 269 ? -11.922 -30.25 -12.078 1 97.88 269 HIS B CA 1
ATOM 5354 C C . HIS B 1 269 ? -11.734 -30.812 -10.672 1 97.88 269 HIS B C 1
ATOM 5356 O O . HIS B 1 269 ? -10.859 -30.375 -9.93 1 97.88 269 HIS B O 1
ATOM 5362 N N . TYR B 1 270 ? -12.547 -31.781 -10.281 1 97.75 270 TYR B N 1
ATOM 5363 C CA . TYR B 1 270 ? -12.438 -32.312 -8.93 1 97.75 270 TYR B CA 1
ATOM 5364 C C . TYR B 1 270 ? -12.633 -33.844 -8.945 1 97.75 270 TYR B C 1
ATOM 5366 O O . TYR B 1 270 ? -13.594 -34.344 -9.531 1 97.75 270 TYR B O 1
ATOM 5374 N N . PRO B 1 271 ? -11.789 -34.656 -8.359 1 97.06 271 PRO B N 1
ATOM 5375 C CA . PRO B 1 271 ? -10.57 -34.188 -7.703 1 97.06 271 PRO B CA 1
ATOM 5376 C C . PRO B 1 271 ? -9.547 -33.594 -8.688 1 97.06 271 PRO B C 1
ATOM 5378 O O . PRO B 1 271 ? -9.539 -34 -9.867 1 97.06 271 PRO B O 1
ATOM 5381 N N . PRO B 1 272 ? -8.812 -32.625 -8.203 1 97.75 272 PRO B N 1
ATOM 5382 C CA . PRO B 1 272 ? -7.844 -32 -9.125 1 97.75 272 PRO B CA 1
ATOM 5383 C C . PRO B 1 272 ? -6.723 -32.969 -9.516 1 97.75 272 PRO B C 1
ATOM 5385 O O . PRO B 1 272 ? -6.355 -33.844 -8.727 1 97.75 272 PRO B O 1
ATOM 5388 N N . LYS B 1 273 ? -6.203 -32.75 -10.758 1 93.88 273 LYS B N 1
ATOM 5389 C CA . LYS B 1 273 ? -5.086 -33.562 -11.234 1 93.88 273 LYS B CA 1
ATOM 5390 C C . LYS B 1 273 ? -3.859 -33.406 -10.352 1 93.88 273 LYS B C 1
ATOM 5392 O O . LYS B 1 273 ? -3.178 -34.375 -10.023 1 93.88 273 LYS B O 1
ATOM 5397 N N . GLU B 1 274 ? -3.617 -32.25 -10.031 1 93.62 274 GLU B N 1
ATOM 5398 C CA . GLU B 1 274 ? -2.566 -31.891 -9.086 1 93.62 274 GLU B CA 1
ATOM 5399 C C . GLU B 1 274 ? -3.135 -31.109 -7.902 1 93.62 274 GLU B C 1
ATOM 5401 O O . GLU B 1 274 ? -3.576 -29.969 -8.062 1 93.62 274 GLU B O 1
ATOM 5406 N N . SER B 1 275 ? -3.066 -31.719 -6.758 1 94.56 275 SER B N 1
ATOM 5407 C CA . SER B 1 275 ? -3.588 -31.047 -5.57 1 94.56 275 SER B CA 1
ATOM 5408 C C . SER B 1 275 ? -2.701 -29.891 -5.16 1 94.56 275 SER B C 1
ATOM 5410 O O . SER B 1 275 ? -1.473 -29.984 -5.199 1 94.56 275 SER B O 1
ATOM 5412 N N . GLY B 1 276 ? -3.354 -28.797 -4.773 1 94.5 276 GLY B N 1
ATOM 5413 C CA . GLY B 1 276 ? -2.619 -27.625 -4.312 1 94.5 276 GLY B CA 1
ATOM 5414 C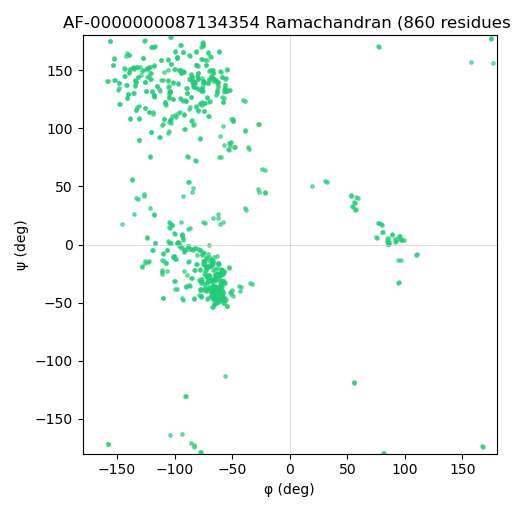 C . GLY B 1 276 ? -2.34 -27.656 -2.822 1 94.5 276 GLY B C 1
ATOM 5415 O O . GLY B 1 276 ? -1.74 -26.719 -2.287 1 94.5 276 GLY B O 1
ATOM 5416 N N . CYS B 1 277 ? -2.805 -28.703 -2.139 1 90.62 277 CYS B N 1
ATOM 5417 C CA . CYS B 1 277 ? -2.512 -28.812 -0.714 1 90.62 277 CYS B CA 1
ATOM 5418 C C . CYS B 1 277 ? -2.404 -30.266 -0.294 1 90.62 277 CYS B C 1
ATOM 5420 O O . CYS B 1 277 ? -3.133 -31.125 -0.804 1 90.62 277 CYS B O 1
ATOM 5422 N N . ALA B 1 278 ? -1.428 -30.609 0.56 1 89.06 278 ALA B N 1
ATOM 5423 C CA . ALA B 1 278 ? -1.272 -31.938 1.118 1 89.06 278 ALA B CA 1
ATOM 5424 C C . ALA B 1 278 ? -2.23 -32.156 2.285 1 89.06 278 ALA B C 1
ATOM 5426 O O . ALA B 1 278 ? -2.506 -31.25 3.055 1 89.06 278 ALA B O 1
ATOM 5427 N N . ASP B 1 279 ? -2.742 -33.438 2.398 1 87.44 279 ASP B N 1
ATOM 5428 C CA . ASP B 1 279 ? -3.592 -33.75 3.537 1 87.44 279 ASP B CA 1
ATOM 5429 C C . ASP B 1 279 ? -2.887 -33.469 4.855 1 87.44 279 ASP B C 1
ATOM 5431 O O . ASP B 1 279 ? -1.706 -33.781 5.023 1 87.44 279 ASP B O 1
ATOM 5435 N N . GLY B 1 280 ? -3.592 -32.75 5.746 1 79.69 280 GLY B N 1
ATOM 5436 C CA . GLY B 1 280 ? -3.025 -32.438 7.047 1 79.69 280 GLY B CA 1
ATOM 5437 C C . GLY B 1 280 ? -2.379 -31.062 7.094 1 79.69 280 GLY B C 1
ATOM 5438 O O . GLY B 1 280 ? -2.113 -30.531 8.172 1 79.69 280 GLY B O 1
ATOM 5439 N N . VAL B 1 281 ? -2.18 -30.5 5.898 1 76.69 281 VAL B N 1
ATOM 5440 C CA . VAL B 1 281 ? -1.583 -29.172 5.824 1 76.69 281 VAL B CA 1
ATOM 5441 C C . VAL B 1 281 ? -2.684 -28.125 5.727 1 76.69 281 VAL B C 1
ATOM 5443 O O . VAL B 1 281 ? -3.539 -28.188 4.84 1 76.69 281 VAL B O 1
ATOM 5446 N N . LEU B 1 282 ? -2.707 -27.156 6.57 1 77.81 282 LEU B N 1
ATOM 5447 C CA . LEU B 1 282 ? -3.691 -26.078 6.613 1 77.81 282 LEU B CA 1
ATOM 5448 C C . LEU B 1 282 ? -5.109 -26.641 6.672 1 77.81 282 LEU B C 1
ATOM 5450 O O . LEU B 1 282 ? -6.008 -26.125 6 1 77.81 282 LEU B O 1
ATOM 5454 N N . GLY B 1 283 ? -5.191 -27.75 7.32 1 81.31 283 GLY B N 1
ATOM 5455 C CA . GLY B 1 283 ? -6.5 -28.359 7.48 1 81.31 283 GLY B CA 1
ATOM 5456 C C . GLY B 1 283 ? -6.992 -29.062 6.227 1 81.31 283 GLY B C 1
ATOM 5457 O O . GLY B 1 283 ? -8.18 -29.375 6.109 1 81.31 283 GLY B O 1
ATOM 5458 N N . CYS B 1 284 ? -6.133 -29.359 5.359 1 88.12 284 CYS B N 1
ATOM 5459 C CA . CYS B 1 284 ? -6.5 -29.891 4.051 1 88.12 284 CYS B CA 1
ATOM 5460 C C . CYS B 1 284 ? -6.793 -31.391 4.125 1 88.12 284 CYS B C 1
ATOM 5462 O O . CYS B 1 284 ? -6.082 -32.125 4.809 1 88.12 284 CYS B O 1
ATOM 5464 N N . LYS B 1 285 ? -7.828 -31.781 3.531 1 90.19 285 LYS B N 1
ATOM 5465 C CA . LYS B 1 285 ? -8.203 -33.156 3.232 1 90.19 285 LYS B CA 1
ATOM 5466 C C . LYS B 1 285 ? -8.859 -33.281 1.858 1 90.19 285 LYS B C 1
ATOM 5468 O O . LYS B 1 285 ? -9.781 -32.5 1.546 1 90.19 285 LYS B O 1
ATOM 5473 N N . ASP B 1 286 ? -8.32 -34.188 1.012 1 93.81 286 ASP B N 1
ATOM 5474 C CA . ASP B 1 286 ? -8.836 -34.375 -0.34 1 93.81 286 ASP B CA 1
ATOM 5475 C C . ASP B 1 286 ? -8.836 -33.062 -1.116 1 93.81 286 ASP B C 1
ATOM 5477 O O . ASP B 1 286 ? -9.836 -32.688 -1.73 1 93.81 286 ASP B O 1
ATOM 5481 N N . SER B 1 287 ? -7.852 -32.188 -0.936 1 95.38 287 SER B N 1
ATOM 5482 C CA . SER B 1 287 ? -7.539 -30.984 -1.682 1 95.38 287 SER B CA 1
ATOM 5483 C C . SER B 1 287 ? -8.414 -29.812 -1.234 1 95.38 287 SER B C 1
ATOM 5485 O O . SER B 1 287 ? -8.477 -28.781 -1.91 1 95.38 287 SER B O 1
ATOM 5487 N N . CYS B 1 288 ? -9.125 -30.047 -0.102 1 95.19 288 CYS B N 1
ATOM 5488 C CA . CYS B 1 288 ? -9.969 -28.969 0.405 1 95.19 288 CYS B CA 1
ATOM 5489 C C . CYS B 1 288 ? -9.828 -28.828 1.916 1 95.19 288 CYS B C 1
ATOM 5491 O O . CYS B 1 288 ? -9.453 -29.797 2.598 1 95.19 288 CYS B O 1
ATOM 5493 N N . SER B 1 289 ? -10.031 -27.641 2.385 1 91.56 289 SER B N 1
ATOM 5494 C CA . SER B 1 289 ? -10.344 -27.375 3.785 1 91.56 289 SER B CA 1
ATOM 5495 C C . SER B 1 289 ? -11.719 -26.75 3.938 1 91.56 289 SER B C 1
ATOM 5497 O O . SER B 1 289 ? -12.398 -26.469 2.943 1 91.56 289 SER B O 1
ATOM 5499 N N . LYS B 1 290 ? -12.219 -26.625 5.129 1 92.06 290 LYS B N 1
ATOM 5500 C CA . LYS B 1 290 ? -13.523 -26.016 5.328 1 92.06 290 LYS B CA 1
ATOM 5501 C C . LYS B 1 290 ? -13.555 -25.188 6.621 1 92.06 290 LYS B C 1
ATOM 5503 O O . LYS B 1 290 ? -12.828 -25.5 7.566 1 92.06 290 LYS B O 1
ATOM 5508 N N . SER B 1 291 ? -14.344 -24.188 6.699 1 90.25 291 SER B N 1
ATOM 5509 C CA . SER B 1 291 ? -14.516 -23.375 7.891 1 90.25 291 SER B CA 1
ATOM 5510 C C . SER B 1 291 ? -15.375 -24.078 8.93 1 90.25 291 SER B C 1
ATOM 5512 O O . SER B 1 291 ? -16.109 -25.016 8.609 1 90.25 291 SER B O 1
ATOM 5514 N N . GLU B 1 292 ? -15.258 -23.641 10.164 1 87.44 292 GLU B N 1
ATOM 5515 C CA . GLU B 1 292 ? -16.125 -24.156 11.219 1 87.44 292 GLU B CA 1
ATOM 5516 C C . GLU B 1 292 ? -17.594 -23.922 10.891 1 87.44 292 GLU B C 1
ATOM 5518 O O . GLU B 1 292 ? -18.438 -24.781 11.117 1 87.44 292 GLU B O 1
ATOM 5523 N N . ALA B 1 293 ? -17.891 -22.766 10.367 1 92.62 293 ALA B N 1
ATOM 5524 C CA . ALA B 1 293 ? -19.266 -22.422 10 1 92.62 293 ALA B CA 1
ATOM 5525 C C . ALA B 1 293 ? -19.812 -23.391 8.961 1 92.62 293 ALA B C 1
ATOM 5527 O O . ALA B 1 293 ? -21 -23.719 8.961 1 92.62 293 ALA B O 1
ATOM 5528 N N . CYS B 1 294 ? -18.953 -23.828 8.086 1 94.62 294 CYS B N 1
ATOM 5529 C CA . CYS B 1 294 ? -19.375 -24.812 7.09 1 94.62 294 CYS B CA 1
ATOM 5530 C C . CYS B 1 294 ? -19.734 -26.141 7.75 1 94.62 294 CYS B C 1
ATOM 5532 O O . CYS B 1 294 ? -20.719 -26.766 7.387 1 94.62 294 CYS B O 1
ATOM 5534 N N . THR B 1 295 ? -18.953 -26.578 8.711 1 91.81 295 THR B N 1
ATOM 5535 C CA . THR B 1 295 ? -19.266 -27.797 9.445 1 91.81 295 THR B CA 1
ATOM 5536 C C . THR B 1 295 ? -20.656 -27.703 10.086 1 91.81 295 THR B C 1
ATOM 5538 O O . THR B 1 295 ? -21.469 -28.625 9.961 1 91.81 295 THR B O 1
ATOM 5541 N N . THR B 1 296 ? -20.891 -26.641 10.711 1 92.38 296 THR B N 1
ATOM 5542 C CA . THR B 1 296 ? -22.156 -26.422 11.383 1 92.38 296 THR B CA 1
ATOM 5543 C C . THR B 1 296 ? -23.312 -26.391 10.375 1 92.38 296 THR B C 1
ATOM 5545 O O . THR B 1 296 ? -24.359 -26.984 10.617 1 92.38 296 THR B O 1
ATOM 5548 N N . ARG B 1 297 ? -23.078 -25.75 9.297 1 95.38 297 ARG B N 1
ATOM 5549 C CA . ARG B 1 297 ? -24.094 -25.625 8.258 1 95.38 297 ARG B CA 1
ATOM 5550 C C . ARG B 1 297 ? -24.438 -26.984 7.66 1 95.38 297 ARG B C 1
ATOM 5552 O O . ARG B 1 297 ? -25.609 -27.312 7.473 1 95.38 297 ARG B O 1
ATOM 5559 N N . GLU B 1 298 ? -23.469 -27.797 7.457 1 95.5 298 GLU B N 1
ATOM 5560 C CA . GLU B 1 298 ? -23.672 -29.125 6.875 1 95.5 298 GLU B CA 1
ATOM 5561 C C . GLU B 1 298 ? -24.391 -30.047 7.852 1 95.5 298 GLU B C 1
ATOM 5563 O O . GLU B 1 298 ? -25.156 -30.922 7.441 1 95.5 298 GLU B O 1
ATOM 5568 N N . LEU B 1 299 ? -24.078 -29.922 9.094 1 94.75 299 LEU B N 1
ATOM 5569 C CA . LEU B 1 299 ? -24.766 -30.703 10.109 1 94.75 299 LEU B CA 1
ATOM 5570 C C . LEU B 1 299 ? -26.266 -30.438 10.078 1 94.75 299 LEU B C 1
ATOM 5572 O O . LEU B 1 299 ? -27.062 -31.297 10.445 1 94.75 299 LEU B O 1
ATOM 5576 N N . LYS B 1 300 ? -26.672 -29.266 9.562 1 95.88 300 LYS B N 1
ATOM 5577 C CA . LYS B 1 300 ? -28.078 -28.891 9.453 1 95.88 300 LYS B CA 1
ATOM 5578 C C . LYS B 1 300 ? -28.656 -29.297 8.094 1 95.88 300 LYS B C 1
ATOM 5580 O O . LYS B 1 300 ? -29.812 -29.031 7.805 1 95.88 300 LYS B O 1
ATOM 5585 N N . GLY B 1 301 ? -27.828 -29.828 7.246 1 96.19 301 GLY B N 1
ATOM 5586 C CA . GLY B 1 301 ? -28.281 -30.344 5.969 1 96.19 301 GLY B CA 1
ATOM 5587 C C . GLY B 1 301 ? -28.156 -29.344 4.836 1 96.19 301 GLY B C 1
ATOM 5588 O O . GLY B 1 301 ? -28.656 -29.578 3.732 1 96.19 301 GLY B O 1
ATOM 5589 N N . ASP B 1 302 ? -27.516 -28.188 5.074 1 96.81 302 ASP B N 1
ATOM 5590 C CA . ASP B 1 302 ? -27.375 -27.156 4.055 1 96.81 302 ASP B CA 1
ATOM 5591 C C . ASP B 1 302 ? -26.016 -27.234 3.383 1 96.81 302 ASP B C 1
ATOM 5593 O O . ASP B 1 302 ? -25.078 -27.828 3.932 1 96.81 302 ASP B O 1
ATOM 5597 N N . GLU B 1 303 ? -25.906 -26.625 2.209 1 96.81 303 GLU B N 1
ATOM 5598 C CA . GLU B 1 303 ? -24.656 -26.641 1.46 1 96.81 303 GLU B CA 1
ATOM 5599 C C . GLU B 1 303 ? -23.828 -25.391 1.769 1 96.81 303 GLU B C 1
ATOM 5601 O O . GLU B 1 303 ? -24.375 -24.344 2.094 1 96.81 303 GLU B O 1
ATOM 5606 N N . CYS B 1 304 ? -22.5 -25.609 1.675 1 98 304 CYS B N 1
ATOM 5607 C CA . CYS B 1 304 ? -21.562 -24.516 1.849 1 98 304 CYS B CA 1
ATOM 5608 C C . CYS B 1 304 ? -21.109 -23.953 0.501 1 98 304 CYS B C 1
ATOM 5610 O O . CYS B 1 304 ? -21.344 -24.578 -0.538 1 98 304 CYS B O 1
ATOM 5612 N N . LEU B 1 305 ? -20.578 -22.734 0.508 1 98.56 305 LEU B N 1
ATOM 5613 C CA . LEU B 1 305 ? -19.984 -22.188 -0.709 1 98.56 305 LEU B CA 1
ATOM 5614 C C . LEU B 1 305 ? -18.562 -22.719 -0.89 1 98.56 305 LEU B C 1
ATOM 5616 O O . LEU B 1 305 ? -18.016 -23.344 0.019 1 98.56 305 LEU B O 1
ATOM 5620 N N . VAL B 1 306 ? -18 -22.531 -2.119 1 98.56 306 VAL B N 1
ATOM 5621 C CA . VAL B 1 306 ? -16.641 -22.984 -2.385 1 98.56 306 VAL B CA 1
ATOM 5622 C C . VAL B 1 306 ? -15.805 -21.812 -2.906 1 98.56 306 VAL B C 1
ATOM 5624 O O . VAL B 1 306 ? -16.281 -21.016 -3.703 1 98.56 306 VAL B O 1
ATOM 5627 N N . VAL B 1 307 ? -14.656 -21.641 -2.352 1 98.25 307 VAL B N 1
ATOM 5628 C CA . VAL B 1 307 ? -13.625 -20.719 -2.84 1 98.25 307 VAL B CA 1
ATOM 5629 C C . VAL B 1 307 ? -12.516 -21.516 -3.529 1 98.25 307 VAL B C 1
ATOM 5631 O O . VAL B 1 307 ? -11.969 -22.453 -2.955 1 98.25 307 VAL B O 1
ATOM 5634 N N . ILE B 1 308 ? -12.219 -21.125 -4.754 1 98.56 308 ILE B N 1
ATOM 5635 C CA . ILE B 1 308 ? -11.156 -21.781 -5.504 1 98.56 308 ILE B CA 1
ATOM 5636 C C . ILE B 1 308 ? -9.805 -21.219 -5.082 1 98.56 308 ILE B C 1
ATOM 5638 O O . ILE B 1 308 ? -9.562 -20.016 -5.195 1 98.56 308 ILE B O 1
ATOM 5642 N N . MET B 1 309 ? -9.031 -22.109 -4.57 1 96.31 309 MET B N 1
ATOM 5643 C CA . MET B 1 309 ? -7.691 -21.75 -4.129 1 96.31 309 MET B CA 1
ATOM 5644 C C . MET B 1 309 ? -6.641 -22.281 -5.105 1 96.31 309 MET B C 1
ATOM 5646 O O . MET B 1 309 ? -6.91 -23.203 -5.883 1 96.31 309 MET B O 1
ATOM 5650 N N . MET B 1 310 ? -5.469 -21.688 -5.074 1 94.75 310 MET B N 1
ATOM 5651 C CA . MET B 1 310 ? -4.336 -22.156 -5.867 1 94.75 310 MET B CA 1
ATOM 5652 C C . MET B 1 310 ? -3.516 -23.172 -5.086 1 94.75 310 MET B C 1
ATOM 5654 O O . MET B 1 310 ? -4.062 -24.156 -4.57 1 94.75 310 MET B O 1
ATOM 5658 N N . ASP B 1 311 ? -2.252 -22.969 -5.039 1 91.62 311 ASP B N 1
ATOM 5659 C CA . ASP B 1 311 ? -1.372 -23.766 -4.184 1 91.62 311 ASP B CA 1
ATOM 5660 C C . ASP B 1 311 ? -1.284 -23.172 -2.783 1 91.62 311 ASP B C 1
ATOM 5662 O O . ASP B 1 311 ? -1.239 -21.938 -2.623 1 91.62 311 ASP B O 1
ATOM 5666 N N . ALA B 1 312 ? -1.228 -24.094 -1.787 1 87.12 312 ALA B N 1
ATOM 5667 C CA . ALA B 1 312 ? -1.239 -23.672 -0.388 1 87.12 312 ALA B CA 1
ATOM 5668 C C . ALA B 1 312 ? -0.061 -22.75 -0.084 1 87.12 312 ALA B C 1
ATOM 5670 O O . ALA B 1 312 ? -0.108 -21.969 0.867 1 87.12 312 ALA B O 1
ATOM 5671 N N . SER B 1 313 ? 0.969 -22.797 -0.869 1 79.88 313 SER B N 1
ATOM 5672 C CA . SER B 1 313 ? 2.152 -21.969 -0.638 1 79.88 313 SER B CA 1
ATOM 5673 C C . SER B 1 313 ? 1.894 -20.516 -1.01 1 79.88 313 SER B C 1
ATOM 5675 O O . SER B 1 313 ? 2.646 -19.625 -0.611 1 79.88 313 SER B O 1
ATOM 5677 N N . TYR B 1 314 ? 0.835 -20.25 -1.729 1 82.38 314 TYR B N 1
ATOM 5678 C CA . TYR B 1 314 ? 0.551 -18.891 -2.184 1 82.38 314 TYR B CA 1
ATOM 5679 C C . TYR B 1 314 ? -0.198 -18.094 -1.115 1 82.38 314 TYR B C 1
ATOM 5681 O O . TYR B 1 314 ? -0.194 -16.859 -1.128 1 82.38 314 TYR B O 1
ATOM 5689 N N . ASP B 1 315 ? -0.897 -18.719 -0.374 1 81.94 315 ASP B N 1
ATOM 5690 C CA . ASP B 1 315 ? -1.578 -18.172 0.793 1 81.94 315 ASP B CA 1
ATOM 5691 C C . ASP B 1 315 ? -1.501 -19.125 1.979 1 81.94 315 ASP B C 1
ATOM 5693 O O . ASP B 1 315 ? -2.213 -20.141 2.02 1 81.94 315 ASP B O 1
ATOM 5697 N N . VAL B 1 316 ? -0.733 -18.797 2.934 1 78.69 316 VAL B N 1
ATOM 5698 C CA . VAL B 1 316 ? -0.481 -19.719 4.035 1 78.69 316 VAL B CA 1
ATOM 5699 C C . VAL B 1 316 ? -1.595 -19.594 5.074 1 78.69 316 VAL B C 1
ATOM 5701 O O . VAL B 1 316 ? -1.325 -19.406 6.266 1 78.69 316 VAL B O 1
ATOM 5704 N N . GLY B 1 317 ? -2.85 -19.625 4.594 1 80.19 317 GLY B N 1
ATOM 5705 C CA . GLY B 1 317 ? -4.02 -19.75 5.449 1 80.19 317 GLY B CA 1
ATOM 5706 C C . GLY B 1 317 ? -4.668 -18.422 5.773 1 80.19 317 GLY B C 1
ATOM 5707 O O . GLY B 1 317 ? -5.609 -18.359 6.566 1 80.19 317 GLY B O 1
ATOM 5708 N N . TYR B 1 318 ? -4.23 -17.344 5.223 1 81.12 318 TYR B N 1
ATOM 5709 C CA . TYR B 1 318 ? -4.762 -16.031 5.57 1 81.12 318 TYR B CA 1
ATOM 5710 C C . TYR B 1 318 ? -6.227 -15.906 5.164 1 81.12 318 TYR B C 1
ATOM 5712 O O . TYR B 1 318 ? -7.066 -15.508 5.973 1 81.12 318 TYR B O 1
ATOM 5720 N N . LEU B 1 319 ? -6.516 -16.234 3.965 1 88.06 319 LEU B N 1
ATOM 5721 C CA . LEU B 1 319 ? -7.891 -16.109 3.496 1 88.06 319 LEU B CA 1
ATOM 5722 C C . LEU B 1 319 ? -8.812 -17.062 4.254 1 88.06 319 LEU B C 1
ATOM 5724 O O . LEU B 1 319 ? -9.922 -16.688 4.629 1 88.06 319 LEU B O 1
ATOM 5728 N N . GLN B 1 320 ? -8.305 -18.281 4.461 1 87.12 320 GLN B N 1
ATOM 5729 C CA . GLN B 1 320 ? -9.07 -19.25 5.246 1 87.12 320 GLN B CA 1
ATOM 5730 C C . GLN B 1 320 ? -9.406 -18.703 6.625 1 87.12 320 GLN B C 1
ATOM 5732 O O . GLN B 1 320 ? -10.555 -18.797 7.074 1 87.12 320 GLN B O 1
ATOM 5737 N N . ALA B 1 321 ? -8.43 -18.141 7.242 1 83.69 321 ALA B N 1
ATOM 5738 C CA . ALA B 1 321 ? -8.617 -17.578 8.578 1 83.69 321 ALA B CA 1
ATOM 5739 C C . ALA B 1 321 ? -9.594 -16.406 8.555 1 83.69 321 ALA B C 1
ATOM 5741 O O . ALA B 1 321 ? -10.484 -16.328 9.406 1 83.69 321 ALA B O 1
ATOM 5742 N N . THR B 1 322 ? -9.422 -15.516 7.598 1 85.62 322 THR B N 1
ATOM 5743 C CA . THR B 1 322 ? -10.281 -14.344 7.492 1 85.62 322 THR B CA 1
ATOM 5744 C C . THR B 1 322 ? -11.734 -14.75 7.316 1 85.62 322 THR B C 1
ATOM 5746 O O . THR B 1 322 ? -12.617 -14.258 8.023 1 85.62 322 THR B O 1
ATOM 5749 N N . MET B 1 323 ? -11.977 -15.672 6.484 1 90.31 323 MET B N 1
ATOM 5750 C CA . MET B 1 323 ? -13.359 -16.062 6.195 1 90.31 323 MET B CA 1
ATOM 5751 C C . MET B 1 323 ? -13.93 -16.922 7.328 1 90.31 323 MET B C 1
ATOM 5753 O O . MET B 1 323 ? -15.086 -16.75 7.711 1 90.31 323 MET B O 1
ATOM 5757 N N . SER B 1 324 ? -13.109 -17.781 7.883 1 87.25 324 SER B N 1
ATOM 5758 C CA . SER B 1 324 ? -13.562 -18.625 8.984 1 87.25 324 SER B CA 1
ATOM 5759 C C . SER B 1 324 ? -13.898 -17.797 10.219 1 87.25 324 SER B C 1
ATOM 5761 O O . SER B 1 324 ? -14.945 -17.984 10.828 1 87.25 324 SER B O 1
ATOM 5763 N N . ASN B 1 325 ? -13.047 -16.875 10.539 1 85 325 ASN B N 1
ATOM 5764 C CA . ASN B 1 325 ? -13.234 -16.047 11.734 1 85 325 ASN B CA 1
ATOM 5765 C C . ASN B 1 325 ? -14.414 -15.094 11.57 1 85 325 ASN B C 1
ATOM 5767 O O . ASN B 1 325 ? -14.914 -14.547 12.555 1 85 325 ASN B O 1
ATOM 5771 N N . ASN B 1 326 ? -14.82 -14.883 10.375 1 89.12 326 ASN B N 1
ATOM 5772 C CA . ASN B 1 326 ? -15.977 -14.023 10.133 1 89.12 326 ASN B CA 1
ATOM 5773 C C . ASN B 1 326 ? -17.234 -14.852 9.883 1 89.12 326 ASN B C 1
ATOM 5775 O O . ASN B 1 326 ? -18.234 -14.328 9.391 1 89.12 326 ASN B O 1
ATOM 5779 N N . GLY B 1 327 ? -17.188 -16.188 10.117 1 91.25 327 GLY B N 1
ATOM 5780 C CA . GLY B 1 327 ? -18.359 -17.047 10.141 1 91.25 327 GLY B CA 1
ATOM 5781 C C . GLY B 1 327 ? -18.844 -17.422 8.758 1 91.25 327 GLY B C 1
ATOM 5782 O O . GLY B 1 327 ? -20.031 -17.766 8.578 1 91.25 327 GLY B O 1
ATOM 5783 N N . ILE B 1 328 ? -18.062 -17.281 7.781 1 95.5 328 ILE B N 1
ATOM 5784 C CA . ILE B 1 328 ? -18.453 -17.609 6.418 1 95.5 328 ILE B CA 1
ATOM 5785 C C . ILE B 1 328 ? -18.391 -19.109 6.207 1 95.5 328 ILE B C 1
ATOM 5787 O O . ILE B 1 328 ? -17.344 -19.734 6.438 1 95.5 328 ILE B O 1
ATOM 5791 N N . PRO B 1 329 ? -19.484 -19.781 5.84 1 96.88 329 PRO B N 1
ATOM 5792 C CA . PRO B 1 329 ? -19.484 -21.219 5.621 1 96.88 329 PRO B CA 1
ATOM 5793 C C . PRO B 1 329 ? -18.875 -21.625 4.277 1 96.88 329 PRO B C 1
ATOM 5795 O O . PRO B 1 329 ? -19.609 -21.781 3.291 1 96.88 329 PRO B O 1
ATOM 5798 N N . ALA B 1 330 ? -17.562 -21.891 4.258 1 96.62 330 ALA B N 1
ATOM 5799 C CA . ALA B 1 330 ? -16.875 -22.031 2.982 1 96.62 330 ALA B CA 1
ATOM 5800 C C . ALA B 1 330 ? -15.977 -23.266 2.982 1 96.62 330 ALA B C 1
ATOM 5802 O O . ALA B 1 330 ? -15.352 -23.578 3.994 1 96.62 330 ALA B O 1
ATOM 5803 N N . TYR B 1 331 ? -15.992 -23.938 1.824 1 96.19 331 TYR B N 1
ATOM 5804 C CA . TYR B 1 331 ? -14.883 -24.797 1.436 1 96.19 331 TYR B CA 1
ATOM 5805 C C . TYR B 1 331 ? -13.773 -23.984 0.768 1 96.19 331 TYR B C 1
ATOM 5807 O O . TYR B 1 331 ? -14.055 -23.047 0.018 1 96.19 331 TYR B O 1
ATOM 5815 N N . PHE B 1 332 ? -12.602 -24.297 1.091 1 95.88 332 PHE B N 1
ATOM 5816 C CA . PHE B 1 332 ? -11.422 -23.812 0.381 1 95.88 332 PHE B CA 1
ATOM 5817 C C . PHE B 1 332 ? -10.734 -24.938 -0.368 1 95.88 332 PHE B C 1
ATOM 5819 O O . PHE B 1 332 ? -10.078 -25.781 0.243 1 95.88 332 PHE B O 1
ATOM 5826 N N . CYS B 1 333 ? -10.906 -25.016 -1.686 1 97.44 333 CYS B N 1
ATOM 5827 C CA . CYS B 1 333 ? -10.414 -26.156 -2.453 1 97.44 333 CYS B CA 1
ATOM 5828 C C . CYS B 1 333 ? -9.203 -25.766 -3.295 1 97.44 333 CYS B C 1
ATOM 5830 O O . CYS B 1 333 ? -9.297 -24.875 -4.148 1 97.44 333 CYS B O 1
ATOM 5832 N N . PHE B 1 334 ? -8.141 -26.438 -3.029 1 96.88 334 PHE B N 1
ATOM 5833 C CA . PHE B 1 334 ? -6.84 -26.156 -3.627 1 96.88 334 PHE B CA 1
ATOM 5834 C C . PHE B 1 334 ? -6.645 -26.969 -4.898 1 96.88 334 PHE B C 1
ATOM 5836 O O . PHE B 1 334 ? -6.199 -28.125 -4.848 1 96.88 334 PHE B O 1
ATOM 5843 N N . LEU B 1 335 ? -6.867 -26.344 -6.059 1 98.12 335 LEU B N 1
ATOM 5844 C CA . LEU B 1 335 ? -6.859 -27.031 -7.34 1 98.12 335 LEU B CA 1
ATOM 5845 C C . LEU B 1 335 ? -5.484 -26.953 -7.992 1 98.12 335 LEU B C 1
ATOM 5847 O O . LEU B 1 335 ? -5.324 -27.312 -9.156 1 98.12 335 LEU B O 1
ATOM 5851 N N . GLY B 1 336 ? -4.488 -26.438 -7.203 1 95.31 336 GLY B N 1
ATOM 5852 C CA . GLY B 1 336 ? -3.201 -26.172 -7.828 1 95.31 336 GLY B CA 1
ATOM 5853 C C . GLY B 1 336 ? -3.199 -24.906 -8.672 1 95.31 336 GLY B C 1
ATOM 5854 O O . GLY B 1 336 ? -4.258 -24.344 -8.961 1 95.31 336 GLY B O 1
ATOM 5855 N N . ILE B 1 337 ? -2.059 -24.5 -9.102 1 90.62 337 ILE B N 1
ATOM 5856 C CA . ILE B 1 337 ? -1.908 -23.25 -9.836 1 90.62 337 ILE B CA 1
ATOM 5857 C C . ILE B 1 337 ? -2.607 -23.375 -11.195 1 90.62 337 ILE B C 1
ATOM 5859 O O . ILE B 1 337 ? -3.5 -22.578 -11.508 1 90.62 337 ILE B O 1
ATOM 5863 N N . ALA B 1 338 ? -2.271 -24.406 -11.969 1 91.81 338 ALA B N 1
ATOM 5864 C CA . ALA B 1 338 ? -2.834 -24.578 -13.305 1 91.81 338 ALA B CA 1
ATOM 5865 C C . ALA B 1 338 ? -4.312 -24.938 -13.234 1 91.81 338 ALA B C 1
ATOM 5867 O O . ALA B 1 338 ? -5.117 -24.469 -14.039 1 91.81 338 ALA B O 1
ATOM 5868 N N . GLY B 1 339 ? -4.625 -25.781 -12.273 1 96.75 339 GLY B N 1
ATOM 5869 C CA . GLY B 1 339 ? -6.008 -26.203 -12.125 1 96.75 339 GLY B CA 1
ATOM 5870 C C . GLY B 1 339 ? -6.938 -25.047 -11.758 1 96.75 339 GLY B C 1
ATOM 5871 O O . GLY B 1 339 ? -8.031 -24.938 -12.312 1 96.75 339 GLY B O 1
ATOM 5872 N N . ALA B 1 340 ? -6.504 -24.219 -10.789 1 97.5 340 ALA B N 1
ATOM 5873 C CA . ALA B 1 340 ? -7.305 -23.062 -10.375 1 97.5 340 ALA B CA 1
ATOM 5874 C C . ALA B 1 340 ? -7.504 -22.094 -11.539 1 97.5 340 ALA B C 1
ATOM 5876 O O . ALA B 1 340 ? -8.625 -21.625 -11.781 1 97.5 340 ALA B O 1
ATOM 5877 N N . ALA B 1 341 ? -6.406 -21.844 -12.25 1 94.69 341 ALA B N 1
ATOM 5878 C CA . ALA B 1 341 ? -6.477 -20.922 -13.391 1 94.69 341 ALA B CA 1
ATOM 5879 C C . ALA B 1 341 ? -7.461 -21.438 -14.438 1 94.69 341 ALA B C 1
ATOM 5881 O O . ALA B 1 341 ? -8.281 -20.672 -14.961 1 94.69 341 ALA B O 1
ATOM 5882 N N . LYS B 1 342 ? -7.355 -22.703 -14.75 1 96.38 342 LYS B N 1
ATOM 5883 C CA . LYS B 1 342 ? -8.234 -23.312 -15.742 1 96.38 342 LYS B CA 1
ATOM 5884 C C . LYS B 1 342 ? -9.695 -23.25 -15.305 1 96.38 342 LYS B C 1
ATOM 5886 O O . LYS B 1 342 ? -10.57 -22.859 -16.078 1 96.38 342 LYS B O 1
ATOM 5891 N N . TYR B 1 343 ? -9.984 -23.656 -14.078 1 97.94 343 TYR B N 1
ATOM 5892 C CA . TYR B 1 343 ? -11.344 -23.641 -13.57 1 97.94 343 TYR B CA 1
ATOM 5893 C C . TYR B 1 343 ? -11.945 -22.234 -13.648 1 97.94 343 TYR B C 1
ATOM 5895 O O . TYR B 1 343 ? -13.062 -22.062 -14.133 1 97.94 343 TYR B O 1
ATOM 5903 N N . VAL B 1 344 ? -11.234 -21.219 -13.141 1 98.06 344 VAL B N 1
ATOM 5904 C CA . VAL B 1 344 ? -11.734 -19.844 -13.086 1 98.06 344 VAL B CA 1
ATOM 5905 C C . VAL B 1 344 ? -11.93 -19.312 -14.508 1 98.06 344 VAL B C 1
ATOM 5907 O O . VAL B 1 344 ? -12.938 -18.672 -14.797 1 98.06 344 VAL B O 1
ATOM 5910 N N . ALA B 1 345 ? -10.938 -19.625 -15.398 1 96.94 345 ALA B N 1
ATOM 5911 C CA . ALA B 1 345 ? -11.07 -19.188 -16.781 1 96.94 345 ALA B CA 1
ATOM 5912 C C . ALA B 1 345 ? -12.344 -19.75 -17.422 1 96.94 345 ALA B C 1
ATOM 5914 O O . ALA B 1 345 ? -13.078 -19.016 -18.094 1 96.94 345 ALA B O 1
ATOM 5915 N N . GLU B 1 346 ? -12.609 -20.984 -17.203 1 97.31 346 GLU B N 1
ATOM 5916 C CA . GLU B 1 346 ? -13.805 -21.625 -17.75 1 97.31 346 GLU B CA 1
ATOM 5917 C C . GLU B 1 346 ? -15.07 -21.047 -17.125 1 97.31 346 GLU B C 1
ATOM 5919 O O . GLU B 1 346 ? -16.062 -20.828 -17.812 1 97.31 346 GLU B O 1
ATOM 5924 N N . ALA B 1 347 ? -15 -20.859 -15.812 1 97.25 347 ALA B N 1
ATOM 5925 C CA . ALA B 1 347 ? -16.156 -20.266 -15.133 1 97.25 347 ALA B CA 1
ATOM 5926 C C . ALA B 1 347 ? -16.469 -18.891 -15.695 1 97.25 347 ALA B C 1
ATOM 5928 O O . ALA B 1 347 ? -17.641 -18.562 -15.938 1 97.25 347 ALA B O 1
ATOM 5929 N N . LEU B 1 348 ? -15.477 -18.047 -15.883 1 96.81 348 LEU B N 1
ATOM 5930 C CA . LEU B 1 348 ? -15.672 -16.703 -16.438 1 96.81 348 LEU B CA 1
ATOM 5931 C C . LEU B 1 348 ? -16.203 -16.781 -17.859 1 96.81 348 LEU B C 1
ATOM 5933 O O . LEU B 1 348 ? -17.141 -16.062 -18.203 1 96.81 348 LEU B O 1
ATOM 5937 N N . ALA B 1 349 ? -15.641 -17.719 -18.672 1 95.75 349 ALA B N 1
ATOM 5938 C CA . ALA B 1 349 ? -16.078 -17.891 -20.047 1 95.75 349 ALA B CA 1
ATOM 5939 C C . ALA B 1 349 ? -17.547 -18.297 -20.109 1 95.75 349 ALA B C 1
ATOM 5941 O O . ALA B 1 349 ? -18.297 -17.844 -20.984 1 95.75 349 ALA B O 1
ATOM 5942 N N . ASN B 1 350 ? -17.984 -19.094 -19.172 1 95.56 350 ASN B N 1
ATOM 5943 C CA . ASN B 1 350 ? -19.344 -19.641 -19.172 1 95.56 350 ASN B CA 1
ATOM 5944 C C . ASN B 1 350 ? -20.281 -18.844 -18.281 1 95.56 350 ASN B C 1
ATOM 5946 O O . ASN B 1 350 ? -21.438 -19.219 -18.078 1 95.56 350 ASN B O 1
ATOM 5950 N N . LYS B 1 351 ? -19.766 -17.766 -17.656 1 93.62 351 LYS B N 1
ATOM 5951 C CA . LYS B 1 351 ? -20.516 -16.906 -16.734 1 93.62 351 LYS B CA 1
ATOM 5952 C C . LYS B 1 351 ? -21.078 -17.719 -15.578 1 93.62 351 LYS B C 1
ATOM 5954 O O . LYS B 1 351 ? -22.203 -17.484 -15.141 1 93.62 351 LYS B O 1
ATOM 5959 N N . THR B 1 352 ? -20.328 -18.797 -15.242 1 93.88 352 THR B N 1
ATOM 5960 C CA . THR B 1 352 ? -20.609 -19.531 -14.016 1 93.88 352 THR B CA 1
ATOM 5961 C C . THR B 1 352 ? -20.078 -18.781 -12.797 1 93.88 352 THR B C 1
ATOM 5963 O O . THR B 1 352 ? -18.922 -18.344 -12.797 1 93.88 352 THR B O 1
ATOM 5966 N N . PRO B 1 353 ? -20.953 -18.656 -11.75 1 94.75 353 PRO B N 1
ATOM 5967 C CA . PRO B 1 353 ? -20.484 -17.969 -10.547 1 94.75 353 PRO B CA 1
ATOM 5968 C C . PRO B 1 353 ? -19.219 -18.594 -9.961 1 94.75 353 PRO B C 1
ATOM 5970 O O . PRO B 1 353 ? -19.109 -19.812 -9.867 1 94.75 353 PRO B O 1
ATOM 5973 N N . VAL B 1 354 ? -18.266 -17.703 -9.648 1 97.94 354 VAL B N 1
ATOM 5974 C CA . VAL B 1 354 ? -17.031 -18.234 -9.078 1 97.94 354 VAL B CA 1
ATOM 5975 C C . VAL B 1 354 ? -16.438 -17.219 -8.109 1 97.94 354 VAL B C 1
ATOM 5977 O O . VAL B 1 354 ? -16.484 -16.016 -8.359 1 97.94 354 VAL B O 1
ATOM 5980 N N . ALA B 1 355 ? -16.016 -17.609 -6.965 1 98.31 355 ALA B N 1
ATOM 5981 C CA . ALA B 1 355 ? -15.172 -16.906 -6.012 1 98.31 355 ALA B CA 1
ATOM 5982 C C . ALA B 1 355 ? -13.812 -17.578 -5.871 1 98.31 355 ALA B C 1
ATOM 5984 O O . ALA B 1 355 ? -13.734 -18.812 -5.77 1 98.31 355 ALA B O 1
ATOM 5985 N N . PHE B 1 356 ? -12.742 -16.812 -5.926 1 98.31 356 PHE B N 1
ATOM 5986 C CA . PHE B 1 356 ? -11.438 -17.453 -6 1 98.31 356 PHE B CA 1
ATOM 5987 C C . PHE B 1 356 ? -10.359 -16.547 -5.414 1 98.31 356 PHE B C 1
ATOM 5989 O O . PHE B 1 356 ? -10.531 -15.328 -5.352 1 98.31 356 PHE B O 1
ATOM 5996 N N . TYR B 1 357 ? -9.312 -17.188 -4.969 1 96.38 357 TYR B N 1
ATOM 5997 C CA . TYR B 1 357 ? -8.109 -16.5 -4.516 1 96.38 357 TYR B CA 1
ATOM 5998 C C . TYR B 1 357 ? -7.203 -16.156 -5.691 1 96.38 357 TYR B C 1
ATOM 6000 O O . TYR B 1 357 ? -7.035 -16.969 -6.609 1 96.38 357 TYR B O 1
ATOM 6008 N N . ASN B 1 358 ? -6.695 -14.938 -5.656 1 93.69 358 ASN B N 1
ATOM 6009 C CA . ASN B 1 358 ? -5.68 -14.539 -6.625 1 93.69 358 ASN B CA 1
ATOM 6010 C C . ASN B 1 358 ? -4.824 -13.391 -6.102 1 93.69 358 ASN B C 1
ATOM 6012 O O . ASN B 1 358 ? -4.957 -12.992 -4.941 1 93.69 358 ASN B O 1
ATOM 6016 N N . TYR B 1 359 ? -3.855 -13.078 -6.871 1 88.69 359 TYR B N 1
ATOM 6017 C CA . TYR B 1 359 ? -2.955 -12 -6.492 1 88.69 359 TYR B CA 1
ATOM 6018 C C . TYR B 1 359 ? -2.617 -11.125 -7.691 1 88.69 359 TYR B C 1
ATOM 6020 O O . TYR B 1 359 ? -2.66 -11.586 -8.836 1 88.69 359 TYR B O 1
ATOM 6028 N N . GLN B 1 360 ? -2.332 -9.812 -7.352 1 84.12 360 GLN B N 1
ATOM 6029 C CA . GLN B 1 360 ? -1.88 -8.836 -8.336 1 84.12 360 GLN B CA 1
ATOM 6030 C C . GLN B 1 360 ? -0.517 -8.266 -7.961 1 84.12 360 GLN B C 1
ATOM 6032 O O . GLN B 1 360 ? -0.224 -8.07 -6.777 1 84.12 360 GLN B O 1
ATOM 6037 N N . PRO B 1 361 ? 0.358 -8.023 -8.977 1 84.19 361 PRO B N 1
ATOM 6038 C CA . PRO B 1 361 ? 0.133 -8.07 -10.422 1 84.19 361 PRO B CA 1
ATOM 6039 C C . PRO B 1 361 ? 0.231 -9.484 -10.984 1 84.19 361 PRO B C 1
ATOM 6041 O O . PRO B 1 361 ? 1.04 -10.289 -10.516 1 84.19 361 PRO B O 1
ATOM 6044 N N . ASP B 1 362 ? -0.61 -9.836 -11.859 1 84 362 ASP B N 1
ATOM 6045 C CA . ASP B 1 362 ? -0.599 -11.07 -12.633 1 84 362 ASP B CA 1
ATOM 6046 C C . ASP B 1 362 ? -1.284 -10.875 -13.984 1 84 362 ASP B C 1
ATOM 6048 O O . ASP B 1 362 ? -2.277 -10.148 -14.086 1 84 362 ASP B O 1
ATOM 6052 N N . GLU B 1 363 ? -0.723 -11.492 -14.984 1 84.81 363 GLU B N 1
ATOM 6053 C CA . GLU B 1 363 ? -1.267 -11.352 -16.328 1 84.81 363 GLU B CA 1
ATOM 6054 C C . GLU B 1 363 ? -2.713 -11.836 -16.391 1 84.81 363 GLU B C 1
ATOM 6056 O O . GLU B 1 363 ? -3.477 -11.414 -17.266 1 84.81 363 GLU B O 1
ATOM 6061 N N . PHE B 1 364 ? -3.107 -12.656 -15.492 1 85.38 364 PHE B N 1
ATOM 6062 C CA . PHE B 1 364 ? -4.484 -13.125 -15.391 1 85.38 364 PHE B CA 1
ATOM 6063 C C . PHE B 1 364 ? -5.461 -11.953 -15.438 1 85.38 364 PHE B C 1
ATOM 6065 O O . PHE B 1 364 ? -6.445 -11.984 -16.172 1 85.38 364 PHE B O 1
ATOM 6072 N N . PHE B 1 365 ? -5.188 -10.914 -14.734 1 84 365 PHE B N 1
ATOM 6073 C CA . PHE B 1 365 ? -6.102 -9.789 -14.602 1 84 365 PHE B CA 1
ATOM 6074 C C . PHE B 1 365 ? -6.156 -8.977 -15.883 1 84 365 PHE B C 1
ATOM 6076 O O . PHE B 1 365 ? -7.133 -8.273 -16.141 1 84 365 PHE B O 1
ATOM 6083 N N . GLN B 1 366 ? -5.133 -9.086 -16.688 1 81.19 366 GLN B N 1
ATOM 6084 C CA . GLN B 1 366 ? -5.125 -8.391 -17.969 1 81.19 366 GLN B CA 1
ATOM 6085 C C . GLN B 1 366 ? -6.004 -9.109 -18.984 1 81.19 366 GLN B C 1
ATOM 6087 O O . GLN B 1 366 ? -6.562 -8.477 -19.891 1 81.19 366 GLN B O 1
ATOM 6092 N N . HIS B 1 367 ? -6.113 -10.391 -18.844 1 86.75 367 HIS B N 1
ATOM 6093 C CA . HIS B 1 367 ? -6.91 -11.188 -19.766 1 86.75 367 HIS B CA 1
ATOM 6094 C C . HIS B 1 367 ? -8.398 -11.062 -19.453 1 86.75 367 HIS B C 1
ATOM 6096 O O . HIS B 1 367 ? -9.242 -11.312 -20.328 1 86.75 367 HIS B O 1
ATOM 6102 N N . TYR B 1 368 ? -8.672 -10.664 -18.234 1 89.5 368 TYR B N 1
ATOM 6103 C CA . TYR B 1 368 ? -10.078 -10.672 -17.828 1 89.5 368 TYR B CA 1
ATOM 6104 C C . TYR B 1 368 ? -10.492 -9.312 -17.281 1 89.5 368 TYR B C 1
ATOM 6106 O O . TYR B 1 368 ? -11.242 -9.234 -16.297 1 89.5 368 TYR B O 1
ATOM 6114 N N . ILE B 1 369 ? -10.055 -8.273 -17.938 1 82.12 369 ILE B N 1
ATOM 6115 C CA . ILE B 1 369 ? -10.391 -6.906 -17.562 1 82.12 369 ILE B CA 1
ATOM 6116 C C . ILE B 1 369 ? -11.906 -6.73 -17.547 1 82.12 369 ILE B C 1
ATOM 6118 O O . ILE B 1 369 ? -12.594 -7.109 -18.5 1 82.12 369 ILE B O 1
ATOM 6122 N N . GLY B 1 370 ? -12.391 -6.258 -16.422 1 82.31 370 GLY B N 1
ATOM 6123 C CA . GLY B 1 370 ? -13.805 -5.953 -16.312 1 82.31 370 GLY B CA 1
ATOM 6124 C C . GLY B 1 370 ? -14.648 -7.164 -15.945 1 82.31 370 GLY B C 1
ATOM 6125 O O . GLY B 1 370 ? -15.867 -7.055 -15.781 1 82.31 370 GLY B O 1
ATOM 6126 N N . GLU B 1 371 ? -14.016 -8.328 -15.734 1 90.69 371 GLU B N 1
ATOM 6127 C CA . GLU B 1 371 ? -14.773 -9.547 -15.492 1 90.69 371 GLU B CA 1
ATOM 6128 C C . GLU B 1 371 ? -14.617 -10.016 -14.047 1 90.69 371 GLU B C 1
ATOM 6130 O O . GLU B 1 371 ? -15.328 -10.93 -13.602 1 90.69 371 GLU B O 1
ATOM 6135 N N . ILE B 1 372 ? -13.758 -9.383 -13.367 1 91.56 372 ILE B N 1
ATOM 6136 C CA . ILE B 1 372 ? -13.43 -9.812 -12.008 1 91.56 372 ILE B CA 1
ATOM 6137 C C . ILE B 1 372 ? -13.398 -8.602 -11.086 1 91.56 372 ILE B C 1
ATOM 6139 O O . ILE B 1 372 ? -13.031 -7.5 -11.5 1 91.56 372 ILE B O 1
ATOM 6143 N N . GLU B 1 373 ? -13.891 -8.797 -9.93 1 89.69 373 GLU B N 1
ATOM 6144 C CA . GLU B 1 373 ? -13.875 -7.758 -8.906 1 89.69 373 GLU B CA 1
ATOM 6145 C C . GLU B 1 373 ? -13.359 -8.297 -7.578 1 89.69 373 GLU B C 1
ATOM 6147 O O . GLU B 1 373 ? -13.602 -9.453 -7.234 1 89.69 373 GLU B O 1
ATOM 6152 N N . ARG B 1 374 ? -12.617 -7.449 -6.859 1 91.62 374 ARG B N 1
ATOM 6153 C CA . ARG B 1 374 ? -12.156 -7.836 -5.531 1 91.62 374 ARG B CA 1
ATOM 6154 C C . ARG B 1 374 ? -13.297 -7.789 -4.516 1 91.62 374 ARG B C 1
ATOM 6156 O O . ARG B 1 374 ? -14.125 -6.871 -4.547 1 91.62 374 ARG B O 1
ATOM 6163 N N . VAL B 1 375 ? -13.328 -8.758 -3.672 1 95.25 375 VAL B N 1
ATOM 6164 C CA . VAL B 1 375 ? -14.32 -8.789 -2.602 1 95.25 375 VAL B CA 1
ATOM 6165 C C . VAL B 1 375 ? -13.812 -7.992 -1.401 1 95.25 375 VAL B C 1
ATOM 6167 O O . VAL B 1 375 ? -12.68 -8.195 -0.95 1 95.25 375 VAL B O 1
ATOM 6170 N N . ALA B 1 376 ? -14.648 -7.047 -0.939 1 92.81 376 ALA B N 1
ATOM 6171 C CA . ALA B 1 376 ? -14.281 -6.277 0.249 1 92.81 376 ALA B CA 1
ATOM 6172 C C . ALA B 1 376 ? -14.352 -7.145 1.503 1 92.81 376 ALA B C 1
ATOM 6174 O O . ALA B 1 376 ? -15.43 -7.566 1.917 1 92.81 376 ALA B O 1
ATOM 6175 N N . LEU B 1 377 ? -13.18 -7.426 2.057 1 91.5 377 LEU B N 1
ATOM 6176 C CA . LEU B 1 377 ? -13.055 -8.094 3.348 1 91.5 377 LEU B CA 1
ATOM 6177 C C . LEU B 1 377 ? -12.953 -7.078 4.48 1 91.5 377 LEU B C 1
ATOM 6179 O O . LEU B 1 377 ? -12.805 -5.879 4.234 1 91.5 377 LEU B O 1
ATOM 6183 N N . PRO B 1 378 ? -13.141 -7.566 5.684 1 86.38 378 PRO B N 1
ATOM 6184 C CA . PRO B 1 378 ? -13.062 -6.598 6.777 1 86.38 378 PRO B CA 1
ATOM 6185 C C . PRO B 1 378 ? -11.734 -5.84 6.797 1 86.38 378 PRO B C 1
ATOM 6187 O O . PRO B 1 378 ? -10.68 -6.426 6.543 1 86.38 378 PRO B O 1
ATOM 6190 N N . TRP B 1 379 ? -11.906 -4.535 7.039 1 78.25 379 TRP B N 1
ATOM 6191 C CA . TRP B 1 379 ? -10.711 -3.699 7.027 1 78.25 379 TRP B CA 1
ATOM 6192 C C . TRP B 1 379 ? -9.797 -4.047 8.195 1 78.25 379 TRP B C 1
ATOM 6194 O O . TRP B 1 379 ? -10.266 -4.375 9.289 1 78.25 379 TRP B O 1
ATOM 6204 N N . ALA B 1 380 ? -8.453 -3.965 7.871 1 61.81 380 ALA B N 1
ATOM 6205 C CA . ALA B 1 380 ? -7.41 -4.262 8.844 1 61.81 380 ALA B CA 1
ATOM 6206 C C . ALA B 1 380 ? -6.773 -2.979 9.375 1 61.81 380 ALA B C 1
ATOM 6208 O O . ALA B 1 380 ? -6.273 -2.162 8.602 1 61.81 380 ALA B O 1
ATOM 6209 N N . THR B 1 381 ? -7.113 -2.635 10.734 1 59.06 381 THR B N 1
ATOM 6210 C CA . THR B 1 381 ? -6.301 -1.562 11.297 1 59.06 381 THR B CA 1
ATOM 6211 C C . THR B 1 381 ? -4.902 -2.064 11.648 1 59.06 381 THR B C 1
ATOM 6213 O O . THR B 1 381 ? -4.711 -3.256 11.898 1 59.06 381 THR B O 1
ATOM 6216 N N . PRO B 1 382 ? -3.895 -1.278 11.414 1 55.91 382 PRO B N 1
ATOM 6217 C CA . PRO B 1 382 ? -2.541 -1.692 11.789 1 55.91 382 PRO B CA 1
ATOM 6218 C C . PRO B 1 382 ? -2.488 -2.352 13.172 1 55.91 382 PRO B C 1
ATOM 6220 O O . PRO B 1 382 ? -1.706 -3.281 13.383 1 55.91 382 PRO B O 1
ATOM 6223 N N . GLU B 1 383 ? -3.273 -1.869 14.086 1 53.78 383 GLU B N 1
ATOM 6224 C CA . GLU B 1 383 ? -3.26 -2.396 15.445 1 53.78 383 GLU B CA 1
ATOM 6225 C C . GLU B 1 383 ? -3.701 -3.855 15.477 1 53.78 383 GLU B C 1
ATOM 6227 O O . GLU B 1 383 ? -3.219 -4.637 16.297 1 53.78 383 GLU B O 1
ATOM 6232 N N . LEU B 1 384 ? -4.488 -4.098 14.469 1 54.62 384 LEU B N 1
ATOM 6233 C CA . LEU B 1 384 ? -5.035 -5.449 14.461 1 54.62 384 LEU B CA 1
ATOM 6234 C C . LEU B 1 384 ? -4.141 -6.391 13.664 1 54.62 384 LEU B C 1
ATOM 6236 O O . LEU B 1 384 ? -4.141 -7.602 13.906 1 54.62 384 LEU B O 1
ATOM 6240 N N . THR B 1 385 ? -3.295 -5.77 12.695 1 51.19 385 THR B N 1
ATOM 6241 C CA . THR B 1 385 ? -2.461 -6.574 11.812 1 51.19 385 THR B CA 1
ATOM 6242 C C . THR B 1 385 ? -1.205 -7.047 12.539 1 51.19 385 THR B C 1
ATOM 6244 O O . THR B 1 385 ? -0.645 -8.094 12.203 1 51.19 385 THR B O 1
ATOM 6247 N N . GLY B 1 386 ? -0.528 -6.188 13.32 1 46.28 386 GLY B N 1
ATOM 6248 C CA . GLY B 1 386 ? 0.768 -6.484 13.906 1 46.28 386 GLY B CA 1
ATOM 6249 C C . GLY B 1 386 ? 0.851 -7.883 14.484 1 46.28 386 GLY B C 1
ATOM 6250 O O . GLY B 1 386 ? 1.928 -8.484 14.523 1 46.28 386 GLY B O 1
ATOM 6251 N N . VAL B 1 387 ? -0.131 -8.242 15.055 1 41.72 387 VAL B N 1
ATOM 6252 C CA . VAL B 1 387 ? 0.104 -9.406 15.898 1 41.72 387 VAL B CA 1
ATOM 6253 C C . VAL B 1 387 ? 0.246 -10.656 15.031 1 41.72 387 VAL B C 1
ATOM 6255 O O . VAL B 1 387 ? 0.774 -11.672 15.477 1 41.72 387 VAL B O 1
ATOM 6258 N N . ASN B 1 388 ? -0.267 -10.766 13.883 1 41.56 388 ASN B N 1
ATOM 6259 C CA . ASN B 1 388 ? -0.487 -12.164 13.516 1 41.56 388 ASN B CA 1
ATOM 6260 C C . ASN B 1 388 ? 0.251 -12.531 12.234 1 41.56 388 ASN B C 1
ATOM 6262 O O . ASN B 1 388 ? -0.375 -12.805 11.211 1 41.56 388 ASN B O 1
ATOM 6266 N N . THR B 1 389 ? 1.34 -11.961 11.953 1 43.66 389 THR B N 1
ATOM 6267 C CA . THR B 1 389 ? 2.066 -12.344 10.75 1 43.66 389 THR B CA 1
ATOM 6268 C C . THR B 1 389 ? 2.498 -13.805 10.828 1 43.66 389 THR B C 1
ATOM 6270 O O . THR B 1 389 ? 3.383 -14.242 10.086 1 43.66 389 THR B O 1
ATOM 6273 N N . GLY B 1 390 ? 1.828 -14.719 11.57 1 44.84 390 GLY B N 1
ATOM 6274 C CA . GLY B 1 390 ? 2.26 -16.109 11.57 1 44.84 390 GLY B CA 1
ATOM 6275 C C . GLY B 1 390 ? 1.373 -17 10.727 1 44.84 390 GLY B C 1
ATOM 6276 O O . GLY B 1 390 ? 0.605 -16.531 9.891 1 44.84 390 GLY B O 1
ATOM 6277 N N . GLU B 1 391 ? 1.504 -18.25 10.938 1 48.12 391 GLU B N 1
ATOM 6278 C CA . GLU B 1 391 ? 0.807 -19.391 10.375 1 48.12 391 GLU B CA 1
ATOM 6279 C C . GLU B 1 391 ? -0.7 -19.297 10.594 1 48.12 391 GLU B C 1
ATOM 6281 O O . GLU B 1 391 ? -1.162 -19.234 11.734 1 48.12 391 GLU B O 1
ATOM 6286 N N . PHE B 1 392 ? -1.402 -18.641 9.766 1 51.03 392 PHE B N 1
ATOM 6287 C CA . PHE B 1 392 ? -2.809 -18.297 9.938 1 51.03 392 PHE B CA 1
ATOM 6288 C C . PHE B 1 392 ? -3.689 -19.531 9.82 1 51.03 392 PHE B C 1
ATOM 6290 O O . PHE B 1 392 ? -4.812 -19.547 10.32 1 51.03 392 PHE B O 1
ATOM 6297 N N . GLY B 1 393 ? -3.098 -20.828 9.562 1 48.56 393 GLY B N 1
ATOM 6298 C CA . GLY B 1 393 ? -4.055 -21.859 9.195 1 48.56 393 GLY B CA 1
ATOM 6299 C C . GLY B 1 393 ? -3.668 -23.234 9.703 1 48.56 393 GLY B C 1
ATOM 6300 O O . GLY B 1 393 ? -4.023 -24.25 9.094 1 48.56 393 GLY B O 1
ATOM 6301 N N . GLU B 1 394 ? -2.895 -23.297 10.531 1 49.03 394 GLU B N 1
ATOM 6302 C CA . GLU B 1 394 ? -2.406 -24.672 10.656 1 49.03 394 GLU B CA 1
ATOM 6303 C C . GLU B 1 394 ? -3.527 -25.625 11.055 1 49.03 394 GLU B C 1
ATOM 6305 O O . GLU B 1 394 ? -3.338 -26.844 11.07 1 49.03 394 GLU B O 1
ATOM 6310 N N . MET B 1 395 ? -4.734 -25.094 11.68 1 49.72 395 MET B N 1
ATOM 6311 C CA . MET B 1 395 ? -5.258 -26.266 12.383 1 49.72 395 MET B CA 1
ATOM 6312 C C . MET B 1 395 ? -6.121 -27.109 11.453 1 49.72 395 MET B C 1
ATOM 6314 O O . MET B 1 395 ? -6.41 -26.719 10.32 1 49.72 395 MET B O 1
ATOM 6318 N N . ALA B 1 396 ? -6.879 -28.172 12.023 1 47.88 396 ALA B N 1
ATOM 6319 C CA . ALA B 1 396 ? -7.668 -29.266 11.484 1 47.88 396 ALA B CA 1
ATOM 6320 C C . ALA B 1 396 ? -8.852 -28.75 10.672 1 47.88 396 ALA B C 1
ATOM 6322 O O . ALA B 1 396 ? -9.32 -27.641 10.891 1 47.88 396 ALA B O 1
ATOM 6323 N N . MET B 1 397 ? -9.102 -29.422 9.555 1 47.22 397 MET B N 1
ATOM 6324 C CA . MET B 1 397 ? -10.266 -29.172 8.711 1 47.22 397 MET B CA 1
ATOM 6325 C C . MET B 1 397 ? -11.508 -28.891 9.555 1 47.22 397 MET B C 1
ATOM 6327 O O . MET B 1 397 ? -11.852 -29.672 10.438 1 47.22 397 MET B O 1
ATOM 6331 N N . GLY B 1 398 ? -12.086 -27.766 9.305 1 46.62 398 GLY B N 1
ATOM 6332 C CA . GLY B 1 398 ? -13.367 -27.469 9.938 1 46.62 398 GLY B CA 1
ATOM 6333 C C . GLY B 1 398 ? -13.219 -26.859 11.32 1 46.62 398 GLY B C 1
ATOM 6334 O O . GLY B 1 398 ? -14.211 -26.703 12.039 1 46.62 398 GLY B O 1
ATOM 6335 N N . MET B 1 399 ? -12.008 -26.578 11.727 1 51.19 399 MET B N 1
ATOM 6336 C CA . MET B 1 399 ? -11.805 -25.969 13.039 1 51.19 399 MET B CA 1
ATOM 6337 C C . MET B 1 399 ? -11.367 -24.516 12.891 1 51.19 399 MET B C 1
ATOM 6339 O O . MET B 1 399 ? -10.859 -24.109 11.836 1 51.19 399 MET B O 1
ATOM 6343 N N . LEU B 1 400 ? -11.805 -23.672 13.953 1 53.03 400 LEU B N 1
ATOM 6344 C CA . LEU B 1 400 ? -11.414 -22.266 13.984 1 53.03 400 LEU B CA 1
ATOM 6345 C C . LEU B 1 400 ? -9.898 -22.109 13.914 1 53.03 400 LEU B C 1
ATOM 6347 O O . LEU B 1 400 ? -9.172 -22.875 14.539 1 53.03 400 LEU B O 1
ATOM 6351 N N . PRO B 1 401 ? -9.547 -21.203 13.023 1 56.81 401 PRO B N 1
ATOM 6352 C CA . PRO B 1 401 ? -8.109 -20.953 12.938 1 56.81 401 PRO B CA 1
ATOM 6353 C C . PRO B 1 401 ? -7.512 -20.453 14.258 1 56.81 401 PRO B C 1
ATOM 6355 O O . PRO B 1 401 ? -8.242 -19.953 15.117 1 56.81 401 PRO B O 1
ATOM 6358 N N . THR B 1 402 ? -6.34 -20.766 14.492 1 57.19 402 THR B N 1
ATOM 6359 C CA . THR B 1 402 ? -5.633 -20.359 15.703 1 57.19 402 THR B CA 1
ATOM 6360 C C . THR B 1 402 ? -5.414 -18.859 15.719 1 57.19 402 THR B C 1
ATOM 6362 O O . THR B 1 402 ? -5.207 -18.266 16.781 1 57.19 402 THR B O 1
ATOM 6365 N N . THR B 1 403 ? -5.629 -18.281 14.5 1 61.31 403 THR B N 1
ATOM 6366 C CA . THR B 1 403 ? -5.402 -16.844 14.469 1 61.31 403 THR B CA 1
ATOM 6367 C C . THR B 1 403 ? -6.73 -16.078 14.43 1 61.31 403 THR B C 1
ATOM 6369 O O . THR B 1 403 ? -7.664 -16.5 13.742 1 61.31 403 THR B O 1
ATOM 6372 N N . PRO B 1 404 ? -6.848 -15.141 15.305 1 63.44 404 PRO B N 1
ATOM 6373 C CA . PRO B 1 404 ? -8.086 -14.352 15.297 1 63.44 404 PRO B CA 1
ATOM 6374 C C . PRO B 1 404 ? -8.156 -13.375 14.125 1 63.44 404 PRO B C 1
ATOM 6376 O O . PRO B 1 404 ? -9.086 -12.562 14.055 1 63.44 404 PRO B O 1
ATOM 6379 N N . PHE B 1 405 ? -7.336 -13.641 13.117 1 63.16 405 PHE B N 1
ATOM 6380 C CA . PHE B 1 405 ? -7.266 -12.664 12.039 1 63.16 405 PHE B CA 1
ATOM 6381 C C . PHE B 1 405 ? -8.492 -12.758 11.141 1 63.16 405 PHE B C 1
ATOM 6383 O O . PHE B 1 405 ? -8.875 -13.852 10.711 1 63.16 405 PHE B O 1
ATOM 6390 N N . GLY B 1 406 ? -9.219 -11.758 11.031 1 64.62 406 GLY B N 1
ATOM 6391 C CA . GLY B 1 406 ? -10.398 -11.695 10.18 1 64.62 406 GLY B CA 1
ATOM 6392 C C . GLY B 1 406 ? -10.445 -10.453 9.305 1 64.62 406 GLY B C 1
ATOM 6393 O O . GLY B 1 406 ? -11.516 -9.898 9.062 1 64.62 406 GLY B O 1
ATOM 6394 N N . LEU B 1 407 ? -9.18 -10.102 8.797 1 74.75 407 LEU B N 1
ATOM 6395 C CA . LEU B 1 407 ? -9.102 -8.812 8.125 1 74.75 407 LEU B CA 1
ATOM 6396 C C . LEU B 1 407 ? -8.664 -8.977 6.672 1 74.75 407 LEU B C 1
ATOM 6398 O O . LEU B 1 407 ? -8.352 -10.086 6.234 1 74.75 407 LEU B O 1
ATOM 6402 N N . THR B 1 408 ? -8.773 -7.898 5.941 1 77.44 408 THR B N 1
ATOM 6403 C CA . THR B 1 408 ? -8.391 -7.855 4.535 1 77.44 408 THR B CA 1
ATOM 6404 C C . THR B 1 408 ? -6.875 -7.984 4.383 1 77.44 408 THR B C 1
ATOM 6406 O O . THR B 1 408 ? -6.133 -7.844 5.359 1 77.44 408 THR B O 1
ATOM 6409 N N . PHE B 1 409 ? -6.516 -8.352 3.152 1 73.75 409 PHE B N 1
ATOM 6410 C CA . PHE B 1 409 ? -5.105 -8.477 2.807 1 73.75 409 PHE B CA 1
ATOM 6411 C C . PHE B 1 409 ? -4.43 -7.109 2.797 1 73.75 409 PHE B C 1
ATOM 6413 O O . PHE B 1 409 ? -5.016 -6.125 2.34 1 73.75 409 PHE B O 1
ATOM 6420 N N . ARG B 1 410 ? -3.266 -7.188 3.207 1 73.25 410 ARG B N 1
ATOM 6421 C CA . ARG B 1 410 ? -2.465 -5.969 3.141 1 73.25 410 ARG B CA 1
ATOM 6422 C C . ARG B 1 410 ? -1.819 -5.812 1.769 1 73.25 410 ARG B C 1
ATOM 6424 O O . ARG B 1 410 ? -1.503 -6.805 1.108 1 73.25 410 ARG B O 1
ATOM 6431 N N . MET B 1 411 ? -1.709 -4.605 1.434 1 74.75 411 MET B N 1
ATOM 6432 C CA . MET B 1 411 ? -0.896 -4.297 0.261 1 74.75 411 MET B CA 1
ATOM 6433 C C . MET B 1 411 ? 0.591 -4.383 0.592 1 74.75 411 MET B C 1
ATOM 6435 O O . MET B 1 411 ? 1.021 -3.938 1.656 1 74.75 411 MET B O 1
ATOM 6439 N N . TYR B 1 412 ? 1.324 -5.062 -0.279 1 74.31 412 TYR B N 1
ATOM 6440 C CA . TYR B 1 412 ? 2.76 -5.211 -0.069 1 74.31 412 TYR B CA 1
ATOM 6441 C C . TYR B 1 412 ? 3.547 -4.328 -1.031 1 74.31 412 TYR B C 1
ATOM 6443 O O . TYR B 1 412 ? 3.184 -4.195 -2.201 1 74.31 412 TYR B O 1
ATOM 6451 N N . TYR B 1 413 ? 4.566 -3.826 -0.427 1 69 413 TYR B N 1
ATOM 6452 C CA . TYR B 1 413 ? 5.578 -3.191 -1.268 1 69 413 TYR B CA 1
ATOM 6453 C C . TYR B 1 413 ? 6.359 -4.234 -2.059 1 69 413 TYR B C 1
ATOM 6455 O O . TYR B 1 413 ? 6.73 -5.281 -1.522 1 69 413 TYR B O 1
ATOM 6463 N N . LEU B 1 414 ? 6.379 -4.012 -3.314 1 78 414 LEU B N 1
ATOM 6464 C CA . LEU B 1 414 ? 7.293 -4.789 -4.141 1 78 414 LEU B CA 1
ATOM 6465 C C . LEU B 1 414 ? 8.539 -3.975 -4.488 1 78 414 LEU B C 1
ATOM 6467 O O . LEU B 1 414 ? 8.43 -2.811 -4.887 1 78 414 LEU B O 1
ATOM 6471 N N . GLY B 1 415 ? 9.695 -4.559 -4.16 1 78.25 415 GLY B N 1
ATOM 6472 C CA . GLY B 1 415 ? 10.867 -3.752 -4.438 1 78.25 415 GLY B CA 1
ATOM 6473 C C . GLY B 1 415 ? 12.141 -4.574 -4.57 1 78.25 415 GLY B C 1
ATOM 6474 O O . GLY B 1 415 ? 12.078 -5.797 -4.699 1 78.25 415 GLY B O 1
ATOM 6475 N N . SER B 1 416 ? 13.211 -3.809 -4.637 1 75.81 416 SER B N 1
ATOM 6476 C CA . SER B 1 416 ? 14.508 -4.391 -4.973 1 75.81 416 SER B CA 1
ATOM 6477 C C . SER B 1 416 ? 15.32 -4.691 -3.717 1 75.81 416 SER B C 1
ATOM 6479 O O . SER B 1 416 ? 15.305 -3.914 -2.76 1 75.81 416 SER B O 1
ATOM 6481 N N . THR B 1 417 ? 15.945 -5.816 -3.754 1 71.94 417 THR B N 1
ATOM 6482 C CA . THR B 1 417 ? 16.938 -6.172 -2.742 1 71.94 417 THR B CA 1
ATOM 6483 C C . THR B 1 417 ? 18.312 -6.359 -3.373 1 71.94 417 THR B C 1
ATOM 6485 O O . THR B 1 417 ? 18.438 -6.949 -4.445 1 71.94 417 THR B O 1
ATOM 6488 N N . LEU B 1 418 ? 19.281 -5.641 -2.758 1 72.38 418 LEU B N 1
ATOM 6489 C CA . LEU B 1 418 ? 20.656 -5.645 -3.244 1 72.38 418 LEU B CA 1
ATOM 6490 C C . LEU B 1 418 ? 21.625 -5.992 -2.123 1 72.38 418 LEU B C 1
ATOM 6492 O O . LEU B 1 418 ? 21.344 -5.754 -0.948 1 72.38 418 LEU B O 1
ATOM 6496 N N . PRO B 1 419 ? 22.75 -6.625 -2.512 1 67.62 419 PRO B N 1
ATOM 6497 C CA . PRO B 1 419 ? 23.812 -6.742 -1.512 1 67.62 419 PRO B CA 1
ATOM 6498 C C . PRO B 1 419 ? 24.422 -5.395 -1.141 1 67.62 419 PRO B C 1
ATOM 6500 O O . PRO B 1 419 ? 24.438 -4.473 -1.96 1 67.62 419 PRO B O 1
ATOM 6503 N N . MET B 1 420 ? 24.734 -5.203 0.203 1 54.5 420 MET B N 1
ATOM 6504 C CA . MET B 1 420 ? 25.375 -3.975 0.679 1 54.5 420 MET B CA 1
ATOM 6505 C C . MET B 1 420 ? 26.875 -3.992 0.419 1 54.5 420 MET B C 1
ATOM 6507 O O . MET B 1 420 ? 27.578 -3.07 0.817 1 54.5 420 MET B O 1
ATOM 6511 N N . PHE B 1 421 ? 27.5 -4.902 -0.049 1 49.06 421 PHE B N 1
ATOM 6512 C CA . PHE B 1 421 ? 28.953 -4.934 -0.185 1 49.06 421 PHE B CA 1
ATOM 6513 C C . PHE B 1 421 ? 29.438 -3.795 -1.07 1 49.06 421 PHE B C 1
ATOM 6515 O O . PHE B 1 421 ? 30.594 -3.791 -1.51 1 49.06 421 PHE B O 1
ATOM 6522 N N . TYR B 1 422 ? 28.562 -2.85 -1.21 1 42.09 422 TYR B N 1
ATOM 6523 C CA . TYR B 1 422 ? 29.125 -1.827 -2.082 1 42.09 422 TYR B CA 1
ATOM 6524 C C . TYR B 1 422 ? 30.047 -0.892 -1.303 1 42.09 422 TYR B C 1
ATOM 6526 O O . TYR B 1 422 ? 29.641 -0.325 -0.284 1 42.09 422 TYR B O 1
ATOM 6534 N N . ARG B 1 423 ? 31.172 -1.425 -0.951 1 41.31 423 ARG B N 1
ATOM 6535 C CA . ARG B 1 423 ? 32.094 -0.471 -0.362 1 41.31 423 ARG B CA 1
ATOM 6536 C C . ARG B 1 423 ? 32.938 0.224 -1.439 1 41.31 423 ARG B C 1
ATOM 6538 O O . ARG B 1 423 ? 33.312 -0.399 -2.43 1 41.31 423 ARG B O 1
ATOM 6545 N N . ARG B 1 424 ? 32.719 1.485 -1.487 1 35.97 424 ARG B N 1
ATOM 6546 C CA . ARG B 1 424 ? 33.656 2.277 -2.297 1 35.97 424 ARG B CA 1
ATOM 6547 C C . ARG B 1 424 ? 35.094 2.143 -1.787 1 35.97 424 ARG B C 1
ATOM 6549 O O . ARG B 1 424 ? 35.375 2.436 -0.623 1 35.97 424 ARG B O 1
ATOM 6556 N N . THR B 1 425 ? 35.656 1.111 -2.045 1 34.72 425 THR B N 1
ATOM 6557 C CA . THR B 1 425 ? 37.094 1.238 -1.79 1 34.72 425 THR B CA 1
ATOM 6558 C C . THR B 1 425 ? 37.781 1.953 -2.945 1 34.72 425 THR B C 1
ATOM 6560 O O . THR B 1 425 ? 37.688 1.526 -4.098 1 34.72 425 THR B O 1
ATOM 6563 N N . LYS B 1 426 ? 38.781 2.803 -2.574 1 38.06 426 LYS B N 1
ATOM 6564 C CA . LYS B 1 426 ? 39.75 3.57 -3.357 1 38.06 426 LYS B CA 1
ATOM 6565 C C . LYS B 1 426 ? 39.156 3.994 -4.699 1 38.06 426 LYS B C 1
ATOM 6567 O O . LYS B 1 426 ? 39.75 3.762 -5.75 1 38.06 426 LYS B O 1
ATOM 6572 N N . GLY B 1 427 ? 38 4.66 -4.828 1 35.59 427 GLY B N 1
ATOM 6573 C CA . GLY B 1 427 ? 37.469 5.258 -6.027 1 35.59 427 GLY B CA 1
ATOM 6574 C C . GLY B 1 427 ? 36.5 4.332 -6.77 1 35.59 427 GLY B C 1
ATOM 6575 O O . GLY B 1 427 ? 35.875 4.734 -7.746 1 35.59 427 GLY B O 1
ATOM 6576 N N . GLU B 1 428 ? 36.75 3.098 -6.672 1 33.78 428 GLU B N 1
ATOM 6577 C CA . GLU B 1 428 ? 35.938 2.156 -7.426 1 33.78 428 GLU B CA 1
ATOM 6578 C C . GLU B 1 428 ? 34.75 1.66 -6.59 1 33.78 428 GLU B C 1
ATOM 6580 O O . GLU B 1 428 ? 34.875 1.492 -5.375 1 33.78 428 GLU B O 1
ATOM 6585 N N . TRP B 1 429 ? 33.625 2.039 -6.988 1 34.34 429 TRP B N 1
ATOM 6586 C CA . TRP B 1 429 ? 32.469 1.411 -6.387 1 34.34 429 TRP B CA 1
ATOM 6587 C C . TRP B 1 429 ? 32.562 -0.109 -6.457 1 34.34 429 TRP B C 1
ATOM 6589 O O . TRP B 1 429 ? 32.844 -0.671 -7.52 1 34.34 429 TRP B O 1
ATOM 6599 N N . GLN B 1 430 ? 33.188 -0.76 -5.477 1 33.56 430 GLN B N 1
ATOM 6600 C CA . GLN B 1 430 ? 33.281 -2.217 -5.441 1 33.56 430 GLN B CA 1
ATOM 6601 C C . GLN B 1 430 ? 32 -2.816 -4.824 1 33.56 430 GLN B C 1
ATOM 6603 O O . GLN B 1 430 ? 31.453 -2.275 -3.863 1 33.56 430 GLN B O 1
ATOM 6608 N N . VAL B 1 431 ? 31.203 -3.312 -5.488 1 36.59 431 VAL B N 1
ATOM 6609 C CA . VAL B 1 431 ? 30.297 -4.293 -4.902 1 36.59 431 VAL B CA 1
ATOM 6610 C C . VAL B 1 431 ? 31.094 -5.309 -4.082 1 36.59 431 VAL B C 1
ATOM 6612 O O . VAL B 1 431 ? 31.984 -5.969 -4.605 1 36.59 431 VAL B O 1
ATOM 6615 N N . LEU B 1 432 ? 31.484 -5.055 -2.711 1 34.59 432 LEU B N 1
ATOM 6616 C CA . LEU B 1 432 ? 32.156 -6.18 -2.059 1 34.59 432 LEU B CA 1
ATOM 6617 C C . LEU B 1 432 ? 31.25 -7.414 -2.064 1 34.59 432 LEU B C 1
ATOM 6619 O O . LEU B 1 432 ? 30.031 -7.305 -1.906 1 34.59 432 LEU B O 1
#

Secondary structure (DSSP, 8-state):
---GGGGHHHHHHHHHHHTTTS-------SS---GGGGTTSS--HHHHHHHHHHHT--SS-B-TTS-BSSTT-SSPPSS-SS----GGGGS-GGGSS-GGGS-TT-EEE-BT-EE-TT--EEE--B-TT-EEEEEESSHHHHHHHHHHHHIIIIIT---EEEEEES--TTHHHHTSSSTHHHHS---BEEEEE--HHHHHHHHHTTTTEEEEEEEEEEEEEEEEEEHHHHHHHHHSSS---TTBTTHHHH-HHHHHHTBTHHHHT-TTTSS-SS-SS-TTGGG-BTTEEE-HHHHHHHHTTPPPEEEEE--GGGSSSHHHHHHHHTT--EEEEE-HHHHHHHHHHHHHHTT---EEEEEES-HHHHHTTTTEEE-BPPP--HHHHGGG-S-----STTS--SS----PPPPEEEEEEEES-EEEETTEEEE-/---GGGGHHHHHHHHHHHTTTS-------SS---GGGGTTSS--HHHHHHHHHHHT--SS-B-TTS-BSSTT-SSPPSS-SS----GGGGS-GGGSS-GGGS-TT-EEE-BT-EE-TT--EEE--B-TT-EEEEEESSHHHHHHHHHHHHIIIIIT---EEEEEESS-TTHHHHTSSSTHHHHS---BEEEEE--HHHHHHHHHTTTTEEEEEEEEEEEEEEEEEEHHHHHHHHHSSS---TTBTTHHHH-HHHHHHTBTHHHHT-TTTSS-SS-SS-TTGGG-BTTEEE-HHHHHHHHTTPPPEEEEE--TTTSSSHHHHHHHHTT--EEEEE-HHHHHHHHHHHHHHTT---EEEEEES-HHHHHTTTTEEE-BPPP--HHHHGGG-S-S--S-TTS--SS----PPPPEEEEEEEES-EEEETTEEEE-

Solvent-accessible surface area (backbone atoms only — not comparable to full-atom values): 45129 Å² total; per-residue (Å²): 130,84,71,63,73,74,52,54,68,53,44,57,60,44,48,53,58,54,47,57,70,50,65,75,64,62,63,76,63,80,60,43,68,46,79,60,73,68,54,75,70,76,47,34,60,66,50,32,49,48,50,24,64,73,60,72,44,56,60,77,43,51,47,98,84,64,45,59,69,32,80,77,48,49,41,46,37,88,60,38,91,64,67,51,52,45,77,59,44,65,52,60,68,90,63,39,67,37,78,91,48,42,63,90,77,43,49,66,38,18,42,81,36,39,41,39,76,86,50,47,73,77,36,51,45,48,56,57,57,36,49,30,32,40,32,38,77,51,65,64,38,34,51,54,35,49,50,50,45,41,45,41,23,20,71,45,10,39,49,52,21,39,39,32,30,89,58,75,74,62,47,41,42,16,26,26,89,48,74,42,8,50,25,35,60,39,50,35,35,51,64,40,68,57,43,61,68,47,46,56,53,42,57,76,34,47,86,29,20,41,79,57,37,69,64,78,56,59,33,40,52,45,49,31,22,32,40,61,39,31,54,50,20,65,70,37,88,77,61,43,51,59,50,34,49,66,32,55,49,72,33,66,68,57,25,57,62,29,26,36,60,68,52,65,72,28,74,92,58,30,78,40,94,48,60,14,40,54,71,73,46,60,10,17,49,93,28,22,25,38,16,34,38,21,50,56,39,43,75,74,72,46,81,33,19,38,33,41,26,34,35,45,86,79,50,64,26,52,67,57,17,18,39,30,64,62,49,21,28,29,32,42,33,18,24,11,60,69,46,30,53,51,51,51,52,50,24,61,75,67,66,42,56,48,38,31,55,50,59,36,80,44,70,66,57,70,77,39,67,86,44,58,40,62,36,43,49,46,74,61,50,68,80,65,46,71,75,56,69,60,76,22,44,30,51,57,58,35,41,74,37,78,34,86,48,44,42,38,67,65,76,26,60,20,16,25,36,33,43,52,29,56,42,68,52,95,86,40,64,26,46,87,131,84,72,61,73,75,52,54,70,56,42,56,60,43,49,54,57,53,48,58,69,51,64,75,64,61,63,76,64,80,61,42,69,46,80,60,71,67,53,74,69,79,47,34,59,66,50,32,50,48,50,23,63,77,61,72,46,58,59,75,42,52,47,101,84,66,45,59,69,33,79,76,47,49,40,45,39,87,59,37,93,66,67,51,53,46,78,60,44,68,51,61,69,89,63,38,67,37,76,92,49,42,64,91,77,42,50,66,36,18,43,80,34,38,42,41,74,86,49,49,74,78,35,51,46,48,55,57,57,38,50,28,32,40,31,37,77,53,64,65,40,34,51,54,35,48,50,50,46,43,46,40,22,19,70,45,11,40,50,50,21,39,39,33,30,90,58,74,73,61,46,43,41,14,26,26,89,48,74,42,10,50,27,37,59,41,48,35,35,52,65,39,69,56,43,62,68,45,48,54,52,42,57,76,34,47,87,30,20,43,79,56,38,70,64,79,56,58,33,40,51,46,48,30,22,32,40,63,39,31,54,51,20,64,70,38,88,76,60,44,50,60,50,33,51,67,31,57,48,74,33,66,69,55,26,56,62,30,28,38,60,68,52,65,72,28,72,91,56,32,79,42,94,47,59,14,38,55,71,68,47,55,10,16,50,94,29,23,25,35,16,34,39,22,50,57,40,42,75,72,72,45,82,33,17,39,32,40,25,34,35,44,86,78,50,61,21,50,67,60,14,18,40,30,66,63,50,22,28,30,32,43,34,18,23,11,59,69,46,29,52,50,52,51,52,50,25,60,74,67,64,42,56,49,38,30,55,51,58,37,79,44,69,66,58,70,77,40,66,85,44,58,41,63,37,45,49,46,76,61,51,69,85,69,51,70,75,62,74,59,77,21,17,63,42,57,56,35,43,72,39,84,33,87,48,43,42,40,67,63,77,27,61,18,16,24,37,33,45,51,30,56,41,68,52,94,87,39,64,26,45,86

Radius of gyration: 29.18 Å; Cα contacts (8 Å, |Δi|>4): 1768; chains: 2; bounding box: 78×71×66 Å

Sequence (864 aa):
MFNARCGLKRVYLVAFATWQAFALHFQQVSAAVAPNELLGTCFDDAWAASISANLSISATDRDSAGTLVNPFLHGALSTPRFRVNDARTARARDELFQSDCMPSDSVFYGVGARVDSDGNVIDPGRVNGTLILEIDKWSSHSLSSTLLAILAQELLGYEVSFFQASGSADMTQRMSSVKTGTCSPTHANIEVWMDAATVRSLSVYSNESSFVGSVGYDGLSGLFASTSLIETGLTASPPFSADFWRDYRDKDALIHELRASVLFDNPDHYPPKESGCADGVLGCKDSCSKSEACTTRELKGDECLVVIMMDASYDVGYLQATMSNNGIPAYFCFLGIAGAAKYVAEALANKTPVAFYNYQPDEFFQHYIGEIERVALPWATPELTGVNTGEFGEMAMGMLPTTPFGLTFRMYYLGSTLPMFYRRTKGEWQVLMFNARCGLKRVYLVAFATWQAFALHFQQVSAAVAPNELLGTCFDDAWAASISANLSISATDRDSAGTLVNPFLHGALSTPRFRVNDARTARARDELFQSDCMPSDSVFYGVGARVDSDGNVIDPGRVNGTLILEIDKWSSHSLSSTLLAILAQELLGYEVSFFQASGSADMTQRMSSVKTGTCSPTHANIEVWMDAATVRSLSVYSNESSFVGSVGYDGLSGLFASTSLIETGLTASPPFSADFWRDYRDKDALIHELRASVLFDNPDHYPPKESGCADGVLGCKDSCSKSEACTTRELKGDECLVVIMMDASYDVGYLQATMSNNGIPAYFCFLGIAGAAKYVAEALANKTPVAFYNYQPDEFFQHYIGEIERVALPWATPELTGVNTGEFGEMAMGMLPTTPFGLTFRMYYLGSTLPMFYRRTKGEWQVL